Protein AF-A0A7C8LY76-F1 (afdb_monomer_lite)

Foldseek 3Di:
DPDDFDDDQAQFLVRLLLVLCLVLLLLLLLQLQLLVVLLVQCVVCVVVVNVVSLVLSLVVLVVNCCRCVPVNVVSVVVSLVSCCRLPVLVSVLLCVLCVVLVVLLVVLVVQLNVLSVCLNPCSVVDDSVVSSVSSVSNNVSSLSSLLSVLLSQVCLLFVDCCVPVVHNVSSSPGLQSVLSSQLSNLLSLLSNLLVQLVSLLPDPDPVSSLVSLVVSLCSLVVSLVSNVVSLVVNLVSHDPQLNCQQCPQDLCNVVLSVVLNVLSVVLSVLSVCLNPPDDSVCNVVSSVVSSVSSSVNSSSVVVSSVRSQPQASRRQAAGLLRDGPVCQVVQQVLHPLCVDPHADDNDDDPVCLLVLLVVLCSRFPSNQEHCNYPGNHLLVVCVFWALVLQLLCQLLPCQQRVRHDRRRGYSSSSSSNSLNSCVSNVHDSDDDFADAAAADDDDFDADDLVPAQKAKFKFWLALAAAWAFAVLAATQDAFKIKMKMWMWGAAQDIDTDDPQKWKKKAWDPFFQFCVVPGCCQVCVCLQPVDNQDGQAFPVRDHRTTIFDQDPLLSITMDIGRRTAQATNVQDGHQWTKMKMFMAGPVGHTNDIGIATRGYFQAFLLCVTGPDAAPGPSAGHDDPSSSLSVQVVCCSVVVDDQSVCSVVRNHYHPLCAAPDPPVRRRHNLQDHHPQLVVLLVSCSSQPPDALVSVCSGDVCDNSHNRVSQFAPCVVLVNGPCLWQNGSLLNNLQSLVQVVVSVRVCSCSSNVPGDGDVDPHSVLRHHDDPLFWGQQPVQFDPLPDHGDSSGGSHSPTQPTNCSDLSNDDFPVSHHRNCSFQNYVSQGWPGDRNNDRCSNQSSCCNQVVDTHGQCPPQRNSSYPDGGDLVNDPTRRDPDD

Structure (mmCIF, N/CA/C/O backbone):
data_AF-A0A7C8LY76-F1
#
_entry.id   AF-A0A7C8LY76-F1
#
loop_
_atom_site.group_PDB
_atom_site.id
_atom_site.type_symbol
_atom_site.label_atom_id
_atom_site.label_alt_id
_atom_site.label_comp_id
_atom_site.label_asym_id
_atom_site.label_entity_id
_atom_site.label_seq_id
_atom_site.pdbx_PDB_ins_code
_atom_site.Cartn_x
_atom_site.Cartn_y
_atom_site.Cartn_z
_atom_site.occupancy
_atom_site.B_iso_or_equiv
_atom_site.auth_seq_id
_atom_site.auth_comp_id
_atom_site.auth_asym_id
_atom_site.auth_atom_id
_atom_site.pdbx_PDB_model_num
ATOM 1 N N . MET A 1 1 ? 23.678 0.429 16.022 1.00 70.88 1 MET A N 1
ATOM 2 C CA . MET A 1 1 ? 22.560 0.001 16.903 1.00 70.88 1 MET A CA 1
ATOM 3 C C . MET A 1 1 ? 23.193 -0.606 18.142 1.00 70.88 1 MET A C 1
ATOM 5 O O . MET A 1 1 ? 23.891 -1.608 18.022 1.00 70.88 1 MET A O 1
ATOM 9 N N . GLU A 1 2 ? 23.066 0.065 19.288 1.00 78.12 2 GLU A N 1
ATOM 10 C CA . GLU A 1 2 ? 24.006 -0.084 20.417 1.00 78.12 2 GLU A CA 1
ATOM 11 C C . GLU A 1 2 ? 23.661 -1.198 21.412 1.00 78.12 2 GLU A C 1
ATOM 13 O O . GLU A 1 2 ? 24.508 -1.613 22.202 1.00 78.12 2 GLU A O 1
ATOM 18 N N . TYR A 1 3 ? 22.430 -1.702 21.371 1.00 86.69 3 TYR A N 1
ATOM 19 C CA . TYR A 1 3 ? 21.892 -2.608 22.381 1.00 86.69 3 TYR A CA 1
ATOM 20 C C . TYR A 1 3 ? 21.430 -3.932 21.760 1.00 86.69 3 TYR A C 1
ATOM 22 O O . TYR A 1 3 ? 21.008 -3.941 20.599 1.00 86.69 3 TYR A O 1
ATOM 30 N N . PRO A 1 4 ? 21.483 -5.045 22.514 1.00 87.06 4 PRO A N 1
ATOM 31 C CA . PRO A 1 4 ? 20.931 -6.312 22.061 1.00 87.06 4 PRO A CA 1
ATOM 32 C C . PRO A 1 4 ? 19.404 -6.234 21.967 1.00 87.06 4 PRO A C 1
ATOM 34 O O . PRO A 1 4 ? 18.752 -5.559 22.765 1.00 87.06 4 PRO A O 1
ATOM 37 N N . VAL A 1 5 ? 18.830 -6.966 21.011 1.00 86.50 5 VAL A N 1
ATOM 38 C CA . VAL A 1 5 ? 17.376 -7.091 20.857 1.00 86.50 5 VAL A CA 1
ATOM 39 C C . VAL A 1 5 ? 16.906 -8.391 21.495 1.00 86.50 5 VAL A C 1
ATOM 41 O O . VAL A 1 5 ? 17.397 -9.470 21.161 1.00 86.50 5 VAL A O 1
ATOM 44 N N . TRP A 1 6 ? 15.925 -8.305 22.394 1.00 87.94 6 TRP A N 1
ATOM 45 C CA . TRP A 1 6 ? 15.313 -9.486 22.993 1.00 87.94 6 TRP A CA 1
ATOM 46 C C . TRP A 1 6 ? 14.361 -10.171 21.999 1.00 87.94 6 TRP A C 1
ATOM 48 O O . TRP A 1 6 ? 13.316 -9.624 21.648 1.00 87.94 6 TRP A O 1
ATOM 58 N N . TRP A 1 7 ? 14.729 -11.370 21.536 1.00 88.81 7 TRP A N 1
ATOM 59 C CA . TRP A 1 7 ? 13.958 -12.132 20.549 1.00 88.81 7 TRP A CA 1
ATOM 60 C C . TRP A 1 7 ? 12.636 -12.667 21.130 1.00 88.81 7 TRP A C 1
ATOM 62 O O . TRP A 1 7 ? 12.628 -13.627 21.901 1.00 88.81 7 TRP A O 1
ATOM 72 N N . LEU A 1 8 ? 11.513 -12.047 20.747 1.00 88.88 8 LEU A N 1
ATOM 73 C CA . LEU A 1 8 ? 10.146 -12.376 21.178 1.00 88.88 8 LEU A CA 1
ATOM 74 C C . LEU A 1 8 ? 9.196 -12.544 19.974 1.00 88.88 8 LEU A C 1
ATOM 76 O O . LEU A 1 8 ? 8.290 -11.726 19.773 1.00 88.88 8 LEU A O 1
ATOM 80 N N . PRO A 1 9 ? 9.363 -13.603 19.165 1.00 86.88 9 PRO A N 1
ATOM 81 C CA . PRO A 1 9 ? 8.669 -13.755 17.886 1.00 86.88 9 PRO A CA 1
ATOM 82 C C . PRO A 1 9 ? 7.142 -13.793 18.009 1.00 86.88 9 PRO A C 1
ATOM 84 O O . PRO A 1 9 ? 6.459 -13.248 17.150 1.00 86.88 9 PRO A O 1
ATOM 87 N N . SER A 1 10 ? 6.583 -14.360 19.080 1.00 89.31 10 SER A N 1
ATOM 88 C CA . SER A 1 10 ? 5.124 -14.505 19.228 1.00 89.31 10 SER A CA 1
ATOM 89 C C . SER A 1 10 ? 4.415 -13.308 19.855 1.00 89.31 10 SER A C 1
ATOM 91 O O . SER A 1 10 ? 3.192 -13.262 19.834 1.00 89.31 10 SER A O 1
ATOM 93 N N . PHE A 1 11 ? 5.132 -12.344 20.434 1.00 83.00 11 PHE A N 1
ATOM 94 C CA . PHE A 1 11 ? 4.491 -11.223 21.131 1.00 83.00 11 PHE A CA 1
ATOM 95 C C . PHE A 1 11 ? 4.944 -9.857 20.619 1.00 83.00 11 PHE A C 1
ATOM 97 O O . PHE A 1 11 ? 4.132 -8.947 20.638 1.00 83.00 11 PHE A O 1
ATOM 104 N N . SER A 1 12 ? 6.145 -9.723 20.047 1.00 86.06 12 SER A N 1
ATOM 105 C CA . SER A 1 12 ? 6.779 -8.434 19.718 1.00 86.06 12 SER A CA 1
ATOM 106 C C . SER A 1 12 ? 7.046 -7.547 20.941 1.00 86.06 12 SER A C 1
ATOM 108 O O . SER A 1 12 ? 6.442 -7.697 22.009 1.00 86.06 12 SER A O 1
ATOM 110 N N . GLY A 1 13 ? 7.991 -6.611 20.806 1.00 83.94 13 GLY A N 1
ATOM 111 C CA . GLY A 1 13 ? 8.335 -5.696 21.901 1.00 83.94 13 GLY A CA 1
ATOM 112 C C . GLY A 1 13 ? 7.185 -4.748 22.258 1.00 83.94 13 GLY A C 1
ATOM 113 O O . GLY A 1 13 ? 6.861 -4.554 23.432 1.00 83.94 13 GLY A O 1
ATOM 114 N N . GLY A 1 14 ? 6.508 -4.203 21.245 1.00 84.75 14 GLY A N 1
ATOM 115 C CA . GLY A 1 14 ? 5.414 -3.253 21.437 1.00 84.75 14 GLY A CA 1
ATOM 116 C C . GLY A 1 14 ? 4.224 -3.810 22.229 1.00 84.75 14 GLY A C 1
ATOM 117 O O . GLY A 1 14 ? 3.636 -3.076 23.022 1.00 84.75 14 GLY A O 1
ATOM 118 N N . PHE A 1 15 ? 3.880 -5.094 22.069 1.00 88.00 15 PHE A N 1
ATOM 119 C CA . PHE A 1 15 ? 2.739 -5.698 22.772 1.00 88.00 15 PHE A CA 1
ATOM 120 C C . PHE A 1 15 ? 2.993 -5.780 24.276 1.00 88.00 15 PHE A C 1
ATOM 122 O O . PHE A 1 15 ? 2.151 -5.380 25.078 1.00 88.00 15 PHE A O 1
ATOM 129 N N . MET A 1 16 ? 4.183 -6.247 24.658 1.00 88.00 16 MET A N 1
ATOM 130 C CA . MET A 1 16 ? 4.571 -6.390 26.061 1.00 88.00 16 MET A CA 1
ATOM 131 C C . MET A 1 16 ? 4.622 -5.029 26.765 1.00 88.00 16 MET A C 1
ATOM 133 O O . MET A 1 16 ? 4.118 -4.896 27.884 1.00 88.00 16 MET A O 1
ATOM 137 N N . ILE A 1 17 ? 5.152 -4.002 26.084 1.00 90.00 17 ILE A N 1
ATOM 138 C CA . ILE A 1 17 ? 5.121 -2.618 26.577 1.00 90.00 17 ILE A CA 1
ATOM 139 C C . ILE A 1 17 ? 3.673 -2.151 26.754 1.00 90.00 17 ILE A C 1
ATOM 141 O O . ILE A 1 17 ? 3.341 -1.620 27.812 1.00 90.00 17 ILE A O 1
ATOM 145 N N . ALA A 1 18 ? 2.799 -2.373 25.766 1.00 89.44 18 ALA A N 1
ATOM 146 C CA . ALA A 1 18 ? 1.401 -1.953 25.837 1.00 89.44 18 ALA A CA 1
ATOM 147 C C . ALA A 1 18 ? 0.651 -2.614 27.008 1.00 89.44 18 ALA A C 1
ATOM 149 O O . ALA A 1 18 ? -0.017 -1.919 27.774 1.00 89.44 18 ALA A O 1
ATOM 150 N N . CYS A 1 19 ? 0.802 -3.929 27.202 1.00 90.25 19 CYS A N 1
ATOM 151 C CA . CYS A 1 19 ? 0.179 -4.650 28.315 1.00 90.25 19 CYS A CA 1
ATOM 152 C C . CYS A 1 19 ? 0.630 -4.110 29.679 1.00 90.25 19 CYS A C 1
ATOM 154 O O . CYS A 1 19 ? -0.210 -3.824 30.536 1.00 90.25 19 CYS A O 1
ATOM 156 N N . MET A 1 20 ? 1.943 -3.939 29.874 1.00 93.31 20 MET A N 1
ATOM 157 C CA . MET A 1 20 ? 2.492 -3.418 31.129 1.00 93.31 20 MET A CA 1
ATOM 158 C C . MET A 1 20 ? 2.066 -1.964 31.368 1.00 93.31 20 MET A C 1
ATOM 160 O O . MET A 1 20 ? 1.626 -1.625 32.468 1.00 93.31 20 MET A O 1
ATOM 164 N N . ALA A 1 21 ? 2.143 -1.118 30.337 1.00 92.50 21 ALA A N 1
ATOM 165 C CA . ALA A 1 21 ? 1.788 0.293 30.426 1.00 92.50 21 ALA A CA 1
ATOM 166 C C . ALA A 1 21 ? 0.311 0.483 30.781 1.00 92.50 21 ALA A C 1
ATOM 168 O O . ALA A 1 21 ? 0.019 1.172 31.752 1.00 92.50 21 ALA A O 1
ATOM 169 N N . VAL A 1 22 ? -0.621 -0.164 30.073 1.00 93.69 22 VAL A N 1
ATOM 170 C CA . VAL A 1 22 ? -2.064 -0.023 30.346 1.00 93.69 22 VAL A CA 1
ATOM 171 C C . VAL A 1 22 ? -2.406 -0.468 31.769 1.00 93.69 22 VAL A C 1
ATOM 173 O O . VAL A 1 22 ? -3.144 0.227 32.472 1.00 93.69 22 VAL A O 1
ATOM 176 N N . PHE A 1 23 ? -1.835 -1.587 32.224 1.00 94.06 23 PHE A N 1
ATOM 177 C CA . PHE A 1 23 ? -2.078 -2.097 33.571 1.00 94.06 23 PHE A CA 1
ATOM 178 C C . PHE A 1 23 ? -1.515 -1.171 34.658 1.00 94.06 23 PHE A C 1
ATOM 180 O O . PHE A 1 23 ? -2.232 -0.810 35.595 1.00 94.06 23 PHE A O 1
ATOM 187 N N . HIS A 1 24 ? -0.258 -0.741 34.517 1.00 95.75 24 HIS A N 1
ATOM 188 C CA . HIS A 1 24 ? 0.376 0.169 35.468 1.00 95.75 24 HIS A CA 1
ATOM 189 C C . HIS A 1 24 ? -0.339 1.527 35.515 1.00 95.75 24 HIS A C 1
ATOM 191 O O . HIS A 1 24 ? -0.696 2.003 36.592 1.00 95.75 24 HIS A O 1
ATOM 197 N N . VAL A 1 25 ? -0.617 2.122 34.350 1.00 95.44 25 VAL A N 1
ATOM 198 C CA . VAL A 1 25 ? -1.267 3.433 34.210 1.00 95.44 25 VAL A CA 1
ATOM 199 C C . VAL A 1 25 ? -2.654 3.430 34.849 1.00 95.44 25 VAL A C 1
ATOM 201 O O . VAL A 1 25 ? -2.991 4.393 35.537 1.00 95.44 25 VAL A O 1
ATOM 204 N N . PHE A 1 26 ? -3.432 2.352 34.708 1.00 96.31 26 PHE A N 1
ATOM 205 C CA . PHE A 1 26 ? -4.749 2.228 35.344 1.00 96.31 26 PHE A CA 1
ATOM 206 C C . PHE A 1 26 ? -4.674 2.307 36.879 1.00 96.31 26 PHE A C 1
ATOM 208 O O . PHE A 1 26 ? -5.474 3.003 37.507 1.00 96.31 26 PHE A O 1
ATOM 215 N N . ILE A 1 27 ? -3.676 1.654 37.487 1.00 96.25 27 ILE A N 1
ATOM 216 C CA . ILE A 1 27 ? -3.449 1.692 38.941 1.00 96.25 27 ILE A CA 1
ATOM 217 C C . ILE A 1 27 ? -2.853 3.040 39.370 1.00 96.25 27 ILE A C 1
ATOM 219 O O . ILE A 1 27 ? -3.300 3.621 40.359 1.00 96.25 27 ILE A O 1
ATOM 223 N N . ALA A 1 28 ? -1.881 3.564 38.624 1.00 95.50 28 ALA A N 1
ATOM 224 C CA . ALA A 1 28 ? -1.222 4.831 38.929 1.00 95.50 28 ALA A CA 1
ATOM 225 C C . ALA A 1 28 ? -2.202 6.015 38.862 1.00 95.50 28 ALA A C 1
ATOM 227 O O . ALA A 1 28 ? -2.228 6.852 39.759 1.00 95.50 28 ALA A O 1
ATOM 228 N N . HIS A 1 29 ? -3.086 6.060 37.860 1.00 96.69 29 HIS A N 1
ATOM 229 C CA . HIS A 1 29 ? -4.100 7.118 37.763 1.00 96.69 29 HIS A CA 1
ATOM 230 C C . HIS A 1 29 ? -5.123 7.022 38.906 1.00 96.69 29 HIS A C 1
ATOM 232 O O . HIS A 1 29 ? -5.566 8.051 39.427 1.00 96.69 29 HIS A O 1
ATOM 238 N N . PHE A 1 30 ? -5.450 5.803 39.358 1.00 97.31 30 PHE A N 1
ATOM 239 C CA . PHE A 1 30 ? -6.221 5.618 40.586 1.00 97.31 30 PHE A CA 1
ATOM 240 C C . PHE A 1 30 ? -5.475 6.130 41.827 1.00 97.31 30 PHE A C 1
ATOM 242 O O . PHE A 1 30 ? -6.109 6.763 42.666 1.00 97.31 30 PHE A O 1
ATOM 249 N N . ALA A 1 31 ? -4.160 5.925 41.941 1.00 97.19 31 ALA A N 1
ATOM 250 C CA . ALA A 1 31 ? -3.360 6.468 43.043 1.00 97.19 31 ALA A CA 1
ATOM 251 C C . ALA A 1 31 ? -3.469 8.000 43.117 1.00 97.19 31 ALA A C 1
ATOM 253 O O . ALA A 1 31 ? -3.857 8.553 44.149 1.00 97.19 31 ALA A O 1
ATOM 254 N N . VAL A 1 32 ? -3.271 8.678 41.983 1.00 97.75 32 VAL A N 1
ATOM 255 C CA . VAL A 1 32 ? -3.364 10.143 41.898 1.00 97.75 32 VAL A CA 1
ATOM 256 C C . VAL A 1 32 ? -4.751 10.642 42.295 1.00 97.75 32 VAL A C 1
ATOM 258 O O . VAL A 1 32 ? -4.882 11.454 43.211 1.00 97.75 32 VAL A O 1
ATOM 261 N N . GLY A 1 33 ? -5.810 10.154 41.644 1.00 97.50 33 GLY A N 1
ATOM 262 C CA . GLY A 1 33 ? -7.166 10.627 41.933 1.00 97.50 33 GLY A CA 1
ATOM 263 C C . GLY A 1 33 ? -7.673 10.196 43.311 1.00 97.50 33 GLY A C 1
ATOM 264 O O . GLY A 1 33 ? -8.377 10.949 43.990 1.00 97.50 33 GLY A O 1
ATOM 265 N N . GLY A 1 34 ? -7.305 8.992 43.747 1.00 96.88 34 GLY A N 1
ATOM 266 C CA . GLY A 1 34 ? -7.700 8.430 45.031 1.00 96.88 34 GLY A CA 1
ATOM 267 C C . GLY A 1 34 ? -7.104 9.186 46.215 1.00 96.88 34 GLY A C 1
ATOM 268 O O . GLY A 1 34 ? -7.766 9.291 47.245 1.00 96.88 34 GLY A O 1
ATOM 269 N N . GLY A 1 35 ? -5.946 9.831 46.048 1.00 96.44 35 GLY A N 1
ATOM 270 C CA . GLY A 1 35 ? -5.413 10.770 47.036 1.00 96.44 35 GLY A CA 1
ATOM 271 C C . GLY A 1 35 ? -6.377 11.908 47.370 1.00 96.44 35 GLY A C 1
ATOM 272 O O . GLY A 1 35 ? -6.677 12.156 48.540 1.00 96.44 35 GLY A O 1
ATOM 273 N N . PHE A 1 36 ? -6.941 12.547 46.339 1.00 98.12 36 PHE A N 1
ATOM 274 C CA . PHE A 1 36 ? -7.971 13.576 46.511 1.00 98.12 36 PHE A CA 1
ATOM 275 C C . PHE A 1 36 ? -9.253 12.987 47.101 1.00 98.12 36 PHE A C 1
ATOM 277 O O . PHE A 1 36 ? -9.857 13.589 47.991 1.00 98.12 36 PHE A O 1
ATOM 284 N N . PHE A 1 37 ? -9.659 11.797 46.650 1.00 98.25 37 PHE A N 1
ATOM 285 C CA . PHE A 1 37 ? -10.835 11.117 47.188 1.00 98.25 37 PHE A CA 1
ATOM 286 C C . PHE A 1 37 ? -10.708 10.855 48.695 1.00 98.25 37 PHE A C 1
ATOM 288 O O . PHE A 1 37 ? -11.643 11.159 49.436 1.00 98.25 37 PHE A O 1
ATOM 295 N N . LEU A 1 38 ? -9.566 10.353 49.173 1.00 97.62 38 LEU A N 1
ATOM 296 C CA . LEU A 1 38 ? -9.331 10.047 50.588 1.00 97.62 38 LEU A CA 1
ATOM 297 C C . LEU A 1 38 ? -9.539 11.271 51.484 1.00 97.62 38 LEU A C 1
ATOM 299 O O . LEU A 1 38 ? -10.413 11.262 52.356 1.00 97.62 38 LEU A O 1
ATOM 303 N N . VAL A 1 39 ? -8.785 12.344 51.227 1.00 97.19 39 VAL A N 1
ATOM 304 C CA . VAL A 1 39 ? -8.803 13.540 52.081 1.00 97.19 39 VAL A CA 1
ATOM 305 C C . VAL A 1 39 ? -10.143 14.279 52.015 1.00 97.19 39 VAL A C 1
ATOM 307 O O . VAL A 1 39 ? -10.645 14.758 53.036 1.00 97.19 39 VAL A O 1
ATOM 310 N N . LEU A 1 40 ? -10.786 14.321 50.841 1.00 97.88 40 LEU A N 1
ATOM 311 C CA . LEU A 1 40 ? -12.105 14.939 50.686 1.00 97.88 40 LEU A CA 1
ATOM 312 C C . LEU A 1 40 ? -13.208 14.115 51.358 1.00 97.88 40 LEU A C 1
ATOM 314 O O . LEU A 1 40 ? -14.117 14.695 51.960 1.00 97.88 40 LEU A O 1
ATOM 318 N N . THR A 1 41 ? -13.118 12.783 51.318 1.00 97.75 41 THR A N 1
ATOM 319 C CA . THR A 1 41 ? -14.090 11.912 51.992 1.00 97.75 41 THR A CA 1
ATOM 320 C C . THR A 1 41 ? -13.944 11.985 53.510 1.00 97.75 41 THR A C 1
ATOM 322 O O . THR A 1 41 ? -14.948 12.033 54.222 1.00 97.75 41 THR A O 1
ATOM 325 N N . GLU A 1 42 ? -12.715 12.048 54.026 1.00 97.25 42 GLU A N 1
ATOM 326 C CA . GLU A 1 42 ? -12.475 12.246 55.459 1.00 97.25 42 GLU A CA 1
ATOM 327 C C . GLU A 1 42 ? -13.062 13.581 55.925 1.00 97.25 42 GLU A C 1
ATOM 329 O O . GLU A 1 42 ? -13.819 13.635 56.901 1.00 97.25 42 GLU A O 1
ATOM 334 N N . ARG A 1 43 ? -12.768 14.657 55.184 1.00 96.75 43 ARG A N 1
ATOM 335 C CA . ARG A 1 43 ? -13.310 15.988 55.463 1.00 96.75 43 ARG A CA 1
ATOM 336 C C . ARG A 1 43 ? -14.837 15.987 55.438 1.00 96.75 43 ARG A C 1
ATOM 338 O O . ARG A 1 43 ? -15.443 16.581 56.326 1.00 96.75 43 ARG A O 1
ATOM 345 N N . LYS A 1 44 ? -15.456 15.292 54.477 1.00 97.00 44 LYS A N 1
ATOM 346 C CA . LYS A 1 44 ? -16.912 15.088 54.413 1.00 97.00 44 LYS A CA 1
ATOM 347 C C . LYS A 1 44 ? -17.440 14.382 55.663 1.00 97.00 44 LYS A C 1
ATOM 349 O O . LYS A 1 44 ? -18.410 14.856 56.246 1.00 97.00 44 LYS A O 1
ATOM 354 N N . GLY A 1 45 ? -16.797 13.298 56.099 1.00 95.75 45 GLY A N 1
ATOM 355 C CA . GLY A 1 45 ? -17.209 12.559 57.295 1.00 95.75 45 GLY A CA 1
ATOM 356 C C . GLY A 1 45 ? -17.232 13.429 58.552 1.00 95.75 45 GLY A C 1
ATOM 357 O O . GLY A 1 45 ? -18.175 13.352 59.339 1.00 95.75 45 GLY A O 1
ATOM 358 N N . TYR A 1 46 ? -16.249 14.318 58.709 1.00 95.19 46 TYR A N 1
ATOM 359 C CA . TYR A 1 46 ? -16.243 15.275 59.815 1.00 95.19 46 TYR A CA 1
ATOM 360 C C . TYR A 1 46 ? -17.224 16.434 59.632 1.00 95.19 46 TYR A C 1
ATOM 362 O O . TYR A 1 46 ? -17.876 16.809 60.601 1.00 95.19 46 TYR A O 1
ATOM 370 N N . ALA A 1 47 ? -17.353 16.988 58.424 1.00 95.62 47 ALA A N 1
ATOM 371 C CA . ALA A 1 47 ? -18.277 18.089 58.147 1.00 95.62 47 ALA A CA 1
ATOM 372 C C . ALA A 1 47 ? -19.746 17.687 58.362 1.00 95.62 47 ALA A C 1
ATOM 374 O O . ALA A 1 47 ? -20.543 18.487 58.839 1.00 95.62 47 ALA A O 1
ATOM 375 N N . GLU A 1 48 ? -20.088 16.435 58.056 1.00 95.88 48 GLU A N 1
ATOM 376 C CA . GLU A 1 48 ? -21.429 15.874 58.256 1.00 95.88 48 GLU A CA 1
ATOM 377 C C . GLU A 1 48 ? -21.616 15.234 59.638 1.00 95.88 48 GLU A C 1
ATOM 379 O O . GLU A 1 48 ? -22.671 14.668 59.908 1.00 95.88 48 GLU A O 1
ATOM 384 N N . ASN A 1 49 ? -20.603 15.295 60.515 1.00 94.19 49 ASN A N 1
ATOM 385 C CA . ASN A 1 49 ? -20.591 14.622 61.818 1.00 94.19 49 ASN A CA 1
ATOM 386 C C . ASN A 1 49 ? -20.983 13.130 61.740 1.00 94.19 49 ASN A C 1
ATOM 388 O O . ASN A 1 49 ? -21.637 12.598 62.637 1.00 94.19 49 ASN A O 1
ATOM 392 N N . ASN A 1 50 ? -20.569 12.437 60.673 1.00 95.19 50 ASN A N 1
ATOM 393 C CA . ASN A 1 50 ? -20.949 11.055 60.404 1.00 95.19 50 ASN A CA 1
ATOM 394 C C . ASN A 1 50 ? -19.753 10.099 60.607 1.00 95.19 50 ASN A C 1
ATOM 396 O O . ASN A 1 50 ? -18.907 9.957 59.714 1.00 95.19 50 ASN A O 1
ATOM 400 N N . PRO A 1 51 ? -19.672 9.390 61.752 1.00 92.88 51 PRO A N 1
ATOM 401 C CA . PRO A 1 51 ? -18.544 8.509 62.055 1.00 92.88 51 PRO A CA 1
ATOM 402 C C . PRO A 1 51 ? -18.460 7.295 61.120 1.00 92.88 51 PRO A C 1
ATOM 404 O O . PRO A 1 51 ? -17.371 6.758 60.921 1.00 92.88 51 PRO A O 1
ATOM 407 N N . LYS A 1 52 ? -19.573 6.879 60.496 1.00 95.88 52 LYS A N 1
ATOM 408 C CA . LYS A 1 52 ? -19.581 5.746 59.557 1.00 95.88 52 LYS A CA 1
ATOM 409 C C . LYS A 1 52 ? -18.847 6.084 58.254 1.00 95.88 52 LYS A C 1
ATOM 411 O O . LYS A 1 52 ? -18.203 5.208 57.683 1.00 95.88 52 LYS A O 1
ATOM 416 N N . ILE A 1 53 ? -18.876 7.350 57.819 1.00 95.88 53 ILE A N 1
ATOM 417 C CA . ILE A 1 53 ? -18.080 7.822 56.672 1.00 95.88 53 ILE A CA 1
ATOM 418 C C . ILE A 1 53 ? -16.589 7.788 57.018 1.00 95.88 53 ILE A C 1
ATOM 420 O O . ILE A 1 53 ? -15.786 7.310 56.223 1.00 95.88 53 ILE A O 1
ATOM 424 N N . VAL A 1 54 ? -16.212 8.236 58.217 1.00 94.69 54 VAL A N 1
ATOM 425 C CA . VAL A 1 54 ? -14.812 8.213 58.674 1.00 94.69 54 VAL A CA 1
ATOM 426 C C . VAL A 1 54 ? -14.276 6.775 58.744 1.00 94.69 54 VAL A C 1
ATOM 428 O O . VAL A 1 54 ? -13.165 6.505 58.287 1.00 94.69 54 VAL A O 1
ATOM 431 N N . GLU A 1 55 ? -15.085 5.830 59.233 1.00 94.44 55 GLU A N 1
ATOM 432 C CA . GLU A 1 55 ? -14.730 4.404 59.242 1.00 94.44 55 GLU A CA 1
ATOM 433 C C . GLU A 1 55 ? -14.643 3.813 57.824 1.00 94.44 55 GLU A C 1
ATOM 435 O O . GLU A 1 55 ? -13.737 3.027 57.527 1.00 94.44 55 GLU A O 1
ATOM 440 N N . TYR A 1 56 ? -15.533 4.228 56.912 1.00 96.50 56 TYR A N 1
ATOM 441 C CA . TYR A 1 56 ? -15.424 3.875 55.496 1.00 96.50 56 TYR A CA 1
ATOM 442 C C . TYR A 1 56 ? -14.088 4.334 54.908 1.00 96.50 56 TYR A C 1
ATOM 444 O O . TYR A 1 56 ? -13.411 3.521 54.278 1.00 96.50 56 TYR A O 1
ATOM 452 N N . VAL A 1 57 ? -13.683 5.589 55.144 1.00 96.00 57 VAL A N 1
ATOM 453 C CA . VAL A 1 57 ? -12.402 6.112 54.644 1.00 96.00 57 VAL A CA 1
ATOM 454 C C . VAL A 1 57 ? -11.253 5.282 55.176 1.00 96.00 57 VAL A C 1
ATOM 456 O O . VAL A 1 57 ? -10.456 4.804 54.384 1.00 96.00 57 VAL A O 1
ATOM 459 N N . LYS A 1 58 ? -11.212 4.999 56.481 1.00 95.06 58 LYS A N 1
ATOM 460 C CA . LYS A 1 58 ? -10.170 4.156 57.082 1.00 95.06 58 LYS A CA 1
ATOM 461 C C . LYS A 1 58 ? -10.054 2.784 56.403 1.00 95.06 58 LYS A C 1
ATOM 463 O O . LYS A 1 58 ? -8.946 2.311 56.131 1.00 95.06 58 LYS A O 1
ATOM 468 N N . ARG A 1 59 ? -11.189 2.142 56.096 1.00 94.56 59 ARG A N 1
ATOM 469 C CA . ARG A 1 59 ? -11.219 0.857 55.376 1.00 94.56 59 ARG A CA 1
ATOM 470 C C . ARG A 1 59 ? -10.804 1.009 53.910 1.00 94.56 59 ARG A C 1
ATOM 472 O O . ARG A 1 59 ? -10.062 0.161 53.412 1.00 94.56 59 ARG A O 1
ATOM 479 N N . HIS A 1 60 ? -11.259 2.064 53.236 1.00 96.50 60 HIS A N 1
ATOM 480 C CA . HIS A 1 60 ? -10.878 2.375 51.860 1.00 96.50 60 HIS A CA 1
ATOM 481 C C . HIS A 1 60 ? -9.376 2.660 51.756 1.00 96.50 60 HIS A C 1
ATOM 483 O O . HIS A 1 60 ? -8.739 2.101 50.875 1.00 96.50 60 HIS A O 1
ATOM 489 N N . THR A 1 61 ? -8.776 3.384 52.708 1.00 96.38 61 THR A N 1
ATOM 490 C CA . THR A 1 61 ? -7.327 3.627 52.789 1.00 96.38 61 THR A CA 1
ATOM 491 C C . THR A 1 61 ? -6.530 2.326 52.810 1.00 96.38 61 THR A C 1
ATOM 493 O O . THR A 1 61 ? -5.484 2.247 52.178 1.00 96.38 61 THR A O 1
ATOM 496 N N . LYS A 1 62 ? -7.010 1.277 53.496 1.00 95.25 62 LYS A N 1
ATOM 497 C CA . LYS A 1 62 ? -6.333 -0.033 53.483 1.00 95.25 62 LYS A CA 1
ATOM 498 C C . LYS A 1 62 ? -6.348 -0.669 52.089 1.00 95.25 62 LYS A C 1
ATOM 500 O O . LYS A 1 62 ? -5.332 -1.194 51.650 1.00 95.25 62 LYS A O 1
ATOM 505 N N . PHE A 1 63 ? -7.502 -0.650 51.417 1.00 96.19 63 PHE A N 1
ATOM 506 C CA . PHE A 1 63 ? -7.630 -1.141 50.040 1.00 96.19 63 PHE A CA 1
ATOM 507 C C . PHE A 1 63 ? -6.745 -0.337 49.085 1.00 96.19 63 PHE A C 1
ATOM 509 O O . PHE A 1 63 ? -5.996 -0.922 48.308 1.00 96.19 63 PHE A O 1
ATOM 516 N N . PHE A 1 64 ? -6.811 0.986 49.206 1.00 96.94 64 PHE A N 1
ATOM 517 C CA . PHE A 1 64 ? -6.023 1.939 48.450 1.00 96.94 64 PHE A CA 1
ATOM 518 C C . PHE A 1 64 ? -4.530 1.643 48.598 1.00 96.94 64 PHE A C 1
ATOM 520 O O . PHE A 1 64 ? -3.892 1.345 47.602 1.00 96.94 64 PHE A O 1
ATOM 527 N N . LEU A 1 65 ? -4.013 1.564 49.830 1.00 95.88 65 LEU A N 1
ATOM 528 C CA . LEU A 1 65 ? -2.615 1.232 50.116 1.00 95.88 65 LEU A CA 1
ATOM 529 C C . LEU A 1 65 ? -2.178 -0.082 49.461 1.00 95.88 65 LEU A C 1
ATOM 531 O O . LEU A 1 65 ? -1.144 -0.118 48.805 1.00 95.88 65 LEU A O 1
ATOM 535 N N . LEU A 1 66 ? -2.951 -1.163 49.593 1.00 95.12 66 LEU A N 1
ATOM 536 C CA . LEU A 1 66 ? -2.569 -2.444 48.989 1.00 95.12 66 LEU A CA 1
ATOM 537 C C . LEU A 1 66 ? -2.524 -2.378 47.457 1.00 95.12 66 LEU A C 1
ATOM 539 O O . LEU A 1 66 ? -1.632 -2.959 46.845 1.00 95.12 66 LEU A O 1
ATOM 543 N N . LEU A 1 67 ? -3.469 -1.683 46.827 1.00 94.69 67 LEU A N 1
ATOM 544 C CA . LEU A 1 67 ? -3.520 -1.612 45.372 1.00 94.69 67 LEU A CA 1
ATOM 545 C C . LEU A 1 67 ? -2.479 -0.635 44.806 1.00 94.69 67 LEU A C 1
ATOM 547 O O . LEU A 1 67 ? -1.764 -0.982 43.873 1.00 94.69 67 LEU A O 1
ATOM 551 N N . THR A 1 68 ? -2.367 0.569 45.362 1.00 94.94 68 THR A N 1
ATOM 552 C CA . THR A 1 68 ? -1.537 1.637 44.789 1.00 94.94 68 THR A CA 1
ATOM 553 C C . THR A 1 68 ? -0.081 1.526 45.220 1.00 94.94 68 THR A C 1
ATOM 555 O O . THR A 1 68 ? 0.803 1.534 44.371 1.00 94.94 68 THR A O 1
ATOM 558 N N . MET A 1 69 ? 0.196 1.322 46.509 1.00 91.75 69 MET A N 1
ATOM 559 C CA . MET A 1 69 ? 1.575 1.214 46.994 1.00 91.75 69 MET A CA 1
ATOM 560 C C . MET A 1 69 ? 2.205 -0.130 46.613 1.00 91.75 69 MET A C 1
ATOM 562 O O . MET A 1 69 ? 3.326 -0.150 46.116 1.00 91.75 69 MET A O 1
ATOM 566 N N . VAL A 1 70 ? 1.510 -1.256 46.833 1.00 91.94 70 VAL A N 1
ATOM 567 C CA . VAL A 1 70 ? 2.098 -2.585 46.575 1.00 91.94 70 VAL A CA 1
ATOM 568 C C . VAL A 1 70 ? 2.018 -2.935 45.092 1.00 91.94 70 VAL A C 1
ATOM 570 O O . VAL A 1 70 ? 3.053 -3.040 44.441 1.00 91.94 70 VAL A O 1
ATOM 573 N N . ALA A 1 71 ? 0.813 -3.083 44.529 1.00 94.06 71 ALA A N 1
ATOM 574 C CA . ALA A 1 71 ? 0.692 -3.468 43.120 1.00 94.06 71 ALA A CA 1
ATOM 575 C C . ALA A 1 71 ? 1.140 -2.342 42.168 1.00 94.06 71 ALA A C 1
ATOM 577 O O . ALA A 1 71 ? 1.837 -2.613 41.188 1.00 94.06 71 ALA A O 1
ATOM 578 N N . GLY A 1 72 ? 0.814 -1.081 42.467 1.00 92.69 72 GLY A N 1
ATOM 579 C CA . GLY A 1 72 ? 1.301 0.071 41.699 1.00 92.69 72 GLY A CA 1
ATOM 580 C C . GLY A 1 72 ? 2.823 0.229 41.772 1.00 92.69 72 GLY A C 1
ATOM 581 O O . GLY A 1 72 ? 3.457 0.366 40.731 1.00 92.69 72 GLY A O 1
ATOM 582 N N . GLY A 1 73 ? 3.430 0.091 42.957 1.00 91.31 73 GLY A N 1
ATOM 583 C CA . GLY A 1 73 ? 4.891 0.105 43.107 1.00 91.31 73 GLY A CA 1
ATOM 584 C C . GLY A 1 73 ? 5.585 -1.032 42.346 1.00 91.31 73 GLY A C 1
ATOM 585 O O . GLY A 1 73 ? 6.540 -0.791 41.609 1.00 91.31 73 GLY A O 1
ATOM 586 N N . MET A 1 74 ? 5.070 -2.265 42.443 1.00 94.00 74 MET A N 1
ATOM 587 C CA . MET A 1 74 ? 5.612 -3.418 41.704 1.00 94.00 74 MET A CA 1
ATOM 588 C C . MET A 1 74 ? 5.522 -3.235 40.185 1.00 94.00 74 MET A C 1
ATOM 590 O O . MET A 1 74 ? 6.482 -3.510 39.470 1.00 94.00 74 MET A O 1
ATOM 594 N N . THR A 1 75 ? 4.380 -2.763 39.684 1.00 94.81 75 THR A N 1
ATOM 595 C CA . THR A 1 75 ? 4.182 -2.527 38.243 1.00 94.81 75 THR A CA 1
ATOM 596 C C . THR A 1 75 ? 4.967 -1.316 37.738 1.00 94.81 75 THR A C 1
ATOM 598 O O . THR A 1 75 ? 5.420 -1.333 36.597 1.00 94.81 75 THR A O 1
ATOM 601 N N . GLY A 1 76 ? 5.210 -0.316 38.592 1.00 91.69 76 GLY A N 1
ATOM 602 C CA . GLY A 1 76 ? 6.079 0.826 38.294 1.00 91.69 76 GLY A CA 1
ATOM 603 C C . GLY A 1 76 ? 7.542 0.418 38.138 1.00 91.69 76 GLY A C 1
ATOM 604 O O . GLY A 1 76 ? 8.215 0.843 37.207 1.00 91.69 76 GLY A O 1
ATOM 605 N N . VAL A 1 77 ? 8.036 -0.496 38.974 1.00 93.00 77 VAL A N 1
ATOM 606 C CA . VAL A 1 77 ? 9.349 -1.119 38.738 1.00 93.00 77 VAL A CA 1
ATOM 607 C C . VAL A 1 77 ? 9.309 -1.987 37.473 1.00 93.00 77 VAL A C 1
ATOM 609 O O . VAL A 1 77 ? 10.217 -1.928 36.645 1.00 93.00 77 VAL A O 1
ATOM 612 N N . GLY A 1 78 ? 8.231 -2.752 37.278 1.00 94.31 78 GLY A N 1
ATOM 613 C CA . GLY A 1 78 ? 8.043 -3.625 36.117 1.00 94.31 78 GLY A CA 1
ATOM 614 C C . GLY A 1 78 ? 8.100 -2.899 34.770 1.00 94.31 78 GLY A C 1
ATOM 615 O O . GLY A 1 78 ? 8.700 -3.422 33.827 1.00 94.31 78 GLY A O 1
ATOM 616 N N . ILE A 1 79 ? 7.541 -1.687 34.665 1.00 91.75 79 ILE A N 1
ATOM 617 C CA . ILE A 1 79 ? 7.590 -0.920 33.414 1.00 91.75 79 ILE A CA 1
ATOM 618 C C . ILE A 1 79 ? 9.019 -0.493 33.062 1.00 91.75 79 ILE A C 1
ATOM 620 O O . ILE A 1 79 ? 9.387 -0.612 31.898 1.00 91.75 79 ILE A O 1
ATOM 624 N N . TRP A 1 80 ? 9.853 -0.120 34.041 1.00 92.06 80 TRP A N 1
ATOM 625 C CA . TRP A 1 80 ? 11.265 0.222 33.813 1.00 92.06 80 TRP A CA 1
ATOM 626 C C . TRP A 1 80 ? 12.073 -0.950 33.253 1.00 92.06 80 TRP A C 1
ATOM 628 O O . TRP A 1 80 ? 12.806 -0.779 32.280 1.00 92.06 80 TRP A O 1
ATOM 638 N N . PHE A 1 81 ? 11.894 -2.153 33.807 1.00 92.69 81 PHE A N 1
ATOM 639 C CA . PHE A 1 81 ? 12.512 -3.361 33.247 1.00 92.69 81 PHE A CA 1
ATOM 640 C C . PHE A 1 81 ? 11.999 -3.656 31.834 1.00 92.69 81 PHE A C 1
ATOM 642 O O . PHE A 1 81 ? 12.782 -3.984 30.946 1.00 92.69 81 PHE A O 1
ATOM 649 N N . THR A 1 82 ? 10.692 -3.497 31.610 1.00 93.19 82 THR A N 1
ATOM 650 C CA . THR A 1 82 ? 10.061 -3.777 30.313 1.00 93.19 82 THR A CA 1
ATOM 651 C C . THR A 1 82 ? 10.599 -2.850 29.220 1.00 93.19 82 THR A C 1
ATOM 653 O O . THR A 1 82 ? 11.062 -3.330 28.187 1.00 93.19 82 THR A O 1
ATOM 656 N N . ILE A 1 83 ? 10.596 -1.530 29.442 1.00 91.75 83 ILE A N 1
ATOM 657 C CA . ILE A 1 83 ? 11.098 -0.564 28.450 1.00 91.75 83 ILE A CA 1
ATOM 658 C C . ILE A 1 83 ? 12.623 -0.619 28.312 1.00 91.75 83 ILE A C 1
ATOM 660 O O . ILE A 1 83 ? 13.134 -0.446 27.208 1.00 91.75 83 ILE A O 1
ATOM 664 N N . GLY A 1 84 ? 13.347 -0.923 29.395 1.00 92.25 84 GLY A N 1
ATOM 665 C CA . GLY A 1 84 ? 14.799 -1.080 29.371 1.00 92.25 84 GLY A CA 1
ATOM 666 C C . GLY A 1 84 ? 15.257 -2.267 28.522 1.00 92.25 84 GLY A C 1
ATOM 667 O O . GLY A 1 84 ? 16.280 -2.167 27.856 1.00 92.25 84 GLY A O 1
ATOM 668 N N . LEU A 1 85 ? 14.489 -3.362 28.495 1.00 90.69 85 LEU A N 1
ATOM 669 C CA . LEU A 1 85 ? 14.796 -4.540 27.674 1.00 90.69 85 LEU A CA 1
ATOM 670 C C . LEU A 1 85 ? 14.284 -4.420 26.233 1.00 90.69 85 LEU A C 1
ATOM 672 O O . LEU A 1 85 ? 14.942 -4.887 25.309 1.00 90.69 85 LEU A O 1
ATOM 676 N N . LEU A 1 86 ? 13.105 -3.823 26.035 1.00 91.12 86 LEU A N 1
ATOM 677 C CA . LEU A 1 86 ? 12.417 -3.830 24.736 1.00 91.12 86 LEU A CA 1
ATOM 678 C C . LEU A 1 86 ? 12.624 -2.556 23.912 1.00 91.12 86 LEU A C 1
ATOM 680 O O . LEU A 1 86 ? 12.419 -2.573 22.702 1.00 91.12 86 LEU A O 1
ATOM 684 N N . SER A 1 87 ? 13.017 -1.452 24.550 1.00 91.88 87 SER A N 1
ATOM 685 C CA . SER A 1 87 ? 13.301 -0.169 23.899 1.00 91.88 87 SER A CA 1
ATOM 686 C C . SER A 1 87 ? 14.483 0.556 24.578 1.00 91.88 87 SER A C 1
ATOM 688 O O . SER A 1 87 ? 14.340 1.707 25.021 1.00 91.88 87 SER A O 1
ATOM 690 N N . PRO A 1 88 ? 15.663 -0.089 24.684 1.00 92.69 88 PRO A N 1
ATOM 691 C CA . PRO A 1 88 ? 16.803 0.422 25.448 1.00 92.69 88 PRO A CA 1
ATOM 692 C C . PRO A 1 88 ? 17.317 1.776 24.949 1.00 92.69 88 PRO A C 1
ATOM 694 O O . PRO A 1 88 ? 17.634 2.635 25.767 1.00 92.69 88 PRO A O 1
ATOM 697 N N . ALA A 1 89 ? 17.353 2.012 23.633 1.00 92.56 89 ALA A N 1
ATOM 698 C CA . ALA A 1 89 ? 17.859 3.269 23.075 1.00 92.56 89 ALA A CA 1
ATOM 699 C C . ALA A 1 89 ? 16.993 4.467 23.489 1.00 92.56 89 ALA A C 1
ATOM 701 O O . ALA A 1 89 ? 17.501 5.447 24.031 1.00 92.56 89 ALA A O 1
ATOM 702 N N . ALA A 1 90 ? 15.671 4.367 23.326 1.00 92.62 90 ALA A N 1
ATOM 703 C CA . ALA A 1 90 ? 14.766 5.422 23.769 1.00 92.62 90 ALA A CA 1
ATOM 704 C C . ALA A 1 90 ? 14.799 5.596 25.293 1.00 92.62 90 ALA A C 1
ATOM 706 O O . ALA A 1 90 ? 14.829 6.723 25.780 1.00 92.62 90 ALA A O 1
ATOM 707 N N . THR A 1 91 ? 14.860 4.496 26.052 1.00 93.94 91 THR A N 1
ATOM 708 C CA . THR A 1 91 ? 15.000 4.547 27.516 1.00 93.94 91 THR A CA 1
ATOM 709 C C . THR A 1 91 ? 16.282 5.279 27.919 1.00 93.94 91 THR A C 1
ATOM 711 O O . THR A 1 91 ? 16.249 6.139 28.796 1.00 93.94 91 THR A O 1
ATOM 714 N N . SER A 1 92 ? 17.392 5.016 27.226 1.00 94.06 92 SER A N 1
ATOM 715 C CA . SER A 1 92 ? 18.667 5.707 27.426 1.00 94.06 92 SER A CA 1
ATOM 716 C C . SER A 1 92 ? 18.539 7.213 27.188 1.00 94.06 92 SER A C 1
ATOM 718 O O . SER A 1 92 ? 18.988 7.998 28.025 1.00 94.06 92 SER A O 1
ATOM 720 N N . VAL A 1 93 ? 17.856 7.640 26.120 1.00 94.06 93 VAL A N 1
ATOM 721 C CA . VAL A 1 93 ? 17.590 9.067 25.857 1.00 94.06 93 VAL A CA 1
ATOM 722 C C . VAL A 1 93 ? 16.811 9.698 27.011 1.00 94.06 93 VAL A C 1
ATOM 724 O O . VAL A 1 93 ? 17.211 10.747 27.520 1.00 94.06 93 VAL A O 1
ATOM 727 N N . LEU A 1 94 ? 15.734 9.052 27.467 1.00 93.62 94 LEU A N 1
ATOM 728 C CA . LEU A 1 94 ? 14.920 9.565 28.573 1.00 93.62 94 LEU A CA 1
ATOM 729 C C . LEU A 1 94 ? 15.727 9.687 29.873 1.00 93.62 94 LEU A C 1
ATOM 731 O O . LEU A 1 94 ? 15.576 10.673 30.591 1.00 93.62 94 LEU A O 1
ATOM 735 N N . VAL A 1 95 ? 16.605 8.725 30.166 1.00 91.94 95 VAL A N 1
ATOM 736 C CA . VAL A 1 95 ? 17.452 8.745 31.369 1.00 91.94 95 VAL A CA 1
ATOM 737 C C . VAL A 1 95 ? 18.508 9.849 31.292 1.00 91.94 95 VAL A C 1
ATOM 739 O O . VAL A 1 95 ? 18.646 10.622 32.237 1.00 91.94 95 VAL A O 1
ATOM 742 N N . HIS A 1 96 ? 19.223 9.979 30.174 1.00 92.56 96 HIS A N 1
ATOM 743 C CA . HIS A 1 96 ? 20.298 10.971 30.054 1.00 92.56 96 HIS A CA 1
ATOM 744 C C . HIS A 1 96 ? 19.775 12.407 29.963 1.00 92.56 96 HIS A C 1
ATOM 746 O O . HIS A 1 96 ? 20.423 13.333 30.447 1.00 92.56 96 HIS A O 1
ATOM 752 N N . ARG A 1 97 ? 18.601 12.609 29.354 1.00 94.00 97 ARG A N 1
ATOM 753 C CA . ARG A 1 97 ? 18.046 13.950 29.107 1.00 94.00 97 ARG A CA 1
ATOM 754 C C . ARG A 1 97 ? 17.107 14.419 30.213 1.00 94.00 97 ARG A C 1
ATOM 756 O O . ARG A 1 97 ? 17.037 15.617 30.468 1.00 94.00 97 ARG A O 1
ATOM 763 N N . PHE A 1 98 ? 16.445 13.493 30.909 1.00 95.25 98 PHE A N 1
ATOM 764 C CA . PHE A 1 98 ? 15.481 13.795 31.974 1.00 95.25 98 PHE A CA 1
ATOM 765 C C . PHE A 1 98 ? 15.816 13.125 33.308 1.00 95.25 98 PHE A C 1
ATOM 767 O O . PHE A 1 98 ? 14.938 13.002 34.159 1.00 95.25 98 PHE A O 1
ATOM 774 N N . GLY A 1 99 ? 17.071 12.728 33.541 1.00 92.94 99 GLY A N 1
ATOM 775 C CA . GLY A 1 99 ? 17.487 12.039 34.769 1.00 92.94 99 GLY A CA 1
ATOM 776 C C . GLY A 1 99 ? 17.060 12.753 36.056 1.00 92.94 99 GLY A C 1
ATOM 777 O O . GLY A 1 99 ? 16.512 12.122 36.955 1.00 92.94 99 GLY A O 1
ATOM 778 N N . PHE A 1 100 ? 17.200 14.083 36.121 1.00 91.69 100 PHE A N 1
ATOM 779 C CA . PHE A 1 100 ? 16.713 14.869 37.264 1.00 91.69 100 PHE A CA 1
ATOM 780 C C . PHE A 1 100 ? 15.184 14.950 37.348 1.00 91.69 100 PHE A C 1
ATOM 782 O O . PHE A 1 100 ? 14.649 15.041 38.451 1.00 91.69 100 PHE A O 1
ATOM 789 N N . GLY A 1 101 ? 14.473 14.870 36.221 1.00 94.06 101 GLY A N 1
ATOM 790 C CA . GLY A 1 101 ? 13.017 14.729 36.210 1.00 94.06 101 GLY A CA 1
ATOM 791 C C . GLY A 1 101 ? 12.597 13.405 36.846 1.00 94.06 101 GLY A C 1
ATOM 792 O O . GLY A 1 101 ? 11.835 13.404 37.806 1.00 94.06 101 GLY A O 1
ATOM 793 N N . TRP A 1 102 ? 13.177 12.287 36.405 1.00 93.19 102 TRP A N 1
ATOM 794 C CA . TRP A 1 102 ? 12.911 10.971 36.998 1.00 93.19 102 TRP A CA 1
ATOM 795 C C . TRP A 1 102 ? 13.274 10.902 38.483 1.00 93.19 102 TRP A C 1
ATOM 797 O O . TRP A 1 102 ? 12.473 10.441 39.290 1.00 93.19 102 TRP A O 1
ATOM 807 N N . ALA A 1 103 ? 14.435 11.433 38.875 1.00 94.12 103 ALA A N 1
ATOM 808 C CA . ALA A 1 103 ? 14.817 11.505 40.283 1.00 94.12 103 ALA A CA 1
ATOM 809 C C . ALA A 1 103 ? 13.819 12.334 41.112 1.00 94.12 103 ALA A C 1
ATOM 811 O O . ALA A 1 103 ? 13.457 11.942 42.219 1.00 94.12 103 ALA A O 1
ATOM 812 N N . THR A 1 104 ? 13.342 13.458 40.567 1.00 95.62 104 THR A N 1
ATOM 813 C CA . THR A 1 104 ? 12.319 14.296 41.214 1.00 95.62 104 THR A CA 1
ATOM 814 C C . THR A 1 104 ? 11.010 13.532 41.399 1.00 95.62 104 THR A C 1
ATOM 816 O O . THR A 1 104 ? 10.407 13.586 42.469 1.00 95.62 104 THR A O 1
ATOM 819 N N . GLU A 1 105 ? 10.593 12.773 40.388 1.00 94.19 105 GLU A N 1
ATOM 820 C CA . GLU A 1 105 ? 9.408 11.923 40.468 1.00 94.19 105 GLU A CA 1
ATOM 821 C C . GLU A 1 105 ? 9.550 10.832 41.535 1.00 94.19 105 GLU A C 1
ATOM 823 O O . GLU A 1 105 ? 8.640 10.659 42.341 1.00 94.19 105 GLU A O 1
ATOM 828 N N . TRP A 1 106 ? 10.714 10.185 41.648 1.00 92.44 106 TRP A N 1
ATOM 829 C CA . TRP A 1 106 ? 10.970 9.184 42.695 1.00 92.44 106 TRP A CA 1
ATOM 830 C C . TRP A 1 106 ? 10.937 9.783 44.103 1.00 92.44 106 TRP A C 1
ATOM 832 O O . TRP A 1 106 ? 10.476 9.132 45.042 1.00 92.44 106 TRP A O 1
ATOM 842 N N . VAL A 1 107 ? 11.389 11.032 44.265 1.00 96.81 107 VAL A N 1
ATOM 843 C CA . VAL A 1 107 ? 11.255 11.763 45.534 1.00 96.81 107 VAL A CA 1
ATOM 844 C C . VAL A 1 107 ? 9.783 12.019 45.851 1.00 96.81 107 VAL A C 1
ATOM 846 O O . VAL A 1 107 ? 9.360 11.777 46.983 1.00 96.81 107 VAL A O 1
ATOM 849 N N . PHE A 1 108 ? 8.982 12.456 44.875 1.00 97.12 108 PHE A N 1
ATOM 850 C CA . PHE A 1 108 ? 7.540 12.614 45.074 1.00 97.12 108 PHE A CA 1
ATOM 851 C C . PHE A 1 108 ? 6.856 11.285 45.388 1.00 97.12 108 PHE A C 1
ATOM 853 O O . PHE A 1 108 ? 6.078 11.238 46.337 1.00 97.12 108 PHE A O 1
ATOM 860 N N . PHE A 1 109 ? 7.214 10.195 44.710 1.00 94.19 109 PHE A N 1
ATOM 861 C CA . PHE A 1 109 ? 6.718 8.854 45.018 1.00 94.19 109 PHE A CA 1
ATOM 862 C C . PHE A 1 109 ? 7.092 8.399 46.439 1.00 94.19 109 PHE A C 1
ATOM 864 O O . PHE A 1 109 ? 6.254 7.870 47.169 1.00 94.19 109 PHE A O 1
ATOM 871 N N . LEU A 1 110 ? 8.321 8.651 46.899 1.00 95.81 110 LEU A N 1
ATOM 872 C CA . LEU A 1 110 ? 8.708 8.347 48.280 1.00 95.81 110 LEU A CA 1
ATOM 873 C C . LEU A 1 110 ? 7.876 9.158 49.284 1.00 95.81 110 LEU A C 1
ATOM 875 O O . LEU A 1 110 ? 7.357 8.602 50.256 1.00 95.81 110 LEU A O 1
ATOM 879 N N . CYS A 1 111 ? 7.723 10.461 49.046 1.00 97.50 111 CYS A N 1
ATOM 880 C CA . CYS A 1 111 ? 6.900 11.337 49.877 1.00 97.50 111 CYS A CA 1
ATOM 881 C C . CYS A 1 111 ? 5.422 10.917 49.871 1.00 97.50 111 CYS A C 1
ATOM 883 O O . CYS A 1 111 ? 4.760 10.975 50.912 1.00 97.50 111 CYS A O 1
ATOM 885 N N . GLU A 1 112 ? 4.919 10.450 48.729 1.00 94.75 112 GLU A N 1
ATOM 886 C CA . GLU A 1 112 ? 3.600 9.847 48.570 1.00 94.75 112 GLU A CA 1
ATOM 887 C C . GLU A 1 112 ? 3.465 8.613 49.481 1.00 94.75 112 GLU A C 1
ATOM 889 O O . GLU A 1 112 ? 2.577 8.574 50.336 1.00 94.75 112 GLU A O 1
ATOM 894 N N . VAL A 1 113 ? 4.380 7.642 49.382 1.00 94.69 113 VAL A N 1
ATOM 895 C CA . VAL A 1 113 ? 4.364 6.413 50.198 1.00 94.69 113 VAL A CA 1
ATOM 896 C C . VAL A 1 113 ? 4.431 6.728 51.693 1.00 94.69 113 VAL A C 1
ATOM 898 O O . VAL A 1 113 ? 3.635 6.201 52.475 1.00 94.69 113 VAL A O 1
ATOM 901 N N . VAL A 1 114 ? 5.340 7.614 52.108 1.00 97.50 114 VAL A N 1
ATOM 902 C CA . VAL A 1 114 ? 5.481 8.021 53.515 1.00 97.50 114 VAL A CA 1
ATOM 903 C C . VAL A 1 114 ? 4.195 8.678 54.018 1.00 97.50 114 VAL A C 1
ATOM 905 O O . VAL A 1 114 ? 3.691 8.304 55.082 1.00 97.50 114 VAL A O 1
ATOM 908 N N . SER A 1 115 ? 3.623 9.603 53.243 1.00 97.81 115 SER A N 1
ATOM 909 C CA . SER A 1 115 ? 2.362 10.267 53.593 1.00 97.81 115 SER A CA 1
ATOM 910 C C . SER A 1 115 ? 1.223 9.257 53.716 1.00 97.81 115 SER A C 1
ATOM 912 O O . SER A 1 115 ? 0.473 9.302 54.690 1.00 97.81 115 SER A O 1
ATOM 914 N N . LEU A 1 116 ? 1.131 8.286 52.799 1.00 97.06 116 LEU A N 1
ATOM 915 C CA . LEU A 1 116 ? 0.098 7.251 52.835 1.00 97.06 116 LEU A CA 1
ATOM 916 C C . LEU A 1 116 ? 0.226 6.325 54.046 1.00 97.06 116 LEU A C 1
ATOM 918 O O . LEU A 1 116 ? -0.779 5.980 54.670 1.00 97.06 116 LEU A O 1
ATOM 922 N N . LEU A 1 117 ? 1.450 5.929 54.403 1.00 96.88 117 LEU A N 1
ATOM 923 C CA . LEU A 1 117 ? 1.706 5.091 55.574 1.00 96.88 117 LEU A CA 1
ATOM 924 C C . LEU A 1 117 ? 1.332 5.824 56.863 1.00 96.88 117 LEU A C 1
ATOM 926 O O . LEU A 1 117 ? 0.656 5.250 57.721 1.00 96.88 117 LEU A O 1
ATOM 930 N N . ILE A 1 118 ? 1.713 7.099 56.990 1.00 97.50 118 ILE A N 1
ATOM 931 C CA . ILE A 1 118 ? 1.323 7.931 58.136 1.00 97.50 118 ILE A CA 1
ATOM 932 C C . ILE A 1 118 ? -0.202 8.062 58.181 1.00 97.50 118 ILE A C 1
ATOM 934 O O . ILE A 1 118 ? -0.794 7.791 59.227 1.00 97.50 118 ILE A O 1
ATOM 938 N N . TYR A 1 119 ? -0.837 8.391 57.053 1.00 97.38 119 TYR A N 1
ATOM 939 C CA . TYR A 1 119 ? -2.292 8.503 56.929 1.00 97.38 119 TYR A CA 1
ATOM 940 C C . TYR A 1 119 ? -3.000 7.201 57.344 1.00 97.38 119 TYR A C 1
ATOM 942 O O . TYR A 1 119 ? -3.941 7.201 58.130 1.00 97.38 119 TYR A O 1
ATOM 950 N N . HIS A 1 120 ? -2.511 6.043 56.903 1.00 96.62 120 HIS A N 1
ATOM 951 C CA . HIS A 1 120 ? -3.113 4.761 57.262 1.00 96.62 120 HIS A CA 1
ATOM 952 C C . HIS A 1 120 ? -2.915 4.393 58.744 1.00 96.62 120 HIS A C 1
ATOM 954 O O . HIS A 1 120 ? -3.879 4.066 59.443 1.00 96.62 120 HIS A O 1
ATOM 960 N N . TYR A 1 121 ? -1.678 4.434 59.249 1.00 96.50 121 TYR A N 1
ATOM 961 C CA . TYR A 1 121 ? -1.349 3.924 60.588 1.00 96.50 121 TYR A CA 1
ATOM 962 C C . TYR A 1 121 ? -1.672 4.897 61.727 1.00 96.50 121 TYR A C 1
ATOM 964 O O . TYR A 1 121 ? -1.835 4.467 62.879 1.00 96.50 121 TYR A O 1
ATOM 972 N N . ARG A 1 122 ? -1.765 6.201 61.435 1.00 95.94 122 ARG A N 1
ATOM 973 C CA . ARG A 1 122 ? -2.125 7.244 62.410 1.00 95.94 122 ARG A CA 1
ATOM 974 C C . ARG A 1 122 ? -3.598 7.638 62.355 1.00 95.94 122 ARG A C 1
ATOM 976 O O . ARG A 1 122 ? -3.997 8.524 63.112 1.00 95.94 122 ARG A O 1
ATOM 983 N N . PHE A 1 123 ? -4.410 6.942 61.563 1.00 92.88 123 PHE A N 1
ATOM 984 C CA . PHE A 1 123 ? -5.853 7.151 61.502 1.00 92.88 123 PHE A CA 1
ATOM 985 C C . PHE A 1 123 ? -6.491 7.004 62.896 1.00 92.88 123 PHE A C 1
ATOM 987 O O . PHE A 1 123 ? -6.422 5.944 63.524 1.00 92.88 123 PHE A O 1
ATOM 994 N N . GLY A 1 124 ? -7.083 8.086 63.411 1.00 89.00 124 GLY A N 1
ATOM 995 C CA . GLY A 1 124 ? -7.646 8.152 64.769 1.00 89.00 124 GLY A CA 1
ATOM 996 C C . GLY A 1 124 ? -6.625 8.277 65.916 1.00 89.00 124 GLY A C 1
ATOM 997 O O . GLY A 1 124 ? -7.030 8.332 67.072 1.00 89.00 124 GLY A O 1
ATOM 998 N N . LYS A 1 125 ? -5.318 8.345 65.621 1.00 93.44 125 LYS A N 1
ATOM 999 C CA . LYS A 1 125 ? -4.207 8.530 66.588 1.00 93.44 125 LYS A CA 1
ATOM 1000 C C . LYS A 1 125 ? -3.477 9.873 66.417 1.00 93.44 125 LYS A C 1
ATOM 1002 O O . LYS A 1 125 ? -2.366 10.055 66.924 1.00 93.44 125 LYS A O 1
ATOM 1007 N N . MET A 1 126 ? -4.041 10.768 65.616 1.00 94.75 126 MET A N 1
ATOM 1008 C CA . MET A 1 126 ? -3.509 12.082 65.258 1.00 94.75 126 MET A CA 1
ATOM 1009 C C . MET A 1 126 ? -4.661 13.091 65.281 1.00 94.75 126 MET A C 1
ATOM 1011 O O . MET A 1 126 ? -5.826 12.701 65.155 1.00 94.75 126 MET A O 1
ATOM 1015 N N . SER A 1 127 ? -4.355 14.379 65.474 1.00 96.44 127 SER A N 1
ATOM 1016 C CA . SER A 1 127 ? -5.375 15.425 65.394 1.00 96.44 127 SER A CA 1
ATOM 1017 C C . SER A 1 127 ? -6.020 15.424 63.999 1.00 96.44 127 SER A C 1
ATOM 1019 O O . SER A 1 127 ? -5.359 15.140 63.000 1.00 96.44 127 SER A O 1
ATOM 1021 N N . ARG A 1 128 ? -7.317 15.752 63.912 1.00 93.56 128 ARG A N 1
ATOM 1022 C CA . ARG A 1 128 ? -8.050 15.763 62.628 1.00 93.56 128 ARG A CA 1
ATOM 1023 C C . ARG A 1 128 ? -7.407 16.701 61.605 1.00 93.56 128 ARG A C 1
ATOM 1025 O O . ARG A 1 128 ? -7.402 16.405 60.417 1.00 93.56 128 ARG A O 1
ATOM 1032 N N . ARG A 1 129 ? -6.879 17.836 62.079 1.00 95.75 129 ARG A N 1
ATOM 1033 C CA . ARG A 1 129 ? -6.198 18.827 61.244 1.00 95.75 129 ARG A CA 1
ATOM 1034 C C . ARG A 1 129 ? -4.935 18.229 60.635 1.00 95.75 129 ARG A C 1
ATOM 1036 O O . ARG A 1 129 ? -4.790 18.262 59.419 1.00 95.75 129 ARG A O 1
ATOM 1043 N N . ASP A 1 130 ? -4.061 17.670 61.465 1.00 97.19 130 ASP A N 1
ATOM 1044 C CA . ASP A 1 130 ? -2.775 17.146 60.999 1.00 97.19 130 ASP A CA 1
ATOM 1045 C C . ASP A 1 130 ? -2.980 15.928 60.095 1.00 97.19 130 ASP A C 1
ATOM 1047 O O . ASP A 1 130 ? -2.333 15.812 59.061 1.00 97.19 130 ASP A O 1
ATOM 1051 N N . HIS A 1 131 ? -3.949 15.068 60.417 1.00 97.38 131 HIS A N 1
ATOM 1052 C CA . HIS A 1 131 ? -4.271 13.903 59.599 1.00 97.38 131 HIS A CA 1
ATOM 1053 C C . HIS A 1 131 ? -4.755 14.289 58.188 1.00 97.38 131 HIS A C 1
ATOM 1055 O O . HIS A 1 131 ? -4.278 13.736 57.197 1.00 97.38 131 HIS A O 1
ATOM 1061 N N . GLN A 1 132 ? -5.616 15.309 58.072 1.00 96.62 132 GLN A N 1
ATOM 1062 C CA . GLN A 1 132 ? -6.017 15.848 56.767 1.00 96.62 132 GLN A CA 1
ATOM 1063 C C . GLN A 1 132 ? -4.868 16.552 56.035 1.00 96.62 132 GLN A C 1
ATOM 1065 O O . GLN A 1 132 ? -4.805 16.467 54.812 1.00 96.62 132 GLN A O 1
ATOM 1070 N N . ILE A 1 133 ? -3.954 17.227 56.746 1.00 97.56 133 ILE A N 1
ATOM 1071 C CA . ILE A 1 133 ? -2.745 17.809 56.135 1.00 97.56 133 ILE A CA 1
ATOM 1072 C C . ILE A 1 133 ? -1.893 16.705 55.496 1.00 97.56 133 ILE A C 1
ATOM 1074 O O . ILE A 1 133 ? -1.490 16.850 54.345 1.00 97.56 133 ILE A O 1
ATOM 1078 N N . ILE A 1 134 ? -1.688 15.579 56.188 1.00 98.00 134 ILE A N 1
ATOM 1079 C CA . ILE A 1 134 ? -0.985 14.414 55.625 1.00 98.00 134 ILE A CA 1
ATOM 1080 C C . ILE A 1 134 ? -1.722 13.862 54.392 1.00 98.00 134 ILE A C 1
ATOM 1082 O O . ILE A 1 134 ? -1.085 13.551 53.387 1.00 98.00 134 ILE A O 1
ATOM 1086 N N . GLY A 1 135 ? -3.057 13.789 54.429 1.00 97.31 135 GLY A N 1
ATOM 1087 C CA . GLY A 1 135 ? -3.861 13.397 53.265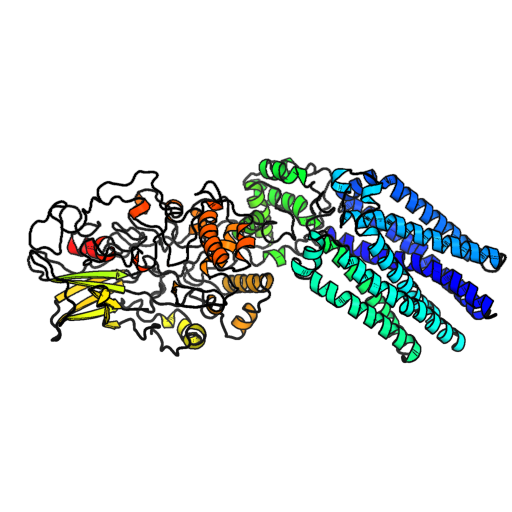 1.00 97.31 135 GLY A CA 1
ATOM 1088 C C . GLY A 1 135 ? -3.682 14.336 52.063 1.00 97.31 135 GLY A C 1
ATOM 1089 O O . GLY A 1 135 ? -3.560 13.877 50.928 1.00 97.31 135 GLY A O 1
ATOM 1090 N N . TRP A 1 136 ? -3.598 15.649 52.297 1.00 98.31 136 TRP A N 1
ATOM 1091 C CA . TRP A 1 136 ? -3.306 16.630 51.247 1.00 98.31 136 TRP A CA 1
ATOM 1092 C C . TRP A 1 136 ? -1.873 16.545 50.729 1.00 98.31 136 TRP A C 1
ATOM 1094 O O . TRP A 1 136 ? -1.670 16.730 49.532 1.00 98.31 136 TRP A O 1
ATOM 1104 N N . PHE A 1 137 ? -0.896 16.229 51.583 1.00 98.38 137 PHE A N 1
ATOM 1105 C CA . PHE A 1 137 ? 0.464 15.953 51.124 1.00 98.38 137 PHE A CA 1
ATOM 1106 C C . PHE A 1 137 ? 0.504 14.749 50.192 1.00 98.38 137 PHE A C 1
ATOM 1108 O O . PHE A 1 137 ? 1.089 14.858 49.120 1.00 98.38 137 PHE A O 1
ATOM 1115 N N . TYR A 1 138 ? -0.185 13.653 50.527 1.00 98.12 138 TYR A N 1
ATOM 1116 C CA . TYR A 1 138 ? -0.322 12.524 49.606 1.00 98.12 138 TYR A CA 1
ATOM 1117 C C . TYR A 1 138 ? -0.890 12.972 48.248 1.00 98.12 138 TYR A C 1
ATOM 1119 O O . TYR A 1 138 ? -0.278 12.721 47.214 1.00 98.12 138 TYR A O 1
ATOM 1127 N N . ALA A 1 139 ? -2.033 13.672 48.248 1.00 98.12 139 ALA A N 1
ATOM 1128 C CA . ALA A 1 139 ? -2.689 14.113 47.014 1.00 98.12 139 ALA A CA 1
ATOM 1129 C C . ALA A 1 139 ? -1.796 15.040 46.170 1.00 98.12 139 ALA A C 1
ATOM 1131 O O . ALA A 1 139 ? -1.752 14.916 44.946 1.00 98.12 139 ALA A O 1
ATOM 1132 N N . LEU A 1 140 ? -1.062 15.944 46.826 1.00 98.38 140 LEU A N 1
ATOM 1133 C CA . LEU A 1 140 ? -0.110 16.840 46.178 1.00 98.38 140 LEU A CA 1
ATOM 1134 C C . LEU A 1 140 ? 1.051 16.064 45.553 1.00 98.38 140 LEU A C 1
ATOM 1136 O O . LEU A 1 140 ? 1.344 16.275 44.381 1.00 98.38 140 LEU A O 1
ATOM 1140 N N . PHE A 1 141 ? 1.702 15.173 46.304 1.00 98.31 141 PHE A N 1
ATOM 1141 C CA . PHE A 1 141 ? 2.847 14.420 45.796 1.00 98.31 141 PHE A CA 1
ATOM 1142 C C . PHE A 1 141 ? 2.453 13.480 44.659 1.00 98.31 141 PHE A C 1
ATOM 1144 O O . PHE A 1 141 ? 3.132 13.482 43.641 1.00 98.31 141 PHE A O 1
ATOM 1151 N N . ALA A 1 142 ? 1.309 12.798 44.756 1.00 97.56 142 ALA A N 1
ATOM 1152 C CA . ALA A 1 142 ? 0.811 11.964 43.665 1.00 97.56 142 ALA A CA 1
ATOM 1153 C C . ALA A 1 142 ? 0.517 12.792 42.395 1.00 97.56 142 ALA A C 1
ATOM 1155 O O . ALA A 1 142 ? 0.865 12.396 41.281 1.00 97.56 142 ALA A O 1
ATOM 1156 N N . PHE A 1 143 ? -0.074 13.986 42.543 1.00 98.38 143 PHE A N 1
ATOM 1157 C CA . PHE A 1 143 ? -0.265 14.906 41.416 1.00 98.38 143 PHE A CA 1
ATOM 1158 C C . PHE A 1 143 ? 1.067 15.389 40.825 1.00 98.38 143 PHE A C 1
ATOM 1160 O O . PHE A 1 143 ? 1.200 15.456 39.605 1.00 98.38 143 PHE A O 1
ATOM 1167 N N . LEU A 1 144 ? 2.054 15.709 41.665 1.00 98.25 144 LEU A N 1
ATOM 1168 C CA . LEU A 1 144 ? 3.379 16.136 41.216 1.00 98.25 144 LEU A CA 1
ATOM 1169 C C . LEU A 1 144 ? 4.150 15.003 40.521 1.00 98.25 144 LEU A C 1
ATOM 1171 O O . LEU A 1 144 ? 4.849 15.272 39.546 1.00 98.25 144 LEU A O 1
ATOM 1175 N N . SER A 1 145 ? 3.969 13.744 40.930 1.00 96.81 145 SER A N 1
ATOM 1176 C CA . SER A 1 145 ? 4.493 12.593 40.186 1.00 96.81 145 SER A CA 1
ATOM 1177 C C . SER A 1 145 ? 3.891 12.537 38.778 1.00 96.81 145 SER A C 1
ATOM 1179 O O . SER A 1 145 ? 4.630 12.521 37.793 1.00 96.81 145 SER A O 1
ATOM 1181 N N . LEU A 1 146 ? 2.557 12.632 38.652 1.00 97.62 146 LEU A N 1
ATOM 1182 C CA . LEU A 1 146 ? 1.889 12.714 37.343 1.00 97.62 146 LEU A CA 1
ATOM 1183 C C . LEU A 1 146 ? 2.401 13.897 36.513 1.00 97.62 146 LEU A C 1
ATOM 1185 O O . LEU A 1 146 ? 2.647 13.741 35.320 1.00 97.62 146 LEU A O 1
ATOM 1189 N N . PHE A 1 147 ? 2.564 15.066 37.132 1.00 98.25 147 PHE A N 1
ATOM 1190 C CA . PHE A 1 147 ? 3.056 16.281 36.488 1.00 98.25 147 PHE A CA 1
ATOM 1191 C C . PHE A 1 147 ? 4.425 16.074 35.834 1.00 98.25 147 PHE A C 1
ATOM 1193 O O . PHE A 1 147 ? 4.619 16.432 34.670 1.00 98.25 147 PHE A O 1
ATOM 1200 N N . VAL A 1 148 ? 5.357 15.461 36.569 1.00 97.50 148 VAL A N 1
ATOM 1201 C CA . VAL A 1 148 ? 6.722 15.225 36.095 1.00 97.50 148 VAL A CA 1
ATOM 1202 C C . VAL A 1 148 ? 6.762 14.141 35.020 1.00 97.50 148 VAL A C 1
ATOM 1204 O O . VAL A 1 148 ? 7.300 14.396 33.941 1.00 97.50 148 VAL A O 1
ATOM 1207 N N . VAL A 1 149 ? 6.138 12.975 35.246 1.00 95.38 149 VAL A N 1
ATOM 1208 C CA . VAL A 1 149 ? 6.095 11.908 34.224 1.00 95.38 149 VAL A CA 1
ATOM 1209 C C . VAL A 1 149 ? 5.439 12.415 32.944 1.00 95.38 149 VAL A C 1
ATOM 1211 O O . VAL A 1 149 ? 5.953 12.163 31.854 1.00 95.38 149 VAL A O 1
ATOM 1214 N N . ASN A 1 150 ? 4.336 13.166 33.060 1.00 96.62 150 ASN A N 1
ATOM 1215 C CA . ASN A 1 150 ? 3.614 13.715 31.916 1.00 96.62 150 ASN A CA 1
ATOM 1216 C C . ASN A 1 150 ? 4.532 14.530 31.001 1.00 96.62 150 ASN A C 1
ATOM 1218 O O . ASN A 1 150 ? 4.489 14.324 29.789 1.00 96.62 150 ASN A O 1
ATOM 1222 N N . GLY A 1 151 ? 5.373 15.411 31.549 1.00 94.75 151 GLY A N 1
ATOM 1223 C CA . GLY A 1 151 ? 6.269 16.225 30.723 1.00 94.75 151 GLY A CA 1
ATOM 1224 C C . GLY A 1 151 ? 7.325 15.425 29.979 1.00 94.75 151 GLY A C 1
ATOM 1225 O O . GLY A 1 151 ? 7.625 15.731 28.829 1.00 94.75 151 GLY A O 1
ATOM 1226 N N . ILE A 1 152 ? 7.805 14.337 30.577 1.00 94.88 152 ILE A N 1
ATOM 1227 C CA . ILE A 1 152 ? 8.792 13.461 29.942 1.00 94.88 152 ILE A CA 1
ATOM 1228 C C . ILE A 1 152 ? 8.148 12.645 28.809 1.00 94.88 152 ILE A C 1
ATOM 1230 O O . ILE A 1 152 ? 8.686 12.575 27.705 1.00 94.88 152 ILE A O 1
ATOM 1234 N N . ILE A 1 153 ? 6.977 12.041 29.041 1.00 93.12 153 ILE A N 1
ATOM 1235 C CA . ILE A 1 153 ? 6.357 11.132 28.057 1.00 93.12 153 ILE A CA 1
ATOM 1236 C C . ILE A 1 153 ? 5.674 11.861 26.893 1.00 93.12 153 ILE A C 1
ATOM 1238 O O . ILE A 1 153 ? 5.581 11.308 25.796 1.00 93.12 153 ILE A O 1
ATOM 1242 N N . THR A 1 154 ? 5.175 13.083 27.111 1.00 95.44 154 THR A N 1
ATOM 1243 C CA . THR A 1 154 ? 4.517 13.883 26.057 1.00 95.44 154 THR A CA 1
ATOM 1244 C C . THR A 1 154 ? 5.520 14.412 25.036 1.00 95.44 154 THR A C 1
ATOM 1246 O O . THR A 1 154 ? 5.199 14.474 23.849 1.00 95.44 154 THR A O 1
ATOM 1249 N N . MET A 1 155 ? 6.767 14.645 25.458 1.00 95.62 155 MET A N 1
ATOM 1250 C CA . MET A 1 155 ? 7.881 14.992 24.573 1.00 95.62 155 MET A CA 1
ATOM 1251 C C . MET A 1 155 ? 8.082 13.943 23.473 1.00 95.62 155 MET A C 1
ATOM 1253 O O . MET A 1 155 ? 8.305 14.295 22.323 1.00 95.62 155 MET A O 1
ATOM 1257 N N . MET A 1 156 ? 7.911 12.652 23.783 1.00 95.62 156 MET A N 1
ATOM 1258 C CA . MET A 1 156 ? 8.079 11.585 22.788 1.00 95.62 156 MET A CA 1
ATOM 1259 C C . MET A 1 156 ? 7.092 11.691 21.611 1.00 95.62 156 MET A C 1
ATOM 1261 O O . MET A 1 156 ? 7.403 11.235 20.511 1.00 95.62 156 MET A O 1
ATOM 1265 N N . LEU A 1 157 ? 5.900 12.258 21.842 1.00 95.00 157 LEU A N 1
ATOM 1266 C CA . LEU A 1 157 ? 4.884 12.487 20.811 1.00 95.00 157 LEU A CA 1
ATOM 1267 C C . LEU A 1 157 ? 5.087 13.836 20.119 1.00 95.00 157 LEU A C 1
ATOM 1269 O O . LEU A 1 157 ? 5.046 13.909 18.892 1.00 95.00 157 LEU A O 1
ATOM 1273 N N . THR A 1 158 ? 5.296 14.893 20.903 1.00 95.88 158 THR A N 1
ATOM 1274 C CA . THR A 1 158 ? 5.449 16.262 20.405 1.00 95.88 158 THR A CA 1
ATOM 1275 C C . THR A 1 158 ? 6.721 16.878 20.971 1.00 95.88 158 THR A C 1
ATOM 1277 O O . THR A 1 158 ? 6.623 17.623 21.930 1.00 95.88 158 THR A O 1
ATOM 1280 N N . PRO A 1 159 ? 7.919 16.603 20.441 1.00 95.38 159 PRO A N 1
ATOM 1281 C CA . PRO A 1 159 ? 9.152 17.101 21.055 1.00 95.38 159 PRO A CA 1
ATOM 1282 C C . PRO A 1 159 ? 9.341 18.617 20.906 1.00 95.38 159 PRO A C 1
ATOM 1284 O O . PRO A 1 159 ? 10.004 19.240 21.731 1.00 95.38 159 PRO A O 1
ATOM 1287 N N . GLY A 1 160 ? 8.727 19.244 19.897 1.00 93.81 160 GLY A N 1
ATOM 1288 C CA . GLY A 1 160 ? 8.835 20.689 19.678 1.00 93.81 160 GLY A CA 1
ATOM 1289 C C . GLY A 1 160 ? 10.295 21.136 19.544 1.00 93.81 160 GLY A C 1
ATOM 1290 O O . GLY A 1 160 ? 11.090 20.469 18.886 1.00 93.81 160 GLY A O 1
ATOM 1291 N N . LYS A 1 161 ? 10.662 22.234 20.220 1.00 95.25 161 LYS A N 1
ATOM 1292 C CA . LYS A 1 161 ? 12.026 22.802 20.198 1.00 95.25 161 LYS A CA 1
ATOM 1293 C C . LYS A 1 161 ? 13.109 21.866 20.736 1.00 95.25 161 LYS A C 1
ATOM 1295 O O . LYS A 1 161 ? 14.288 22.087 20.476 1.00 95.25 161 LYS A O 1
ATOM 1300 N N . TRP A 1 162 ? 12.731 20.813 21.461 1.00 96.38 162 TRP A N 1
ATOM 1301 C CA . TRP A 1 162 ? 13.683 19.833 21.974 1.00 96.38 162 TRP A CA 1
ATOM 1302 C C . TRP A 1 162 ? 14.490 19.144 20.866 1.00 96.38 162 TRP A C 1
ATOM 1304 O O . TRP A 1 162 ? 15.633 18.772 21.113 1.00 96.38 162 TRP A O 1
ATOM 1314 N N . LEU A 1 163 ? 13.938 19.011 19.652 1.00 95.12 163 LEU A N 1
ATOM 1315 C CA . LEU A 1 163 ? 14.671 18.447 18.512 1.00 95.12 163 LEU A CA 1
ATOM 1316 C C . LEU A 1 163 ? 15.939 19.244 18.176 1.00 95.12 163 LEU A C 1
ATOM 1318 O O . LEU A 1 163 ? 16.940 18.655 17.780 1.00 95.12 163 LEU A O 1
ATOM 1322 N N . GLU A 1 164 ? 15.909 20.560 18.385 1.00 94.81 164 GLU A N 1
ATOM 1323 C CA . GLU A 1 164 ? 17.030 21.463 18.118 1.00 94.81 164 GLU A CA 1
ATOM 1324 C C . GLU A 1 164 ? 17.940 21.605 19.342 1.00 94.81 164 GLU A C 1
ATOM 1326 O O . GLU A 1 164 ? 19.161 21.514 19.241 1.00 94.81 164 GLU A O 1
ATOM 1331 N N . THR A 1 165 ? 17.353 21.837 20.521 1.00 95.56 165 THR A N 1
ATOM 1332 C CA . THR A 1 165 ? 18.125 22.225 21.712 1.00 95.56 165 THR A CA 1
ATOM 1333 C C . THR A 1 165 ? 18.583 21.039 22.548 1.00 95.56 165 THR A C 1
ATOM 1335 O O . THR A 1 165 ? 19.549 21.151 23.305 1.00 95.56 165 THR A O 1
ATOM 1338 N N . GLN A 1 166 ? 17.844 19.926 22.484 1.00 92.62 166 GLN A N 1
ATOM 1339 C CA . GLN A 1 166 ? 17.930 18.785 23.400 1.00 92.62 166 GLN A CA 1
ATOM 1340 C C . GLN A 1 166 ? 17.942 19.193 24.888 1.00 92.62 166 GLN A C 1
ATOM 1342 O O . GLN A 1 166 ? 18.430 18.449 25.748 1.00 92.62 166 GLN A O 1
ATOM 1347 N N . SER A 1 167 ? 17.408 20.381 25.203 1.00 94.94 167 SER A N 1
ATOM 1348 C CA . SER A 1 167 ? 17.421 20.959 26.544 1.00 94.94 167 SER A CA 1
ATOM 1349 C C . SER A 1 167 ? 16.304 20.361 27.398 1.00 94.94 167 SER A C 1
ATOM 1351 O O . SER A 1 167 ? 15.215 20.065 26.909 1.00 94.94 167 SER A O 1
ATOM 1353 N N . PHE A 1 168 ? 16.539 20.203 28.703 1.00 95.56 168 PHE A N 1
ATOM 1354 C CA . PHE A 1 168 ? 15.530 19.644 29.609 1.00 95.56 168 PHE A CA 1
ATOM 1355 C C . PHE A 1 168 ? 14.200 20.413 29.542 1.00 95.56 168 PHE A C 1
ATOM 1357 O O . PHE A 1 168 ? 13.137 19.806 29.429 1.00 95.56 168 PHE A O 1
ATOM 1364 N N . TRP A 1 169 ? 14.252 21.747 29.587 1.00 96.00 169 TRP A N 1
ATOM 1365 C CA . TRP A 1 169 ? 13.056 22.581 29.698 1.00 96.00 169 TRP A CA 1
ATOM 1366 C C . TRP A 1 169 ? 12.245 22.653 28.410 1.00 96.00 169 TRP A C 1
ATOM 1368 O O . TRP A 1 169 ? 11.019 22.629 28.490 1.00 96.00 169 TRP A O 1
ATOM 1378 N N . ASP A 1 170 ? 12.894 22.681 27.244 1.00 96.19 170 ASP A N 1
ATOM 1379 C CA . ASP A 1 170 ? 12.171 22.681 25.967 1.00 96.19 170 ASP A CA 1
ATOM 1380 C C . ASP A 1 170 ? 11.436 21.357 25.740 1.00 96.19 170 ASP A C 1
ATOM 1382 O O . ASP A 1 170 ? 10.323 21.344 25.217 1.00 96.19 170 ASP A O 1
ATOM 1386 N N . GLY A 1 171 ? 12.029 20.241 26.177 1.00 95.25 171 GLY A N 1
ATOM 1387 C CA . GLY A 1 171 ? 11.370 18.937 26.124 1.00 95.25 171 GLY A CA 1
ATOM 1388 C C . GLY A 1 171 ? 10.273 18.782 27.175 1.00 95.25 171 GLY A C 1
ATOM 1389 O O . GLY A 1 171 ? 9.207 18.240 26.886 1.00 95.25 171 GLY A O 1
ATOM 1390 N N . PHE A 1 172 ? 10.497 19.283 28.391 1.00 96.56 172 PHE A N 1
ATOM 1391 C CA . PHE A 1 172 ? 9.511 19.189 29.466 1.00 96.56 172 PHE A CA 1
ATOM 1392 C C . PHE A 1 172 ? 8.265 20.041 29.172 1.00 96.56 172 PHE A C 1
ATOM 1394 O O . PHE A 1 172 ? 7.146 19.556 29.325 1.00 96.56 172 PHE A O 1
ATOM 1401 N N . TRP A 1 173 ? 8.438 21.273 28.680 1.00 96.56 173 TRP A N 1
ATOM 1402 C CA . TRP A 1 173 ? 7.350 22.192 28.307 1.00 96.56 173 TRP A CA 1
ATOM 1403 C C . TRP A 1 173 ? 6.952 22.077 26.838 1.00 96.56 173 TRP A C 1
ATOM 1405 O O . TRP A 1 173 ? 6.819 23.066 26.116 1.00 96.56 173 TRP A O 1
ATOM 1415 N N . ASN A 1 174 ? 6.760 20.845 26.395 1.00 96.12 174 ASN A N 1
ATOM 1416 C CA . ASN A 1 174 ? 6.408 20.568 25.018 1.00 96.12 174 ASN A CA 1
ATOM 1417 C C . ASN A 1 174 ? 4.946 20.954 24.677 1.00 96.12 174 ASN A C 1
ATOM 1419 O O . ASN A 1 174 ? 4.131 21.147 25.587 1.00 96.12 174 ASN A O 1
ATOM 1423 N N . PRO A 1 175 ? 4.574 21.038 23.380 1.00 95.69 175 PRO A N 1
ATOM 1424 C CA . PRO A 1 175 ? 3.274 21.560 22.945 1.00 95.69 175 PRO A CA 1
ATOM 1425 C C . PRO A 1 175 ? 2.054 20.892 23.588 1.00 95.69 175 PRO A C 1
ATOM 1427 O O . PRO A 1 175 ? 1.046 21.554 23.835 1.00 95.69 175 PRO A O 1
ATOM 1430 N N . THR A 1 176 ? 2.138 19.595 23.898 1.00 95.88 176 THR A N 1
ATOM 1431 C CA . THR A 1 176 ? 1.004 18.840 24.447 1.00 95.88 176 THR A CA 1
ATOM 1432 C C . THR A 1 176 ? 1.064 18.629 25.960 1.00 95.88 176 THR A C 1
ATOM 1434 O O . THR A 1 176 ? 0.165 17.987 26.510 1.00 95.88 176 THR A O 1
ATOM 1437 N N . PHE A 1 177 ? 2.044 19.221 26.658 1.00 97.44 177 PHE A N 1
ATOM 1438 C CA . PHE A 1 177 ? 2.221 19.093 28.109 1.00 97.44 177 PHE A CA 1
ATOM 1439 C C . PHE A 1 177 ? 0.926 19.382 28.885 1.00 97.44 177 PHE A C 1
ATOM 1441 O O . PHE A 1 177 ? 0.398 18.508 29.579 1.00 97.44 177 PHE A O 1
ATOM 1448 N N . TRP A 1 178 ? 0.409 20.608 28.756 1.00 97.75 178 TRP A N 1
ATOM 1449 C CA . TRP A 1 178 ? -0.739 21.105 29.517 1.00 97.75 178 TRP A CA 1
ATOM 1450 C C . TRP A 1 178 ? -2.051 20.388 29.192 1.00 97.75 178 TRP A C 1
ATOM 1452 O O . TRP A 1 178 ? -2.716 19.938 30.133 1.00 97.75 178 TRP A O 1
ATOM 1462 N N . PRO A 1 179 ? -2.441 20.226 27.911 1.00 96.69 179 PRO A N 1
ATOM 1463 C CA . PRO A 1 179 ? -3.666 19.504 27.600 1.00 96.69 179 PRO A CA 1
ATOM 1464 C C . PRO A 1 179 ? -3.586 18.024 28.002 1.00 96.69 179 PRO A C 1
ATOM 1466 O O . PRO A 1 179 ? -4.566 17.501 28.531 1.00 96.69 179 PRO A O 1
ATOM 1469 N N . SER A 1 180 ? -2.425 17.365 27.853 1.00 96.19 180 SER A N 1
ATOM 1470 C CA . SER A 1 180 ? -2.228 15.985 28.329 1.00 96.19 180 SER A CA 1
ATOM 1471 C C . SER A 1 180 ? -2.375 15.884 29.845 1.00 96.19 180 SER A C 1
ATOM 1473 O O . SER A 1 180 ? -3.100 15.019 30.334 1.00 96.19 180 SER A O 1
ATOM 1475 N N . LEU A 1 181 ? -1.738 16.786 30.601 1.00 98.00 181 LEU A N 1
ATOM 1476 C CA . LEU A 1 181 ? -1.823 16.801 32.061 1.00 98.00 181 LEU A CA 1
ATOM 1477 C C . LEU A 1 181 ? -3.271 16.973 32.526 1.00 98.00 181 LEU A C 1
ATOM 1479 O O . LEU A 1 181 ? -3.741 16.233 33.388 1.00 98.00 181 LEU A O 1
ATOM 1483 N N . SER A 1 182 ? -3.979 17.937 31.933 1.00 98.06 182 SER A N 1
ATOM 1484 C CA . SER A 1 182 ? -5.377 18.223 32.250 1.00 98.06 182 SER A CA 1
ATOM 1485 C C . SER A 1 182 ? -6.280 17.019 31.958 1.00 98.06 182 SER A C 1
ATOM 1487 O O . SER A 1 182 ? -7.086 16.627 32.804 1.00 98.06 182 SER A O 1
ATOM 1489 N N . LEU A 1 183 ? -6.089 16.382 30.798 1.00 96.50 183 LEU A N 1
ATOM 1490 C CA . LEU A 1 183 ? -6.837 15.196 30.392 1.00 96.50 183 LEU A CA 1
ATOM 1491 C C . LEU A 1 183 ? -6.558 14.001 31.315 1.00 96.50 183 LEU A C 1
ATOM 1493 O O . LEU A 1 183 ? -7.496 13.392 31.833 1.00 96.50 183 LEU A O 1
ATOM 1497 N N . ARG A 1 184 ? -5.280 13.690 31.575 1.00 96.88 184 ARG A N 1
ATOM 1498 C CA . ARG A 1 184 ? -4.870 12.602 32.478 1.00 96.88 184 ARG A CA 1
ATOM 1499 C C . ARG A 1 184 ? -5.400 12.827 33.889 1.00 96.88 184 ARG A C 1
ATOM 1501 O O . ARG A 1 184 ? -5.931 11.899 34.489 1.00 96.88 184 ARG A O 1
ATOM 1508 N N . PHE A 1 185 ? -5.341 14.057 34.395 1.00 98.12 185 PHE A N 1
ATOM 1509 C CA . PHE A 1 185 ? -5.859 14.379 35.721 1.00 98.12 185 PHE A CA 1
ATOM 1510 C C . PHE A 1 185 ? -7.382 14.206 35.822 1.00 98.12 185 PHE A C 1
ATOM 1512 O O . PHE A 1 185 ? -7.866 13.649 36.810 1.00 98.12 185 PHE A O 1
ATOM 1519 N N . ALA A 1 186 ? -8.143 14.597 34.792 1.00 97.81 186 ALA A N 1
ATOM 1520 C CA . ALA A 1 186 ? -9.581 14.325 34.736 1.00 97.81 186 ALA A CA 1
ATOM 1521 C C . ALA A 1 186 ? -9.871 12.816 34.821 1.00 97.81 186 ALA A C 1
ATOM 1523 O O . ALA A 1 186 ? -10.713 12.392 35.616 1.00 97.81 186 ALA A O 1
ATOM 1524 N N . ILE A 1 187 ? -9.114 12.003 34.074 1.00 97.12 187 ILE A N 1
ATOM 1525 C CA . ILE A 1 187 ? -9.203 10.537 34.117 1.00 97.12 187 ILE A CA 1
ATOM 1526 C C . ILE A 1 187 ? -8.852 10.001 35.513 1.00 97.12 187 ILE A C 1
ATOM 1528 O O . ILE A 1 187 ? -9.582 9.156 36.030 1.00 97.12 187 ILE A O 1
ATOM 1532 N N . CYS A 1 188 ? -7.795 10.508 36.160 1.00 98.19 188 CYS A N 1
ATOM 1533 C CA . CYS A 1 188 ? -7.424 10.120 37.526 1.00 98.19 188 CYS A CA 1
ATOM 1534 C C . CYS A 1 188 ? -8.595 10.297 38.501 1.00 98.19 188 CYS A C 1
ATOM 1536 O O . CYS A 1 188 ? -8.931 9.376 39.249 1.00 98.19 188 CYS A O 1
ATOM 1538 N N . LEU A 1 189 ? -9.252 11.462 38.476 1.00 98.06 189 LEU A N 1
ATOM 1539 C CA . LEU A 1 189 ? -10.396 11.743 39.346 1.00 98.06 189 LEU A CA 1
ATOM 1540 C C . LEU A 1 189 ? -11.581 10.808 39.054 1.00 98.06 189 LEU A C 1
ATOM 1542 O O . LEU A 1 189 ? -12.183 10.281 39.992 1.00 98.06 189 LEU A O 1
ATOM 1546 N N . MET A 1 190 ? -11.867 10.535 37.776 1.00 97.88 190 MET A N 1
ATOM 1547 C CA . MET A 1 190 ? -12.902 9.569 37.385 1.00 97.88 190 MET A CA 1
ATOM 1548 C C . MET A 1 190 ? -12.595 8.160 37.903 1.00 97.88 190 MET A C 1
ATOM 1550 O O . MET A 1 190 ? -13.478 7.501 38.459 1.00 97.88 190 MET A O 1
ATOM 1554 N N . LEU A 1 191 ? -11.345 7.702 37.788 1.00 97.38 191 LEU A N 1
ATOM 1555 C CA . LEU A 1 191 ? -10.931 6.396 38.306 1.00 97.38 191 LEU A CA 1
ATOM 1556 C C . LEU A 1 191 ? -11.022 6.324 39.831 1.00 97.38 191 LEU A C 1
ATOM 1558 O O . LEU A 1 191 ? -11.420 5.288 40.360 1.00 97.38 191 LEU A O 1
ATOM 1562 N N . ALA A 1 192 ? -10.755 7.421 40.544 1.00 97.94 192 ALA A N 1
ATOM 1563 C CA . ALA A 1 192 ? -10.980 7.492 41.988 1.00 97.94 192 ALA A CA 1
ATOM 1564 C C . ALA A 1 192 ? -12.435 7.168 42.354 1.00 97.94 192 ALA A C 1
ATOM 1566 O O . ALA A 1 192 ? -12.686 6.344 43.235 1.00 97.94 192 ALA A O 1
ATOM 1567 N N . GLY A 1 193 ? -13.392 7.757 41.629 1.00 97.44 193 GLY A N 1
ATOM 1568 C CA . GLY A 1 193 ? -14.814 7.450 41.777 1.00 97.44 193 GLY A CA 1
ATOM 1569 C C . GLY A 1 193 ? -15.139 5.994 41.441 1.00 97.44 193 GLY A C 1
ATOM 1570 O O . GLY A 1 193 ? -15.814 5.317 42.215 1.00 97.44 193 GLY A O 1
ATOM 1571 N N . LEU A 1 194 ? -14.608 5.480 40.330 1.00 96.94 194 LEU A N 1
ATOM 1572 C CA . LEU A 1 194 ? -14.851 4.108 39.878 1.00 96.94 194 LEU A CA 1
ATOM 1573 C C . LEU A 1 194 ? -14.360 3.059 40.890 1.00 96.94 194 LEU A C 1
ATOM 1575 O O . LEU A 1 194 ? -15.102 2.147 41.258 1.00 96.94 194 LEU A O 1
ATOM 1579 N N . PHE A 1 195 ? -13.140 3.208 41.403 1.00 96.88 195 PHE A N 1
ATOM 1580 C CA . PHE A 1 195 ? -12.597 2.315 42.428 1.00 96.88 195 PHE A CA 1
ATOM 1581 C C . PHE A 1 195 ? -13.263 2.511 43.796 1.00 96.88 195 PHE A C 1
ATOM 1583 O O . PHE A 1 195 ? -13.416 1.544 44.547 1.00 96.88 195 PHE A O 1
ATOM 1590 N N . ALA A 1 196 ? -13.729 3.721 44.122 1.00 97.25 196 ALA A N 1
ATOM 1591 C CA . ALA A 1 196 ? -14.520 3.950 45.328 1.00 97.25 196 ALA A CA 1
ATOM 1592 C C . ALA A 1 196 ? -15.844 3.166 45.319 1.00 97.25 196 ALA A C 1
ATOM 1594 O O . ALA A 1 196 ? -16.270 2.706 46.381 1.00 97.25 196 ALA A O 1
ATOM 1595 N N . LEU A 1 197 ? -16.461 2.919 44.153 1.00 96.69 197 LEU A N 1
ATOM 1596 C CA . LEU A 1 197 ? -17.645 2.050 44.052 1.00 96.69 197 LEU A CA 1
ATOM 1597 C C . LEU A 1 197 ? -17.355 0.622 44.541 1.00 96.69 197 LEU A C 1
ATOM 1599 O O . LEU A 1 197 ? -18.201 0.026 45.211 1.00 96.69 197 LEU A O 1
ATOM 1603 N N . VAL A 1 198 ? -16.148 0.098 44.289 1.00 95.62 198 VAL A N 1
ATOM 1604 C CA . VAL A 1 198 ? -15.731 -1.254 44.709 1.00 95.62 198 VAL A CA 1
ATOM 1605 C C . VAL A 1 198 ? -15.774 -1.414 46.222 1.00 95.62 198 VAL A C 1
ATOM 1607 O O . VAL A 1 198 ? -16.242 -2.430 46.743 1.00 95.62 198 VAL A O 1
ATOM 1610 N N . THR A 1 199 ? -15.295 -0.412 46.953 1.00 95.81 199 THR A N 1
ATOM 1611 C CA . THR A 1 199 ? -15.303 -0.437 48.417 1.00 95.81 199 THR A CA 1
ATOM 1612 C C . THR A 1 199 ? -16.633 0.012 49.004 1.00 95.81 199 THR A C 1
ATOM 1614 O O . THR A 1 199 ? -17.048 -0.555 50.014 1.00 95.81 199 THR A O 1
ATOM 1617 N N . ALA A 1 200 ? -17.307 0.993 48.392 1.00 95.38 200 ALA A N 1
ATOM 1618 C CA . ALA A 1 200 ? -18.584 1.517 48.873 1.00 95.38 200 ALA A CA 1
ATOM 1619 C C . ALA A 1 200 ? -19.683 0.452 48.797 1.00 95.38 200 ALA A C 1
ATOM 1621 O O . ALA A 1 200 ? -20.395 0.246 49.775 1.00 95.38 200 ALA A O 1
ATOM 1622 N N . TYR A 1 201 ? -19.754 -0.309 47.699 1.00 93.62 201 TYR A N 1
ATOM 1623 C CA . TYR A 1 201 ? -20.719 -1.403 47.538 1.00 93.62 201 TYR A CA 1
ATOM 1624 C C . TYR A 1 201 ? -20.595 -2.489 48.624 1.00 93.62 201 TYR A C 1
ATOM 1626 O O . TYR A 1 201 ? -21.586 -3.098 49.015 1.00 93.62 201 TYR A O 1
ATOM 1634 N N . ARG A 1 202 ? -19.390 -2.699 49.176 1.00 93.06 202 ARG A N 1
ATOM 1635 C CA . ARG A 1 202 ? -19.111 -3.699 50.228 1.00 93.06 202 ARG A CA 1
ATOM 1636 C C . ARG A 1 202 ? -19.473 -3.230 51.646 1.00 93.06 202 ARG A C 1
ATOM 1638 O O . ARG A 1 202 ? -19.146 -3.916 52.624 1.00 93.06 202 ARG A O 1
ATOM 1645 N N . LEU A 1 203 ? -20.093 -2.058 51.789 1.00 94.06 203 LEU A N 1
ATOM 1646 C CA . LEU A 1 203 ? -20.626 -1.580 53.061 1.00 94.06 203 LEU A CA 1
ATOM 1647 C C . LEU A 1 203 ? -21.908 -2.341 53.428 1.00 94.06 203 LEU A C 1
ATOM 1649 O O . LEU A 1 203 ? -22.822 -2.498 52.618 1.00 94.06 203 LEU A O 1
ATOM 1653 N N . LYS A 1 204 ? -21.958 -2.825 54.674 1.00 90.81 204 LYS A N 1
ATOM 1654 C CA . LYS A 1 204 ? -23.104 -3.583 55.198 1.00 90.81 204 LYS A CA 1
ATOM 1655 C C . LYS A 1 204 ? -24.312 -2.683 55.458 1.00 90.81 204 LYS A C 1
ATOM 1657 O O . LYS A 1 204 ? -25.434 -3.086 55.183 1.00 90.81 204 LYS A O 1
ATOM 1662 N N . ASP A 1 205 ? -24.057 -1.486 55.978 1.00 93.44 205 ASP A N 1
ATOM 1663 C CA . ASP A 1 205 ? -2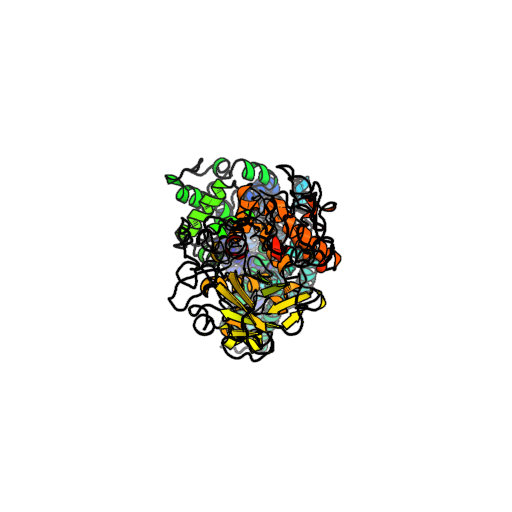5.071 -0.468 56.236 1.00 93.44 205 ASP A CA 1
ATOM 1664 C C . ASP A 1 205 ? -25.587 0.103 54.913 1.00 93.44 205 ASP A C 1
ATOM 1666 O O . ASP A 1 205 ? -24.807 0.649 54.133 1.00 93.44 205 ASP A O 1
ATOM 1670 N N . GLU A 1 206 ? -26.880 -0.069 54.651 1.00 92.31 206 GLU A N 1
ATOM 1671 C CA . GLU A 1 206 ? -27.501 0.312 53.386 1.00 92.31 206 GLU A CA 1
ATOM 1672 C C . GLU A 1 206 ? -27.515 1.822 53.161 1.00 92.31 206 GLU A C 1
ATOM 1674 O O . GLU A 1 206 ? -27.162 2.277 52.075 1.00 92.31 206 GLU A O 1
ATOM 1679 N N . GLU A 1 207 ? -27.846 2.604 54.184 1.00 93.81 207 GLU A N 1
ATOM 1680 C CA . GLU A 1 207 ? -27.926 4.057 54.065 1.00 93.81 207 GLU A CA 1
ATOM 1681 C C . GLU A 1 207 ? -26.552 4.645 53.727 1.00 93.81 207 GLU A C 1
ATOM 1683 O O . GLU A 1 207 ? -26.403 5.397 52.759 1.00 93.81 207 GLU A O 1
ATOM 1688 N N . ILE A 1 208 ? -25.516 4.226 54.463 1.00 95.31 208 ILE A N 1
ATOM 1689 C CA . ILE A 1 208 ? -24.144 4.684 54.208 1.00 95.31 208 ILE A CA 1
ATOM 1690 C C . ILE A 1 208 ? -23.611 4.134 52.886 1.00 95.31 208 ILE A C 1
ATOM 1692 O O . ILE A 1 208 ? -22.901 4.849 52.177 1.00 95.31 208 ILE A O 1
ATOM 1696 N N . ARG A 1 209 ? -23.956 2.893 52.516 1.00 95.44 209 ARG A N 1
ATOM 1697 C CA . ARG A 1 209 ? -23.590 2.312 51.216 1.00 95.44 209 ARG A CA 1
ATOM 1698 C C . ARG A 1 209 ? -24.095 3.185 50.074 1.00 95.44 209 ARG A C 1
ATOM 1700 O O . ARG A 1 209 ? -23.290 3.608 49.246 1.00 95.44 209 ARG A O 1
ATOM 1707 N N . GLU A 1 210 ? -25.391 3.487 50.037 1.00 95.25 210 GLU A N 1
ATOM 1708 C CA . GLU A 1 210 ? -25.967 4.302 48.962 1.00 95.25 210 GLU A CA 1
ATOM 1709 C C . GLU A 1 210 ? -25.439 5.744 49.002 1.00 95.25 210 GLU A C 1
ATOM 1711 O O . GLU A 1 210 ? -25.146 6.327 47.953 1.00 95.25 210 GLU A O 1
ATOM 1716 N N . GLN A 1 211 ? -25.235 6.310 50.198 1.00 95.75 211 GLN A N 1
ATOM 1717 C CA . GLN A 1 211 ? -24.638 7.639 50.352 1.00 95.75 211 GLN A CA 1
ATOM 1718 C C . GLN A 1 211 ? -23.227 7.698 49.742 1.00 95.75 211 GLN A C 1
ATOM 1720 O O . GLN A 1 211 ? -22.913 8.625 48.986 1.00 95.75 211 GLN A O 1
ATOM 1725 N N . MET A 1 212 ? -22.384 6.704 50.035 1.00 97.19 212 MET A N 1
ATOM 1726 C CA . MET A 1 212 ? -21.011 6.647 49.532 1.00 97.19 212 MET A CA 1
ATOM 1727 C C . MET A 1 212 ? -20.936 6.283 48.049 1.00 97.19 212 MET A C 1
ATOM 1729 O O . MET A 1 212 ? -20.084 6.828 47.351 1.00 97.19 212 MET A O 1
ATOM 1733 N N . ILE A 1 213 ? -21.852 5.453 47.538 1.00 97.00 213 ILE A N 1
ATOM 1734 C CA . ILE A 1 213 ? -21.985 5.189 46.097 1.00 97.00 213 ILE A CA 1
ATOM 1735 C C . ILE A 1 213 ? -22.295 6.490 45.344 1.00 97.00 213 ILE A C 1
ATOM 1737 O O . ILE A 1 213 ? -21.598 6.831 44.389 1.00 97.00 213 ILE A O 1
ATOM 1741 N N . ARG A 1 214 ? -23.280 7.276 45.797 1.00 96.81 214 ARG A N 1
ATOM 1742 C CA . ARG A 1 214 ? -23.618 8.564 45.158 1.00 96.81 214 ARG A CA 1
ATOM 1743 C C . ARG A 1 214 ? -22.476 9.571 45.250 1.00 96.81 214 ARG A C 1
ATOM 1745 O O . ARG A 1 214 ? -22.275 10.355 44.325 1.00 96.81 214 ARG A O 1
ATOM 1752 N N . TYR A 1 215 ? -21.727 9.560 46.351 1.00 97.38 215 TYR A N 1
ATOM 1753 C CA . TYR A 1 215 ? -20.536 10.393 46.492 1.00 97.38 215 TYR A CA 1
ATOM 1754 C C . TYR A 1 215 ? -19.427 9.978 45.513 1.00 97.38 215 TYR A C 1
ATOM 1756 O O . TYR A 1 215 ? -18.862 10.840 44.847 1.00 97.38 215 TYR A O 1
ATOM 1764 N N . ALA A 1 216 ? -19.176 8.676 45.352 1.00 97.50 216 ALA A N 1
ATOM 1765 C CA . ALA A 1 216 ? -18.227 8.142 44.376 1.00 97.50 216 ALA A CA 1
ATOM 1766 C C . ALA A 1 216 ? -18.608 8.506 42.928 1.00 97.50 216 ALA A C 1
ATOM 1768 O O . ALA A 1 216 ? -17.747 8.913 42.152 1.00 97.50 216 ALA A O 1
ATOM 1769 N N . VAL A 1 217 ? -19.901 8.481 42.577 1.00 97.50 217 VAL A N 1
ATOM 1770 C CA . VAL A 1 217 ? -20.379 8.922 41.251 1.00 97.50 217 VAL A CA 1
ATOM 1771 C C . VAL A 1 217 ? -20.032 10.382 40.956 1.00 97.50 217 VAL A C 1
ATOM 1773 O O . VAL A 1 217 ? -19.735 10.708 39.810 1.00 97.50 217 VAL A O 1
ATOM 1776 N N . ARG A 1 218 ? -20.001 11.273 41.957 1.00 97.12 218 ARG A N 1
ATOM 1777 C CA . ARG A 1 218 ? -19.618 12.686 41.746 1.00 97.12 218 ARG A CA 1
ATOM 1778 C C . ARG A 1 218 ? -18.173 12.836 41.268 1.00 97.12 218 ARG A C 1
ATOM 1780 O O . ARG A 1 218 ? -17.897 13.735 40.480 1.00 97.12 218 ARG A O 1
ATOM 1787 N N . PHE A 1 219 ? -17.285 11.937 41.693 1.00 97.06 219 PHE A N 1
ATOM 1788 C CA . PHE A 1 219 ? -15.900 11.882 41.216 1.00 97.06 219 PHE A CA 1
ATOM 1789 C C . PHE A 1 219 ? -15.786 11.396 39.769 1.00 97.06 219 PHE A C 1
ATOM 1791 O O . PHE A 1 219 ? -14.764 11.626 39.144 1.00 97.06 219 PHE A O 1
ATOM 1798 N N . VAL A 1 220 ? -16.835 10.797 39.204 1.00 96.94 220 VAL A N 1
ATOM 1799 C CA . VAL A 1 220 ? -16.906 10.482 37.770 1.00 96.94 220 VAL A CA 1
ATOM 1800 C C . VAL A 1 220 ? -17.608 11.605 37.005 1.00 96.94 220 VAL A C 1
ATOM 1802 O O . VAL A 1 220 ? -17.110 12.077 35.990 1.00 96.94 220 VAL A O 1
ATOM 1805 N N . ALA A 1 221 ? -18.749 12.072 37.515 1.00 96.50 221 ALA A N 1
ATOM 1806 C CA . ALA A 1 221 ? -19.616 13.021 36.826 1.00 96.50 221 ALA A CA 1
ATOM 1807 C C . ALA A 1 221 ? -19.017 14.426 36.694 1.00 96.50 221 ALA A C 1
ATOM 1809 O O . ALA A 1 221 ? -19.104 15.017 35.622 1.00 96.50 221 ALA A O 1
ATOM 1810 N N . PHE A 1 222 ? -18.403 14.976 37.748 1.00 95.75 222 PHE A N 1
ATOM 1811 C CA . PHE A 1 222 ? -17.856 16.336 37.670 1.00 95.75 222 PHE A CA 1
ATOM 1812 C C . PHE A 1 222 ? -16.600 16.422 36.793 1.00 95.75 222 PHE A C 1
ATOM 1814 O O . PHE A 1 222 ? -16.550 17.302 35.931 1.00 95.75 222 PHE A O 1
ATOM 1821 N N . PRO A 1 223 ? -15.615 15.510 36.913 1.00 97.00 223 PRO A N 1
ATOM 1822 C CA . PRO A 1 223 ? -14.442 15.546 36.046 1.00 97.00 223 PRO A CA 1
ATOM 1823 C C . PRO A 1 223 ? -14.739 15.165 34.593 1.00 97.00 223 PRO A C 1
ATOM 1825 O O . PRO A 1 223 ? -13.917 15.453 33.734 1.00 97.00 223 PRO A O 1
ATOM 1828 N N . PHE A 1 224 ? -15.902 14.583 34.276 1.00 96.88 224 PHE A N 1
ATOM 1829 C CA . PHE A 1 224 ? -16.290 14.297 32.890 1.00 96.88 224 PHE A CA 1
ATOM 1830 C C . PHE A 1 224 ? -16.372 15.562 32.016 1.00 96.88 224 PHE A C 1
ATOM 1832 O O . PHE A 1 224 ? -15.969 15.539 30.854 1.00 96.88 224 PHE A O 1
ATOM 1839 N N . ALA A 1 225 ? -16.836 16.689 32.569 1.00 95.62 225 ALA A N 1
ATOM 1840 C CA . ALA A 1 225 ? -16.832 17.961 31.844 1.00 95.62 225 ALA A CA 1
ATOM 1841 C C . ALA A 1 225 ? -15.397 18.432 31.545 1.00 95.62 225 ALA A C 1
ATOM 1843 O O . ALA A 1 225 ? -15.108 18.869 30.430 1.00 95.62 225 ALA A O 1
ATOM 1844 N N . LEU A 1 226 ? -14.491 18.271 32.519 1.00 96.12 226 LEU A N 1
ATOM 1845 C CA . LEU A 1 226 ? -13.067 18.547 32.337 1.00 96.12 226 LEU A CA 1
ATOM 1846 C C . LEU A 1 226 ? -12.464 17.612 31.283 1.00 96.12 226 LEU A C 1
ATOM 1848 O O . LEU A 1 226 ? -11.802 18.092 30.377 1.00 96.12 226 LEU A O 1
ATOM 1852 N N . LEU A 1 227 ? -12.764 16.311 31.333 1.00 96.12 227 LEU A N 1
ATOM 1853 C CA . LEU A 1 227 ? -12.326 15.329 30.340 1.00 96.12 227 LEU A CA 1
ATOM 1854 C C . LEU A 1 227 ? -12.699 15.766 28.916 1.00 96.12 227 LEU A C 1
ATOM 1856 O O . LEU A 1 227 ? -11.846 15.750 28.034 1.00 96.12 227 LEU A O 1
ATOM 1860 N N . CYS A 1 228 ? -13.952 16.179 28.696 1.00 95.94 228 CYS A N 1
ATOM 1861 C CA . CYS A 1 228 ? -14.417 16.625 27.382 1.00 95.94 228 CYS A CA 1
ATOM 1862 C C . CYS A 1 228 ? -13.662 17.874 26.909 1.00 95.94 228 CYS A C 1
ATOM 1864 O O . CYS A 1 228 ? -13.163 17.898 25.784 1.00 95.94 228 CYS A O 1
ATOM 1866 N N . ALA A 1 229 ? -13.535 18.888 27.772 1.00 96.44 229 ALA A N 1
ATOM 1867 C CA . ALA A 1 229 ? -12.810 20.115 27.445 1.00 96.44 229 ALA A CA 1
ATOM 1868 C C . ALA A 1 229 ? -11.326 19.840 27.140 1.00 96.44 229 ALA A C 1
ATOM 1870 O O . ALA A 1 229 ? -10.798 20.317 26.135 1.00 96.44 229 ALA A O 1
ATOM 1871 N N . SER A 1 230 ? -10.667 19.018 27.960 1.00 96.25 230 SER A N 1
ATOM 1872 C CA . SER A 1 230 ? -9.254 18.672 27.800 1.00 96.25 230 SER A CA 1
ATOM 1873 C C . SER A 1 230 ? -9.005 17.772 26.593 1.00 96.25 230 SER A C 1
ATOM 1875 O O . SER A 1 230 ? -7.964 17.905 25.963 1.00 96.25 230 SER A O 1
ATOM 1877 N N . ALA A 1 231 ? -9.945 16.895 26.222 1.00 93.06 231 ALA A N 1
ATOM 1878 C CA . ALA A 1 231 ? -9.829 16.072 25.017 1.00 93.06 231 ALA A CA 1
ATOM 1879 C C . ALA A 1 231 ? -9.858 16.934 23.746 1.00 93.06 231 ALA A C 1
ATOM 1881 O O . ALA A 1 231 ? -9.028 16.749 22.858 1.00 93.06 231 ALA A O 1
ATOM 1882 N N . VAL A 1 232 ? -10.763 17.919 23.685 1.00 92.81 232 VAL A N 1
ATOM 1883 C CA . VAL A 1 232 ? -10.809 18.883 22.575 1.00 92.81 232 VAL A CA 1
ATOM 1884 C C . VAL A 1 232 ? -9.536 19.732 22.557 1.00 92.81 232 VAL A C 1
ATOM 1886 O O . VAL A 1 232 ? -8.912 19.873 21.507 1.00 92.81 232 VAL A O 1
ATOM 1889 N N . TRP A 1 233 ? -9.092 20.230 23.717 1.00 96.00 233 TRP A N 1
ATOM 1890 C CA . TRP A 1 233 ? -7.838 20.983 23.827 1.00 96.00 233 TRP A CA 1
ATOM 1891 C C . TRP A 1 233 ? -6.620 20.168 23.379 1.00 96.00 233 TRP A C 1
ATOM 1893 O O . TRP A 1 233 ? -5.765 20.692 22.671 1.00 96.00 233 TRP A O 1
ATOM 1903 N N . TYR A 1 234 ? -6.566 18.881 23.722 1.00 93.19 234 TYR A N 1
ATOM 1904 C CA . TYR A 1 234 ? -5.485 17.988 23.319 1.00 93.19 234 TYR A CA 1
ATOM 1905 C C . TYR A 1 234 ? -5.394 17.844 21.804 1.00 93.19 234 TYR A C 1
ATOM 1907 O O . TYR A 1 234 ? -4.313 18.025 21.255 1.00 93.19 234 TYR A O 1
ATOM 1915 N N . ILE A 1 235 ? -6.520 17.615 21.121 1.00 90.56 235 ILE A N 1
ATOM 1916 C CA . ILE A 1 235 ? -6.541 17.516 19.656 1.00 90.56 235 ILE A CA 1
ATOM 1917 C C . ILE A 1 235 ? -6.127 18.836 18.993 1.00 90.56 235 ILE A C 1
ATOM 1919 O O . ILE A 1 235 ? -5.358 18.811 18.038 1.00 90.56 235 ILE A O 1
ATOM 1923 N N . MET A 1 236 ? -6.582 19.980 19.514 1.00 91.69 236 MET A N 1
ATOM 1924 C CA . MET A 1 236 ? -6.213 21.301 18.979 1.00 91.69 236 MET A CA 1
ATOM 1925 C C . MET A 1 236 ? -4.736 21.659 19.196 1.00 91.69 236 MET A C 1
ATOM 1927 O O . MET A 1 236 ? -4.204 22.497 18.477 1.00 91.69 236 MET A O 1
ATOM 1931 N N . ALA A 1 237 ? -4.081 21.060 20.192 1.00 93.94 237 ALA A N 1
ATOM 1932 C CA . ALA A 1 237 ? -2.674 21.303 20.499 1.00 93.94 237 ALA A CA 1
ATOM 1933 C C . ALA A 1 237 ? -1.707 20.389 19.725 1.00 93.94 237 ALA A C 1
ATOM 1935 O O . ALA A 1 237 ? -0.491 20.570 19.824 1.00 93.94 237 ALA A O 1
ATOM 1936 N N . LEU A 1 238 ? -2.215 19.392 18.991 1.00 92.56 238 LEU A N 1
ATOM 1937 C CA . LEU A 1 238 ? -1.375 18.503 18.194 1.00 92.56 238 LEU A CA 1
ATOM 1938 C C . LEU A 1 238 ? -0.788 19.255 16.990 1.00 92.56 238 LEU A C 1
ATOM 1940 O O . LEU A 1 238 ? -1.544 19.885 16.248 1.00 92.56 238 LEU A O 1
ATOM 1944 N N . PRO A 1 239 ? 0.528 19.146 16.737 1.00 92.31 239 PRO A N 1
ATOM 1945 C CA . PRO A 1 239 ? 1.104 19.598 15.480 1.00 92.31 239 PRO A CA 1
ATOM 1946 C C . PRO A 1 239 ? 0.529 18.810 14.295 1.00 92.31 239 PRO A C 1
ATOM 1948 O O . PRO A 1 239 ? 0.037 17.688 14.450 1.00 92.31 239 PRO A O 1
ATOM 1951 N N . GLU A 1 240 ? 0.616 19.393 13.099 1.00 88.31 240 GLU A N 1
ATOM 1952 C CA . GLU A 1 240 ? -0.035 18.881 11.886 1.00 88.31 240 GLU A CA 1
ATOM 1953 C C . GLU A 1 240 ? 0.328 17.423 11.569 1.00 88.31 240 GLU A C 1
ATOM 1955 O O . GLU A 1 240 ? -0.555 16.630 11.233 1.00 88.31 240 GLU A O 1
ATOM 1960 N N . ALA A 1 241 ? 1.598 17.040 11.732 1.00 84.94 241 ALA A N 1
ATOM 1961 C CA . ALA A 1 241 ? 2.061 15.679 11.472 1.00 84.94 241 ALA A CA 1
ATOM 1962 C C . ALA A 1 241 ? 1.338 14.644 12.358 1.00 84.94 241 ALA A C 1
ATOM 1964 O O . ALA A 1 241 ? 0.761 13.677 11.853 1.00 84.94 241 ALA A O 1
ATOM 1965 N N . GLN A 1 242 ? 1.290 14.878 13.672 1.00 88.62 242 GLN A N 1
ATOM 1966 C CA . GLN A 1 242 ? 0.629 14.003 14.645 1.00 88.62 242 GLN A CA 1
ATOM 1967 C C . GLN A 1 242 ? -0.893 14.039 14.488 1.00 88.62 242 GLN A C 1
ATOM 1969 O O . GLN A 1 242 ? -1.545 12.996 14.565 1.00 88.62 242 GLN A O 1
ATOM 1974 N N . PHE A 1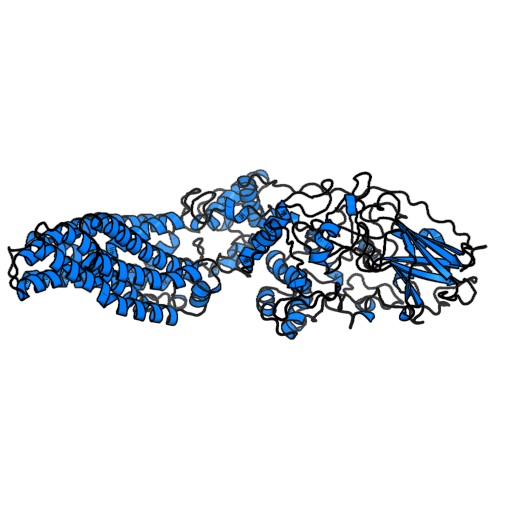 243 ? -1.467 15.220 14.239 1.00 87.19 243 PHE A N 1
ATOM 1975 C CA . PHE A 1 243 ? -2.897 15.384 13.976 1.00 87.19 243 PHE A CA 1
ATOM 1976 C C . PHE A 1 243 ? -3.330 14.534 12.775 1.00 87.19 243 PHE A C 1
ATOM 1978 O O . PHE A 1 243 ? -4.252 13.718 12.870 1.00 87.19 243 PHE A O 1
ATOM 1985 N N . THR A 1 244 ? -2.604 14.662 11.665 1.00 83.31 244 THR A N 1
ATOM 1986 C CA . THR A 1 244 ? -2.862 13.932 10.422 1.00 83.31 244 THR A CA 1
ATOM 1987 C C . THR A 1 244 ? -2.655 12.429 10.619 1.00 83.31 244 THR A C 1
ATOM 1989 O O . THR A 1 244 ? -3.485 11.636 10.164 1.00 83.31 244 THR A O 1
ATOM 1992 N N . MET A 1 245 ? -1.626 12.013 11.366 1.00 83.94 245 MET A N 1
ATOM 1993 C CA . MET A 1 245 ? -1.398 10.605 11.712 1.00 83.94 245 MET A CA 1
ATOM 1994 C C . MET A 1 245 ? -2.570 9.991 12.493 1.00 83.94 245 MET A C 1
ATOM 1996 O O . MET A 1 245 ? -3.077 8.924 12.129 1.00 83.94 245 MET A O 1
ATOM 2000 N N . ILE A 1 246 ? -3.033 10.683 13.538 1.00 83.62 246 ILE A N 1
ATOM 2001 C CA . ILE A 1 246 ? -4.102 10.219 14.435 1.00 83.62 246 ILE A CA 1
ATOM 2002 C C . ILE A 1 246 ? -5.458 10.173 13.724 1.00 83.62 246 ILE A C 1
ATOM 2004 O O . ILE A 1 246 ? -6.226 9.232 13.940 1.00 83.62 246 ILE A O 1
ATOM 2008 N N . LEU A 1 247 ? -5.763 11.175 12.896 1.00 80.69 247 LEU A N 1
ATOM 2009 C CA . LEU A 1 247 ? -7.112 11.374 12.358 1.00 80.69 247 LEU A CA 1
ATOM 2010 C C . LEU A 1 247 ? -7.302 10.913 10.913 1.00 80.69 247 LEU A C 1
ATOM 2012 O O . LEU A 1 247 ? -8.449 10.716 10.512 1.00 80.69 247 LEU A O 1
ATOM 2016 N N . THR A 1 248 ? -6.228 10.719 10.139 1.00 71.12 248 THR A N 1
ATOM 2017 C CA . THR A 1 248 ? -6.353 10.428 8.697 1.00 71.12 248 THR A CA 1
ATOM 2018 C C . THR A 1 248 ? -5.451 9.304 8.181 1.00 71.12 248 THR A C 1
ATOM 2020 O O . THR A 1 248 ? -5.942 8.448 7.450 1.00 71.12 248 THR A O 1
ATOM 2023 N N . LYS A 1 249 ? -4.158 9.258 8.545 1.00 71.69 249 LYS A N 1
ATOM 2024 C CA . LYS A 1 249 ? -3.194 8.307 7.944 1.00 71.69 249 LYS A CA 1
ATOM 2025 C C . LYS A 1 249 ? -3.257 6.901 8.556 1.00 71.69 249 LYS A C 1
ATOM 2027 O O . LYS A 1 249 ? -2.968 5.920 7.869 1.00 71.69 249 LYS A O 1
ATOM 2032 N N . SER A 1 250 ? -3.641 6.771 9.828 1.00 70.94 250 SER A N 1
ATOM 2033 C CA . SER A 1 250 ? -3.833 5.464 10.470 1.00 70.94 250 SER A CA 1
ATOM 2034 C C . SER A 1 250 ? -5.202 4.866 10.137 1.00 70.94 250 SER A C 1
ATOM 2036 O O . SER A 1 250 ? -6.224 5.531 10.259 1.00 70.94 250 SER A O 1
ATOM 2038 N N . ALA A 1 251 ? -5.248 3.577 9.790 1.00 66.44 251 ALA A N 1
ATOM 2039 C CA . ALA A 1 251 ? -6.504 2.892 9.467 1.00 66.44 251 ALA A CA 1
ATOM 2040 C C . ALA A 1 251 ? -7.435 2.714 10.687 1.00 66.44 251 ALA A C 1
ATOM 2042 O O . ALA A 1 251 ? -8.655 2.714 10.547 1.00 66.44 251 ALA A O 1
ATOM 2043 N N . GLN A 1 252 ? -6.870 2.552 11.889 1.00 71.06 252 GLN A N 1
ATOM 2044 C CA . GLN A 1 252 ? -7.625 2.202 13.103 1.00 71.06 252 GLN A CA 1
ATOM 2045 C C . GLN A 1 252 ? -7.803 3.387 14.061 1.00 71.06 252 GLN A C 1
ATOM 2047 O O . GLN A 1 252 ? -8.847 3.521 14.701 1.00 71.06 252 GLN A O 1
ATOM 2052 N N . THR A 1 253 ? -6.806 4.271 14.157 1.00 79.50 253 THR A N 1
ATOM 2053 C CA . THR A 1 253 ? -6.785 5.361 15.148 1.00 79.50 253 THR A CA 1
ATOM 2054 C C . THR A 1 253 ? -7.962 6.339 15.032 1.00 79.50 253 THR A C 1
ATOM 2056 O O . THR A 1 253 ? -8.532 6.670 16.074 1.00 79.50 253 THR A O 1
ATOM 2059 N N . PRO A 1 254 ? -8.428 6.740 13.831 1.00 81.38 254 PRO A N 1
ATOM 2060 C CA . PRO A 1 254 ? -9.571 7.643 13.709 1.00 81.38 254 PRO A CA 1
ATOM 2061 C C . PRO A 1 254 ? -10.851 7.063 14.323 1.00 81.38 254 PRO A C 1
ATOM 2063 O O . PRO A 1 254 ? -11.655 7.799 14.893 1.00 81.38 254 PRO A O 1
ATOM 2066 N N . GLN A 1 255 ? -11.035 5.740 14.253 1.00 83.38 255 GLN A N 1
ATOM 2067 C CA . GLN A 1 255 ? -12.179 5.070 14.878 1.00 83.38 255 GLN A CA 1
ATOM 2068 C C . GLN A 1 255 ? -12.056 5.072 16.403 1.00 83.38 255 GLN A C 1
ATOM 2070 O O . GLN A 1 255 ? -13.030 5.352 17.097 1.00 83.38 255 GLN A O 1
ATOM 2075 N N . LEU A 1 256 ? -10.852 4.848 16.935 1.00 86.12 256 LEU A N 1
ATOM 2076 C CA . LEU A 1 256 ? -10.599 4.912 18.376 1.00 86.12 256 LEU A CA 1
ATOM 2077 C C . LEU A 1 256 ? -10.851 6.313 18.948 1.00 86.12 256 LEU A C 1
ATOM 2079 O O . LEU A 1 256 ? -11.470 6.436 20.003 1.00 86.12 256 LEU A O 1
ATOM 2083 N N . VAL A 1 257 ? -10.455 7.369 18.228 1.00 86.19 257 VAL A N 1
ATOM 2084 C CA . VAL A 1 257 ? -10.759 8.759 18.612 1.00 86.19 257 VAL A CA 1
ATOM 2085 C C . VAL A 1 257 ? -12.270 9.001 18.645 1.00 86.19 257 VAL A C 1
ATOM 2087 O O . VAL A 1 257 ? -12.778 9.565 19.615 1.00 86.19 257 VAL A O 1
ATOM 2090 N N . LYS A 1 258 ? -13.007 8.524 17.631 1.00 86.94 258 LYS A N 1
ATOM 2091 C CA . LYS A 1 258 ? -14.477 8.632 17.583 1.00 86.94 258 LYS A CA 1
ATOM 2092 C C . LYS A 1 258 ? -15.164 7.885 18.725 1.00 86.94 258 LYS A C 1
ATOM 2094 O O . LYS A 1 258 ? -16.222 8.320 19.163 1.00 86.94 258 LYS A O 1
ATOM 2099 N N . VAL A 1 259 ? -14.579 6.787 19.205 1.00 89.75 259 VAL A N 1
ATOM 2100 C CA . VAL A 1 259 ? -15.136 5.964 20.291 1.00 89.75 259 VAL A CA 1
ATOM 2101 C C . VAL A 1 259 ? -14.749 6.479 21.680 1.00 89.75 259 VAL A C 1
ATOM 2103 O O . VAL A 1 259 ? -15.506 6.252 22.620 1.00 89.75 259 VAL A O 1
ATOM 2106 N N . PHE A 1 260 ? -13.639 7.210 21.832 1.00 91.88 260 PHE A N 1
ATOM 2107 C CA . PHE A 1 260 ? -13.131 7.644 23.140 1.00 91.88 260 PHE A CA 1
ATOM 2108 C C . PHE A 1 260 ? -14.176 8.404 23.975 1.00 91.88 260 PHE A C 1
ATOM 2110 O O . PHE A 1 260 ? -14.521 7.961 25.070 1.00 91.88 260 PHE A O 1
ATOM 2117 N N . LEU A 1 261 ? -14.735 9.503 23.452 1.00 91.56 261 LEU A N 1
ATOM 2118 C CA . LEU A 1 261 ? -15.736 10.298 24.179 1.00 91.56 261 LEU A CA 1
ATOM 2119 C C . LEU A 1 261 ? -17.068 9.551 24.390 1.00 91.56 261 LEU A C 1
ATOM 2121 O O . LEU A 1 261 ? -17.568 9.575 25.517 1.00 91.56 261 LEU A O 1
ATOM 2125 N N . PRO A 1 262 ? -17.645 8.852 23.387 1.00 93.81 262 PRO A N 1
ATOM 2126 C CA . PRO A 1 262 ? -18.814 8.000 23.608 1.00 93.81 262 PRO A CA 1
ATOM 2127 C C . PRO A 1 262 ? -18.603 6.923 24.674 1.00 93.81 262 PRO A C 1
ATOM 2129 O O . PRO A 1 262 ? -19.496 6.701 25.489 1.00 93.81 262 PRO A O 1
ATOM 2132 N N . LEU A 1 263 ? -17.428 6.286 24.724 1.00 93.50 263 LEU A N 1
ATOM 2133 C CA . LEU A 1 263 ? -17.111 5.296 25.753 1.00 93.50 263 LEU A CA 1
ATOM 2134 C C . LEU A 1 263 ? -17.049 5.939 27.144 1.00 93.50 263 LEU A C 1
ATOM 2136 O O . LEU A 1 263 ? -17.603 5.393 28.097 1.00 93.50 263 LEU A O 1
ATOM 2140 N N . SER A 1 264 ? -16.450 7.127 27.266 1.00 93.56 264 SER A N 1
ATOM 2141 C CA . SER A 1 264 ? -16.456 7.896 28.517 1.00 93.56 264 SER A CA 1
ATOM 2142 C C . SER A 1 264 ? -17.872 8.312 28.939 1.00 93.56 264 SER A C 1
ATOM 2144 O O . SER A 1 264 ? -18.198 8.278 30.127 1.00 93.56 264 SER A O 1
ATOM 2146 N N . ALA A 1 265 ? -18.735 8.676 27.985 1.00 95.25 265 ALA A N 1
ATOM 2147 C CA . ALA A 1 265 ? -20.138 8.994 28.251 1.00 95.25 265 ALA A CA 1
ATOM 2148 C C . ALA A 1 265 ? -20.928 7.747 28.684 1.00 95.25 265 ALA A C 1
ATOM 2150 O O . ALA A 1 265 ? -21.737 7.818 29.611 1.00 95.25 265 ALA A O 1
ATOM 2151 N N . ALA A 1 266 ? -20.652 6.589 28.077 1.00 95.19 266 ALA A N 1
ATOM 2152 C CA . ALA A 1 266 ? -21.217 5.306 28.481 1.00 95.19 266 ALA A CA 1
ATOM 2153 C C . ALA A 1 266 ? -20.759 4.903 29.890 1.00 95.19 266 ALA A C 1
ATOM 2155 O O . ALA A 1 266 ? -21.573 4.429 30.680 1.00 95.19 266 ALA A O 1
ATOM 2156 N N . LEU A 1 267 ? -19.494 5.158 30.248 1.00 95.81 267 LEU A N 1
ATOM 2157 C CA . LEU A 1 267 ? -18.997 4.980 31.613 1.00 95.81 267 LEU A CA 1
ATOM 2158 C C . LEU A 1 267 ? -19.766 5.871 32.600 1.00 95.81 267 LEU A C 1
ATOM 2160 O O . LEU A 1 267 ? -20.211 5.379 33.637 1.00 95.81 267 LEU A O 1
ATOM 2164 N N . LEU A 1 268 ? -19.987 7.150 32.264 1.00 96.81 268 LEU A N 1
ATOM 2165 C CA . LEU A 1 268 ? -20.785 8.073 33.079 1.00 96.81 268 LEU A CA 1
ATOM 2166 C C . LEU A 1 268 ? -22.232 7.580 33.258 1.00 96.81 268 LEU A C 1
ATOM 2168 O O . LEU A 1 268 ? -22.731 7.492 34.382 1.00 96.81 268 LEU A O 1
ATOM 2172 N N . ALA A 1 269 ? -22.903 7.218 32.164 1.00 97.19 269 ALA A N 1
ATOM 2173 C CA . ALA A 1 269 ? -24.254 6.663 32.205 1.00 97.19 269 ALA A CA 1
ATOM 2174 C C . ALA A 1 269 ? -24.305 5.363 33.024 1.00 97.19 269 ALA A C 1
ATOM 2176 O O . ALA A 1 269 ? -25.228 5.148 33.813 1.00 97.19 269 ALA A O 1
ATOM 2177 N N . GLY A 1 270 ? -23.282 4.520 32.891 1.00 96.56 270 GLY A N 1
ATOM 2178 C CA . GLY A 1 270 ? -23.141 3.267 33.614 1.00 96.56 270 GLY A CA 1
ATOM 2179 C C . GLY A 1 270 ? -22.985 3.458 35.123 1.00 96.56 270 GLY A C 1
ATOM 2180 O O . GLY A 1 270 ? -23.676 2.785 35.887 1.00 96.56 270 GLY A O 1
ATOM 2181 N N . VAL A 1 271 ? -22.168 4.415 35.582 1.00 96.88 271 VAL A N 1
ATOM 2182 C CA . VAL A 1 271 ? -22.039 4.704 37.025 1.00 96.88 271 VAL A CA 1
ATOM 2183 C C . VAL A 1 271 ? -23.297 5.366 37.603 1.00 96.88 271 VAL A C 1
ATOM 2185 O O . VAL A 1 271 ? -23.662 5.089 38.747 1.00 96.88 271 VAL A O 1
ATOM 2188 N N . LEU A 1 272 ? -24.010 6.184 36.818 1.00 97.12 272 LEU A N 1
ATOM 2189 C CA . LEU A 1 272 ? -25.314 6.736 37.209 1.00 97.12 272 LEU A CA 1
ATOM 2190 C C . LEU A 1 272 ? -26.357 5.617 37.344 1.00 97.12 272 LEU A C 1
ATOM 2192 O O . LEU A 1 272 ? -27.055 5.530 38.354 1.00 97.12 272 LEU A O 1
ATOM 2196 N N . THR A 1 273 ? -26.404 4.706 36.373 1.00 96.31 273 THR A N 1
ATOM 2197 C CA . THR A 1 273 ? -27.288 3.530 36.388 1.00 96.31 273 THR A CA 1
ATOM 2198 C C . THR A 1 273 ? -26.965 2.614 37.568 1.00 96.31 273 THR A C 1
ATOM 2200 O O . THR A 1 273 ? -27.872 2.154 38.268 1.00 96.31 273 THR A O 1
ATOM 2203 N N . PHE A 1 274 ? -25.677 2.394 37.847 1.00 95.38 274 PHE A N 1
ATOM 2204 C CA . PHE A 1 274 ? -25.209 1.633 39.005 1.00 95.38 274 PHE A CA 1
ATOM 2205 C C . PHE A 1 274 ? -25.738 2.219 40.320 1.00 95.38 274 PHE A C 1
ATOM 2207 O O . PHE A 1 274 ? -26.232 1.477 41.170 1.00 95.38 274 PHE A O 1
ATOM 2214 N N . ALA A 1 275 ? -25.678 3.544 40.470 1.00 94.81 275 ALA A N 1
ATOM 2215 C CA . ALA A 1 275 ? -26.066 4.222 41.701 1.00 94.81 275 ALA A CA 1
ATOM 2216 C C . ALA A 1 275 ? -27.580 4.383 41.897 1.00 94.81 275 ALA A C 1
ATOM 2218 O O . ALA A 1 275 ? -28.040 4.324 43.037 1.00 94.81 275 ALA A O 1
ATOM 2219 N N . TYR A 1 276 ? -28.349 4.609 40.828 1.00 95.06 276 TYR A N 1
ATOM 2220 C CA . TYR A 1 276 ? -29.754 5.029 40.948 1.00 95.06 276 TYR A CA 1
ATOM 2221 C C . TYR A 1 276 ? -30.783 4.002 40.468 1.00 95.06 276 TYR A C 1
ATOM 2223 O O . TYR A 1 276 ? -31.941 4.103 40.858 1.00 95.06 276 TYR A O 1
ATOM 2231 N N . ILE A 1 277 ? -30.389 3.025 39.646 1.00 94.56 277 ILE A N 1
ATOM 2232 C CA . ILE A 1 277 ? -31.335 2.121 38.965 1.00 94.56 277 ILE A CA 1
ATOM 2233 C C . ILE A 1 277 ? -31.067 0.653 39.317 1.00 94.56 277 ILE A C 1
ATOM 2235 O O . ILE A 1 277 ? -31.992 -0.139 39.472 1.00 94.56 277 ILE A O 1
ATOM 2239 N N . THR A 1 278 ? -29.798 0.269 39.440 1.00 92.06 278 THR A N 1
ATOM 2240 C CA . THR A 1 278 ? -29.397 -1.144 39.426 1.00 92.06 278 THR A CA 1
ATOM 2241 C C . THR A 1 278 ? -29.744 -1.869 40.738 1.00 92.06 278 THR A C 1
ATOM 2243 O O . THR A 1 278 ? -29.250 -1.454 41.795 1.00 92.06 278 THR A O 1
ATOM 2246 N N . PRO A 1 279 ? -30.497 -2.991 40.696 1.00 91.06 279 PRO A N 1
ATOM 2247 C CA . PRO A 1 279 ? -30.765 -3.832 41.865 1.00 91.06 279 PRO A CA 1
ATOM 2248 C C . PRO A 1 279 ? -29.492 -4.440 42.470 1.00 91.06 279 PRO A C 1
ATOM 2250 O O . PRO A 1 279 ? -28.534 -4.739 41.754 1.00 91.06 279 PRO A O 1
ATOM 2253 N N . GLN A 1 280 ? -29.491 -4.704 43.783 1.00 87.12 280 GLN A N 1
ATOM 2254 C CA . GLN A 1 280 ? -28.297 -5.176 44.512 1.00 87.12 280 GLN A CA 1
ATOM 2255 C C . GLN A 1 280 ? -27.687 -6.473 43.950 1.00 87.12 280 GLN A C 1
ATOM 2257 O O . GLN A 1 280 ? -26.470 -6.639 44.022 1.00 87.12 280 GLN A O 1
ATOM 2262 N N . SER A 1 281 ? -28.503 -7.362 43.372 1.00 89.88 281 SER A N 1
ATOM 2263 C CA . SER A 1 281 ? -28.065 -8.629 42.765 1.00 89.88 281 SER A CA 1
ATOM 2264 C C . SER A 1 281 ? -27.250 -8.448 41.479 1.00 89.88 281 SER A C 1
ATOM 2266 O O . SER A 1 281 ? -26.393 -9.274 41.183 1.00 89.88 281 SER A O 1
ATOM 2268 N N . VAL A 1 282 ? -27.484 -7.365 40.731 1.00 93.38 282 VAL A N 1
ATOM 2269 C CA . VAL A 1 282 ? -26.846 -7.100 39.426 1.00 93.38 282 VAL A CA 1
ATOM 2270 C C . VAL A 1 282 ? -25.612 -6.205 39.569 1.00 93.38 282 VAL A C 1
ATOM 2272 O O . VAL A 1 282 ? -24.702 -6.246 38.739 1.00 93.38 282 VAL A O 1
ATOM 2275 N N . ARG A 1 283 ? -25.535 -5.422 40.652 1.00 92.62 283 ARG A N 1
ATOM 2276 C CA . ARG A 1 283 ? -24.434 -4.482 40.909 1.00 92.62 283 ARG A CA 1
ATOM 2277 C C . ARG A 1 283 ? -23.029 -5.100 40.797 1.00 92.62 283 ARG A C 1
ATOM 2279 O O . ARG A 1 283 ? -22.199 -4.459 40.162 1.00 92.62 283 ARG A O 1
ATOM 2286 N N . PRO A 1 284 ? -22.716 -6.309 41.307 1.00 93.75 284 PRO A N 1
ATOM 2287 C CA . PRO A 1 284 ? -21.377 -6.885 41.145 1.00 93.75 284 PRO A CA 1
ATOM 2288 C C . PRO A 1 284 ? -20.969 -7.060 39.679 1.00 93.75 284 PRO A C 1
ATOM 2290 O O . PRO A 1 284 ? -19.848 -6.714 39.311 1.00 93.75 284 PRO A O 1
ATOM 2293 N N . ALA A 1 285 ? -21.891 -7.550 38.846 1.00 94.75 285 ALA A N 1
ATOM 2294 C CA . ALA A 1 285 ? -21.654 -7.748 37.421 1.00 94.75 285 ALA A CA 1
ATOM 2295 C C . ALA A 1 285 ? -21.472 -6.404 36.703 1.00 94.75 285 ALA A C 1
ATOM 2297 O O . ALA A 1 285 ? -20.492 -6.222 35.984 1.00 94.75 285 ALA A O 1
ATOM 2298 N N . LEU A 1 286 ? -22.355 -5.431 36.960 1.00 95.31 286 LEU A N 1
ATOM 2299 C CA . LEU A 1 286 ? -22.231 -4.097 36.368 1.00 95.31 286 LEU A CA 1
ATOM 2300 C C . LEU A 1 286 ? -20.931 -3.402 36.797 1.00 95.31 286 LEU A C 1
ATOM 2302 O O . LEU A 1 286 ? -20.258 -2.809 35.966 1.00 95.31 286 LEU A O 1
ATOM 2306 N N . LEU A 1 287 ? -20.527 -3.508 38.065 1.00 95.62 287 LEU A N 1
ATOM 2307 C CA . LEU A 1 287 ? -19.264 -2.944 38.544 1.00 95.62 287 LEU A CA 1
ATOM 2308 C C . LEU A 1 287 ? -18.049 -3.561 37.838 1.00 95.62 287 LEU A C 1
ATOM 2310 O O . LEU A 1 287 ? -17.127 -2.830 37.479 1.00 95.62 287 LEU A O 1
ATOM 2314 N N . ALA A 1 288 ? -18.050 -4.879 37.612 1.00 96.06 288 ALA A N 1
ATOM 2315 C CA . ALA A 1 288 ? -16.998 -5.538 36.841 1.00 96.06 288 ALA A CA 1
ATOM 2316 C C . ALA A 1 288 ? -16.940 -4.995 35.403 1.00 96.06 288 ALA A C 1
ATOM 2318 O O . ALA A 1 288 ? -15.860 -4.656 34.924 1.00 96.06 288 ALA A O 1
ATOM 2319 N N . VAL A 1 289 ? -18.097 -4.819 34.754 1.00 96.69 289 VAL A N 1
ATOM 2320 C CA . VAL A 1 289 ? -18.186 -4.198 33.422 1.00 96.69 289 VAL A CA 1
ATOM 2321 C C . VAL A 1 289 ? -17.644 -2.767 33.438 1.00 96.69 289 VAL A C 1
ATOM 2323 O O . VAL A 1 289 ? -16.842 -2.418 32.579 1.00 96.69 289 VAL A O 1
ATOM 2326 N N . LEU A 1 290 ? -18.007 -1.944 34.426 1.00 96.75 290 LEU A N 1
ATOM 2327 C CA . LEU A 1 290 ? -17.526 -0.560 34.529 1.00 96.75 290 LEU A CA 1
ATOM 2328 C C . LEU A 1 290 ? -16.004 -0.484 34.723 1.00 96.75 290 LEU A C 1
ATOM 2330 O O . LEU A 1 290 ? -15.365 0.395 34.150 1.00 96.75 290 LEU A O 1
ATOM 2334 N N . LEU A 1 291 ? -15.412 -1.413 35.481 1.00 96.00 291 LEU A N 1
ATOM 2335 C CA . LEU A 1 291 ? -13.955 -1.523 35.621 1.00 96.00 291 LEU A CA 1
ATOM 2336 C C . LEU A 1 291 ? -13.279 -1.901 34.299 1.00 96.00 291 LEU A C 1
ATOM 2338 O O . LEU A 1 291 ? -12.261 -1.305 33.954 1.00 96.00 291 LEU A O 1
ATOM 2342 N N . VAL A 1 292 ? -13.859 -2.836 33.540 1.00 96.00 292 VAL A N 1
ATOM 2343 C CA . VAL A 1 292 ? -13.365 -3.206 32.202 1.00 96.00 292 VAL A CA 1
ATOM 2344 C C . VAL A 1 292 ? -13.479 -2.032 31.229 1.00 96.00 292 VAL A C 1
ATOM 2346 O O . VAL A 1 292 ? -12.537 -1.768 30.489 1.00 96.00 292 VAL A O 1
ATOM 2349 N N . VAL A 1 293 ? -14.582 -1.279 31.264 1.00 95.00 293 VAL A N 1
ATOM 2350 C CA . VAL A 1 293 ? -14.754 -0.058 30.458 1.00 95.00 293 VAL A CA 1
ATOM 2351 C C . VAL A 1 293 ? -13.721 1.004 30.842 1.00 95.00 293 VAL A C 1
ATOM 2353 O O . VAL A 1 293 ? -13.109 1.599 29.958 1.00 95.00 293 VAL A O 1
ATOM 2356 N N . GLY A 1 294 ? -13.469 1.210 32.140 1.00 94.81 294 GLY A N 1
ATOM 2357 C CA . GLY A 1 294 ? -12.432 2.127 32.621 1.00 94.81 294 GLY A CA 1
ATOM 2358 C C . GLY A 1 294 ? -11.022 1.723 32.174 1.00 94.81 294 GLY A C 1
ATOM 2359 O O . GLY A 1 294 ? -10.250 2.573 31.734 1.00 94.81 294 GLY A O 1
ATOM 2360 N N . LEU A 1 295 ? -10.699 0.425 32.219 1.00 94.69 295 LEU A N 1
ATOM 2361 C CA . LEU A 1 295 ? -9.438 -0.109 31.696 1.00 94.69 295 LEU A CA 1
ATOM 2362 C C . LEU A 1 295 ? -9.341 0.083 30.175 1.00 94.69 295 LEU A C 1
ATOM 2364 O O . LEU A 1 295 ? -8.309 0.522 29.671 1.00 94.69 295 LEU A O 1
ATOM 2368 N N . GLY A 1 296 ? -10.431 -0.185 29.451 1.00 92.81 296 GLY A N 1
ATOM 2369 C CA . GLY A 1 296 ? -10.537 0.043 28.011 1.00 92.81 296 GLY A CA 1
ATOM 2370 C C . GLY A 1 296 ? -10.328 1.509 27.631 1.00 92.81 296 GLY A C 1
ATOM 2371 O O . GLY A 1 296 ? -9.639 1.787 26.655 1.00 92.81 296 GLY A O 1
ATOM 2372 N N . GLN A 1 297 ? -10.830 2.455 28.431 1.00 91.50 297 GLN A N 1
ATOM 2373 C CA . GLN A 1 297 ? -10.607 3.887 28.216 1.00 91.50 297 GLN A CA 1
ATOM 2374 C C . GLN A 1 297 ? -9.118 4.264 28.318 1.00 91.50 297 GLN A C 1
ATOM 2376 O O . GLN A 1 297 ? -8.629 5.022 27.478 1.00 91.50 297 GLN A O 1
ATOM 2381 N N . ILE A 1 298 ? -8.385 3.709 29.294 1.00 93.12 298 ILE A N 1
ATOM 2382 C CA . ILE A 1 298 ? -6.921 3.870 29.383 1.00 93.12 298 ILE A CA 1
ATOM 2383 C C . ILE A 1 298 ? -6.230 3.233 28.176 1.00 93.12 298 ILE A C 1
ATOM 2385 O O . ILE A 1 298 ? -5.372 3.865 27.563 1.00 93.12 298 ILE A O 1
ATOM 2389 N N . GLY A 1 299 ? -6.631 2.013 27.805 1.00 91.88 299 GLY A N 1
ATOM 2390 C CA . GLY A 1 299 ? -6.083 1.306 26.647 1.00 91.88 299 GLY A CA 1
ATOM 2391 C C . GLY A 1 299 ? -6.237 2.091 25.343 1.00 91.88 299 GLY A C 1
ATOM 2392 O O . GLY A 1 299 ? -5.270 2.244 24.603 1.00 91.88 299 GLY A O 1
ATOM 2393 N N . ILE A 1 300 ? -7.424 2.653 25.093 1.00 91.69 300 ILE A N 1
ATOM 2394 C CA . ILE A 1 300 ? -7.695 3.496 23.920 1.00 91.69 300 ILE A CA 1
ATOM 2395 C C . ILE A 1 300 ? -6.799 4.735 23.923 1.00 91.69 300 ILE A C 1
ATOM 2397 O O . ILE A 1 300 ? -6.202 5.055 22.897 1.00 91.69 300 ILE A O 1
ATOM 2401 N N . PHE A 1 301 ? -6.687 5.428 25.059 1.00 90.31 301 PHE A N 1
ATOM 2402 C CA . PHE A 1 301 ? -5.874 6.639 25.146 1.00 90.31 301 PHE A CA 1
ATOM 2403 C C . PHE A 1 301 ? -4.384 6.362 24.904 1.00 90.31 301 PHE A C 1
ATOM 2405 O O . PHE A 1 301 ? -3.758 7.046 24.092 1.00 90.31 301 PHE A O 1
ATOM 2412 N N . GLU A 1 302 ? -3.822 5.335 25.548 1.00 89.88 302 GLU A N 1
ATOM 2413 C CA . GLU A 1 302 ? -2.416 4.965 25.346 1.00 89.88 302 GLU A CA 1
ATOM 2414 C C . GLU A 1 302 ? -2.157 4.470 23.914 1.00 89.88 302 GLU A C 1
ATOM 2416 O O . GLU A 1 302 ? -1.118 4.797 23.341 1.00 89.88 302 GLU A O 1
ATOM 2421 N N . TRP A 1 303 ? -3.118 3.785 23.283 1.00 88.38 303 TRP A N 1
ATOM 2422 C CA . TRP A 1 303 ? -3.008 3.392 21.875 1.00 88.38 303 TRP A CA 1
ATOM 2423 C C . TRP A 1 303 ? -3.040 4.588 20.920 1.00 88.38 303 TRP A C 1
ATOM 2425 O O . TRP A 1 303 ? -2.235 4.647 19.993 1.00 88.38 303 TRP A O 1
ATOM 2435 N N . ILE A 1 304 ? -3.941 5.556 21.132 1.00 89.06 304 ILE A N 1
ATOM 2436 C CA . ILE A 1 304 ? -3.997 6.786 20.323 1.00 89.06 304 ILE A CA 1
ATOM 2437 C C . ILE A 1 304 ? -2.666 7.538 20.424 1.00 89.06 304 ILE A C 1
ATOM 2439 O O . ILE A 1 304 ? -2.120 7.946 19.398 1.00 89.06 304 ILE A O 1
ATOM 2443 N N . ARG A 1 305 ? -2.117 7.670 21.639 1.00 89.69 305 ARG A N 1
ATOM 2444 C CA . ARG A 1 305 ? -0.812 8.302 21.874 1.00 89.69 305 ARG A CA 1
ATOM 2445 C C . ARG A 1 305 ? 0.314 7.560 21.153 1.00 89.69 305 ARG A C 1
ATOM 2447 O O . ARG A 1 305 ? 1.124 8.195 20.483 1.00 89.69 305 ARG A O 1
ATOM 2454 N N . GLU A 1 306 ? 0.362 6.233 21.275 1.00 87.25 306 GLU A N 1
ATOM 2455 C CA . GLU A 1 306 ? 1.382 5.405 20.623 1.00 87.25 306 GLU A CA 1
ATOM 2456 C C . GLU A 1 306 ? 1.296 5.494 19.100 1.00 87.25 306 GLU A C 1
ATOM 2458 O O . GLU A 1 306 ? 2.302 5.689 18.423 1.00 87.25 306 GLU A O 1
ATOM 2463 N N . ALA A 1 307 ? 0.089 5.386 18.549 1.00 85.12 307 ALA A N 1
ATOM 2464 C CA . ALA A 1 307 ? -0.133 5.479 17.115 1.00 85.12 307 ALA A CA 1
ATOM 2465 C C . ALA A 1 307 ? 0.178 6.880 16.574 1.00 85.12 307 ALA A C 1
ATOM 2467 O O . ALA A 1 307 ? 0.670 6.994 15.457 1.00 85.12 307 ALA A O 1
ATOM 2468 N N . GLY A 1 308 ? -0.074 7.933 17.356 1.00 88.31 308 GLY A N 1
ATOM 2469 C CA . GLY A 1 308 ? 0.148 9.314 16.933 1.00 88.31 308 GLY A CA 1
ATOM 2470 C C . GLY A 1 308 ? 1.608 9.713 16.764 1.00 88.31 308 GLY A C 1
ATOM 2471 O O . GLY A 1 308 ? 1.886 10.667 16.045 1.00 88.31 308 GLY A O 1
ATOM 2472 N N . ARG A 1 309 ? 2.538 8.986 17.395 1.00 90.12 309 ARG A N 1
ATOM 2473 C CA . ARG A 1 309 ? 3.980 9.207 17.216 1.00 90.12 309 ARG A CA 1
ATOM 2474 C C . ARG A 1 309 ? 4.618 8.288 16.180 1.00 90.12 309 ARG A C 1
ATOM 2476 O O . ARG A 1 309 ? 5.778 8.502 15.847 1.00 90.12 309 ARG A O 1
ATOM 2483 N N . ARG A 1 310 ? 3.911 7.269 15.678 1.00 89.19 310 ARG A N 1
ATOM 2484 C CA . ARG A 1 310 ? 4.445 6.407 14.612 1.00 89.19 310 ARG A CA 1
ATOM 2485 C C . ARG A 1 310 ? 4.743 7.254 13.371 1.00 89.19 310 ARG A C 1
ATOM 2487 O O . ARG A 1 310 ? 3.990 8.189 13.104 1.00 89.19 310 ARG A O 1
ATOM 2494 N N . PRO A 1 311 ? 5.832 6.964 12.645 1.00 91.81 311 PRO A N 1
ATOM 2495 C CA . PRO A 1 311 ? 6.701 5.777 12.706 1.00 91.81 311 PRO A CA 1
ATOM 2496 C C . PRO A 1 311 ? 7.892 5.887 13.685 1.00 91.81 311 PRO A C 1
ATOM 2498 O O . PRO A 1 311 ? 8.914 5.216 13.521 1.00 91.81 311 PRO A O 1
ATOM 2501 N N . TYR A 1 312 ? 7.786 6.745 14.699 1.00 93.81 312 TYR A N 1
ATOM 2502 C CA . TYR A 1 312 ? 8.845 7.027 15.660 1.00 93.81 312 TYR A CA 1
ATOM 2503 C C . TYR A 1 312 ? 8.560 6.438 17.047 1.00 93.81 312 TYR A C 1
ATOM 2505 O O . TYR A 1 312 ? 7.408 6.239 17.441 1.00 93.81 312 TYR A O 1
ATOM 2513 N N . ILE A 1 313 ? 9.618 6.219 17.833 1.00 92.94 313 ILE A N 1
ATOM 2514 C CA . ILE A 1 313 ? 9.502 6.142 19.301 1.00 92.94 313 ILE A CA 1
ATOM 2515 C C . ILE A 1 313 ? 9.589 7.549 19.910 1.00 92.94 313 ILE A C 1
ATOM 2517 O O . ILE A 1 313 ? 8.846 7.853 20.847 1.00 92.94 313 ILE A O 1
ATOM 2521 N N . ILE A 1 314 ? 10.457 8.407 19.361 1.00 95.25 314 ILE A N 1
ATOM 2522 C CA . ILE A 1 314 ? 10.551 9.842 19.673 1.00 95.25 314 ILE A CA 1
ATOM 2523 C C . ILE A 1 314 ? 10.432 10.594 18.350 1.00 95.25 314 ILE A C 1
ATOM 2525 O O . ILE A 1 314 ? 11.313 10.482 17.495 1.00 95.25 314 ILE A O 1
ATOM 2529 N N . HIS A 1 315 ? 9.325 11.314 18.168 1.00 94.81 315 HIS A N 1
ATOM 2530 C CA . HIS A 1 315 ? 8.946 11.891 16.878 1.00 94.81 315 HIS A CA 1
ATOM 2531 C C . HIS A 1 315 ? 10.046 12.769 16.262 1.00 94.81 315 HIS A C 1
ATOM 2533 O O . HIS A 1 315 ? 10.428 13.771 16.850 1.00 94.81 315 HIS A O 1
ATOM 2539 N N . GLY A 1 316 ? 10.532 12.424 15.066 1.00 93.38 316 GLY A N 1
ATOM 2540 C CA . GLY A 1 316 ? 11.579 13.182 14.365 1.00 93.38 316 GLY A CA 1
ATOM 2541 C C . GLY A 1 316 ? 13.000 13.018 14.921 1.00 93.38 316 GLY A C 1
ATOM 2542 O O . GLY A 1 316 ? 13.912 13.658 14.420 1.00 93.38 316 GLY A O 1
ATOM 2543 N N . TYR A 1 317 ? 13.206 12.168 15.933 1.00 95.81 317 TYR A N 1
ATOM 2544 C CA . TYR A 1 317 ? 14.527 11.912 16.525 1.00 95.81 317 TYR A CA 1
ATOM 2545 C C . TYR A 1 317 ? 14.949 10.442 16.429 1.00 95.81 317 TYR A C 1
ATOM 2547 O O . TYR A 1 317 ? 16.118 10.141 16.197 1.00 95.81 317 TYR A O 1
ATOM 2555 N N . MET A 1 318 ? 14.002 9.514 16.609 1.00 95.31 318 MET A N 1
ATOM 2556 C CA . MET A 1 318 ? 14.285 8.077 16.643 1.00 95.31 318 MET A CA 1
ATOM 2557 C C . MET A 1 318 ? 13.126 7.259 16.073 1.00 95.31 318 MET A C 1
ATOM 2559 O O . MET A 1 318 ? 11.996 7.333 16.571 1.00 95.31 318 MET A O 1
ATOM 2563 N N . TRP A 1 319 ? 13.423 6.440 15.066 1.00 94.75 319 TRP A N 1
ATOM 2564 C CA . TRP A 1 319 ? 12.493 5.505 14.436 1.00 94.75 319 TRP A CA 1
ATOM 2565 C C . TRP A 1 319 ? 12.006 4.421 15.405 1.00 94.75 319 TRP A C 1
ATOM 2567 O O . TRP A 1 319 ? 12.628 4.144 16.432 1.00 94.75 319 TRP A O 1
ATOM 2577 N N . SER A 1 320 ? 10.900 3.750 15.070 1.00 92.06 320 SER A N 1
ATOM 2578 C CA . SER A 1 320 ? 10.362 2.660 15.896 1.00 92.06 320 SER A CA 1
ATOM 2579 C C . SER A 1 320 ? 11.272 1.432 16.033 1.00 92.06 320 SER A C 1
ATOM 2581 O O . SER A 1 320 ? 11.049 0.609 16.919 1.00 92.06 320 SER A O 1
ATOM 2583 N N . ASN A 1 321 ? 12.308 1.301 15.206 1.00 90.69 321 ASN A N 1
ATOM 2584 C CA . ASN A 1 321 ? 13.353 0.280 15.333 1.00 90.69 321 ASN A CA 1
ATOM 2585 C C . ASN A 1 321 ? 14.563 0.752 16.167 1.00 90.69 321 ASN A C 1
ATOM 2587 O O . ASN A 1 321 ? 15.600 0.099 16.163 1.00 90.69 321 ASN A O 1
ATOM 2591 N N . SER A 1 322 ? 14.431 1.859 16.911 1.00 91.19 322 SER A N 1
ATOM 2592 C CA . SER A 1 322 ? 15.480 2.425 17.777 1.00 91.19 322 SER A CA 1
ATOM 2593 C C . SER A 1 322 ? 16.700 3.008 17.050 1.00 91.19 322 SER A C 1
ATOM 2595 O O . SER A 1 322 ? 17.719 3.272 17.690 1.00 91.19 322 SER A O 1
ATOM 2597 N N . VAL A 1 323 ? 16.608 3.243 15.740 1.00 93.31 323 VAL A N 1
ATOM 2598 C CA . VAL A 1 323 ? 17.646 3.937 14.967 1.00 93.31 323 VAL A CA 1
ATOM 2599 C C . VAL A 1 323 ? 17.386 5.445 14.971 1.00 93.31 323 VAL A C 1
ATOM 2601 O O . VAL A 1 323 ? 16.234 5.881 14.900 1.00 93.31 323 VAL A O 1
ATOM 2604 N N . HIS A 1 324 ? 18.447 6.246 15.092 1.00 94.44 324 HIS A N 1
ATOM 2605 C CA . HIS A 1 324 ? 18.342 7.700 14.987 1.00 94.44 324 HIS A CA 1
ATOM 2606 C C . HIS A 1 324 ? 18.032 8.127 13.550 1.00 94.44 324 HIS A C 1
ATOM 2608 O O . HIS A 1 324 ? 18.492 7.508 12.594 1.00 94.44 324 HIS A O 1
ATOM 2614 N N . VAL A 1 325 ? 17.220 9.174 13.404 1.00 95.19 325 VAL A N 1
ATOM 2615 C CA . VAL A 1 325 ? 16.723 9.619 12.092 1.00 95.19 325 VAL A CA 1
ATOM 2616 C C . VAL A 1 325 ? 17.846 10.154 11.196 1.00 95.19 325 VAL A C 1
ATOM 2618 O O . VAL A 1 325 ? 17.805 9.935 9.989 1.00 95.19 325 VAL A O 1
ATOM 2621 N N . ASP A 1 326 ? 18.865 10.785 11.776 1.00 94.75 326 ASP A N 1
ATOM 2622 C CA . ASP A 1 326 ? 20.032 11.341 11.075 1.00 94.75 326 ASP A CA 1
ATOM 2623 C C . ASP A 1 326 ? 20.956 10.282 10.450 1.00 94.75 326 ASP A C 1
ATOM 2625 O O . ASP A 1 326 ? 21.686 10.593 9.518 1.00 94.75 326 ASP A O 1
ATOM 2629 N N . LEU A 1 327 ? 20.884 9.027 10.902 1.00 94.75 327 LEU A N 1
ATOM 2630 C CA . LEU A 1 327 ? 21.673 7.909 10.364 1.00 94.75 327 LEU A CA 1
ATOM 2631 C C . LEU A 1 327 ? 20.969 7.153 9.227 1.00 94.75 327 LEU A C 1
ATOM 2633 O O . LEU A 1 327 ? 21.468 6.128 8.766 1.00 94.75 327 LEU A O 1
ATOM 2637 N N . THR A 1 328 ? 19.786 7.607 8.802 1.00 93.81 328 THR A N 1
ATOM 2638 C CA . THR A 1 328 ? 18.950 6.889 7.825 1.00 93.81 328 THR A CA 1
ATOM 2639 C C . THR A 1 328 ? 19.690 6.640 6.512 1.00 93.81 328 THR A C 1
ATOM 2641 O O . THR A 1 328 ? 19.717 5.502 6.045 1.00 93.81 328 THR A O 1
ATOM 2644 N N . ASP A 1 329 ? 20.305 7.676 5.942 1.00 93.19 329 ASP A N 1
ATOM 2645 C CA . ASP A 1 329 ? 20.942 7.587 4.625 1.00 93.19 329 ASP A CA 1
ATOM 2646 C C . ASP A 1 329 ? 22.240 6.771 4.688 1.00 93.19 329 ASP A C 1
ATOM 2648 O O . ASP A 1 329 ? 22.418 5.844 3.901 1.00 93.19 329 ASP A O 1
ATOM 2652 N N . GLU A 1 330 ? 23.074 7.009 5.708 1.00 94.88 330 GLU A N 1
ATOM 2653 C CA . GLU A 1 330 ? 24.312 6.252 5.944 1.00 94.88 330 GLU A CA 1
ATOM 2654 C C . GLU A 1 330 ? 24.049 4.741 6.083 1.00 94.88 330 GLU A C 1
ATOM 2656 O O . GLU A 1 330 ? 24.792 3.922 5.539 1.00 94.88 330 GLU A O 1
ATOM 2661 N N . ILE A 1 331 ? 22.984 4.349 6.795 1.00 95.19 331 ILE A N 1
ATOM 2662 C CA . ILE A 1 331 ? 22.632 2.933 6.990 1.00 95.19 331 ILE A CA 1
ATOM 2663 C C . ILE A 1 331 ? 22.036 2.320 5.720 1.00 95.19 331 ILE A C 1
ATOM 2665 O O . ILE A 1 331 ? 22.265 1.142 5.453 1.00 95.19 331 ILE A O 1
ATOM 2669 N N . ARG A 1 332 ? 21.268 3.079 4.931 1.00 93.12 332 ARG A N 1
ATOM 2670 C CA . ARG A 1 332 ? 20.743 2.576 3.650 1.00 93.12 332 ARG A CA 1
ATOM 2671 C C . ARG A 1 332 ? 21.862 2.323 2.644 1.00 93.12 332 ARG A C 1
ATOM 2673 O O . ARG A 1 332 ? 21.779 1.345 1.908 1.00 93.12 332 ARG A O 1
ATOM 2680 N N . GLU A 1 333 ? 22.898 3.156 2.657 1.00 91.94 333 GLU A N 1
ATOM 2681 C CA . GLU A 1 333 ? 24.080 2.992 1.811 1.00 91.94 333 GLU A CA 1
ATOM 2682 C C . GLU A 1 333 ? 24.950 1.810 2.274 1.00 91.94 333 GLU A C 1
ATOM 2684 O O . GLU A 1 333 ? 25.231 0.899 1.497 1.00 91.94 333 GLU A O 1
ATOM 2689 N N . ASN A 1 334 ? 25.322 1.770 3.558 1.00 93.56 334 ASN A N 1
ATOM 2690 C CA . ASN A 1 334 ? 26.301 0.799 4.070 1.00 93.56 334 ASN A CA 1
ATOM 2691 C C . ASN A 1 334 ? 25.695 -0.525 4.571 1.00 93.56 334 ASN A C 1
ATOM 2693 O O . ASN A 1 334 ? 26.418 -1.499 4.776 1.00 93.56 334 ASN A O 1
ATOM 2697 N N . GLY A 1 335 ? 24.378 -0.580 4.774 1.00 95.19 335 GLY A N 1
ATOM 2698 C CA . GLY A 1 335 ? 23.667 -1.734 5.325 1.00 95.19 335 GLY A CA 1
ATOM 2699 C C . GLY A 1 335 ? 23.502 -1.709 6.852 1.00 95.19 335 GLY A C 1
ATOM 2700 O O . GLY A 1 335 ? 24.380 -1.312 7.627 1.00 95.19 335 GLY A O 1
ATOM 2701 N N . MET A 1 336 ? 22.352 -2.190 7.319 1.00 95.75 336 MET A N 1
ATOM 2702 C CA . MET A 1 336 ? 22.026 -2.353 8.734 1.00 95.75 336 MET A CA 1
ATOM 2703 C C . MET A 1 336 ? 22.842 -3.449 9.416 1.00 95.75 336 MET A C 1
ATOM 2705 O O . MET A 1 336 ? 23.107 -3.342 10.619 1.00 95.75 336 MET A O 1
ATOM 2709 N N . LEU A 1 337 ? 23.259 -4.489 8.691 1.00 95.62 337 LEU A N 1
ATOM 2710 C CA . LEU A 1 337 ? 24.097 -5.555 9.238 1.00 95.62 337 LEU A CA 1
ATOM 2711 C C . LEU A 1 337 ? 25.480 -5.016 9.640 1.00 95.62 337 LEU A C 1
ATOM 2713 O O . LEU A 1 337 ? 26.001 -5.337 10.717 1.00 95.62 337 LEU A O 1
ATOM 2717 N N . ALA A 1 338 ? 26.040 -4.103 8.845 1.00 92.94 338 ALA A N 1
ATOM 2718 C CA . ALA A 1 338 ? 27.263 -3.395 9.207 1.00 92.94 338 ALA A CA 1
ATOM 2719 C C . ALA A 1 338 ? 27.059 -2.551 10.482 1.00 92.94 338 ALA A C 1
ATOM 2721 O O . ALA A 1 338 ? 27.881 -2.587 11.402 1.00 92.94 338 ALA A O 1
ATOM 2722 N N . TYR A 1 339 ? 25.912 -1.871 10.590 1.00 92.56 339 TYR A N 1
ATOM 2723 C CA . TYR A 1 339 ? 25.605 -0.937 11.678 1.00 92.56 339 TYR A CA 1
ATOM 2724 C C . TYR A 1 339 ? 25.186 -1.579 13.021 1.00 92.56 339 TYR A C 1
ATOM 2726 O O . TYR A 1 339 ? 25.438 -1.022 14.103 1.00 92.56 339 TYR A O 1
ATOM 2734 N N . ALA A 1 340 ? 24.484 -2.715 13.024 1.00 92.88 340 ALA A N 1
ATOM 2735 C CA . ALA A 1 340 ? 23.985 -3.310 14.267 1.00 92.88 340 ALA A CA 1
ATOM 2736 C C . ALA A 1 340 ? 25.106 -4.053 15.013 1.00 92.88 340 ALA A C 1
ATOM 2738 O O . ALA A 1 340 ? 25.732 -4.945 14.464 1.00 92.88 340 ALA A O 1
ATOM 2739 N N . LYS A 1 341 ? 25.383 -3.726 16.282 1.00 91.44 341 LYS A N 1
ATOM 2740 C CA . LYS A 1 341 ? 26.530 -4.317 17.008 1.00 91.44 341 LYS A CA 1
ATOM 2741 C C . LYS A 1 341 ? 26.285 -5.742 17.510 1.00 91.44 341 LYS A C 1
ATOM 2743 O O . LYS A 1 341 ? 27.232 -6.495 17.684 1.00 91.44 341 LYS A O 1
ATOM 2748 N N . TRP A 1 342 ? 25.022 -6.099 17.735 1.00 90.62 342 TRP A N 1
ATOM 2749 C CA . TRP A 1 342 ? 24.597 -7.344 18.386 1.00 90.62 342 TRP A CA 1
ATOM 2750 C C . TRP A 1 342 ? 23.962 -8.321 17.389 1.00 90.62 342 TRP A C 1
ATOM 2752 O O . TRP A 1 342 ? 22.807 -8.737 17.536 1.00 90.62 342 TRP A O 1
ATOM 2762 N N . ILE A 1 343 ? 24.708 -8.620 16.332 1.00 93.00 343 ILE A N 1
ATOM 2763 C CA . ILE A 1 343 ? 24.354 -9.586 15.291 1.00 93.00 343 ILE A CA 1
ATOM 2764 C C . ILE A 1 343 ? 25.602 -10.381 14.910 1.00 93.00 343 ILE A C 1
ATOM 2766 O O . ILE A 1 343 ? 26.716 -9.860 15.025 1.00 93.00 343 ILE A O 1
ATOM 2770 N N . ASP A 1 344 ? 25.398 -11.605 14.440 1.00 92.62 344 ASP A N 1
ATOM 2771 C CA . ASP A 1 344 ? 26.489 -12.498 14.049 1.00 92.62 344 ASP A CA 1
ATOM 2772 C C . ASP A 1 344 ? 26.868 -12.306 12.570 1.00 92.62 344 ASP A C 1
ATOM 2774 O O . ASP A 1 344 ? 28.037 -12.408 12.200 1.00 92.62 344 ASP A O 1
ATOM 2778 N N . THR A 1 345 ? 25.889 -11.983 11.722 1.00 94.69 345 THR A N 1
ATOM 2779 C CA . THR A 1 345 ? 26.048 -11.883 10.267 1.00 94.69 345 THR A CA 1
ATOM 2780 C C . THR A 1 345 ? 26.357 -10.450 9.864 1.00 94.69 345 THR A C 1
ATOM 2782 O O . THR A 1 345 ? 25.548 -9.554 10.087 1.00 94.69 345 THR A O 1
ATOM 2785 N N . LYS A 1 346 ? 27.527 -10.219 9.262 1.00 92.25 346 LYS A N 1
ATOM 2786 C CA . LYS A 1 346 ? 27.961 -8.890 8.788 1.00 92.25 346 LYS A CA 1
ATOM 2787 C C . LYS A 1 346 ? 27.907 -8.724 7.282 1.00 92.25 346 LYS A C 1
ATOM 2789 O O . LYS A 1 346 ? 27.685 -7.620 6.804 1.00 92.25 346 LYS A O 1
ATOM 2794 N N . GLU A 1 347 ? 28.061 -9.827 6.572 1.00 93.19 347 GLU A N 1
ATOM 2795 C CA . GLU A 1 347 ? 28.041 -9.890 5.120 1.00 93.19 347 GLU A CA 1
ATOM 2796 C C . GLU A 1 347 ? 27.078 -10.995 4.698 1.00 93.19 347 GLU A C 1
ATOM 2798 O O . GLU A 1 347 ? 26.945 -12.014 5.385 1.00 93.19 347 GLU A O 1
ATOM 2803 N N . ILE A 1 348 ? 26.383 -10.773 3.586 1.00 96.38 348 ILE A N 1
ATOM 2804 C CA . ILE A 1 348 ? 25.391 -11.707 3.059 1.00 96.38 348 ILE A CA 1
ATOM 2805 C C . ILE A 1 348 ? 26.074 -12.618 2.043 1.00 96.38 348 ILE A C 1
ATOM 2807 O O . ILE A 1 348 ? 26.729 -12.139 1.120 1.00 96.38 348 ILE A O 1
ATOM 2811 N N . THR A 1 349 ? 25.883 -13.921 2.208 1.00 95.31 349 THR A N 1
ATOM 2812 C CA . THR A 1 349 ? 26.261 -14.967 1.254 1.00 95.31 349 THR A CA 1
ATOM 2813 C C . THR A 1 349 ? 25.037 -15.821 0.937 1.00 95.31 349 THR A C 1
ATOM 2815 O O . THR A 1 349 ? 24.032 -15.777 1.657 1.00 95.31 349 THR A O 1
ATOM 2818 N N . ASP A 1 350 ? 25.112 -16.629 -0.115 1.00 91.75 350 ASP A N 1
ATOM 2819 C CA . ASP A 1 350 ? 24.002 -17.505 -0.499 1.00 91.75 350 ASP A CA 1
ATOM 2820 C C . ASP A 1 350 ? 23.667 -18.521 0.609 1.00 91.75 350 ASP A C 1
ATOM 2822 O O . ASP A 1 350 ? 22.495 -18.798 0.873 1.00 91.75 350 ASP A O 1
ATOM 2826 N N . GLU A 1 351 ? 24.672 -19.011 1.345 1.00 94.56 351 GLU A N 1
ATOM 2827 C CA . GLU A 1 351 ? 24.477 -19.964 2.445 1.00 94.56 351 GLU A CA 1
ATOM 2828 C C . GLU A 1 351 ? 23.825 -19.330 3.679 1.00 94.56 351 GLU A C 1
ATOM 2830 O O . GLU A 1 351 ? 23.149 -20.020 4.448 1.00 94.56 351 GLU A O 1
ATOM 2835 N N . ASN A 1 352 ? 24.039 -18.028 3.900 1.00 96.75 352 ASN A N 1
ATOM 2836 C CA . ASN A 1 352 ? 23.566 -17.334 5.097 1.00 96.75 352 ASN A CA 1
ATOM 2837 C C . ASN A 1 352 ? 22.333 -16.448 4.859 1.00 96.75 352 ASN A C 1
ATOM 2839 O O . ASN A 1 352 ? 21.843 -15.848 5.816 1.00 96.75 352 ASN A O 1
ATOM 2843 N N . LEU A 1 353 ? 21.784 -16.412 3.639 1.00 96.44 353 LEU A N 1
ATOM 2844 C CA . LEU A 1 353 ? 20.689 -15.523 3.231 1.00 96.44 353 LEU A CA 1
ATOM 2845 C C . LEU A 1 353 ? 19.516 -15.491 4.227 1.00 96.44 353 LEU A C 1
ATOM 2847 O O . LEU A 1 353 ? 19.068 -14.421 4.644 1.00 96.44 353 LEU A O 1
ATOM 2851 N N . LEU A 1 354 ? 19.029 -16.664 4.647 1.00 97.81 354 LEU A N 1
ATOM 2852 C CA . LEU A 1 354 ? 17.925 -16.763 5.611 1.00 97.81 354 LEU A CA 1
ATOM 2853 C C . LEU A 1 354 ? 18.331 -16.301 7.012 1.00 97.81 354 LEU A C 1
ATOM 2855 O O . LEU A 1 354 ? 17.517 -15.704 7.717 1.00 97.81 354 LEU A O 1
ATOM 2859 N N . LYS A 1 355 ? 19.583 -16.548 7.415 1.00 97.75 355 LYS A N 1
ATOM 2860 C CA . LYS A 1 355 ? 20.098 -16.120 8.717 1.00 97.75 355 LYS A CA 1
ATOM 2861 C C . LYS A 1 355 ? 20.266 -14.603 8.772 1.00 97.75 355 LYS A C 1
ATOM 2863 O O . LYS A 1 355 ? 19.812 -13.982 9.731 1.00 97.75 355 LYS A O 1
ATOM 2868 N N . ALA A 1 356 ? 20.836 -14.011 7.725 1.00 97.81 356 ALA A N 1
ATOM 2869 C CA . ALA A 1 356 ? 20.912 -12.565 7.552 1.00 97.81 356 ALA A CA 1
ATOM 2870 C C . ALA A 1 356 ? 19.511 -11.933 7.595 1.00 97.81 356 ALA A C 1
ATOM 2872 O O . ALA A 1 356 ? 19.284 -10.958 8.313 1.00 97.81 356 ALA A O 1
ATOM 2873 N N . GLY A 1 357 ? 18.545 -12.532 6.890 1.00 97.50 357 GLY A N 1
ATOM 2874 C CA . GLY A 1 357 ? 17.150 -12.093 6.902 1.00 97.50 357 GLY A CA 1
ATOM 2875 C C . GLY A 1 357 ? 16.478 -12.173 8.279 1.00 97.50 357 GLY A C 1
ATOM 2876 O O . GLY A 1 357 ? 15.765 -11.243 8.661 1.00 97.50 357 GLY A O 1
ATOM 2877 N N . GLU A 1 358 ? 16.737 -13.232 9.055 1.00 97.12 358 GLU A N 1
ATOM 2878 C CA . GLU A 1 358 ? 16.274 -13.360 10.445 1.00 97.12 358 GLU A CA 1
ATOM 2879 C C . GLU A 1 358 ? 16.838 -12.239 11.328 1.00 97.12 358 GLU A C 1
ATOM 2881 O O . GLU A 1 358 ? 16.106 -11.623 12.110 1.00 97.12 358 GLU A O 1
ATOM 2886 N N . GLU A 1 359 ? 18.135 -11.947 11.203 1.00 96.25 359 GLU A N 1
ATOM 2887 C CA . GLU A 1 359 ? 18.777 -10.894 11.989 1.00 96.25 359 GLU A CA 1
ATOM 2888 C C . GLU A 1 359 ? 18.276 -9.501 11.606 1.00 96.25 359 GLU A C 1
ATOM 2890 O O . GLU A 1 359 ? 18.007 -8.694 12.498 1.00 96.25 359 GLU A O 1
ATOM 2895 N N . LEU A 1 360 ? 18.047 -9.243 10.316 1.00 96.69 360 LEU A N 1
ATOM 2896 C CA . LEU A 1 360 ? 17.400 -8.019 9.837 1.00 96.69 360 LEU A CA 1
ATOM 2897 C C . LEU A 1 360 ? 15.983 -7.873 10.400 1.00 96.69 360 LEU A C 1
ATOM 2899 O O . LEU A 1 360 ? 15.633 -6.813 10.927 1.00 96.69 360 LEU A O 1
ATOM 2903 N N . TYR A 1 361 ? 15.186 -8.945 10.375 1.00 95.62 361 TYR A N 1
ATOM 2904 C CA . TYR A 1 361 ? 13.851 -8.949 10.976 1.00 95.62 361 TYR A CA 1
ATOM 2905 C C . TYR A 1 361 ? 13.910 -8.661 12.483 1.00 95.62 361 TYR A C 1
ATOM 2907 O O . TYR A 1 361 ? 13.133 -7.848 13.001 1.00 95.62 361 TYR A O 1
ATOM 2915 N N . ARG A 1 362 ? 14.861 -9.284 13.194 1.00 93.44 362 ARG A N 1
ATOM 2916 C CA . ARG A 1 362 ? 15.102 -9.055 14.626 1.00 93.44 362 ARG A CA 1
ATOM 2917 C C . ARG A 1 362 ? 15.358 -7.581 14.911 1.00 93.44 362 ARG A C 1
ATOM 2919 O O . ARG A 1 362 ? 14.739 -7.028 15.814 1.00 93.44 362 ARG A O 1
ATOM 2926 N N . VAL A 1 363 ? 16.261 -6.950 14.165 1.00 93.12 363 VAL A N 1
ATOM 2927 C CA . VAL A 1 363 ? 16.726 -5.592 14.480 1.00 93.12 363 VAL A CA 1
ATOM 2928 C C . VAL A 1 363 ? 15.836 -4.480 13.934 1.00 93.12 363 VAL A C 1
ATOM 2930 O O . VAL A 1 363 ? 15.823 -3.398 14.513 1.00 93.12 363 VAL A O 1
ATOM 2933 N N . GLN A 1 364 ? 15.072 -4.727 12.866 1.00 92.62 364 GLN A N 1
ATOM 2934 C CA . GLN A 1 364 ? 14.245 -3.693 12.234 1.00 92.62 364 GLN A CA 1
ATOM 2935 C C . GLN A 1 364 ? 12.742 -3.866 12.453 1.00 92.62 364 GLN A C 1
ATOM 2937 O O . GLN A 1 364 ? 12.026 -2.873 12.574 1.00 92.62 364 GLN A O 1
ATOM 2942 N N . CYS A 1 365 ? 12.245 -5.102 12.503 1.00 92.19 365 CYS A N 1
ATOM 2943 C CA . CYS A 1 365 ? 10.807 -5.371 12.448 1.00 92.19 365 CYS A CA 1
ATOM 2944 C C . CYS A 1 365 ? 10.227 -5.731 13.821 1.00 92.19 365 CYS A C 1
ATOM 2946 O O . CYS A 1 365 ? 9.136 -5.272 14.170 1.00 92.19 365 CYS A O 1
ATOM 2948 N N . MET A 1 366 ? 10.955 -6.514 14.626 1.00 90.75 366 MET A N 1
ATOM 2949 C CA . MET A 1 366 ? 10.443 -7.132 15.860 1.00 90.75 366 MET A CA 1
ATOM 2950 C C . MET A 1 366 ? 10.026 -6.148 16.966 1.00 90.75 366 MET A C 1
ATOM 2952 O O . MET A 1 366 ? 9.209 -6.483 17.832 1.00 90.75 366 MET A O 1
ATOM 2956 N N . SER A 1 367 ? 10.541 -4.916 16.948 1.00 86.81 367 SER A N 1
ATOM 2957 C CA . SER A 1 367 ? 10.103 -3.885 17.897 1.00 86.81 367 SER A CA 1
ATOM 2958 C C . SER A 1 367 ? 8.601 -3.596 17.771 1.00 86.81 367 SER A C 1
ATOM 2960 O O . SER A 1 367 ? 7.937 -3.290 18.763 1.00 86.81 367 SER A O 1
ATOM 2962 N N . CYS A 1 368 ? 8.049 -3.756 16.563 1.00 87.94 368 CYS A N 1
ATOM 2963 C CA . CYS A 1 368 ? 6.640 -3.529 16.256 1.00 87.94 368 CYS A CA 1
ATOM 2964 C C . CYS A 1 368 ? 5.890 -4.822 15.917 1.00 87.94 368 CYS A C 1
ATOM 2966 O O . CYS A 1 368 ? 4.761 -5.007 16.375 1.00 87.94 368 CYS A O 1
ATOM 2968 N N . HIS A 1 369 ? 6.508 -5.700 15.131 1.00 91.62 369 HIS A N 1
ATOM 2969 C CA . HIS A 1 369 ? 5.871 -6.859 14.517 1.00 91.62 369 HIS A CA 1
ATOM 2970 C C . HIS A 1 369 ? 6.193 -8.157 15.251 1.00 91.62 369 HIS A C 1
ATOM 2972 O O . HIS A 1 369 ? 7.341 -8.449 15.585 1.00 91.62 369 HIS A O 1
ATOM 2978 N N . SER A 1 370 ? 5.164 -8.965 15.479 1.00 92.81 370 SER A N 1
ATOM 2979 C CA . SER A 1 370 ? 5.341 -10.377 15.824 1.00 92.81 370 SER A CA 1
ATOM 2980 C C . SER A 1 370 ? 5.396 -11.195 14.532 1.00 92.81 370 SER A C 1
ATOM 2982 O O . SER A 1 370 ? 4.966 -10.719 13.486 1.00 92.81 370 SER A O 1
ATOM 2984 N N . LEU A 1 371 ? 5.921 -12.416 14.573 1.00 92.25 371 LEU A N 1
ATOM 2985 C CA . LEU A 1 371 ? 5.808 -13.344 13.447 1.00 92.25 371 LEU A CA 1
ATOM 2986 C C . LEU A 1 371 ? 4.350 -13.799 13.298 1.00 92.25 371 LEU A C 1
ATOM 2988 O O . LEU A 1 371 ? 3.718 -13.509 12.285 1.00 92.25 371 LEU A O 1
ATOM 2992 N N . ASN A 1 372 ? 3.797 -14.387 14.361 1.00 90.88 372 ASN A N 1
ATOM 2993 C CA . ASN A 1 372 ? 2.473 -15.022 14.396 1.00 90.88 372 ASN A CA 1
ATOM 2994 C C . ASN A 1 372 ? 1.634 -14.628 15.626 1.00 90.88 372 ASN A C 1
ATOM 2996 O O . ASN A 1 372 ? 0.732 -15.348 16.055 1.00 90.88 372 ASN A O 1
ATOM 3000 N N . GLY A 1 373 ? 1.981 -13.505 16.248 1.00 88.69 373 GLY A N 1
ATOM 3001 C CA . GLY A 1 373 ? 1.405 -13.067 17.509 1.00 88.69 373 GLY A CA 1
ATOM 3002 C C . GLY A 1 373 ? 0.060 -12.355 17.394 1.00 88.69 373 GLY A C 1
ATOM 3003 O O . GLY A 1 373 ? -0.431 -12.064 16.305 1.00 88.69 373 GLY A O 1
ATOM 3004 N N . PRO A 1 374 ? -0.534 -11.977 18.537 1.00 84.00 374 PRO A N 1
ATOM 3005 C CA . PRO A 1 374 ? -1.822 -11.287 18.563 1.00 84.00 374 PRO A CA 1
ATOM 3006 C C . PRO A 1 374 ? -1.748 -9.842 18.043 1.00 84.00 374 PRO A C 1
ATOM 3008 O O . PRO A 1 374 ? -2.779 -9.246 17.738 1.00 84.00 374 PRO A O 1
ATOM 3011 N N . MET A 1 375 ? -0.548 -9.255 17.963 1.00 84.44 375 MET A N 1
ATOM 3012 C CA . MET A 1 375 ? -0.347 -7.866 17.560 1.00 84.44 375 MET A CA 1
ATOM 3013 C C . MET A 1 375 ? 0.590 -7.770 16.355 1.00 84.44 375 MET A C 1
ATOM 3015 O O . MET A 1 375 ? 1.742 -8.201 16.420 1.00 84.44 375 MET A O 1
ATOM 3019 N N . LEU A 1 376 ? 0.089 -7.156 15.276 1.00 86.38 376 LEU A N 1
ATOM 3020 C CA . LEU A 1 376 ? 0.843 -6.836 14.056 1.00 86.38 376 LEU A CA 1
ATOM 3021 C C . LEU A 1 376 ? 1.644 -8.032 13.502 1.00 86.38 376 LEU A C 1
ATOM 3023 O O . LEU A 1 376 ? 2.812 -7.877 13.152 1.00 86.38 376 LEU A O 1
ATOM 3027 N N . ALA A 1 377 ? 1.022 -9.214 13.442 1.00 92.75 377 ALA A N 1
ATOM 3028 C CA . ALA A 1 377 ? 1.648 -10.419 12.906 1.00 92.75 377 ALA A CA 1
ATOM 3029 C C . ALA A 1 377 ? 2.094 -10.225 11.451 1.00 92.75 377 ALA A C 1
ATOM 3031 O O . ALA A 1 377 ? 1.290 -9.865 10.582 1.00 92.75 377 ALA A O 1
ATOM 3032 N N . THR A 1 378 ? 3.372 -10.488 11.195 1.00 94.06 378 THR A N 1
ATOM 3033 C CA . THR A 1 378 ? 3.970 -10.463 9.861 1.00 94.06 378 THR A CA 1
ATOM 3034 C C . THR A 1 378 ? 3.342 -11.526 8.974 1.00 94.06 378 THR A C 1
ATOM 3036 O O . THR A 1 378 ? 3.039 -11.221 7.825 1.00 94.06 378 THR A O 1
ATOM 3039 N N . GLU A 1 379 ? 3.036 -12.715 9.508 1.00 92.75 379 GLU A N 1
ATOM 3040 C CA . GLU A 1 379 ? 2.377 -13.780 8.745 1.00 92.75 379 GLU A CA 1
ATOM 3041 C C . GLU A 1 379 ? 1.058 -13.302 8.125 1.00 92.75 379 GLU A C 1
ATOM 3043 O O . GLU A 1 379 ? 0.843 -13.437 6.924 1.00 92.75 379 GLU A O 1
ATOM 3048 N N . THR A 1 380 ? 0.206 -12.642 8.912 1.00 91.31 380 THR A N 1
ATOM 3049 C CA . THR A 1 380 ? -1.057 -12.076 8.419 1.00 91.31 380 THR A CA 1
ATOM 3050 C C . THR A 1 380 ? -0.831 -10.860 7.519 1.00 91.31 380 THR A C 1
ATOM 3052 O O . THR A 1 380 ? -1.524 -10.684 6.518 1.00 91.31 380 THR A O 1
ATOM 3055 N N . GLY A 1 381 ? 0.112 -9.985 7.881 1.00 90.25 381 GLY A N 1
ATOM 3056 C CA . GLY A 1 381 ? 0.364 -8.729 7.171 1.00 90.25 381 GLY A CA 1
ATOM 3057 C C . GLY A 1 381 ? 0.968 -8.911 5.777 1.00 90.25 381 GLY A C 1
ATOM 3058 O O . GLY A 1 381 ? 0.659 -8.120 4.886 1.00 90.25 381 GLY A O 1
ATOM 3059 N N . ALA A 1 382 ? 1.788 -9.949 5.602 1.00 95.12 382 ALA A N 1
ATOM 3060 C CA . ALA A 1 382 ? 2.503 -10.282 4.373 1.00 95.12 382 ALA A CA 1
ATOM 3061 C C . ALA A 1 382 ? 1.900 -11.477 3.611 1.00 95.12 382 ALA A C 1
ATOM 3063 O O . ALA A 1 382 ? 2.384 -11.816 2.533 1.00 95.12 382 ALA A O 1
ATOM 3064 N N . ALA A 1 383 ? 0.828 -12.098 4.122 1.00 94.12 383 ALA A N 1
ATOM 3065 C CA . ALA A 1 383 ? 0.201 -13.276 3.517 1.00 94.12 383 ALA A CA 1
ATOM 3066 C C . ALA A 1 383 ? -0.121 -13.109 2.023 1.00 94.12 383 ALA A C 1
ATOM 3068 O O . ALA A 1 383 ? 0.013 -14.065 1.267 1.00 94.12 383 ALA A O 1
ATOM 3069 N N . GLY A 1 384 ? -0.507 -11.908 1.582 1.00 95.19 384 GLY A N 1
ATOM 3070 C CA . GLY A 1 384 ? -0.849 -11.629 0.183 1.00 95.19 384 GLY A CA 1
ATOM 3071 C C . GLY A 1 384 ? 0.333 -11.314 -0.743 1.00 95.19 384 GLY A C 1
ATOM 3072 O O . GLY A 1 384 ? 0.109 -11.091 -1.929 1.00 95.19 384 GLY A O 1
ATOM 3073 N N . LEU A 1 385 ? 1.570 -11.270 -0.233 1.00 96.50 385 LEU A N 1
ATOM 3074 C CA . LEU A 1 385 ? 2.756 -10.846 -0.987 1.00 96.50 385 LEU A CA 1
ATOM 3075 C C . LEU A 1 385 ? 3.700 -12.011 -1.278 1.00 96.50 385 LEU A C 1
ATOM 3077 O O . LEU A 1 385 ? 3.968 -12.830 -0.402 1.00 96.50 385 LEU A O 1
ATOM 3081 N N . THR A 1 386 ? 4.225 -12.092 -2.491 1.00 96.06 386 THR A N 1
ATOM 3082 C CA . THR A 1 386 ? 5.354 -12.981 -2.827 1.00 96.06 386 THR A CA 1
ATOM 3083 C C . THR A 1 386 ? 6.672 -12.435 -2.254 1.00 96.06 386 THR A C 1
ATOM 3085 O O . THR A 1 386 ? 6.697 -11.367 -1.637 1.00 96.06 386 THR A O 1
ATOM 3088 N N . ARG A 1 387 ? 7.794 -13.131 -2.491 1.00 96.00 387 ARG A N 1
ATOM 3089 C CA . ARG A 1 387 ? 9.131 -12.596 -2.193 1.00 96.00 387 ARG A CA 1
ATOM 3090 C C . ARG A 1 387 ? 9.393 -11.275 -2.929 1.00 96.00 387 ARG A C 1
ATOM 3092 O O . ARG A 1 387 ? 9.797 -10.315 -2.282 1.00 96.00 387 ARG A O 1
ATOM 3099 N N . GLU A 1 388 ? 9.094 -11.188 -4.223 1.00 93.75 388 GLU A N 1
ATOM 3100 C CA . GLU A 1 388 ? 9.242 -9.932 -4.975 1.00 93.75 388 GLU A CA 1
ATOM 3101 C C . GLU A 1 388 ? 8.290 -8.836 -4.489 1.00 93.75 388 GLU A C 1
ATOM 3103 O O . GLU A 1 388 ? 8.685 -7.679 -4.331 1.00 93.75 388 GLU A O 1
ATOM 3108 N N . GLY A 1 389 ? 7.059 -9.204 -4.121 1.00 95.62 389 GLY A N 1
ATOM 3109 C CA . GLY A 1 389 ? 6.115 -8.285 -3.490 1.00 95.62 389 GLY A CA 1
ATOM 3110 C C . GLY A 1 389 ? 6.639 -7.716 -2.168 1.00 95.62 389 GLY A C 1
ATOM 3111 O O . GLY A 1 389 ? 6.431 -6.538 -1.879 1.00 95.62 389 GLY A O 1
ATOM 3112 N N . LEU A 1 390 ? 7.362 -8.518 -1.378 1.00 96.81 390 LEU A N 1
ATOM 3113 C CA . LEU A 1 390 ? 8.041 -8.065 -0.160 1.00 96.81 390 LEU A CA 1
ATOM 3114 C C . LEU A 1 390 ? 9.205 -7.118 -0.472 1.00 96.81 390 LEU A C 1
ATOM 3116 O O . LEU A 1 390 ? 9.316 -6.071 0.165 1.00 96.81 390 LEU A O 1
ATOM 3120 N N . ILE A 1 391 ? 10.022 -7.428 -1.482 1.00 95.81 391 ILE A N 1
ATOM 3121 C CA . ILE A 1 391 ? 11.124 -6.557 -1.922 1.00 95.81 391 ILE A CA 1
ATOM 3122 C C . ILE A 1 391 ? 10.573 -5.194 -2.362 1.00 95.81 391 ILE A C 1
ATOM 3124 O O . ILE A 1 391 ? 11.076 -4.156 -1.925 1.00 95.81 391 ILE A O 1
ATOM 3128 N N . ALA A 1 392 ? 9.514 -5.176 -3.175 1.00 95.19 392 ALA A N 1
ATOM 3129 C CA . ALA A 1 392 ? 8.829 -3.947 -3.577 1.00 95.19 392 ALA A CA 1
ATOM 3130 C C . ALA A 1 392 ? 8.245 -3.198 -2.364 1.00 95.19 392 ALA A C 1
ATOM 3132 O O . ALA A 1 392 ? 8.438 -1.988 -2.221 1.00 95.19 392 ALA A O 1
ATOM 3133 N N . GLN A 1 393 ? 7.589 -3.914 -1.443 1.00 94.94 393 GLN A N 1
ATOM 3134 C CA . GLN A 1 393 ? 7.012 -3.337 -0.226 1.00 94.94 393 GLN A CA 1
ATOM 3135 C C . GLN A 1 393 ? 8.067 -2.650 0.651 1.00 94.94 393 GLN A C 1
ATOM 3137 O O . GLN A 1 393 ? 7.789 -1.569 1.170 1.00 94.94 393 GLN A O 1
ATOM 3142 N N . PHE A 1 394 ? 9.256 -3.238 0.809 1.00 95.06 394 PHE A N 1
ATOM 3143 C CA . PHE A 1 394 ? 10.348 -2.629 1.572 1.00 95.06 394 PHE A CA 1
ATOM 3144 C C . PHE A 1 394 ? 10.979 -1.434 0.854 1.00 95.06 394 PHE A C 1
ATOM 3146 O O . PHE A 1 394 ? 11.322 -0.458 1.516 1.00 95.06 394 PHE A O 1
ATOM 3153 N N . ASN A 1 395 ? 11.060 -1.459 -0.480 1.00 93.38 395 ASN A N 1
ATOM 3154 C CA . ASN A 1 395 ? 11.563 -0.330 -1.270 1.00 93.38 395 ASN A CA 1
ATOM 3155 C C . ASN A 1 395 ? 10.677 0.923 -1.132 1.00 93.38 395 ASN A C 1
ATOM 3157 O O . ASN A 1 395 ? 11.170 2.036 -0.962 1.00 93.38 395 ASN A O 1
ATOM 3161 N N . GLY A 1 396 ? 9.353 0.740 -1.175 1.00 92.94 396 GLY A N 1
ATOM 3162 C CA . GLY A 1 396 ? 8.388 1.835 -1.015 1.00 92.94 396 GLY A CA 1
ATOM 3163 C C . GLY A 1 396 ? 7.967 2.116 0.429 1.00 92.94 396 GLY A C 1
ATOM 3164 O O . GLY A 1 396 ? 7.109 2.975 0.673 1.00 92.94 396 GLY A O 1
ATOM 3165 N N . GLN A 1 397 ? 8.519 1.391 1.407 1.00 92.19 397 GLN A N 1
ATOM 3166 C CA . GLN A 1 397 ? 8.156 1.555 2.812 1.00 92.19 397 GLN A CA 1
ATOM 3167 C C . GLN A 1 397 ? 8.467 2.984 3.273 1.00 92.19 397 GLN A C 1
ATOM 3169 O O . GLN A 1 397 ? 9.568 3.485 3.083 1.00 92.19 397 GLN A O 1
ATOM 3174 N N . GLY A 1 398 ? 7.482 3.652 3.876 1.00 88.56 398 GLY A N 1
ATOM 3175 C CA . GLY A 1 398 ? 7.623 5.031 4.347 1.00 88.56 398 GLY A CA 1
ATOM 3176 C C . GLY A 1 398 ? 7.398 6.123 3.290 1.00 88.56 398 GLY A C 1
ATOM 3177 O O . GLY A 1 398 ? 7.195 7.259 3.699 1.00 88.56 398 GLY A O 1
ATOM 3178 N N . LYS A 1 399 ? 7.336 5.811 1.980 1.00 90.00 399 LYS A N 1
ATOM 3179 C CA . LYS A 1 399 ? 7.104 6.819 0.917 1.00 90.00 399 LYS A CA 1
ATOM 3180 C C . LYS A 1 399 ? 5.649 7.318 0.902 1.00 90.00 399 LYS A C 1
ATOM 3182 O O . LYS A 1 399 ? 5.375 8.478 1.188 1.00 90.00 399 LYS A O 1
ATOM 3187 N N . LEU A 1 400 ? 4.683 6.432 0.624 1.00 88.12 400 LEU A N 1
ATOM 3188 C CA . LEU A 1 400 ? 3.248 6.791 0.604 1.00 88.12 400 LEU A CA 1
ATOM 3189 C C . LEU A 1 400 ? 2.540 6.553 1.941 1.00 88.12 400 LEU A C 1
ATOM 3191 O O . LEU A 1 400 ? 1.595 7.255 2.307 1.00 88.12 400 LEU A O 1
ATOM 3195 N N . ARG A 1 401 ? 2.954 5.508 2.663 1.00 85.06 401 ARG A N 1
ATOM 3196 C CA . ARG A 1 401 ? 2.357 5.102 3.939 1.00 85.06 401 ARG A CA 1
ATOM 3197 C C . ARG A 1 401 ? 3.376 5.265 5.053 1.00 85.06 401 ARG A C 1
ATOM 3199 O O . ARG A 1 401 ? 4.083 4.330 5.408 1.00 85.06 401 ARG A O 1
ATOM 3206 N N . GLU A 1 402 ? 3.370 6.447 5.647 1.00 85.62 402 GLU A N 1
ATOM 3207 C CA . GLU A 1 402 ? 4.324 6.884 6.674 1.00 85.62 402 GLU A CA 1
ATOM 3208 C C . GLU A 1 402 ? 4.109 6.243 8.060 1.00 85.62 402 GLU A C 1
ATOM 3210 O O . GLU A 1 402 ? 4.744 6.629 9.028 1.00 85.62 402 GLU A O 1
ATOM 3215 N N . PHE A 1 403 ? 3.204 5.271 8.217 1.00 83.81 403 PHE A N 1
ATOM 3216 C CA . PHE A 1 403 ? 2.964 4.629 9.521 1.00 83.81 403 PHE A CA 1
ATOM 3217 C C . PHE A 1 403 ? 4.114 3.702 9.964 1.00 83.81 403 PHE A C 1
ATOM 3219 O O . PHE A 1 403 ? 4.230 3.376 11.148 1.00 83.81 403 PHE A O 1
ATOM 3226 N N . MET A 1 404 ? 4.951 3.263 9.021 1.00 89.19 404 MET A N 1
ATOM 3227 C CA . MET A 1 404 ? 6.161 2.476 9.271 1.00 89.19 404 MET A CA 1
ATOM 3228 C C . MET A 1 404 ? 7.398 3.299 8.899 1.00 89.19 404 MET A C 1
ATOM 3230 O O . MET A 1 404 ? 7.312 4.101 7.967 1.00 89.19 404 MET A O 1
ATOM 3234 N N . PRO A 1 405 ? 8.532 3.118 9.603 1.00 92.06 405 PRO A N 1
ATOM 3235 C CA . PRO A 1 405 ? 9.780 3.780 9.227 1.00 92.06 405 PRO A CA 1
ATOM 3236 C C . PRO A 1 405 ? 10.223 3.294 7.841 1.00 92.06 405 PRO A C 1
ATOM 3238 O O . PRO A 1 405 ? 9.836 2.186 7.462 1.00 92.06 405 PRO A O 1
ATOM 3241 N N . PRO A 1 406 ? 11.028 4.058 7.086 1.00 93.56 406 PRO A N 1
ATOM 3242 C CA . PRO A 1 406 ? 11.649 3.526 5.876 1.00 93.56 406 PRO A CA 1
ATOM 3243 C C . PRO A 1 406 ? 12.455 2.261 6.201 1.00 93.56 406 PRO A C 1
ATOM 3245 O O . PRO A 1 406 ? 12.933 2.093 7.327 1.00 93.56 406 PRO A O 1
ATOM 3248 N N . PHE A 1 407 ? 12.581 1.349 5.235 1.00 95.19 407 PHE A N 1
ATOM 3249 C CA . PHE A 1 407 ? 13.478 0.208 5.405 1.00 95.19 407 PHE A CA 1
ATOM 3250 C C . PHE A 1 407 ? 14.922 0.721 5.466 1.00 95.19 407 PHE A C 1
ATOM 3252 O O . PHE A 1 407 ? 15.361 1.452 4.577 1.00 95.19 407 PHE A O 1
ATOM 3259 N N . LEU A 1 408 ? 15.642 0.377 6.534 1.00 94.69 408 LEU A N 1
ATOM 3260 C CA . LEU A 1 408 ? 17.012 0.828 6.749 1.00 94.69 408 LEU A CA 1
ATOM 3261 C C . LEU A 1 408 ? 17.942 -0.298 6.323 1.00 94.69 408 LEU A C 1
ATOM 3263 O O . LEU A 1 408 ? 18.216 -1.189 7.109 1.00 94.69 408 LEU A O 1
ATOM 3267 N N . GLY A 1 409 ? 18.377 -0.309 5.074 1.00 93.88 409 GLY A N 1
ATOM 3268 C CA . GLY A 1 409 ? 19.284 -1.331 4.565 1.00 93.88 409 GLY A CA 1
ATOM 3269 C C . GLY A 1 409 ? 19.434 -1.230 3.058 1.00 93.88 409 GLY A C 1
ATOM 3270 O O . GLY A 1 409 ? 18.613 -0.594 2.391 1.00 93.88 409 GLY A O 1
ATOM 3271 N N . ASN A 1 410 ? 20.480 -1.861 2.538 1.00 93.94 410 ASN A N 1
ATOM 3272 C CA . ASN A 1 410 ? 20.754 -1.899 1.106 1.00 93.94 410 ASN A CA 1
ATOM 3273 C C . ASN A 1 410 ? 19.910 -2.977 0.395 1.00 93.94 410 ASN A C 1
ATOM 3275 O O . ASN A 1 410 ? 19.131 -3.716 1.009 1.00 93.94 410 ASN A O 1
ATOM 3279 N N . ASP A 1 411 ? 20.063 -3.084 -0.923 1.00 93.19 411 ASP A N 1
ATOM 3280 C CA . ASP A 1 411 ? 19.279 -4.013 -1.742 1.00 93.19 411 ASP A CA 1
ATOM 3281 C C . ASP A 1 411 ? 19.522 -5.488 -1.406 1.00 93.19 411 ASP A C 1
ATOM 3283 O O . ASP A 1 411 ? 18.579 -6.286 -1.435 1.00 93.19 411 ASP A O 1
ATOM 3287 N N . ALA A 1 412 ? 20.750 -5.862 -1.034 1.00 95.50 412 ALA A N 1
ATOM 3288 C CA . ALA A 1 412 ? 21.062 -7.227 -0.615 1.00 95.50 412 ALA A CA 1
ATOM 3289 C C . ALA A 1 412 ? 20.330 -7.581 0.690 1.00 95.50 412 ALA A C 1
ATOM 3291 O O . ALA A 1 412 ? 19.691 -8.632 0.791 1.00 95.50 412 ALA A O 1
ATOM 3292 N N . GLU A 1 413 ? 20.330 -6.669 1.663 1.00 97.50 413 GLU A N 1
ATOM 3293 C CA . GLU A 1 413 ? 19.596 -6.834 2.920 1.00 97.50 413 GLU A CA 1
ATOM 3294 C C . GLU A 1 413 ? 18.082 -6.893 2.700 1.00 97.50 413 GLU A C 1
ATOM 3296 O O . GLU A 1 413 ? 17.392 -7.728 3.293 1.00 97.50 413 GLU A O 1
ATOM 3301 N N . ARG A 1 414 ? 17.555 -6.068 1.788 1.00 96.00 414 ARG A N 1
ATOM 3302 C CA . ARG A 1 414 ? 16.140 -6.099 1.398 1.00 96.00 414 ARG A CA 1
ATOM 3303 C C . ARG A 1 414 ? 15.740 -7.466 0.838 1.00 96.00 414 ARG A C 1
ATOM 3305 O O . ARG A 1 414 ? 14.695 -8.009 1.208 1.00 96.00 414 ARG A O 1
ATOM 3312 N N . LYS A 1 415 ? 16.584 -8.049 -0.021 1.00 95.81 415 LYS A N 1
ATOM 3313 C CA . LYS A 1 415 ? 16.392 -9.399 -0.576 1.00 95.81 415 LYS A CA 1
ATOM 3314 C C . LYS A 1 415 ? 16.487 -10.482 0.505 1.00 95.81 415 LYS A C 1
ATOM 3316 O O . LYS A 1 415 ? 15.693 -11.425 0.464 1.00 95.81 415 LYS A O 1
ATOM 3321 N N . ALA A 1 416 ? 17.390 -10.338 1.476 1.00 97.94 416 ALA A N 1
ATOM 3322 C CA . ALA A 1 416 ? 17.572 -11.288 2.576 1.00 97.94 416 ALA A CA 1
ATOM 3323 C C . ALA A 1 416 ? 16.382 -11.310 3.549 1.00 97.94 416 ALA A C 1
ATOM 3325 O O . ALA A 1 416 ? 15.828 -12.377 3.823 1.00 97.94 416 ALA A O 1
ATOM 3326 N N . VAL A 1 417 ? 15.917 -10.148 4.027 1.00 97.81 417 VAL A N 1
ATOM 3327 C CA . VAL A 1 417 ? 14.741 -10.091 4.920 1.00 97.81 417 VAL A CA 1
ATOM 3328 C C . VAL A 1 417 ? 13.470 -10.568 4.210 1.00 97.81 417 VAL A C 1
ATOM 3330 O O . VAL A 1 417 ? 12.652 -11.268 4.808 1.00 97.81 417 VAL A O 1
ATOM 3333 N N . SER A 1 418 ? 13.334 -10.271 2.913 1.00 97.69 418 SER A N 1
ATOM 3334 C CA . SER A 1 418 ? 12.222 -10.768 2.094 1.00 97.69 418 SER A CA 1
ATOM 3335 C C . SER A 1 418 ? 12.270 -12.287 1.938 1.00 97.69 418 SER A C 1
ATOM 3337 O O . SER A 1 418 ? 11.230 -12.934 2.038 1.00 97.69 418 SER A O 1
ATOM 3339 N N . ALA A 1 419 ? 13.463 -12.870 1.760 1.00 97.88 419 ALA A N 1
ATOM 3340 C CA . ALA A 1 419 ? 13.647 -14.320 1.719 1.00 97.88 419 ALA A CA 1
ATOM 3341 C C . ALA A 1 419 ? 13.272 -14.981 3.055 1.00 97.88 419 ALA A C 1
ATOM 3343 O O . ALA A 1 419 ? 12.551 -15.974 3.063 1.00 97.88 419 ALA A O 1
ATOM 3344 N N . TYR A 1 420 ? 13.681 -14.405 4.189 1.00 97.88 420 TYR A N 1
ATOM 3345 C CA . TYR A 1 420 ? 13.315 -14.927 5.509 1.00 97.88 420 TYR A CA 1
ATOM 3346 C C . TYR A 1 420 ? 11.799 -14.892 5.760 1.00 97.88 420 TYR A C 1
ATOM 3348 O O . TYR A 1 420 ? 11.220 -15.884 6.203 1.00 97.88 420 TYR A O 1
ATOM 3356 N N . ILE A 1 421 ? 11.129 -13.784 5.429 1.00 97.62 421 ILE A N 1
ATOM 3357 C CA . ILE A 1 421 ? 9.669 -13.681 5.581 1.00 97.62 421 ILE A CA 1
ATOM 3358 C C . ILE A 1 421 ? 8.951 -14.642 4.625 1.00 97.62 421 ILE A C 1
ATOM 3360 O O . ILE A 1 421 ? 8.008 -15.316 5.041 1.00 97.62 421 ILE A O 1
ATOM 3364 N N . ALA A 1 422 ? 9.403 -14.754 3.372 1.00 97.19 422 ALA A N 1
ATOM 3365 C CA . ALA A 1 422 ? 8.865 -15.723 2.418 1.00 97.19 422 ALA A CA 1
ATOM 3366 C C . ALA A 1 422 ? 9.020 -17.167 2.930 1.00 97.19 422 ALA A C 1
ATOM 3368 O O . ALA A 1 422 ? 8.059 -17.933 2.881 1.00 97.19 422 ALA A O 1
ATOM 3369 N N . PHE A 1 423 ? 10.178 -17.505 3.505 1.00 96.94 423 PHE A N 1
ATOM 3370 C CA . PHE A 1 423 ? 10.441 -18.809 4.113 1.00 96.94 423 PHE A CA 1
ATOM 3371 C C . PHE A 1 423 ? 9.470 -19.125 5.261 1.00 96.94 423 PHE A C 1
ATOM 3373 O O . PHE A 1 423 ? 8.863 -20.194 5.264 1.00 96.94 423 PHE A O 1
ATOM 3380 N N . ILE A 1 424 ? 9.253 -18.187 6.194 1.00 95.31 424 ILE A N 1
ATOM 3381 C CA . ILE A 1 424 ? 8.288 -18.361 7.301 1.00 95.31 424 ILE A CA 1
ATOM 3382 C C . ILE A 1 424 ? 6.863 -18.568 6.776 1.00 95.31 424 ILE A C 1
ATOM 3384 O O . ILE A 1 424 ? 6.105 -19.365 7.323 1.00 95.31 424 ILE A O 1
ATOM 3388 N N . LEU A 1 425 ? 6.505 -17.872 5.697 1.00 95.56 425 LEU A N 1
ATOM 3389 C CA . LEU A 1 425 ? 5.203 -17.991 5.043 1.00 95.56 425 LEU A CA 1
ATOM 3390 C C . LEU A 1 425 ? 5.052 -19.269 4.196 1.00 95.56 425 LEU A C 1
ATOM 3392 O O . LEU A 1 425 ? 3.988 -19.472 3.609 1.00 95.56 425 LEU A O 1
ATOM 3396 N N . GLY A 1 426 ? 6.092 -20.105 4.087 1.00 95.31 426 GLY A N 1
ATOM 3397 C CA . GLY A 1 426 ? 6.092 -21.295 3.232 1.00 95.31 426 GLY A CA 1
ATOM 3398 C C . GLY A 1 426 ? 6.032 -20.970 1.737 1.00 95.31 426 GLY A C 1
ATOM 3399 O O . GLY A 1 426 ? 5.456 -21.732 0.962 1.00 95.31 426 GLY A O 1
ATOM 3400 N N . LYS A 1 427 ? 6.571 -19.815 1.333 1.00 94.25 427 LYS A N 1
ATOM 3401 C CA . LYS A 1 427 ? 6.582 -19.342 -0.057 1.00 94.25 427 LYS A CA 1
ATOM 3402 C C . LYS A 1 427 ? 7.879 -19.738 -0.761 1.00 94.25 427 LYS A C 1
ATOM 3404 O O . LYS A 1 427 ? 8.915 -19.846 -0.102 1.00 94.25 427 LYS A O 1
ATOM 3409 N N . PRO A 1 428 ? 7.841 -19.930 -2.091 1.00 91.62 428 PRO A N 1
ATOM 3410 C CA . PRO A 1 428 ? 9.050 -20.197 -2.855 1.00 91.62 428 PRO A CA 1
ATOM 3411 C C . PRO A 1 428 ? 10.026 -19.019 -2.735 1.00 91.62 428 PRO A C 1
ATOM 3413 O O . PRO A 1 428 ? 9.617 -17.855 -2.714 1.00 91.62 428 PRO A O 1
ATOM 3416 N N . LEU A 1 429 ? 11.315 -19.341 -2.617 1.00 90.81 429 LEU A N 1
ATOM 3417 C CA . LEU A 1 429 ? 12.394 -18.351 -2.568 1.00 90.81 429 LEU A CA 1
ATOM 3418 C C . LEU A 1 429 ? 12.921 -18.011 -3.962 1.00 90.81 429 LEU A C 1
ATOM 3420 O O . LEU A 1 429 ? 13.399 -16.900 -4.170 1.00 90.81 429 LEU A O 1
ATOM 3424 N N . GLU A 1 430 ? 12.805 -18.949 -4.894 1.00 83.94 430 GLU A N 1
ATOM 3425 C CA . GLU A 1 430 ? 13.166 -18.781 -6.296 1.00 83.94 430 GLU A CA 1
ATOM 3426 C C . GLU A 1 430 ? 11.916 -18.543 -7.138 1.00 83.94 430 GLU A C 1
ATOM 3428 O O . GLU A 1 430 ? 10.822 -19.024 -6.817 1.00 83.94 430 GLU A O 1
ATOM 3433 N N . GLU A 1 431 ? 12.081 -17.785 -8.215 1.00 73.69 431 GLU A N 1
ATOM 3434 C CA . GLU A 1 431 ? 11.030 -17.615 -9.206 1.00 73.69 431 GLU A CA 1
ATOM 3435 C C . GLU A 1 431 ? 10.873 -18.894 -10.027 1.00 73.69 431 GLU A C 1
ATOM 3437 O O . GLU A 1 431 ? 11.840 -19.593 -10.331 1.00 73.69 431 GLU A O 1
ATOM 3442 N N . ALA A 1 432 ? 9.630 -19.213 -10.384 1.00 73.50 432 ALA A N 1
ATOM 3443 C CA . ALA A 1 432 ? 9.386 -20.288 -11.329 1.00 73.50 432 ALA A CA 1
ATOM 3444 C C . ALA A 1 432 ? 9.957 -19.881 -12.690 1.00 73.50 432 ALA A C 1
ATOM 3446 O O . ALA A 1 432 ? 9.718 -18.760 -13.138 1.00 73.50 432 ALA A O 1
ATOM 3447 N N . ALA A 1 433 ? 10.669 -20.798 -13.345 1.00 74.94 433 ALA A N 1
ATOM 3448 C CA . ALA A 1 433 ? 11.108 -20.586 -14.714 1.00 74.94 433 ALA A CA 1
ATOM 3449 C C . ALA A 1 433 ? 9.896 -20.259 -15.592 1.00 74.94 433 ALA A C 1
ATOM 3451 O O . ALA A 1 433 ? 8.856 -20.923 -15.508 1.00 74.94 433 ALA A O 1
ATOM 3452 N N . ALA A 1 434 ? 10.032 -19.227 -16.412 1.00 75.12 434 ALA A N 1
ATOM 3453 C CA . ALA A 1 434 ? 8.998 -18.880 -17.357 1.00 75.12 434 ALA A CA 1
ATOM 3454 C C . ALA A 1 434 ? 8.852 -19.966 -18.425 1.00 75.12 434 ALA A C 1
ATOM 3456 O O . ALA A 1 434 ? 9.815 -20.651 -18.787 1.00 75.12 434 ALA A O 1
ATOM 3457 N N . LYS A 1 435 ? 7.627 -20.123 -18.923 1.00 82.69 435 LYS A N 1
ATOM 3458 C CA . LYS A 1 435 ? 7.366 -20.964 -20.084 1.00 82.69 435 LYS A CA 1
ATOM 3459 C C . LYS A 1 435 ? 7.713 -20.160 -21.322 1.00 82.69 435 LYS A C 1
ATOM 3461 O O . LYS A 1 435 ? 7.198 -19.066 -21.502 1.00 82.69 435 LYS A O 1
ATOM 3466 N N . LEU A 1 436 ? 8.644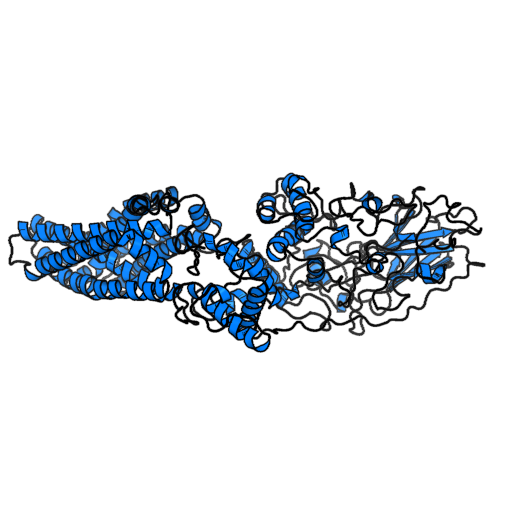 -20.691 -22.100 1.00 84.31 436 LEU A N 1
ATOM 3467 C CA . LEU A 1 436 ? 9.073 -20.083 -23.347 1.00 84.31 436 LEU A CA 1
ATOM 3468 C C . LEU A 1 436 ? 8.105 -20.465 -24.472 1.00 84.31 436 LEU A C 1
ATOM 3470 O O . LEU A 1 436 ? 7.508 -21.548 -24.396 1.00 84.31 436 LEU A O 1
ATOM 3474 N N . PRO A 1 437 ? 7.982 -19.606 -25.498 1.00 87.12 437 PRO A N 1
ATOM 3475 C CA . PRO A 1 437 ? 7.165 -19.890 -26.666 1.00 87.12 437 PRO A CA 1
ATOM 3476 C C . PRO A 1 437 ? 7.651 -21.147 -27.394 1.00 87.12 437 PRO A C 1
ATOM 3478 O O . PRO A 1 437 ? 8.769 -21.634 -27.188 1.00 87.12 437 PRO A O 1
ATOM 3481 N N . HIS A 1 438 ? 6.791 -21.672 -28.261 1.00 87.06 438 HIS A N 1
ATOM 3482 C CA . HIS A 1 438 ? 7.109 -22.792 -29.133 1.00 87.06 438 HIS A CA 1
ATOM 3483 C C . HIS A 1 438 ? 6.822 -22.420 -30.585 1.00 87.06 438 HIS A C 1
ATOM 3485 O O . HIS A 1 438 ? 5.882 -21.680 -30.866 1.00 87.06 438 HIS A O 1
ATOM 3491 N N . GLU A 1 439 ? 7.626 -22.947 -31.507 1.00 88.38 439 GLU A N 1
ATOM 3492 C CA . GLU A 1 439 ? 7.443 -22.689 -32.932 1.00 88.38 439 GLU A CA 1
ATOM 3493 C C . GLU A 1 439 ? 6.129 -23.289 -33.441 1.00 88.38 439 GLU A C 1
ATOM 3495 O O . GLU A 1 439 ? 5.820 -24.460 -33.198 1.00 88.38 439 GLU A O 1
ATOM 3500 N N . GLU A 1 440 ? 5.381 -22.485 -34.196 1.00 87.69 440 GLU A N 1
ATOM 3501 C CA . GLU A 1 440 ? 4.170 -22.908 -34.886 1.00 87.69 440 GLU A CA 1
ATOM 3502 C C . GLU A 1 440 ? 4.235 -22.473 -36.353 1.00 87.69 440 GLU A C 1
ATOM 3504 O O . GLU A 1 440 ? 4.176 -21.285 -36.684 1.00 87.69 440 GLU A O 1
ATOM 3509 N N . ASP A 1 441 ? 4.326 -23.450 -37.256 1.00 84.25 441 ASP A N 1
ATOM 3510 C CA . ASP A 1 441 ? 4.376 -23.182 -38.689 1.00 84.25 441 ASP A CA 1
ATOM 3511 C C . ASP A 1 441 ? 3.099 -22.496 -39.185 1.00 84.25 441 ASP A C 1
ATOM 3513 O O . ASP A 1 441 ? 1.970 -22.935 -38.938 1.00 84.25 441 ASP A O 1
ATOM 3517 N N . VAL A 1 442 ? 3.277 -21.457 -40.001 1.00 89.81 442 VAL A N 1
ATOM 3518 C CA . VAL A 1 442 ? 2.171 -20.773 -40.669 1.00 89.81 442 VAL A CA 1
ATOM 3519 C C . VAL A 1 442 ? 2.176 -21.095 -42.152 1.00 89.81 442 VAL A C 1
ATOM 3521 O O . VAL A 1 442 ? 3.075 -20.713 -42.896 1.00 89.81 442 VAL A O 1
ATOM 3524 N N . ALA A 1 443 ? 1.102 -21.730 -42.621 1.00 93.06 443 ALA A N 1
ATOM 3525 C CA . ALA A 1 443 ? 0.843 -21.846 -44.050 1.00 93.06 443 ALA A CA 1
ATOM 3526 C C . ALA A 1 443 ? 0.523 -20.458 -44.633 1.00 93.06 443 ALA A C 1
ATOM 3528 O O . ALA A 1 443 ? -0.607 -19.962 -44.473 1.00 93.06 443 ALA A O 1
ATOM 3529 N N . LEU A 1 444 ? 1.522 -19.850 -45.281 1.00 94.50 444 LEU A N 1
ATOM 3530 C CA . LEU A 1 444 ? 1.413 -18.566 -45.969 1.00 94.50 444 LEU A CA 1
ATOM 3531 C C . LEU A 1 444 ? 0.426 -18.670 -47.144 1.00 94.50 444 LEU A C 1
ATOM 3533 O O . LEU A 1 444 ? 0.500 -19.627 -47.924 1.00 94.50 444 LEU A O 1
ATOM 3537 N N . PRO A 1 445 ? -0.504 -17.714 -47.298 1.00 95.44 445 PRO A N 1
ATOM 3538 C CA . PRO A 1 445 ? -1.372 -17.668 -48.467 1.00 95.44 445 PRO A CA 1
ATOM 3539 C C . PRO A 1 445 ? -0.563 -17.497 -49.762 1.00 95.44 445 PRO A C 1
ATOM 3541 O O . PRO A 1 445 ? 0.478 -16.841 -49.781 1.00 95.44 445 PRO A O 1
ATOM 3544 N N . ALA A 1 446 ? -1.025 -18.112 -50.852 1.00 92.94 446 ALA A N 1
ATOM 3545 C CA . ALA A 1 446 ? -0.325 -18.051 -52.130 1.00 92.94 446 ALA A CA 1
ATOM 3546 C C . ALA A 1 446 ? -0.384 -16.637 -52.731 1.00 92.94 446 ALA A C 1
ATOM 3548 O O . ALA A 1 446 ? -1.432 -15.993 -52.723 1.00 92.94 446 ALA A O 1
ATOM 3549 N N . PHE A 1 447 ? 0.734 -16.184 -53.295 1.00 93.88 447 PHE A N 1
ATOM 3550 C CA . PHE A 1 447 ? 0.839 -14.925 -54.027 1.00 93.88 447 PHE A CA 1
ATOM 3551 C C . PHE A 1 447 ? 1.836 -15.091 -55.176 1.00 93.88 447 PHE A C 1
ATOM 3553 O O . PHE A 1 447 ? 2.985 -15.476 -54.930 1.00 93.88 447 PHE A O 1
ATOM 3560 N N . ASN A 1 448 ? 1.380 -14.818 -56.404 1.00 90.75 448 ASN A N 1
ATOM 3561 C CA . ASN A 1 448 ? 2.213 -14.725 -57.601 1.00 90.75 448 ASN A CA 1
ATOM 3562 C C . ASN A 1 448 ? 2.190 -13.271 -58.109 1.00 90.75 448 ASN A C 1
ATOM 3564 O O . ASN A 1 448 ? 1.133 -12.838 -58.572 1.00 90.75 448 ASN A O 1
ATOM 3568 N N . PRO A 1 449 ? 3.305 -12.524 -58.050 1.00 86.75 449 PRO A N 1
ATOM 3569 C CA . PRO A 1 449 ? 3.339 -11.135 -58.497 1.00 86.75 449 PRO A CA 1
ATOM 3570 C C . PRO A 1 449 ? 3.081 -10.959 -60.002 1.00 86.75 449 PRO A C 1
ATOM 3572 O O . PRO A 1 449 ? 2.719 -9.854 -60.398 1.00 86.75 449 PRO A O 1
ATOM 3575 N N . GLU A 1 450 ? 3.225 -12.001 -60.828 1.00 86.50 450 GLU A N 1
ATOM 3576 C CA . GLU A 1 450 ? 2.955 -11.918 -62.275 1.00 86.50 450 GLU A CA 1
ATOM 3577 C C . GLU A 1 450 ? 1.453 -11.918 -62.604 1.00 86.50 450 GLU A C 1
ATOM 3579 O O . GLU A 1 450 ? 1.027 -11.223 -63.521 1.00 86.50 450 GLU A O 1
ATOM 3584 N N . ASP A 1 451 ? 0.647 -12.665 -61.839 1.00 89.12 451 ASP A N 1
ATOM 3585 C CA . ASP A 1 451 ? -0.778 -12.891 -62.139 1.00 89.12 451 ASP A CA 1
ATOM 3586 C C . ASP A 1 451 ? -1.734 -12.176 -61.171 1.00 89.12 451 ASP A C 1
ATOM 3588 O O . ASP A 1 451 ? -2.928 -12.049 -61.447 1.00 89.12 451 ASP A O 1
ATOM 3592 N N . ALA A 1 452 ? -1.261 -11.783 -59.984 1.00 92.56 452 ALA A N 1
ATOM 3593 C CA . ALA A 1 452 ? -2.129 -11.219 -58.957 1.00 92.56 452 ALA A CA 1
ATOM 3594 C C . ALA A 1 452 ? -2.563 -9.793 -59.322 1.00 92.56 452 ALA A C 1
ATOM 3596 O O . ALA A 1 452 ? -1.726 -8.912 -59.457 1.00 92.56 452 ALA A O 1
ATOM 3597 N N . GLU A 1 453 ? -3.866 -9.535 -59.393 1.00 95.44 453 GLU A N 1
ATOM 3598 C CA . GLU A 1 453 ? -4.409 -8.181 -59.610 1.00 95.44 453 GLU A CA 1
ATOM 3599 C C . GLU A 1 453 ? -4.479 -7.362 -58.306 1.00 95.44 453 GLU A C 1
ATOM 3601 O O . GLU A 1 453 ? -4.539 -6.138 -58.342 1.00 95.44 453 GLU A O 1
ATOM 3606 N N . TYR A 1 454 ? -4.456 -8.020 -57.141 1.00 96.75 454 TYR A N 1
ATOM 3607 C CA . TYR A 1 454 ? -4.720 -7.384 -55.849 1.00 96.75 454 TYR A CA 1
ATOM 3608 C C . TYR A 1 454 ? -3.681 -7.733 -54.778 1.00 96.75 454 TYR A C 1
ATOM 3610 O O . TYR A 1 454 ? -3.199 -8.867 -54.709 1.00 96.75 454 TYR A O 1
ATOM 3618 N N . VAL A 1 455 ? -3.416 -6.779 -53.882 1.00 96.75 455 VAL A N 1
ATOM 3619 C CA . VAL A 1 455 ? -2.694 -6.985 -52.613 1.00 96.75 455 VAL A CA 1
ATOM 3620 C C . VAL A 1 455 ? -3.645 -6.695 -51.458 1.00 96.75 455 VAL A C 1
ATOM 3622 O O . VAL A 1 455 ? -4.270 -5.640 -51.409 1.00 96.75 455 VAL A O 1
ATOM 3625 N N . LEU A 1 456 ? -3.758 -7.628 -50.514 1.00 97.69 456 LEU A N 1
ATOM 3626 C CA . LEU A 1 456 ? -4.590 -7.476 -49.321 1.00 97.69 456 LEU A CA 1
ATOM 3627 C C . LEU A 1 456 ? -3.719 -7.521 -48.071 1.00 97.69 456 LEU A C 1
ATOM 3629 O O . LEU A 1 456 ? -3.156 -8.565 -47.741 1.00 97.69 456 LEU A O 1
ATOM 3633 N N . VAL A 1 457 ? -3.641 -6.411 -47.350 1.00 97.06 457 VAL A N 1
ATOM 3634 C CA . VAL A 1 457 ? -2.877 -6.333 -46.103 1.00 97.06 457 VAL A CA 1
ATOM 3635 C C . VAL A 1 457 ? -3.845 -6.201 -44.940 1.00 97.06 457 VAL A C 1
ATOM 3637 O O . VAL A 1 457 ? -4.781 -5.408 -45.010 1.00 97.06 457 VAL A O 1
ATOM 3640 N N . ALA A 1 458 ? -3.632 -6.976 -43.876 1.00 97.62 458 ALA A N 1
ATOM 3641 C CA . ALA A 1 458 ? -4.423 -6.922 -42.651 1.00 97.62 458 ALA A CA 1
ATOM 3642 C C . ALA A 1 458 ? -3.513 -6.902 -41.417 1.00 97.62 458 ALA A C 1
ATOM 3644 O O . ALA A 1 458 ? -2.486 -7.575 -41.391 1.00 97.62 458 ALA A O 1
ATOM 3645 N N . TRP A 1 459 ? -3.903 -6.148 -40.390 1.00 97.19 459 TRP A N 1
ATOM 3646 C CA . TRP A 1 459 ? -3.141 -5.980 -39.149 1.00 97.19 459 TRP A CA 1
ATOM 3647 C C . TRP A 1 459 ? -4.072 -5.740 -37.954 1.00 97.19 459 TRP A C 1
ATOM 3649 O O . TRP A 1 459 ? -5.189 -5.234 -38.096 1.00 97.19 459 TRP A O 1
ATOM 3659 N N . ALA A 1 460 ? -3.616 -6.085 -36.751 1.00 96.19 460 ALA A N 1
ATOM 3660 C CA . ALA A 1 460 ? -4.278 -5.665 -35.519 1.00 96.19 460 ALA A CA 1
ATOM 3661 C C . ALA A 1 460 ? -3.940 -4.201 -35.198 1.00 96.19 460 ALA A C 1
ATOM 3663 O O . ALA A 1 460 ? -2.811 -3.764 -35.383 1.00 96.19 460 ALA A O 1
ATOM 3664 N N . THR A 1 461 ? -4.882 -3.410 -34.691 1.00 93.56 461 THR A N 1
ATOM 3665 C CA . THR A 1 461 ? -4.594 -1.993 -34.387 1.00 93.56 461 THR A CA 1
ATOM 3666 C C . THR A 1 461 ? -3.629 -1.813 -33.213 1.00 93.56 461 THR A C 1
ATOM 3668 O O . THR A 1 461 ? -2.893 -0.827 -33.145 1.00 93.56 461 THR A O 1
ATOM 3671 N N . GLU A 1 462 ? -3.606 -2.771 -32.291 1.00 91.31 462 GLU A N 1
ATOM 3672 C CA . GLU A 1 462 ? -2.669 -2.867 -31.176 1.00 91.31 462 GLU A CA 1
ATOM 3673 C C . GLU A 1 462 ? -1.655 -3.983 -31.444 1.00 91.31 462 GLU A C 1
ATOM 3675 O O . GLU A 1 462 ? -2.053 -5.079 -31.831 1.00 91.31 462 GLU A O 1
ATOM 3680 N N . GLY A 1 463 ? -0.366 -3.758 -31.165 1.00 91.25 463 GLY A N 1
ATOM 3681 C CA . GLY A 1 463 ? 0.621 -4.835 -31.316 1.00 91.25 463 GLY A CA 1
ATOM 3682 C C . GLY A 1 463 ? 0.633 -5.856 -30.190 1.00 91.25 463 GLY A C 1
ATOM 3683 O O . GLY A 1 463 ? 1.158 -6.950 -30.374 1.00 91.25 463 GLY A O 1
ATOM 3684 N N . MET A 1 464 ? 0.010 -5.545 -29.054 1.00 93.25 464 MET A N 1
ATOM 3685 C CA . MET A 1 464 ? -0.371 -6.529 -28.047 1.00 93.25 464 MET A CA 1
ATOM 3686 C C . MET A 1 464 ? -1.600 -6.034 -27.291 1.00 93.25 464 MET A C 1
ATOM 3688 O O . MET A 1 464 ? -1.577 -4.972 -26.661 1.00 93.25 464 MET A O 1
ATOM 3692 N N . ASN A 1 465 ? -2.691 -6.794 -27.351 1.00 92.50 465 ASN A N 1
ATOM 3693 C CA . ASN A 1 465 ? -3.893 -6.502 -26.587 1.00 92.50 465 ASN A CA 1
ATOM 3694 C C . ASN A 1 465 ? -3.868 -7.287 -25.265 1.00 92.50 465 ASN A C 1
ATOM 3696 O O . ASN A 1 465 ? -4.164 -8.476 -25.220 1.00 92.50 465 ASN A O 1
ATOM 3700 N N . THR A 1 466 ? -3.495 -6.633 -24.168 1.00 90.75 466 THR A N 1
ATOM 3701 C CA . THR A 1 466 ? -3.481 -7.271 -22.848 1.00 90.75 466 THR A CA 1
ATOM 3702 C C . THR A 1 466 ? -4.835 -7.131 -22.156 1.00 90.75 466 THR A C 1
ATOM 3704 O O . THR A 1 466 ? -5.349 -6.028 -21.965 1.00 90.75 466 THR A O 1
ATOM 3707 N N . ILE A 1 467 ? -5.434 -8.252 -21.753 1.00 91.19 467 ILE A N 1
ATOM 3708 C CA . ILE A 1 467 ? -6.761 -8.287 -21.122 1.00 91.19 467 ILE A CA 1
ATOM 3709 C C . ILE A 1 467 ? -6.741 -9.064 -19.808 1.00 91.19 467 ILE A C 1
ATOM 3711 O O . ILE A 1 467 ? -5.897 -9.925 -19.579 1.00 91.19 467 ILE A O 1
ATOM 3715 N N . SER A 1 468 ? -7.667 -8.734 -18.909 1.00 88.44 468 SER A N 1
ATOM 3716 C CA . SER A 1 468 ? -7.949 -9.570 -17.738 1.00 88.44 468 SER A CA 1
ATOM 3717 C C . SER A 1 468 ? -8.873 -10.710 -18.143 1.00 88.44 468 SER A C 1
ATOM 3719 O O . SER A 1 468 ? -9.790 -10.480 -18.916 1.00 88.44 468 SER A O 1
ATOM 3721 N N . ASP A 1 469 ? -8.684 -11.897 -17.584 1.00 92.81 469 ASP A N 1
ATOM 3722 C CA . ASP A 1 469 ? -9.404 -13.124 -17.949 1.00 92.81 469 ASP A CA 1
ATOM 3723 C C . ASP A 1 469 ? -10.279 -13.691 -16.815 1.00 92.81 469 ASP A C 1
ATOM 3725 O O . ASP A 1 469 ? -11.199 -14.480 -17.045 1.00 92.81 469 ASP A O 1
ATOM 3729 N N . ASN A 1 470 ? -10.034 -13.263 -15.574 1.00 94.56 470 ASN A N 1
ATOM 3730 C CA . ASN A 1 470 ? -10.812 -13.665 -14.407 1.00 94.56 470 ASN A CA 1
ATOM 3731 C C . ASN A 1 470 ? -11.982 -12.716 -14.117 1.00 94.56 470 ASN A C 1
ATOM 3733 O O . ASN A 1 470 ? -12.062 -12.063 -13.072 1.00 94.56 470 ASN A O 1
ATOM 3737 N N . TYR A 1 471 ? -12.936 -12.694 -15.046 1.00 94.88 471 TYR A N 1
ATOM 3738 C CA . TYR A 1 471 ? -14.117 -11.832 -14.978 1.00 94.88 471 TYR A CA 1
ATOM 3739 C C . TYR A 1 471 ? -15.028 -12.104 -13.780 1.00 94.88 471 TYR A C 1
ATOM 3741 O O . TYR A 1 471 ? -15.819 -11.241 -13.427 1.00 94.88 471 TYR A O 1
ATOM 3749 N N . SER A 1 472 ? -14.898 -13.259 -13.119 1.00 93.88 472 SER A N 1
ATOM 3750 C CA . SER A 1 472 ? -15.636 -13.555 -11.886 1.00 93.88 472 SER A CA 1
ATOM 3751 C C . SER A 1 472 ? -15.177 -12.728 -10.684 1.00 93.88 472 SER A C 1
ATOM 3753 O O . SER A 1 472 ? -15.937 -12.587 -9.727 1.00 93.88 472 SER A O 1
ATOM 3755 N N . LYS A 1 473 ? -13.952 -12.183 -10.737 1.00 95.44 473 LYS A N 1
ATOM 3756 C CA . LYS A 1 473 ? -13.345 -11.421 -9.644 1.00 95.44 473 LYS A CA 1
ATOM 3757 C C . LYS A 1 473 ? -13.279 -9.931 -9.931 1.00 95.44 473 LYS A C 1
ATOM 3759 O O . LYS A 1 473 ? -13.767 -9.150 -9.129 1.00 95.44 473 LYS A O 1
ATOM 3764 N N . PHE A 1 474 ? -12.680 -9.520 -11.045 1.00 94.94 474 PHE A N 1
ATOM 3765 C CA . PHE A 1 474 ? -12.639 -8.122 -11.488 1.00 94.94 474 PHE A CA 1
ATOM 3766 C C . PHE A 1 474 ? -12.228 -8.052 -12.959 1.00 94.94 474 PHE A C 1
ATOM 3768 O O . PHE A 1 474 ? -11.754 -9.034 -13.527 1.00 94.94 474 PHE A O 1
ATOM 3775 N N . THR A 1 475 ? -12.371 -6.880 -13.576 1.00 92.12 475 THR A N 1
ATOM 3776 C CA . THR A 1 475 ? -11.829 -6.633 -14.915 1.00 92.12 475 THR A CA 1
ATOM 3777 C C . THR A 1 475 ? -11.051 -5.324 -14.965 1.00 92.12 475 THR A C 1
ATOM 3779 O O . THR A 1 475 ? -11.551 -4.273 -14.554 1.00 92.12 475 THR A O 1
ATOM 3782 N N . MET A 1 476 ? -9.830 -5.405 -15.496 1.00 90.31 476 MET A N 1
ATOM 3783 C CA . MET A 1 476 ? -9.012 -4.249 -15.884 1.00 90.31 476 MET A CA 1
ATOM 3784 C C . MET A 1 476 ? -9.228 -3.895 -17.344 1.00 90.31 476 MET A C 1
ATOM 3786 O O . MET A 1 476 ? -9.022 -2.755 -17.730 1.00 90.31 476 MET A O 1
ATOM 3790 N N . GLN A 1 477 ? -9.628 -4.860 -18.165 1.00 87.12 477 GLN A N 1
ATOM 3791 C CA . GLN A 1 477 ? -9.936 -4.611 -19.558 1.00 87.12 477 GLN A CA 1
ATOM 3792 C C . GLN A 1 477 ? -10.861 -5.707 -20.075 1.00 87.12 477 GLN A C 1
ATOM 3794 O O . GLN A 1 477 ? -10.636 -6.892 -19.833 1.00 87.12 477 GLN A O 1
ATOM 3799 N N . ILE A 1 478 ? -11.918 -5.289 -20.764 1.00 86.94 478 ILE A N 1
ATOM 3800 C CA . ILE A 1 478 ? -12.852 -6.194 -21.436 1.00 86.94 478 ILE A CA 1
ATOM 3801 C C . ILE A 1 478 ? -12.234 -6.703 -22.752 1.00 86.94 478 ILE A C 1
ATOM 3803 O O . ILE A 1 478 ? -11.375 -6.015 -23.314 1.00 86.94 478 ILE A O 1
ATOM 3807 N N . PRO A 1 479 ? -12.635 -7.887 -23.247 1.00 89.19 479 PRO A N 1
ATOM 3808 C CA . PRO A 1 479 ? -12.089 -8.438 -24.478 1.00 89.19 479 PRO A CA 1
ATOM 3809 C C . PRO A 1 479 ? -12.568 -7.645 -25.697 1.00 89.19 479 PRO A C 1
ATOM 3811 O O . PRO A 1 479 ? -13.650 -7.050 -25.696 1.00 89.19 479 PRO A O 1
ATOM 3814 N N . GLY A 1 480 ? -11.748 -7.642 -26.745 1.00 90.50 480 GLY A N 1
ATOM 3815 C CA . GLY A 1 480 ? -12.035 -6.925 -27.979 1.00 90.50 480 GLY A CA 1
ATOM 3816 C C . GLY A 1 480 ? -10.762 -6.492 -28.690 1.00 90.50 480 GLY A C 1
ATOM 3817 O O . GLY A 1 480 ? -10.189 -5.462 -28.339 1.00 90.50 480 GLY A O 1
ATOM 3818 N N . SER A 1 481 ? -10.345 -7.262 -29.688 1.00 94.69 481 SER A N 1
ATOM 3819 C CA . SER A 1 481 ? -9.273 -6.890 -30.614 1.00 94.69 481 SER A CA 1
ATOM 3820 C C . SER A 1 481 ? -9.871 -6.252 -31.862 1.00 94.69 481 SER A C 1
ATOM 3822 O O . SER A 1 481 ? -10.912 -6.696 -32.347 1.00 94.69 481 SER A O 1
ATOM 3824 N N . THR A 1 482 ? -9.236 -5.206 -32.381 1.00 95.19 482 THR A N 1
ATOM 3825 C CA . THR A 1 482 ? -9.680 -4.548 -33.613 1.00 95.19 482 THR A CA 1
ATOM 3826 C C . THR A 1 482 ? -8.687 -4.836 -34.724 1.00 95.19 482 THR A C 1
ATOM 3828 O O . THR A 1 482 ? -7.481 -4.683 -34.540 1.00 95.19 482 THR A O 1
ATOM 3831 N N . ILE A 1 483 ? -9.203 -5.273 -35.870 1.00 97.25 483 ILE A N 1
ATOM 3832 C CA . ILE A 1 483 ? -8.412 -5.598 -37.058 1.00 97.25 483 ILE A CA 1
ATOM 3833 C C . ILE A 1 483 ? -8.758 -4.600 -38.150 1.00 97.25 483 ILE A C 1
ATOM 3835 O O . ILE A 1 483 ? -9.940 -4.324 -38.382 1.00 97.25 483 ILE A O 1
ATOM 3839 N N . ARG A 1 484 ? -7.730 -4.082 -38.815 1.00 97.62 484 ARG A N 1
ATOM 3840 C CA . ARG A 1 484 ? -7.850 -3.263 -40.018 1.00 97.62 484 ARG A CA 1
ATOM 3841 C C . ARG A 1 484 ? -7.294 -4.019 -41.218 1.00 97.62 484 ARG A C 1
ATOM 3843 O O . ARG A 1 484 ? -6.424 -4.874 -41.065 1.00 97.62 484 ARG A O 1
ATOM 3850 N N . ALA A 1 485 ? -7.811 -3.704 -42.396 1.00 98.19 485 ALA A N 1
ATOM 3851 C CA . ALA A 1 485 ? -7.280 -4.190 -43.657 1.00 98.19 485 ALA A CA 1
ATOM 3852 C C . ALA A 1 485 ? -7.417 -3.138 -44.762 1.00 98.19 485 ALA A C 1
ATOM 3854 O O . ALA A 1 485 ? -8.385 -2.376 -44.774 1.00 98.19 485 ALA A O 1
ATOM 3855 N N . GLN A 1 486 ? -6.475 -3.128 -45.701 1.00 97.50 486 GLN A N 1
ATOM 3856 C CA . GLN A 1 486 ? -6.546 -2.351 -46.940 1.00 97.50 486 GLN A CA 1
ATOM 3857 C C . GLN A 1 486 ? -6.359 -3.293 -48.132 1.00 97.50 486 GLN A C 1
ATOM 3859 O O . GLN A 1 486 ? -5.496 -4.176 -48.114 1.00 97.50 486 GLN A O 1
ATOM 3864 N N . LEU A 1 487 ? -7.212 -3.122 -49.143 1.00 97.62 487 LEU A N 1
ATOM 3865 C CA . LEU A 1 487 ? -7.146 -3.841 -50.409 1.00 97.62 487 LEU A CA 1
ATOM 3866 C C . LEU A 1 487 ? -6.649 -2.876 -51.482 1.00 97.62 487 LEU A C 1
ATOM 3868 O O . LEU A 1 487 ? -7.261 -1.832 -51.696 1.00 97.62 487 LEU A O 1
ATOM 3872 N N . PHE A 1 488 ? -5.575 -3.251 -52.159 1.00 96.62 488 PHE A N 1
ATOM 3873 C CA . PHE A 1 488 ? -4.968 -2.484 -53.236 1.00 96.62 488 PHE A CA 1
ATOM 3874 C C . PHE A 1 488 ? -5.211 -3.199 -54.561 1.00 96.62 488 PHE A C 1
ATOM 3876 O O . PHE A 1 488 ? -4.900 -4.387 -54.678 1.00 96.62 488 PHE A O 1
ATOM 3883 N N . LEU A 1 489 ? -5.755 -2.487 -55.545 1.00 96.75 489 LEU A N 1
ATOM 3884 C CA . LEU A 1 489 ? -5.694 -2.868 -56.952 1.00 96.75 489 LEU A CA 1
ATOM 3885 C C . LEU A 1 489 ? -4.312 -2.473 -57.475 1.00 96.75 489 LEU A C 1
ATOM 3887 O O . LEU A 1 489 ? -3.919 -1.309 -57.365 1.00 96.75 489 LEU A O 1
ATOM 3891 N N . ARG A 1 490 ? -3.566 -3.452 -57.988 1.00 95.06 490 ARG A N 1
ATOM 3892 C CA . ARG A 1 490 ? -2.201 -3.250 -58.476 1.00 95.06 490 ARG A CA 1
ATOM 3893 C C . ARG A 1 490 ? -2.226 -2.597 -59.853 1.00 95.06 490 ARG A C 1
ATOM 3895 O O . ARG A 1 490 ? -2.952 -3.056 -60.731 1.00 95.06 490 ARG A O 1
ATOM 3902 N N . ASP A 1 491 ? -1.409 -1.568 -60.026 1.00 93.00 491 ASP A N 1
ATOM 3903 C CA . ASP A 1 491 ? -1.175 -0.867 -61.293 1.00 93.00 491 ASP A CA 1
ATOM 3904 C C . ASP A 1 491 ? 0.139 -0.066 -61.173 1.00 93.00 491 ASP A C 1
ATOM 3906 O O . ASP A 1 491 ? 0.795 -0.095 -60.125 1.00 93.00 491 ASP A O 1
ATOM 3910 N N . ASP A 1 492 ? 0.526 0.680 -62.205 1.00 89.25 492 ASP A N 1
ATOM 3911 C CA . ASP A 1 492 ? 1.641 1.630 -62.134 1.00 89.25 492 ASP A CA 1
ATOM 3912 C C . ASP A 1 492 ? 1.357 2.697 -61.057 1.00 89.25 492 ASP A C 1
ATOM 3914 O O . ASP A 1 492 ? 2.258 3.113 -60.324 1.00 89.25 492 ASP A O 1
ATOM 3918 N N . ILE A 1 493 ? 0.077 3.068 -60.902 1.00 89.19 493 ILE A N 1
ATOM 3919 C CA . ILE A 1 493 ? -0.458 3.893 -59.810 1.00 89.19 493 ILE A CA 1
ATOM 3920 C C . ILE A 1 493 ? -1.558 3.091 -59.087 1.00 89.19 493 ILE A C 1
ATOM 3922 O O . ILE A 1 493 ? -2.703 3.095 -59.540 1.00 89.19 493 ILE A O 1
ATOM 3926 N N . PRO A 1 494 ? -1.240 2.403 -57.977 1.00 92.25 494 PRO A N 1
ATOM 3927 C CA . PRO A 1 494 ? -2.188 1.551 -57.265 1.00 92.25 494 PRO A CA 1
ATOM 3928 C C . PRO A 1 494 ? -3.386 2.319 -56.697 1.00 92.25 494 PRO A C 1
ATOM 3930 O O . PRO A 1 494 ? -3.262 3.465 -56.257 1.00 92.25 494 PRO A O 1
ATOM 3933 N N . GLU A 1 495 ? -4.537 1.650 -56.622 1.00 93.75 495 GLU A N 1
ATOM 3934 C CA . GLU A 1 495 ? -5.774 2.202 -56.056 1.00 93.75 495 GLU A CA 1
ATOM 3935 C C . GLU A 1 495 ? -6.224 1.412 -54.820 1.00 93.75 495 GLU A C 1
ATOM 3937 O O . GLU A 1 495 ? -6.201 0.182 -54.807 1.00 93.75 495 GLU A O 1
ATOM 3942 N N . ILE A 1 496 ? -6.675 2.110 -53.772 1.00 94.94 496 ILE A N 1
ATOM 3943 C CA . ILE A 1 496 ? -7.303 1.472 -52.607 1.00 94.94 496 ILE A CA 1
ATOM 3944 C C . ILE A 1 496 ? -8.777 1.208 -52.919 1.00 94.94 496 ILE A C 1
ATOM 3946 O O . ILE A 1 496 ? -9.547 2.145 -53.117 1.00 94.94 496 ILE A O 1
ATOM 3950 N N . VAL A 1 497 ? -9.182 -0.061 -52.903 1.00 95.69 497 VAL A N 1
ATOM 3951 C CA . VAL A 1 497 ? -10.536 -0.489 -53.274 1.00 95.69 497 VAL A CA 1
ATOM 3952 C C . VAL A 1 497 ? -11.406 -0.672 -52.033 1.00 95.69 497 VAL A C 1
ATOM 3954 O O . VAL A 1 497 ? -11.169 -1.576 -51.230 1.00 95.69 497 VAL A O 1
ATOM 3957 N N . THR A 1 498 ? -12.452 0.146 -51.902 1.00 94.75 498 THR A N 1
ATOM 3958 C CA . THR A 1 498 ? -13.479 0.029 -50.844 1.00 94.75 498 THR A CA 1
ATOM 3959 C C . THR A 1 498 ? -14.894 -0.210 -51.378 1.00 94.75 498 THR A C 1
ATOM 3961 O O . THR A 1 498 ? -15.780 -0.576 -50.606 1.00 94.75 498 THR A O 1
ATOM 3964 N N . GLU A 1 499 ? -15.115 -0.029 -52.682 1.00 92.62 499 GLU A N 1
ATOM 3965 C CA . GLU A 1 499 ? -16.411 -0.187 -53.353 1.00 92.62 499 GLU A CA 1
ATOM 3966 C C . GLU A 1 499 ? -16.533 -1.557 -54.043 1.00 92.62 499 GLU A C 1
ATOM 3968 O O . GLU A 1 499 ? -15.531 -2.181 -54.387 1.00 92.62 499 GLU A O 1
ATOM 3973 N N . ASP A 1 500 ? -17.767 -2.054 -54.201 1.00 92.62 500 ASP A N 1
ATOM 3974 C CA . ASP A 1 500 ? -18.119 -3.333 -54.856 1.00 92.62 500 ASP A CA 1
ATOM 3975 C C . ASP A 1 500 ? -17.375 -4.595 -54.360 1.00 92.62 500 ASP A C 1
ATOM 3977 O O . ASP A 1 500 ? -17.442 -5.675 -54.962 1.00 92.62 500 ASP A O 1
ATOM 3981 N N . VAL A 1 501 ? -16.734 -4.485 -53.197 1.00 96.06 501 VAL A N 1
ATOM 3982 C CA . VAL A 1 501 ? -15.959 -5.530 -52.535 1.00 96.06 501 VAL A CA 1
ATOM 3983 C C . VAL A 1 501 ? -16.492 -5.777 -51.128 1.00 96.06 501 VAL A C 1
ATOM 3985 O O . VAL A 1 501 ? -16.887 -4.873 -50.398 1.00 96.06 501 VAL A O 1
ATOM 3988 N N . THR A 1 502 ? -16.477 -7.042 -50.723 1.00 96.94 502 THR A N 1
ATOM 3989 C CA . THR A 1 502 ? -16.769 -7.491 -49.364 1.00 96.94 502 THR A CA 1
ATOM 3990 C C . THR A 1 502 ? -15.547 -8.200 -48.792 1.00 96.94 502 THR A C 1
ATOM 3992 O O . THR A 1 502 ? -15.105 -9.216 -49.333 1.00 96.94 502 THR A O 1
ATOM 3995 N N . LEU A 1 503 ? -15.026 -7.701 -47.667 1.00 97.94 503 LEU A N 1
ATOM 3996 C CA . LEU A 1 503 ? -14.001 -8.402 -46.894 1.00 97.94 503 LEU A CA 1
ATOM 3997 C C . LEU A 1 503 ? -14.644 -9.244 -45.797 1.00 97.94 503 LEU A C 1
ATOM 3999 O O . LEU A 1 503 ? -15.443 -8.752 -44.999 1.00 97.94 503 LEU A O 1
ATOM 4003 N N . THR A 1 504 ? -14.251 -10.510 -45.721 1.00 97.94 504 THR A N 1
ATOM 4004 C CA . THR A 1 504 ? -14.679 -11.437 -44.669 1.00 97.94 504 THR A CA 1
ATOM 4005 C C . THR A 1 504 ? -13.495 -11.892 -43.835 1.00 97.94 504 THR A C 1
ATOM 4007 O O . THR A 1 504 ? -12.363 -11.910 -44.315 1.00 97.94 504 THR A O 1
ATOM 4010 N N . TYR A 1 505 ? -13.755 -12.253 -42.582 1.00 97.88 505 TYR A N 1
ATOM 4011 C CA . TYR A 1 505 ? -12.764 -12.830 -41.685 1.00 97.88 505 TYR A CA 1
ATOM 4012 C C . TYR A 1 505 ? -13.246 -14.131 -41.052 1.00 97.88 505 TYR A C 1
ATOM 4014 O O . TYR A 1 505 ? -14.447 -14.356 -40.860 1.00 97.88 505 TYR A O 1
ATOM 4022 N N . ARG A 1 506 ? -12.280 -14.969 -40.674 1.00 97.88 506 ARG A N 1
ATOM 4023 C CA . ARG A 1 506 ? -12.490 -16.214 -39.932 1.00 97.88 506 ARG A CA 1
ATOM 4024 C C . ARG A 1 506 ? -11.293 -16.497 -39.031 1.00 97.88 506 ARG A C 1
ATOM 4026 O O . ARG A 1 506 ? -10.176 -16.616 -39.534 1.00 97.88 506 ARG A O 1
ATOM 4033 N N . ILE A 1 507 ? -11.533 -16.633 -37.726 1.00 97.12 507 ILE A N 1
ATOM 4034 C CA . ILE A 1 507 ? -10.511 -17.118 -36.788 1.00 97.12 507 ILE A CA 1
ATOM 4035 C C . ILE A 1 507 ? -10.235 -18.600 -37.041 1.00 97.12 507 ILE A C 1
ATOM 4037 O O . ILE A 1 507 ? -11.123 -19.344 -37.478 1.00 97.12 507 ILE A O 1
ATOM 4041 N N . GLU A 1 508 ? -9.016 -19.040 -36.766 1.00 95.00 508 GLU A N 1
ATOM 4042 C CA . GLU A 1 508 ? -8.693 -20.460 -36.786 1.00 95.00 508 GLU A CA 1
ATOM 4043 C C . GLU A 1 508 ? -9.553 -21.267 -35.798 1.00 95.00 508 GLU A C 1
ATOM 4045 O O . GLU A 1 508 ? -10.023 -20.778 -34.767 1.00 95.00 508 GLU A O 1
ATOM 4050 N N . LYS A 1 509 ? -9.799 -22.531 -36.148 1.00 94.19 509 LYS A N 1
ATOM 4051 C CA . LYS A 1 509 ? -10.797 -23.372 -35.477 1.00 94.19 509 LYS A CA 1
ATOM 4052 C C . LYS A 1 509 ? -10.540 -23.507 -33.974 1.00 94.19 509 LYS A C 1
ATOM 4054 O O . LYS A 1 509 ? -11.502 -23.535 -33.204 1.00 94.19 509 LYS A O 1
ATOM 4059 N N . ASP A 1 510 ? -9.278 -23.554 -33.567 1.00 94.00 510 ASP A N 1
ATOM 4060 C CA . ASP A 1 510 ? -8.907 -23.802 -32.177 1.00 94.00 510 ASP A CA 1
ATOM 4061 C C . ASP A 1 510 ? -9.205 -22.616 -31.251 1.00 94.00 510 ASP A C 1
ATOM 4063 O O . ASP A 1 510 ? -9.300 -22.821 -30.050 1.00 94.00 510 ASP A O 1
ATOM 4067 N N . PHE A 1 511 ? -9.482 -21.419 -31.780 1.00 95.75 511 PHE A N 1
ATOM 4068 C CA . PHE A 1 511 ? -9.870 -20.238 -30.988 1.00 95.75 511 PHE A CA 1
ATOM 4069 C C . PHE A 1 511 ? -11.316 -19.800 -31.248 1.00 95.75 511 PHE A C 1
ATOM 4071 O O . PHE A 1 511 ? -11.697 -18.674 -30.934 1.00 95.75 511 PHE A O 1
ATOM 4078 N N . SER A 1 512 ? -12.136 -20.667 -31.850 1.00 94.69 512 SER A N 1
ATOM 4079 C CA . SER A 1 512 ? -13.494 -20.316 -32.291 1.00 94.69 512 SER A CA 1
ATOM 4080 C C . SER A 1 512 ? -14.562 -20.309 -31.186 1.00 94.69 512 SER A C 1
ATOM 4082 O O . SER A 1 512 ? -15.673 -19.847 -31.444 1.00 94.69 512 SER A O 1
ATOM 4084 N N . THR A 1 513 ? -14.239 -20.775 -29.974 1.00 95.38 513 THR A N 1
ATOM 4085 C CA . THR A 1 513 ? -15.173 -20.904 -28.833 1.00 95.38 513 THR A CA 1
ATOM 4086 C C . THR A 1 513 ? -14.601 -20.345 -27.515 1.00 95.38 513 THR A C 1
ATOM 4088 O O . THR A 1 513 ? -14.538 -21.045 -26.503 1.00 95.38 513 THR A O 1
ATOM 4091 N N . PRO A 1 514 ? -14.174 -19.069 -27.460 1.00 95.56 514 PRO A N 1
ATOM 4092 C CA . PRO A 1 514 ? -13.583 -18.477 -26.254 1.00 95.56 514 PRO A CA 1
ATOM 4093 C C . PRO A 1 514 ? -14.488 -18.533 -25.007 1.00 95.56 514 PRO A C 1
ATOM 4095 O O . PRO A 1 514 ? -13.985 -18.529 -23.880 1.00 95.56 514 PRO A O 1
ATOM 4098 N N . SER A 1 515 ? -15.811 -18.620 -25.169 1.00 95.81 515 SER A N 1
ATOM 4099 C CA . SER A 1 515 ? -16.781 -18.778 -24.075 1.00 95.81 515 SER A CA 1
ATOM 4100 C C . SER A 1 515 ? -16.658 -20.086 -23.296 1.00 95.81 515 SER A C 1
ATOM 4102 O O . SER A 1 515 ? -17.132 -20.157 -22.160 1.00 95.81 515 SER A O 1
ATOM 4104 N N . GLU A 1 516 ? -15.965 -21.085 -23.843 1.00 95.38 516 GLU A N 1
ATOM 4105 C CA . GLU A 1 516 ? -15.640 -22.331 -23.141 1.00 95.38 516 GLU A CA 1
ATOM 4106 C C . GLU A 1 516 ? -14.465 -22.158 -22.156 1.00 95.38 516 GLU A C 1
ATOM 4108 O O . GLU A 1 516 ? -14.331 -22.938 -21.212 1.00 95.38 516 GLU A O 1
ATOM 4113 N N . HIS A 1 517 ? -13.657 -21.099 -22.310 1.00 94.62 517 HIS A N 1
ATOM 4114 C CA . HIS A 1 517 ? -12.399 -20.897 -21.568 1.00 94.62 517 HIS A CA 1
ATOM 4115 C C . HIS A 1 517 ? -12.457 -19.797 -20.503 1.00 94.62 517 HIS A C 1
ATOM 4117 O O . HIS A 1 517 ? -11.683 -19.805 -19.534 1.00 94.62 517 HIS A O 1
ATOM 4123 N N . VAL A 1 518 ? -13.360 -18.826 -20.671 1.00 95.06 518 VAL A N 1
ATOM 4124 C CA . VAL A 1 518 ? -13.505 -17.671 -19.772 1.00 95.06 518 VAL A CA 1
ATOM 4125 C C . VAL A 1 518 ? -14.963 -17.339 -19.476 1.00 95.06 518 VAL A C 1
ATOM 4127 O O . VAL A 1 518 ? -15.882 -17.657 -20.219 1.00 95.06 518 VAL A O 1
ATOM 4130 N N . THR A 1 519 ? -15.187 -16.620 -18.376 1.00 94.88 519 THR A N 1
ATOM 4131 C CA . THR A 1 519 ? -16.539 -16.317 -17.876 1.00 94.88 519 THR A CA 1
ATOM 4132 C C . THR A 1 519 ? -17.079 -14.947 -18.295 1.00 94.88 519 THR A C 1
ATOM 4134 O O . THR A 1 519 ? -18.091 -14.518 -17.749 1.00 94.88 519 THR A O 1
ATOM 4137 N N . PHE A 1 520 ? -16.452 -14.254 -19.256 1.00 95.19 520 PHE A N 1
ATOM 4138 C CA . PHE A 1 520 ? -16.818 -12.881 -19.646 1.00 95.19 520 PHE A CA 1
ATOM 4139 C C . PHE A 1 520 ? -18.320 -12.711 -19.906 1.00 95.19 520 PHE A C 1
ATOM 4141 O O . PHE A 1 520 ? -18.957 -11.866 -19.283 1.00 95.19 520 PHE A O 1
ATOM 4148 N N . TRP A 1 521 ? -18.901 -13.555 -20.764 1.00 95.62 521 TRP A N 1
ATOM 4149 C CA . TRP A 1 521 ? -20.305 -13.451 -21.177 1.00 95.62 521 TRP A CA 1
ATOM 4150 C C . TRP A 1 521 ? -21.305 -13.634 -20.038 1.00 95.62 521 TRP A C 1
ATOM 4152 O O . TRP A 1 521 ? -22.368 -13.020 -20.055 1.00 95.62 521 TRP A O 1
ATOM 4162 N N . LYS A 1 522 ? -20.943 -14.390 -18.994 1.00 95.31 522 LYS A N 1
ATOM 4163 C CA . LYS A 1 522 ? -21.761 -14.517 -17.778 1.00 95.31 522 LYS A CA 1
ATOM 4164 C C . LYS A 1 522 ? -21.920 -13.181 -17.044 1.00 95.31 522 LYS A C 1
ATOM 4166 O O . LYS A 1 522 ? -22.928 -12.990 -16.375 1.00 95.31 522 LYS A O 1
ATOM 4171 N N . TYR A 1 523 ? -20.933 -12.295 -17.169 1.00 94.25 523 TYR A N 1
ATOM 4172 C CA . TYR A 1 523 ? -20.875 -10.990 -16.506 1.00 94.25 523 TYR A CA 1
ATOM 4173 C C . TYR A 1 523 ? -20.960 -9.819 -17.501 1.00 94.25 523 TYR A C 1
ATOM 4175 O O . TYR A 1 523 ? -20.730 -8.666 -17.135 1.00 94.25 523 TYR A O 1
ATOM 4183 N N . ALA A 1 524 ? -21.252 -10.079 -18.782 1.00 93.12 524 ALA A N 1
ATOM 4184 C CA . ALA A 1 524 ? -21.206 -9.054 -19.826 1.00 93.12 524 ALA A CA 1
ATOM 4185 C C . ALA A 1 524 ? -22.172 -7.900 -19.537 1.00 93.12 524 ALA A C 1
ATOM 4187 O O . ALA A 1 524 ? -21.814 -6.739 -19.751 1.00 93.12 524 ALA A O 1
ATOM 4188 N N . LYS A 1 525 ? -23.349 -8.198 -18.979 1.00 91.31 525 LYS A N 1
ATOM 4189 C CA . LYS A 1 525 ? -24.343 -7.191 -18.601 1.00 91.31 525 LYS A CA 1
ATOM 4190 C C . LYS A 1 525 ? -23.800 -6.238 -17.541 1.00 91.31 525 LYS A C 1
ATOM 4192 O O . LYS A 1 525 ? -23.909 -5.024 -17.693 1.00 91.31 525 LYS A O 1
ATOM 4197 N N . GLU A 1 526 ? -23.181 -6.771 -16.494 1.00 88.44 526 GLU A N 1
ATOM 4198 C CA . GLU A 1 526 ? -22.589 -5.997 -15.403 1.00 88.44 526 GLU A CA 1
ATOM 4199 C C . GLU A 1 526 ? -21.370 -5.189 -15.868 1.00 88.44 526 GLU A C 1
ATOM 4201 O O . GLU A 1 526 ? -21.166 -4.061 -15.415 1.00 88.44 526 GLU A O 1
ATOM 4206 N N . LEU A 1 527 ? -20.562 -5.750 -16.773 1.00 88.50 527 LEU A N 1
ATOM 4207 C CA . LEU A 1 527 ? -19.296 -5.156 -17.212 1.00 88.50 527 LEU A CA 1
ATOM 4208 C C . LEU A 1 527 ? -19.443 -4.175 -18.387 1.00 88.50 527 LEU A C 1
ATOM 4210 O O . LEU A 1 527 ? -18.635 -3.254 -18.523 1.00 88.50 527 LEU A O 1
ATOM 4214 N N . THR A 1 528 ? -20.445 -4.359 -19.246 1.00 87.88 528 THR A N 1
ATOM 4215 C CA . THR A 1 528 ? -20.614 -3.576 -20.487 1.00 87.88 528 THR A CA 1
ATOM 4216 C C . THR A 1 528 ? -21.964 -2.870 -20.589 1.00 87.88 528 THR A C 1
ATOM 4218 O O . THR A 1 528 ? -22.134 -2.008 -21.446 1.00 87.88 528 THR A O 1
ATOM 4221 N N . GLY A 1 529 ? -22.935 -3.221 -19.740 1.00 88.38 529 GLY A N 1
ATOM 4222 C CA . GLY A 1 529 ? -24.321 -2.763 -19.860 1.00 88.38 529 GLY A CA 1
ATOM 4223 C C . GLY A 1 529 ? -25.119 -3.465 -20.965 1.00 88.38 529 GLY A C 1
ATOM 4224 O O . GLY A 1 529 ? -26.305 -3.176 -21.116 1.00 88.38 529 GLY A O 1
ATOM 4225 N N . LYS A 1 530 ? -24.501 -4.382 -21.722 1.00 90.19 530 LYS A N 1
ATOM 4226 C CA . LYS A 1 530 ? -25.131 -5.148 -22.803 1.00 90.19 530 LYS A CA 1
ATOM 4227 C C . LYS A 1 530 ? -25.232 -6.628 -22.439 1.00 90.19 530 LYS A C 1
ATOM 4229 O O . LYS A 1 530 ? -24.289 -7.206 -21.904 1.00 90.19 530 LYS A O 1
ATOM 4234 N N . ASP A 1 531 ? -26.356 -7.247 -22.785 1.00 91.38 531 ASP A N 1
ATOM 4235 C CA . ASP A 1 531 ? -26.478 -8.705 -22.796 1.00 91.38 531 ASP A CA 1
ATOM 4236 C C . ASP A 1 531 ? -25.840 -9.217 -24.099 1.00 91.38 531 ASP A C 1
ATOM 4238 O O . ASP A 1 531 ? -26.396 -9.033 -25.181 1.00 91.38 531 ASP A O 1
ATOM 4242 N N . LEU A 1 532 ? -24.641 -9.798 -24.006 1.00 93.38 532 LEU A N 1
ATOM 4243 C CA . LEU A 1 532 ? -23.898 -10.314 -25.159 1.00 93.38 532 LEU A CA 1
ATOM 4244 C C . LEU A 1 532 ? -24.054 -11.840 -25.240 1.00 93.38 532 LEU A C 1
ATOM 4246 O O . LEU A 1 532 ? -23.779 -12.514 -24.242 1.00 93.38 532 LEU A O 1
ATOM 4250 N N . PRO A 1 533 ? -24.459 -12.407 -26.394 1.00 94.69 533 PRO A N 1
ATOM 4251 C CA . PRO A 1 533 ? -24.412 -13.850 -26.602 1.00 94.69 533 PRO A CA 1
ATOM 4252 C C . PRO A 1 533 ? -22.978 -14.388 -26.464 1.00 94.69 533 PRO A C 1
ATOM 4254 O O . PRO A 1 533 ? -22.031 -13.628 -26.687 1.00 94.69 533 PRO A O 1
ATOM 4257 N N . PRO A 1 534 ? -22.799 -15.681 -26.129 1.00 95.88 534 PRO A N 1
ATOM 4258 C CA . PRO A 1 534 ? -21.486 -16.323 -26.140 1.00 95.88 534 PRO A CA 1
ATOM 4259 C C . PRO A 1 534 ? -20.712 -16.046 -27.436 1.00 95.88 534 PRO A C 1
ATOM 4261 O O . PRO A 1 534 ? -21.306 -15.924 -28.507 1.00 95.88 534 PRO A O 1
ATOM 4264 N N . ASP A 1 535 ? -19.391 -15.903 -27.316 1.00 95.38 535 ASP A N 1
ATOM 4265 C CA . ASP A 1 535 ? -18.455 -15.684 -28.431 1.00 95.38 535 ASP A CA 1
ATOM 4266 C C . ASP A 1 535 ? -18.711 -14.409 -29.261 1.00 95.38 535 ASP A C 1
ATOM 4268 O O . ASP A 1 535 ? -18.189 -14.257 -30.365 1.00 95.38 535 ASP A O 1
ATOM 4272 N N . THR A 1 536 ? -19.485 -13.465 -28.709 1.00 95.00 536 THR A N 1
ATOM 4273 C CA . THR A 1 536 ? -19.806 -12.174 -29.339 1.00 95.00 536 THR A CA 1
ATOM 4274 C C . THR A 1 536 ? -19.060 -11.016 -28.668 1.00 95.00 536 THR A C 1
ATOM 4276 O O . THR A 1 536 ? -19.004 -10.920 -27.437 1.00 95.00 536 THR A O 1
ATOM 4279 N N . GLY A 1 537 ? -18.495 -10.124 -29.481 1.00 92.06 537 GLY A N 1
ATOM 4280 C CA . GLY A 1 537 ? -17.797 -8.906 -29.076 1.00 92.06 537 GLY A CA 1
ATOM 4281 C C . GLY A 1 537 ? -18.722 -7.732 -28.744 1.00 92.06 537 GLY A C 1
ATOM 4282 O O . GLY A 1 537 ? -19.920 -7.747 -29.022 1.00 92.06 537 GLY A O 1
ATOM 4283 N N . THR A 1 538 ? -18.173 -6.647 -28.187 1.00 90.12 538 THR A N 1
ATOM 4284 C CA . THR A 1 538 ? -18.989 -5.477 -27.774 1.00 90.12 538 THR A CA 1
ATOM 4285 C C . THR A 1 538 ? -19.564 -4.664 -28.941 1.00 90.12 538 THR A C 1
ATOM 4287 O O . THR A 1 538 ? -20.540 -3.921 -28.766 1.00 90.12 538 THR A O 1
ATOM 4290 N N . CYS A 1 539 ? -18.982 -4.855 -30.129 1.00 91.19 539 CYS A N 1
ATOM 4291 C CA . CYS A 1 539 ? -19.455 -4.367 -31.422 1.00 91.19 539 CYS A CA 1
ATOM 4292 C C . CYS A 1 539 ? -20.526 -5.266 -32.072 1.00 91.19 539 CYS A C 1
ATOM 4294 O O . CYS A 1 539 ? -20.871 -5.023 -33.228 1.00 91.19 539 CYS A O 1
ATOM 4296 N N . GLU A 1 540 ? -21.017 -6.299 -31.373 1.00 88.12 540 GLU A N 1
ATOM 4297 C CA . GLU A 1 540 ? -21.928 -7.322 -31.923 1.00 88.12 540 GLU A CA 1
ATOM 4298 C C . GLU A 1 540 ? -21.304 -8.096 -33.102 1.00 88.12 540 GLU A C 1
ATOM 4300 O O . GLU A 1 540 ? -21.982 -8.555 -34.018 1.00 88.12 540 GLU A O 1
ATOM 4305 N N . THR A 1 541 ? -19.977 -8.223 -33.076 1.00 90.25 541 THR A N 1
ATOM 4306 C CA . THR A 1 541 ? -19.161 -8.988 -34.022 1.00 90.25 541 THR A CA 1
ATOM 4307 C C . THR A 1 541 ? -18.846 -10.370 -33.455 1.00 90.25 541 THR A C 1
ATOM 4309 O O . THR A 1 541 ? -18.625 -10.521 -32.254 1.00 90.25 541 THR A O 1
ATOM 4312 N N . ASN A 1 542 ? -18.811 -11.379 -34.324 1.00 91.50 542 ASN A N 1
ATOM 4313 C CA . ASN A 1 542 ? -18.431 -12.751 -33.972 1.00 91.50 542 ASN A CA 1
ATOM 4314 C C . ASN A 1 542 ? -17.006 -13.039 -34.457 1.00 91.50 542 ASN A C 1
ATOM 4316 O O . ASN A 1 542 ? -16.324 -12.149 -34.946 1.00 91.50 542 ASN A O 1
ATOM 4320 N N . LEU A 1 543 ? -16.554 -14.288 -34.355 1.00 95.06 543 LEU A N 1
ATOM 4321 C CA . LEU A 1 543 ? -15.236 -14.723 -34.840 1.00 95.06 543 LEU A CA 1
ATOM 4322 C C . LEU A 1 543 ? -15.219 -15.160 -36.318 1.00 95.06 543 LEU A C 1
ATOM 4324 O O . LEU A 1 543 ? -14.178 -15.520 -36.872 1.00 95.06 543 LEU A O 1
ATOM 4328 N N . ILE A 1 544 ? -16.387 -15.121 -36.957 1.00 96.50 544 ILE A N 1
ATOM 4329 C CA . ILE A 1 544 ? -16.595 -15.293 -38.394 1.00 96.50 544 ILE A CA 1
ATOM 4330 C C . ILE A 1 544 ? -17.548 -14.181 -38.816 1.00 96.50 544 ILE A C 1
ATOM 4332 O O . ILE A 1 544 ? -18.643 -14.073 -38.258 1.00 96.50 544 ILE A O 1
ATOM 4336 N N . GLY A 1 545 ? -17.155 -13.362 -39.784 1.00 95.69 545 GLY A N 1
ATOM 4337 C CA . GLY A 1 545 ? -17.980 -12.226 -40.169 1.00 95.69 545 GLY A CA 1
ATOM 4338 C C . GLY A 1 545 ? -17.421 -11.412 -41.321 1.00 95.69 545 GLY A C 1
ATOM 4339 O O . GLY A 1 545 ? -16.544 -11.854 -42.061 1.00 95.69 545 GLY A O 1
ATOM 4340 N N . THR A 1 546 ? -17.965 -10.209 -41.457 1.00 96.12 546 THR A N 1
ATOM 4341 C CA . THR A 1 546 ? -17.660 -9.257 -42.524 1.00 96.12 546 THR A CA 1
ATOM 4342 C C . THR A 1 546 ? -17.101 -7.983 -41.905 1.00 96.12 546 THR A C 1
ATOM 4344 O O . THR A 1 546 ? -17.587 -7.536 -40.860 1.00 96.12 546 THR A O 1
ATOM 4347 N N . PHE A 1 547 ? -16.068 -7.412 -42.519 1.00 97.12 547 PHE A N 1
ATOM 4348 C CA . PHE A 1 547 ? -15.548 -6.109 -42.116 1.00 97.12 547 PHE A CA 1
ATOM 4349 C C . PHE A 1 547 ? -16.543 -4.997 -42.469 1.00 97.12 547 PHE A C 1
ATOM 4351 O O . PHE A 1 547 ? -17.309 -5.105 -43.425 1.00 97.12 547 PHE A O 1
ATOM 4358 N N . LYS A 1 548 ? -16.506 -3.901 -41.715 1.00 96.75 548 LYS A N 1
ATOM 4359 C CA . LYS A 1 548 ? -17.188 -2.652 -42.075 1.00 96.75 548 LYS A CA 1
ATOM 4360 C C . LYS A 1 548 ? -16.212 -1.743 -42.813 1.00 96.75 548 LYS A C 1
ATOM 4362 O O . LYS A 1 548 ? -15.024 -1.781 -42.514 1.00 96.75 548 LYS A O 1
ATOM 4367 N N . VAL A 1 549 ? -16.699 -0.926 -43.739 1.00 96.38 549 VAL A N 1
ATOM 4368 C CA . VAL A 1 549 ? -15.871 0.108 -44.374 1.00 96.38 549 VAL A CA 1
ATOM 4369 C C . VAL A 1 549 ? -15.647 1.248 -43.376 1.00 96.38 549 VAL A C 1
ATOM 4371 O O . VAL A 1 549 ? -16.586 1.710 -42.729 1.00 96.38 549 VAL A O 1
ATOM 4374 N N . ASP A 1 550 ? -14.392 1.653 -43.232 1.00 94.44 550 ASP A N 1
ATOM 4375 C CA . ASP A 1 550 ? -13.914 2.836 -42.521 1.00 94.44 550 ASP A CA 1
ATOM 4376 C C . ASP A 1 550 ? -13.499 3.862 -43.586 1.00 94.44 550 ASP A C 1
ATOM 4378 O O . ASP A 1 550 ? -12.378 3.828 -44.099 1.00 94.44 550 ASP A O 1
ATOM 4382 N N . GLU A 1 551 ? -14.449 4.713 -43.983 1.00 92.38 551 GLU A N 1
ATOM 4383 C CA . GLU A 1 551 ? -14.278 5.677 -45.080 1.00 92.38 551 GLU A CA 1
ATOM 4384 C C . GLU A 1 551 ? -13.160 6.690 -44.795 1.00 92.38 551 GLU A C 1
ATOM 4386 O O . GLU A 1 551 ? -12.408 7.044 -45.700 1.00 92.38 551 GLU A O 1
ATOM 4391 N N . GLU A 1 552 ? -13.000 7.107 -43.535 1.00 89.69 552 GLU A N 1
ATOM 4392 C CA . GLU A 1 552 ? -11.989 8.085 -43.105 1.00 89.69 552 GLU A CA 1
ATOM 4393 C C . GLU A 1 552 ? -10.564 7.572 -43.356 1.00 89.69 552 GLU A C 1
ATOM 4395 O O . GLU A 1 552 ? -9.690 8.306 -43.831 1.00 89.69 552 GLU A O 1
ATOM 4400 N N . ASN A 1 553 ? -10.343 6.285 -43.081 1.00 90.56 553 ASN A N 1
ATOM 4401 C CA . ASN A 1 553 ? -9.043 5.639 -43.248 1.00 90.56 553 ASN A CA 1
ATOM 4402 C C . ASN A 1 553 ? -8.907 4.883 -44.576 1.00 90.56 553 ASN A C 1
ATOM 4404 O O . ASN A 1 553 ? -7.879 4.243 -44.792 1.00 90.56 553 ASN A O 1
ATOM 4408 N N . ARG A 1 554 ? -9.927 4.926 -45.452 1.00 93.81 554 ARG A N 1
ATOM 4409 C CA . ARG A 1 554 ? -10.010 4.104 -46.675 1.00 93.81 554 ARG A CA 1
ATOM 4410 C C . ARG A 1 554 ? -9.630 2.647 -46.389 1.00 93.81 554 ARG A C 1
ATOM 4412 O O . ARG A 1 554 ? -8.767 2.063 -47.040 1.00 93.81 554 ARG A O 1
ATOM 4419 N N . ALA A 1 555 ? -10.222 2.090 -45.338 1.00 95.75 555 ALA A N 1
ATOM 4420 C CA . ALA A 1 555 ? -9.868 0.779 -44.815 1.00 95.75 555 ALA A CA 1
ATOM 4421 C C . ALA A 1 555 ? -11.119 -0.037 -44.486 1.00 95.75 555 ALA A C 1
ATOM 4423 O O . ALA A 1 555 ? -12.245 0.452 -44.481 1.00 95.75 555 ALA A O 1
ATOM 4424 N N . PHE A 1 556 ? -10.910 -1.305 -44.174 1.00 97.69 556 PHE A N 1
ATOM 4425 C CA . PHE A 1 556 ? -11.920 -2.203 -43.643 1.00 97.69 556 PHE A CA 1
ATOM 4426 C C . PHE A 1 556 ? -11.616 -2.472 -42.175 1.00 97.69 556 PHE A C 1
ATOM 4428 O O . PHE A 1 556 ? -10.479 -2.783 -41.831 1.00 97.69 556 PHE A O 1
ATOM 4435 N N . VAL A 1 557 ? -12.621 -2.392 -41.301 1.00 97.25 557 VAL A N 1
ATOM 4436 C CA . VAL A 1 557 ? -12.474 -2.587 -39.855 1.00 97.25 557 VAL A CA 1
ATOM 4437 C C . VAL A 1 557 ? -13.393 -3.684 -39.315 1.00 97.25 557 VAL A C 1
ATOM 4439 O O . VAL A 1 557 ? -14.605 -3.707 -39.546 1.00 97.25 557 VAL A O 1
ATOM 4442 N N . ALA A 1 558 ? -12.807 -4.603 -38.552 1.00 96.62 558 ALA A N 1
ATOM 4443 C CA . ALA A 1 558 ? -13.512 -5.566 -37.718 1.00 96.62 558 ALA A CA 1
ATOM 4444 C C . ALA A 1 558 ? -13.241 -5.196 -36.257 1.00 96.62 558 ALA A C 1
ATOM 4446 O O . ALA A 1 558 ? -12.160 -5.455 -35.730 1.00 96.62 558 ALA A O 1
ATOM 4447 N N . CYS A 1 559 ? -14.200 -4.524 -35.615 1.00 93.44 559 CYS A N 1
ATOM 4448 C CA . CYS A 1 559 ? -14.014 -4.008 -34.261 1.00 93.44 559 CYS A CA 1
ATOM 4449 C C . CYS A 1 559 ? -14.382 -5.028 -33.182 1.00 93.44 559 CYS A C 1
ATOM 4451 O O . CYS A 1 559 ? -15.344 -5.787 -33.324 1.00 93.44 559 CYS A O 1
ATOM 4453 N N . SER A 1 560 ? -13.646 -4.979 -32.068 1.00 91.75 560 SER A N 1
ATOM 4454 C CA . SER A 1 560 ? -13.948 -5.687 -30.816 1.00 91.75 560 SER A CA 1
ATOM 4455 C C . SER A 1 560 ? -14.167 -7.204 -30.966 1.00 91.75 560 SER A C 1
ATOM 4457 O O . SER A 1 560 ? -15.040 -7.767 -30.311 1.00 91.75 560 SER A O 1
ATOM 4459 N N . LEU A 1 561 ? -13.364 -7.887 -31.784 1.00 95.94 561 LEU A N 1
ATOM 4460 C CA . LEU A 1 561 ? -13.385 -9.349 -31.876 1.00 95.94 561 LEU A CA 1
ATOM 4461 C C . LEU A 1 561 ? -13.038 -9.974 -30.508 1.00 95.94 561 LEU A C 1
ATOM 4463 O O . LEU A 1 561 ? -12.013 -9.601 -29.924 1.00 95.94 561 LEU A O 1
ATOM 4467 N N . PRO A 1 562 ? -13.847 -10.905 -29.970 1.00 94.38 562 PRO A N 1
ATOM 4468 C CA . PRO A 1 562 ? -13.674 -11.424 -28.613 1.00 94.38 562 PRO A CA 1
ATOM 4469 C C . PRO A 1 562 ? -12.648 -12.570 -28.550 1.00 94.38 562 PRO A C 1
ATOM 4471 O O . PRO A 1 562 ? -12.960 -13.673 -28.113 1.00 94.38 562 PRO A O 1
ATOM 4474 N N . ILE A 1 563 ? -11.427 -12.319 -29.018 1.00 95.06 563 ILE A N 1
ATOM 4475 C CA . ILE A 1 563 ? -10.354 -13.320 -29.115 1.00 95.06 563 ILE A CA 1
ATOM 4476 C C . ILE A 1 563 ? -9.586 -13.405 -27.785 1.00 95.06 563 ILE A C 1
ATOM 4478 O O . ILE A 1 563 ? -9.392 -12.394 -27.108 1.00 95.06 563 ILE A O 1
ATOM 4482 N N . PHE A 1 564 ? -9.153 -14.614 -27.423 1.00 95.81 564 PHE A N 1
ATOM 4483 C CA . PHE A 1 564 ? -8.367 -14.934 -26.225 1.00 95.81 564 PHE A CA 1
ATOM 4484 C C . PHE A 1 564 ? -7.161 -15.805 -26.603 1.00 95.81 564 PHE A C 1
ATOM 4486 O O . PHE A 1 564 ? -7.236 -16.493 -27.616 1.00 95.81 564 PHE A O 1
ATOM 4493 N N . PRO A 1 565 ? -6.091 -15.842 -25.787 1.00 95.56 565 PRO A N 1
ATOM 4494 C CA . PRO A 1 565 ? -4.904 -16.652 -26.071 1.00 95.56 565 PRO A CA 1
ATOM 4495 C C . PRO A 1 565 ? -5.077 -18.133 -25.697 1.00 95.56 565 PRO A C 1
ATOM 4497 O O . PRO A 1 565 ? -4.096 -18.812 -25.423 1.00 95.56 565 PRO A O 1
ATOM 4500 N N . TYR A 1 566 ? -6.312 -18.627 -25.583 1.00 95.75 566 TYR A N 1
ATOM 4501 C CA . TYR A 1 566 ? -6.602 -19.991 -25.136 1.00 95.75 566 TYR A CA 1
ATOM 4502 C C . TYR A 1 566 ? -7.194 -20.780 -26.287 1.00 95.75 566 TYR A C 1
ATOM 4504 O O . TYR A 1 566 ? -8.265 -20.430 -26.790 1.00 95.75 566 TYR A O 1
ATOM 4512 N N . SER A 1 567 ? -6.499 -21.834 -26.683 1.00 92.81 567 SER A N 1
ATOM 4513 C CA . SER A 1 567 ? -6.948 -22.750 -27.720 1.00 92.81 567 SER A CA 1
ATOM 4514 C C . SER A 1 567 ? -7.771 -23.898 -27.129 1.00 92.81 567 SER A C 1
ATOM 4516 O O . SER A 1 567 ? -7.656 -24.286 -25.962 1.00 92.81 567 SER A O 1
ATOM 4518 N N . ASN A 1 568 ? -8.592 -24.505 -27.978 1.00 93.00 568 ASN A N 1
ATOM 4519 C CA . ASN A 1 568 ? -9.449 -25.640 -27.646 1.00 93.00 568 ASN A CA 1
ATOM 4520 C C . ASN A 1 568 ? -8.675 -26.929 -27.334 1.00 93.00 568 ASN A C 1
ATOM 4522 O O . ASN A 1 568 ? -9.238 -27.842 -26.732 1.00 93.00 568 ASN A O 1
ATOM 4526 N N . ASP A 1 569 ? -7.397 -27.010 -27.708 1.00 88.81 569 ASP A N 1
ATOM 4527 C CA . ASP A 1 569 ? -6.505 -28.114 -27.337 1.00 88.81 569 ASP A CA 1
ATOM 4528 C C . ASP A 1 569 ? -5.867 -27.944 -25.941 1.00 88.81 569 ASP A C 1
ATOM 4530 O O . ASP A 1 569 ? -5.199 -28.856 -25.451 1.00 88.81 569 ASP A O 1
ATOM 4534 N N . GLY A 1 570 ? -6.129 -26.816 -25.268 1.00 85.25 570 GLY A N 1
ATOM 4535 C CA . GLY A 1 570 ? -5.660 -26.522 -23.915 1.00 85.25 570 GLY A CA 1
ATOM 4536 C C . GLY A 1 570 ? -4.287 -25.852 -23.843 1.00 85.25 570 GLY A C 1
ATOM 4537 O O . GLY A 1 570 ? -3.766 -25.691 -22.734 1.00 85.25 570 GLY A O 1
ATOM 4538 N N . THR A 1 571 ? -3.701 -25.465 -24.980 1.00 89.00 571 THR A N 1
ATOM 4539 C CA . THR A 1 571 ? -2.474 -24.660 -25.019 1.00 89.00 571 THR A CA 1
ATOM 4540 C C . THR A 1 571 ? -2.767 -23.163 -24.834 1.00 89.00 571 THR A C 1
ATOM 4542 O O . THR A 1 571 ? -3.905 -22.690 -24.918 1.00 89.00 571 THR A O 1
ATOM 4545 N N . VAL A 1 572 ? -1.726 -22.414 -24.465 1.00 93.19 572 VAL A N 1
ATOM 4546 C CA . VAL A 1 572 ? -1.757 -20.949 -24.434 1.00 93.19 572 VAL A CA 1
ATOM 4547 C C . VAL A 1 572 ? -0.933 -20.476 -25.614 1.00 93.19 572 VAL A C 1
ATOM 4549 O O . VAL A 1 572 ? 0.170 -20.964 -25.824 1.00 93.19 572 VAL A O 1
ATOM 4552 N N . ASN A 1 573 ? -1.508 -19.576 -26.396 1.00 93.75 573 ASN A N 1
ATOM 4553 C CA . ASN A 1 573 ? -0.907 -19.078 -27.616 1.00 93.75 573 ASN A CA 1
ATOM 4554 C C . ASN A 1 573 ? -1.382 -17.634 -27.839 1.00 93.75 573 ASN A C 1
ATOM 4556 O O . ASN A 1 573 ? -2.546 -17.402 -28.188 1.00 93.75 573 ASN A O 1
ATOM 4560 N N . PRO A 1 574 ? -0.504 -16.648 -27.601 1.00 95.06 574 PRO A N 1
ATOM 4561 C CA . PRO A 1 574 ? -0.836 -15.228 -27.679 1.00 95.06 574 PRO A CA 1
ATOM 4562 C C . PRO A 1 574 ? -1.038 -14.683 -29.095 1.00 95.06 574 PRO A C 1
ATOM 4564 O O . PRO A 1 574 ? -1.419 -13.521 -29.243 1.00 95.06 574 PRO A O 1
ATOM 4567 N N . TYR A 1 575 ? -0.819 -15.497 -30.135 1.00 95.38 575 TYR A N 1
ATOM 4568 C CA . TYR A 1 575 ? -0.832 -15.067 -31.536 1.00 95.38 575 TYR A CA 1
ATOM 4569 C C . TYR A 1 575 ? -1.845 -15.796 -32.440 1.00 95.38 575 TYR A C 1
ATOM 4571 O O . TYR A 1 575 ? -1.464 -16.210 -33.540 1.00 95.38 575 TYR A O 1
ATOM 4579 N N . PRO A 1 576 ? -3.136 -15.919 -32.059 1.00 95.69 576 PRO A N 1
ATOM 4580 C CA . PRO A 1 576 ? -4.129 -16.576 -32.903 1.00 95.69 576 PRO A CA 1
ATOM 4581 C C . PRO A 1 576 ? -4.210 -15.978 -34.310 1.00 95.69 576 PRO A C 1
ATOM 4583 O O . PRO A 1 576 ? -4.103 -14.759 -34.484 1.00 95.69 576 PRO A O 1
ATOM 4586 N N . LEU A 1 577 ? -4.451 -16.815 -35.317 1.00 96.50 577 LEU A N 1
ATOM 4587 C CA . LEU A 1 577 ? -4.500 -16.389 -36.716 1.00 96.50 577 LEU A CA 1
ATOM 4588 C C . LEU A 1 577 ? -5.924 -16.131 -37.209 1.00 96.50 577 LEU A C 1
ATOM 4590 O O . LEU A 1 577 ? -6.826 -16.967 -37.097 1.00 96.50 577 LEU A O 1
ATOM 4594 N N . LEU A 1 578 ? -6.099 -14.982 -37.860 1.00 97.19 578 LEU A N 1
ATOM 4595 C CA . LEU A 1 578 ? -7.312 -14.604 -38.572 1.00 97.19 578 LEU A CA 1
ATOM 4596 C C . LEU A 1 578 ? -7.062 -14.669 -40.080 1.00 97.19 578 LEU A C 1
ATOM 4598 O O . LEU A 1 578 ? -6.154 -14.020 -40.595 1.00 97.19 578 LEU A O 1
ATOM 4602 N N . THR A 1 579 ? -7.878 -15.433 -40.801 1.00 98.19 579 THR A N 1
ATOM 4603 C CA . THR A 1 579 ? -7.877 -15.430 -42.273 1.00 98.19 579 THR A CA 1
ATOM 4604 C C . THR A 1 579 ? -8.784 -14.315 -42.771 1.00 98.19 579 THR A C 1
ATOM 4606 O O . THR A 1 579 ? -9.911 -14.202 -42.286 1.00 98.19 579 THR A O 1
ATOM 4609 N N . VAL A 1 580 ? -8.311 -13.522 -43.734 1.00 98.44 580 VAL A N 1
ATOM 4610 C CA . VAL A 1 580 ? -9.050 -12.412 -44.347 1.00 98.44 580 VAL A CA 1
ATOM 4611 C C . VAL A 1 580 ? -9.161 -12.650 -45.848 1.00 98.44 580 VAL A C 1
ATOM 4613 O O . VAL A 1 580 ? -8.156 -12.869 -46.521 1.00 98.44 580 VAL A O 1
ATOM 4616 N N . GLU A 1 581 ? -10.381 -12.600 -46.375 1.00 98.38 581 GLU A N 1
ATOM 4617 C CA . GLU A 1 581 ? -10.665 -12.788 -47.800 1.00 98.38 581 GLU A CA 1
ATOM 4618 C C . GLU A 1 581 ? -11.394 -11.571 -48.362 1.00 98.38 581 GLU A C 1
ATOM 4620 O O . GLU A 1 581 ? -12.425 -11.169 -47.817 1.00 98.38 581 GLU A O 1
ATOM 4625 N N . ALA A 1 582 ? -10.902 -11.038 -49.479 1.00 98.00 582 ALA A N 1
ATOM 4626 C CA . ALA A 1 582 ? -11.594 -10.036 -50.278 1.00 98.00 582 ALA A CA 1
ATOM 4627 C C . ALA A 1 582 ? -12.336 -10.714 -51.433 1.00 98.00 582 ALA A C 1
ATOM 4629 O O . ALA A 1 582 ? -11.743 -11.475 -52.206 1.00 98.00 582 ALA A O 1
ATOM 4630 N N . ARG A 1 583 ? -13.636 -10.442 -51.556 1.00 97.75 583 ARG A N 1
ATOM 4631 C CA . ARG A 1 583 ? -14.489 -10.982 -52.618 1.00 97.75 583 ARG A CA 1
ATOM 4632 C C . ARG A 1 583 ? -15.295 -9.876 -53.279 1.00 97.75 583 ARG A C 1
ATOM 4634 O O . ARG A 1 583 ? -15.685 -8.920 -52.617 1.00 97.75 583 ARG A O 1
ATOM 4641 N N . THR A 1 584 ? -15.583 -10.025 -54.562 1.00 94.31 584 THR A N 1
ATOM 4642 C CA . THR A 1 584 ? -16.581 -9.202 -55.260 1.00 94.31 584 THR A CA 1
ATOM 4643 C C . THR A 1 584 ? -17.990 -9.476 -54.727 1.00 94.31 584 THR A C 1
ATOM 4645 O O . THR A 1 584 ? -18.242 -10.485 -54.058 1.00 94.31 584 THR A O 1
ATOM 4648 N N . SER A 1 585 ? -18.941 -8.608 -55.076 1.00 86.50 585 SER A N 1
ATOM 4649 C CA . SER A 1 585 ? -20.363 -8.763 -54.734 1.00 86.50 585 SER A CA 1
ATOM 4650 C C . SER A 1 585 ? -21.007 -10.072 -55.233 1.00 86.50 585 SER A C 1
ATOM 4652 O O . SER A 1 585 ? -21.938 -10.568 -54.598 1.00 86.50 585 SER A O 1
ATOM 4654 N N . ASP A 1 586 ? -20.499 -10.674 -56.316 1.00 88.81 586 ASP A N 1
ATOM 4655 C CA . ASP A 1 586 ? -20.930 -11.981 -56.845 1.00 88.81 586 ASP A CA 1
ATOM 4656 C C . ASP A 1 586 ? -20.140 -13.183 -56.276 1.00 88.81 586 ASP A C 1
ATOM 4658 O O . ASP A 1 586 ? -20.440 -14.336 -56.596 1.00 88.81 586 ASP A O 1
ATOM 4662 N N . GLY A 1 587 ? -19.170 -12.937 -55.386 1.00 90.56 587 GLY A N 1
ATOM 4663 C CA . GLY A 1 587 ? -18.452 -13.959 -54.617 1.00 90.56 587 GLY A CA 1
ATOM 4664 C C . GLY A 1 587 ? -17.105 -14.420 -55.190 1.00 90.56 587 GLY A C 1
ATOM 4665 O O . GLY A 1 587 ? -16.468 -15.291 -54.577 1.00 90.56 587 GLY A O 1
ATOM 4666 N N . LYS A 1 588 ? -16.633 -13.848 -56.311 1.00 94.50 588 LYS A N 1
ATOM 4667 C CA . LYS A 1 588 ? -15.288 -14.110 -56.862 1.00 94.50 588 LYS A CA 1
ATOM 4668 C C . LYS A 1 588 ? -14.228 -13.697 -55.838 1.00 94.50 588 LYS A C 1
ATOM 4670 O O . LYS A 1 588 ? -14.254 -12.584 -55.326 1.00 94.50 588 LYS A O 1
ATOM 4675 N N . LEU A 1 589 ? -13.294 -14.599 -55.534 1.00 96.31 589 LEU A N 1
ATOM 4676 C CA . LEU A 1 589 ? -12.151 -14.308 -54.664 1.00 96.31 589 LEU A CA 1
ATOM 4677 C C . LEU A 1 589 ? -11.158 -13.403 -55.400 1.00 96.31 589 LEU A C 1
ATOM 4679 O O . LEU A 1 589 ? -10.729 -13.749 -56.499 1.00 96.31 589 LEU A O 1
ATOM 4683 N N . LEU A 1 590 ? -10.807 -12.273 -54.785 1.00 96.44 590 LEU A N 1
ATOM 4684 C CA . LEU A 1 590 ? -9.835 -11.310 -55.308 1.00 96.44 590 LEU A CA 1
ATOM 4685 C C . LEU A 1 590 ? -8.459 -11.507 -54.672 1.00 96.44 590 LEU A C 1
ATOM 4687 O O . LEU A 1 590 ? -7.460 -11.631 -55.371 1.00 96.44 590 LEU A O 1
ATOM 4691 N N . ALA A 1 591 ? -8.419 -11.580 -53.340 1.00 97.25 591 ALA A N 1
ATOM 4692 C CA . ALA A 1 591 ? -7.199 -11.780 -52.570 1.00 97.25 591 ALA A CA 1
ATOM 4693 C C . ALA A 1 591 ? -7.505 -12.449 -51.225 1.00 97.25 591 ALA A C 1
ATOM 4695 O O . ALA A 1 591 ? -8.614 -12.346 -50.693 1.00 97.25 591 ALA A O 1
ATOM 4696 N N . VAL A 1 592 ? -6.501 -13.122 -50.667 1.00 97.56 592 VAL A N 1
ATOM 4697 C CA . VAL A 1 592 ? -6.548 -13.734 -49.338 1.00 97.56 592 VAL A CA 1
ATOM 4698 C C . VAL A 1 592 ? -5.249 -13.440 -48.599 1.00 97.56 592 VAL A C 1
ATOM 4700 O O . VAL A 1 592 ? -4.164 -13.505 -49.177 1.00 97.56 592 VAL A O 1
ATOM 4703 N N . THR A 1 593 ? -5.354 -13.134 -47.312 1.00 97.69 593 THR A N 1
ATOM 4704 C CA . THR A 1 593 ? -4.202 -13.024 -46.415 1.00 97.69 593 THR A CA 1
ATOM 4705 C C . THR A 1 593 ? -4.528 -13.622 -45.042 1.00 97.69 593 THR A C 1
ATOM 4707 O O . THR A 1 593 ? -5.665 -14.032 -44.774 1.00 97.69 593 THR A O 1
ATOM 4710 N N . LYS A 1 594 ? -3.529 -13.694 -44.164 1.00 97.50 594 LYS A N 1
ATOM 4711 C CA . LYS A 1 594 ? -3.693 -14.031 -42.748 1.00 97.50 594 LYS A CA 1
ATOM 4712 C C . LYS A 1 594 ? -3.005 -12.978 -41.891 1.00 97.50 594 LYS A C 1
ATOM 4714 O O . LYS A 1 594 ? -2.043 -12.353 -42.320 1.00 97.50 594 LYS A O 1
ATOM 4719 N N . VAL A 1 595 ? -3.483 -12.819 -40.667 1.00 96.31 595 VAL A N 1
ATOM 4720 C CA . VAL A 1 595 ? -2.924 -11.875 -39.701 1.00 96.31 595 VAL A CA 1
ATOM 4721 C C . VAL A 1 595 ? -2.938 -12.487 -38.305 1.00 96.31 595 VAL A C 1
ATOM 4723 O O . VAL A 1 595 ? -3.927 -13.109 -37.913 1.00 96.31 595 VAL A O 1
ATOM 4726 N N . ALA A 1 596 ? -1.849 -12.315 -37.557 1.00 95.44 596 ALA A N 1
ATOM 4727 C CA . ALA A 1 596 ? -1.822 -12.632 -36.135 1.00 95.44 596 ALA A CA 1
ATOM 4728 C C . ALA A 1 596 ? -2.618 -11.584 -35.346 1.00 95.44 596 ALA A C 1
ATOM 4730 O O . ALA A 1 596 ? -2.474 -10.380 -35.567 1.00 95.44 596 ALA A O 1
ATOM 4731 N N . VAL A 1 597 ? -3.448 -12.037 -34.409 1.00 95.69 597 VAL A N 1
ATOM 4732 C CA . VAL A 1 597 ? -4.240 -11.175 -33.529 1.00 95.69 597 VAL A CA 1
ATOM 4733 C C . VAL A 1 597 ? -3.647 -11.222 -32.120 1.00 95.69 597 VAL A C 1
ATOM 4735 O O . VAL A 1 597 ? -4.123 -11.994 -31.290 1.00 95.69 597 VAL A O 1
ATOM 4738 N N . PRO A 1 598 ? -2.605 -10.422 -31.835 1.00 95.12 598 PRO A N 1
ATOM 4739 C CA . PRO A 1 598 ? -1.860 -10.514 -30.590 1.00 95.12 598 PRO A CA 1
ATOM 4740 C C . PRO A 1 598 ? -2.740 -10.167 -29.385 1.00 95.12 598 PRO A C 1
ATOM 4742 O O . PRO A 1 598 ? -3.223 -9.037 -29.240 1.00 95.12 598 PRO A O 1
ATOM 4745 N N . ILE A 1 599 ? -2.937 -11.143 -28.506 1.00 95.31 599 ILE A N 1
ATOM 4746 C CA . ILE A 1 599 ? -3.749 -11.035 -27.297 1.00 95.31 599 ILE A CA 1
ATOM 4747 C C . ILE A 1 599 ? -3.030 -11.749 -26.157 1.00 95.31 599 ILE A C 1
ATOM 4749 O O . ILE A 1 599 ? -2.567 -12.870 -26.316 1.00 95.31 599 ILE A O 1
ATOM 4753 N N . SER A 1 600 ? -2.961 -11.139 -24.976 1.00 94.88 600 SER A N 1
ATOM 4754 C CA . SER A 1 600 ? -2.345 -11.792 -23.820 1.00 94.88 600 SER A CA 1
ATOM 4755 C C . SER A 1 600 ? -3.121 -11.559 -22.532 1.00 94.88 600 SER A C 1
ATOM 4757 O O . SER A 1 600 ? -3.801 -10.550 -22.333 1.00 94.88 600 SER A O 1
ATOM 4759 N N . THR A 1 601 ? -3.015 -12.543 -21.646 1.00 94.94 601 THR A N 1
ATOM 4760 C CA . THR A 1 601 ? -3.550 -12.525 -20.276 1.00 94.94 601 THR A CA 1
ATOM 4761 C C . THR A 1 601 ? -2.438 -12.735 -19.246 1.00 94.94 601 THR A C 1
ATOM 4763 O O . THR A 1 601 ? -2.708 -12.914 -18.058 1.00 94.94 601 THR A O 1
ATOM 4766 N N . GLU A 1 602 ? -1.181 -12.706 -19.692 1.00 93.31 602 GLU A N 1
ATOM 4767 C CA . GLU A 1 602 ? 0.037 -12.890 -18.901 1.00 93.31 602 GLU A CA 1
ATOM 4768 C C . GLU A 1 602 ? 0.373 -11.604 -18.115 1.00 93.31 602 GLU A C 1
ATOM 4770 O O . GLU A 1 602 ? 1.446 -11.021 -18.201 1.00 93.31 602 GLU A O 1
ATOM 4775 N N . TRP A 1 603 ? -0.589 -11.103 -17.337 1.00 91.12 603 TRP A N 1
ATOM 4776 C CA . TRP A 1 603 ? -0.352 -9.976 -16.437 1.00 91.12 603 TRP A CA 1
ATOM 4777 C C . TRP A 1 603 ? 0.526 -10.409 -15.263 1.00 91.12 603 TRP A C 1
ATOM 4779 O O . TRP A 1 603 ? 0.132 -11.257 -14.456 1.00 91.12 603 TRP A O 1
ATOM 4789 N N . GLY A 1 604 ? 1.663 -9.738 -15.089 1.00 91.50 604 GLY A N 1
ATOM 4790 C CA . GLY A 1 604 ? 2.637 -10.025 -14.034 1.00 91.50 604 GLY A CA 1
ATOM 4791 C C . GLY A 1 604 ? 2.187 -9.661 -12.613 1.00 91.50 604 GLY A C 1
ATOM 4792 O O . GLY A 1 604 ? 2.980 -9.718 -11.679 1.00 91.50 604 GLY A O 1
ATOM 4793 N N . CYS A 1 605 ? 0.908 -9.331 -12.380 1.00 93.88 605 CYS A N 1
ATOM 4794 C CA . CYS A 1 605 ? 0.399 -8.977 -11.048 1.00 93.88 605 CYS A CA 1
ATOM 4795 C C . CYS A 1 605 ? 0.740 -10.040 -9.992 1.00 93.88 605 CYS A C 1
ATOM 4797 O O . CYS A 1 605 ? 1.016 -9.703 -8.840 1.00 93.88 605 CYS A O 1
ATOM 4799 N N . ARG A 1 606 ? 0.754 -11.319 -10.390 1.00 93.19 606 ARG A N 1
ATOM 4800 C CA . ARG A 1 606 ? 1.097 -12.442 -9.510 1.00 93.19 606 ARG A CA 1
ATOM 4801 C C . ARG A 1 606 ? 2.539 -12.428 -9.002 1.00 93.19 606 ARG A C 1
ATOM 4803 O O . ARG A 1 606 ? 2.802 -13.022 -7.959 1.00 93.19 606 ARG A O 1
ATOM 4810 N N . ASN A 1 607 ? 3.441 -11.736 -9.703 1.00 92.50 607 ASN A N 1
ATOM 4811 C CA . ASN A 1 607 ? 4.845 -11.619 -9.319 1.00 92.50 607 ASN A CA 1
ATOM 4812 C C . ASN A 1 607 ? 4.973 -10.937 -7.962 1.00 92.50 607 ASN A C 1
ATOM 4814 O O . ASN A 1 607 ? 5.848 -11.316 -7.200 1.00 92.50 607 ASN A O 1
ATOM 4818 N N . CYS A 1 608 ? 4.049 -10.032 -7.610 1.00 94.88 608 CYS A N 1
ATOM 4819 C CA . CYS A 1 608 ? 3.991 -9.364 -6.305 1.00 94.88 608 CYS A CA 1
ATOM 4820 C C . CYS A 1 608 ? 2.784 -9.794 -5.453 1.00 94.88 608 CYS A C 1
ATOM 4822 O O . CYS A 1 608 ? 2.892 -9.889 -4.228 1.00 94.88 608 CYS A O 1
ATOM 4824 N N . HIS A 1 609 ? 1.638 -10.063 -6.085 1.00 95.75 609 HIS A N 1
ATOM 4825 C CA . HIS A 1 609 ? 0.383 -10.440 -5.432 1.00 95.75 609 HIS A CA 1
ATOM 4826 C C . HIS A 1 609 ? 0.173 -11.953 -5.503 1.00 95.75 609 HIS A C 1
ATOM 4828 O O . HIS A 1 609 ? -0.295 -12.490 -6.504 1.00 95.75 609 HIS A O 1
ATOM 4834 N N . ASP A 1 610 ? 0.494 -12.638 -4.410 1.00 94.69 610 ASP A N 1
ATOM 4835 C CA . ASP A 1 610 ? 0.599 -14.096 -4.326 1.00 94.69 610 ASP A CA 1
ATOM 4836 C C . ASP A 1 610 ? -0.539 -14.861 -5.041 1.00 94.69 610 ASP A C 1
ATOM 4838 O O . ASP A 1 610 ? -1.724 -14.591 -4.829 1.00 94.69 610 ASP A O 1
ATOM 4842 N N . GLY A 1 611 ? -0.157 -15.840 -5.865 1.00 93.75 611 GLY A N 1
ATOM 4843 C CA . GLY A 1 611 ? -1.027 -16.771 -6.578 1.00 93.75 611 GLY A CA 1
ATOM 4844 C C . GLY A 1 611 ? -0.319 -17.465 -7.748 1.00 93.75 611 GLY A C 1
ATOM 4845 O O . GLY A 1 611 ? 0.726 -17.024 -8.233 1.00 93.75 611 GLY A O 1
ATOM 4846 N N . ALA A 1 612 ? -0.879 -18.589 -8.192 1.00 92.69 612 ALA A N 1
ATOM 4847 C CA . ALA A 1 612 ? -0.439 -19.263 -9.412 1.00 92.69 612 ALA A CA 1
ATOM 4848 C C . ALA A 1 612 ? -1.046 -18.586 -10.652 1.00 92.69 612 ALA A C 1
ATOM 4850 O O . ALA A 1 612 ? -1.962 -17.764 -10.533 1.00 92.69 612 ALA A O 1
ATOM 4851 N N . TRP A 1 613 ? -0.552 -18.949 -11.833 1.00 93.62 613 TRP A N 1
ATOM 4852 C CA . TRP A 1 613 ? -1.260 -18.685 -13.083 1.00 93.62 613 TRP A CA 1
ATOM 4853 C C . TRP A 1 613 ? -2.602 -19.424 -13.099 1.00 93.62 613 TRP A C 1
ATOM 4855 O O . TRP A 1 613 ? -2.751 -20.479 -12.478 1.00 93.62 613 TRP A O 1
ATOM 4865 N N . ARG A 1 614 ? -3.605 -18.864 -13.783 1.00 94.25 614 ARG A N 1
ATOM 4866 C CA . ARG A 1 614 ? -4.924 -19.508 -13.891 1.00 94.25 614 ARG A CA 1
ATOM 4867 C C . ARG A 1 614 ? -4.921 -20.644 -14.914 1.00 94.25 614 ARG A C 1
ATOM 4869 O O . ARG A 1 614 ? -5.585 -21.652 -14.681 1.00 94.25 614 ARG A O 1
ATOM 4876 N N . VAL A 1 615 ? -4.223 -20.466 -16.036 1.00 92.94 615 VAL A N 1
ATOM 4877 C CA . VAL A 1 615 ? -4.256 -21.381 -17.184 1.00 92.94 615 VAL A CA 1
ATOM 4878 C C . VAL A 1 615 ? -2.857 -21.888 -17.488 1.00 92.94 615 VAL A C 1
ATOM 4880 O O . VAL A 1 615 ? -1.926 -21.098 -17.648 1.00 92.94 615 VAL A O 1
ATOM 4883 N N . ALA A 1 616 ? -2.741 -23.216 -17.566 1.00 90.12 616 ALA A N 1
ATOM 4884 C CA . ALA A 1 616 ? -1.565 -23.946 -18.031 1.00 90.12 616 ALA A CA 1
ATOM 4885 C C . ALA A 1 616 ? -0.230 -23.469 -17.431 1.00 90.12 616 ALA A C 1
ATOM 4887 O O . ALA A 1 616 ? 0.775 -23.479 -18.130 1.00 90.12 616 ALA A O 1
ATOM 4888 N N . ASP A 1 617 ? -0.194 -23.007 -16.177 1.00 89.94 617 ASP A N 1
ATOM 4889 C CA . ASP A 1 617 ? 0.996 -22.408 -15.546 1.00 89.94 617 ASP A CA 1
ATOM 4890 C C . ASP A 1 617 ? 1.693 -21.316 -16.390 1.00 89.94 617 ASP A C 1
ATOM 4892 O O . ASP A 1 617 ? 2.898 -21.121 -16.259 1.00 89.94 617 ASP A O 1
ATOM 4896 N N . THR A 1 618 ? 0.949 -20.635 -17.269 1.00 90.56 618 THR A N 1
ATOM 4897 C CA . THR A 1 618 ? 1.498 -19.681 -18.253 1.00 90.56 618 THR A CA 1
ATOM 4898 C C . THR A 1 618 ? 0.839 -18.314 -18.138 1.00 90.56 618 THR A C 1
ATOM 4900 O O . THR A 1 618 ? 1.527 -17.305 -18.087 1.00 90.56 618 THR A O 1
ATOM 4903 N N . ALA A 1 619 ? -0.495 -18.260 -18.062 1.00 93.38 619 ALA A N 1
ATOM 4904 C CA . ALA A 1 619 ? -1.215 -16.995 -18.156 1.00 93.38 619 ALA A CA 1
ATOM 4905 C C . ALA A 1 619 ? -2.451 -16.930 -17.246 1.00 93.38 619 ALA A C 1
ATOM 4907 O O . ALA A 1 619 ? -2.922 -17.932 -16.690 1.00 93.38 619 ALA A O 1
ATOM 4908 N N . GLY A 1 620 ? -2.987 -15.720 -17.095 1.00 94.12 620 GLY A N 1
ATOM 4909 C CA . GLY A 1 620 ? -4.256 -15.475 -16.429 1.00 94.12 620 GLY A CA 1
ATOM 4910 C C . GLY A 1 620 ? -4.197 -15.247 -14.920 1.00 94.12 620 GLY A C 1
ATOM 4911 O O . GLY A 1 620 ? -3.377 -15.815 -14.195 1.00 94.12 620 GLY A O 1
ATOM 4912 N N . ILE A 1 621 ? -5.123 -14.438 -14.409 1.00 95.81 621 ILE A N 1
ATOM 4913 C CA . ILE A 1 621 ? -5.145 -14.025 -13.000 1.00 95.81 621 ILE A CA 1
ATOM 4914 C C . ILE A 1 621 ? -5.916 -15.053 -12.163 1.00 95.81 621 ILE A C 1
ATOM 4916 O O . ILE A 1 621 ? -7.137 -15.188 -12.271 1.00 95.81 621 ILE A O 1
ATOM 4920 N N . SER A 1 622 ? -5.237 -15.771 -11.265 1.00 96.31 622 SER A N 1
ATOM 4921 C CA . SER A 1 622 ? -5.920 -16.700 -10.352 1.00 96.31 622 SER A CA 1
ATOM 4922 C C . SER A 1 622 ? -6.829 -15.980 -9.348 1.00 96.31 622 SER A C 1
ATOM 4924 O O . SER A 1 622 ? -6.648 -14.802 -9.036 1.00 96.31 622 SER A O 1
ATOM 4926 N N . ASN A 1 623 ? -7.794 -16.712 -8.776 1.00 96.75 623 ASN A N 1
ATOM 4927 C CA . ASN A 1 623 ? -8.653 -16.184 -7.710 1.00 96.75 623 ASN A CA 1
ATOM 4928 C C . ASN A 1 623 ? -7.840 -15.652 -6.525 1.00 96.75 623 ASN A C 1
ATOM 4930 O O . ASN A 1 623 ? -8.164 -14.596 -6.002 1.00 96.75 623 ASN A O 1
ATOM 4934 N N . LYS A 1 624 ? -6.758 -16.344 -6.144 1.00 96.81 624 LYS A N 1
ATOM 4935 C CA . LYS A 1 624 ? -5.897 -15.940 -5.026 1.00 96.81 624 LYS A CA 1
ATOM 4936 C C . LYS A 1 624 ? -5.212 -14.595 -5.294 1.00 96.81 624 LYS A C 1
ATOM 4938 O O . LYS A 1 624 ? -5.288 -13.704 -4.452 1.00 96.81 624 LYS A O 1
ATOM 4943 N N . THR A 1 625 ? -4.615 -14.422 -6.477 1.00 97.19 625 THR A N 1
ATOM 4944 C CA . THR A 1 625 ? -4.012 -13.141 -6.883 1.00 97.19 625 THR A CA 1
ATOM 4945 C C . THR A 1 625 ? -5.061 -12.031 -6.905 1.00 97.19 625 THR A C 1
ATOM 4947 O O . THR A 1 625 ? -4.834 -10.959 -6.346 1.00 97.19 625 THR A O 1
ATOM 4950 N N . ALA A 1 626 ? -6.236 -12.298 -7.482 1.00 97.31 626 ALA A N 1
ATOM 4951 C CA . ALA A 1 626 ? -7.329 -11.334 -7.531 1.00 97.31 626 ALA A CA 1
ATOM 4952 C C . ALA A 1 626 ? -7.816 -10.912 -6.137 1.00 97.31 626 ALA A C 1
ATOM 4954 O O . ALA A 1 626 ? -7.946 -9.720 -5.864 1.00 97.31 626 ALA A O 1
ATOM 4955 N N . ASP A 1 627 ? -8.031 -11.871 -5.237 1.00 97.12 627 ASP A N 1
ATOM 4956 C CA . ASP A 1 627 ? -8.498 -11.614 -3.874 1.00 97.12 627 ASP A CA 1
ATOM 4957 C C . ASP A 1 627 ? -7.466 -10.801 -3.077 1.00 97.12 627 ASP A C 1
ATOM 4959 O O . ASP A 1 627 ? -7.834 -9.866 -2.365 1.00 97.12 627 ASP A O 1
ATOM 4963 N N . ASN A 1 628 ? -6.170 -11.071 -3.270 1.00 97.38 628 ASN A N 1
ATOM 4964 C CA . ASN A 1 628 ? -5.090 -10.279 -2.677 1.00 97.38 628 ASN A CA 1
ATOM 4965 C C . ASN A 1 628 ? -5.087 -8.822 -3.175 1.00 97.38 628 ASN A C 1
ATOM 4967 O O . ASN A 1 628 ? -4.917 -7.900 -2.372 1.00 97.38 628 ASN A O 1
ATOM 4971 N N . ILE A 1 629 ? -5.308 -8.598 -4.476 1.00 97.25 629 ILE A N 1
ATOM 4972 C CA . ILE A 1 629 ? -5.403 -7.252 -5.067 1.00 97.25 629 ILE A CA 1
ATOM 4973 C C . ILE A 1 629 ? -6.625 -6.508 -4.516 1.00 97.25 629 ILE A C 1
ATOM 4975 O O . ILE A 1 629 ? -6.498 -5.373 -4.049 1.00 97.25 629 ILE A O 1
ATOM 4979 N N . LEU A 1 630 ? -7.803 -7.143 -4.519 1.00 97.31 630 LEU A N 1
ATOM 4980 C CA . LEU A 1 630 ? -9.042 -6.529 -4.034 1.00 97.31 630 LEU A CA 1
ATOM 4981 C C . LEU A 1 630 ? -8.973 -6.221 -2.533 1.00 97.31 630 LEU A C 1
ATOM 4983 O O . LEU A 1 630 ? -9.344 -5.121 -2.123 1.00 97.31 630 LEU A O 1
ATOM 4987 N N . ALA A 1 631 ? -8.432 -7.132 -1.719 1.00 95.38 631 ALA A N 1
ATOM 4988 C CA . ALA A 1 631 ? -8.250 -6.911 -0.285 1.00 95.38 631 ALA A CA 1
ATOM 4989 C C . ALA A 1 631 ? -7.277 -5.756 0.006 1.00 95.38 631 ALA A C 1
ATOM 4991 O O . ALA A 1 631 ? -7.521 -4.944 0.905 1.00 95.38 631 ALA A O 1
ATOM 4992 N N . ALA A 1 632 ? -6.186 -5.646 -0.761 1.00 94.25 632 ALA A N 1
ATOM 4993 C CA . ALA A 1 632 ? -5.262 -4.521 -0.652 1.00 94.25 632 ALA A CA 1
ATOM 4994 C C . ALA A 1 632 ? -5.945 -3.200 -1.040 1.00 94.25 632 ALA A C 1
ATOM 4996 O O . ALA A 1 632 ? -5.847 -2.218 -0.297 1.00 94.25 632 ALA A O 1
ATOM 4997 N N . HIS A 1 633 ? -6.689 -3.192 -2.149 1.00 95.94 633 HIS A N 1
ATOM 4998 C CA . HIS A 1 633 ? -7.436 -2.024 -2.603 1.00 95.94 633 HIS A CA 1
ATOM 4999 C C . HIS A 1 633 ? -8.470 -1.571 -1.560 1.00 95.94 633 HIS A C 1
ATOM 5001 O O . HIS A 1 633 ? -8.504 -0.393 -1.203 1.00 95.94 633 HIS A O 1
ATOM 5007 N N . ASP A 1 634 ? -9.263 -2.497 -1.018 1.00 94.69 634 ASP A N 1
ATOM 5008 C CA . ASP A 1 634 ? -10.259 -2.227 0.025 1.00 94.69 634 ASP A CA 1
ATOM 5009 C C . ASP A 1 634 ? -9.616 -1.652 1.289 1.00 94.69 634 ASP A C 1
ATOM 5011 O O . ASP A 1 634 ? -10.067 -0.632 1.814 1.00 94.69 634 ASP A O 1
ATOM 5015 N N . LYS A 1 635 ? -8.498 -2.236 1.732 1.00 87.88 635 LYS A N 1
ATOM 5016 C CA . LYS A 1 635 ? -7.747 -1.768 2.904 1.00 87.88 635 LYS A CA 1
ATOM 5017 C C . LYS A 1 635 ? -7.175 -0.359 2.730 1.00 87.88 635 LYS A C 1
ATOM 5019 O O . LYS A 1 635 ? -7.115 0.388 3.705 1.00 87.88 635 LYS A O 1
ATOM 5024 N N . ILE A 1 636 ? -6.701 -0.015 1.532 1.00 87.12 636 ILE A N 1
ATOM 5025 C CA . ILE A 1 636 ? -6.034 1.269 1.256 1.00 87.12 636 ILE A CA 1
ATOM 5026 C C . ILE A 1 636 ? -7.055 2.372 0.968 1.00 87.12 636 ILE A C 1
ATOM 5028 O O . ILE A 1 636 ? -6.914 3.487 1.470 1.00 87.12 636 ILE A O 1
ATOM 5032 N N . ASN A 1 637 ? -8.085 2.060 0.181 1.00 89.12 637 ASN A N 1
ATOM 5033 C CA . ASN A 1 637 ? -9.032 3.042 -0.342 1.00 89.12 637 ASN A CA 1
ATOM 5034 C C . ASN A 1 637 ? -10.381 3.048 0.393 1.00 89.12 637 ASN A C 1
ATOM 5036 O O . ASN A 1 637 ? -11.229 3.886 0.091 1.00 89.12 637 ASN A O 1
ATOM 5040 N N . GLY A 1 638 ? -10.593 2.145 1.357 1.00 88.50 638 GLY A N 1
ATOM 5041 C CA . GLY A 1 638 ? -11.845 2.045 2.111 1.00 88.50 638 GLY A CA 1
ATOM 5042 C C . GLY A 1 638 ? -13.022 1.566 1.259 1.00 88.50 638 GLY A C 1
ATOM 5043 O O . GLY A 1 638 ? -14.154 2.000 1.474 1.00 88.50 638 GLY A O 1
ATOM 5044 N N . THR A 1 639 ? -12.756 0.725 0.257 1.00 93.75 639 THR A N 1
ATOM 5045 C CA . THR A 1 639 ? -13.780 0.124 -0.608 1.00 93.75 639 THR A CA 1
ATOM 5046 C C . THR A 1 639 ? -14.241 -1.244 -0.082 1.00 93.75 639 THR A C 1
ATOM 5048 O O . THR A 1 639 ? -13.758 -1.715 0.943 1.00 93.75 639 THR A O 1
ATOM 5051 N N . SER A 1 640 ? -15.217 -1.856 -0.759 1.00 95.62 640 SER A N 1
ATOM 5052 C CA . SER A 1 640 ? -15.734 -3.206 -0.470 1.00 95.62 640 SER A CA 1
ATOM 5053 C C . SER A 1 640 ? -15.805 -4.072 -1.735 1.00 95.62 640 SER A C 1
ATOM 5055 O O . SER A 1 640 ? -16.789 -4.761 -2.005 1.00 95.62 640 SER A O 1
ATOM 5057 N N . LEU A 1 641 ? -14.792 -3.954 -2.591 1.00 96.00 641 LEU A N 1
ATOM 5058 C CA . LEU A 1 641 ? -14.724 -4.624 -3.885 1.00 96.00 641 LEU A CA 1
ATOM 5059 C C . LEU A 1 641 ? -14.583 -6.142 -3.749 1.00 96.00 641 LEU A C 1
ATOM 5061 O O . LEU A 1 641 ? -15.207 -6.859 -4.531 1.00 96.00 641 LEU A O 1
ATOM 5065 N N . ALA A 1 642 ? -13.833 -6.627 -2.753 1.00 95.75 642 ALA A N 1
ATOM 5066 C CA . ALA A 1 642 ? -13.700 -8.060 -2.491 1.00 95.75 642 ALA A CA 1
ATOM 5067 C C . ALA A 1 642 ? -15.068 -8.686 -2.171 1.00 95.75 642 ALA A C 1
ATOM 5069 O O . ALA A 1 642 ? -15.489 -9.643 -2.817 1.00 95.75 642 ALA A O 1
ATOM 5070 N N . GLU A 1 643 ? -15.824 -8.057 -1.267 1.00 95.31 643 GLU A N 1
ATOM 5071 C CA . GLU A 1 643 ? -17.178 -8.487 -0.897 1.00 95.31 643 GLU A CA 1
ATOM 5072 C C . GLU A 1 643 ? -18.151 -8.446 -2.090 1.00 95.31 643 GLU A C 1
ATOM 5074 O O . GLU A 1 643 ? -18.978 -9.343 -2.266 1.00 95.31 643 GLU A O 1
ATOM 5079 N N . LYS A 1 644 ? -18.070 -7.414 -2.941 1.00 92.50 644 LYS A N 1
ATOM 5080 C CA . LYS A 1 644 ? -18.903 -7.324 -4.155 1.00 92.50 644 LYS A CA 1
ATOM 5081 C C . LYS A 1 644 ? -18.604 -8.442 -5.148 1.00 92.50 644 LYS A C 1
ATOM 5083 O O . LYS A 1 644 ? -19.541 -9.008 -5.715 1.00 92.50 644 LYS A O 1
ATOM 5088 N N . SER A 1 645 ? -17.327 -8.758 -5.336 1.00 93.94 645 SER A N 1
ATOM 5089 C CA . SER A 1 645 ? -16.876 -9.873 -6.169 1.00 93.94 645 SER A CA 1
ATOM 5090 C C . SER A 1 645 ? -17.438 -11.206 -5.654 1.00 93.94 645 SER A C 1
ATOM 5092 O O . SER A 1 645 ? -18.069 -11.941 -6.410 1.00 93.94 645 SER A O 1
ATOM 5094 N N . GLU A 1 646 ? -17.342 -11.474 -4.347 1.00 93.62 646 GLU A N 1
ATOM 5095 C CA . GLU A 1 646 ? -17.889 -12.694 -3.724 1.00 93.62 646 GLU A CA 1
ATOM 5096 C C . GLU A 1 646 ? -19.408 -12.838 -3.892 1.00 93.62 646 GLU A C 1
ATOM 5098 O O . GLU A 1 646 ? -19.922 -13.947 -4.036 1.00 93.62 646 GLU A O 1
ATOM 5103 N N . ARG A 1 647 ? -20.135 -11.716 -3.926 1.00 93.06 647 ARG A N 1
ATOM 5104 C CA . ARG A 1 647 ? -21.587 -11.684 -4.169 1.00 93.06 647 ARG A CA 1
ATOM 5105 C C . ARG A 1 647 ? -21.972 -11.816 -5.649 1.00 93.06 647 ARG A C 1
ATOM 5107 O O . ARG A 1 647 ? -23.149 -11.689 -5.974 1.00 93.06 647 ARG A O 1
ATOM 5114 N N . GLY A 1 648 ? -21.010 -12.062 -6.540 1.00 89.81 648 GLY A N 1
ATOM 5115 C CA . GLY A 1 648 ? -21.245 -12.229 -7.976 1.00 89.81 648 GLY A CA 1
ATOM 5116 C C . GLY A 1 648 ? -21.385 -10.918 -8.750 1.00 89.81 648 GLY A C 1
ATOM 5117 O O . GLY A 1 648 ? -21.889 -10.936 -9.867 1.00 89.81 648 GLY A O 1
ATOM 5118 N N . THR A 1 649 ? -20.938 -9.796 -8.179 1.00 91.50 649 THR A N 1
ATOM 5119 C CA . THR A 1 649 ? -20.915 -8.475 -8.833 1.00 91.50 649 THR A CA 1
ATOM 5120 C C . THR A 1 649 ? -19.471 -7.989 -9.005 1.00 91.50 649 THR A C 1
ATOM 5122 O O . THR A 1 649 ? -19.023 -7.105 -8.265 1.00 91.50 649 THR A O 1
ATOM 5125 N N . PRO A 1 650 ? -18.699 -8.593 -9.926 1.00 92.75 650 PRO A N 1
ATOM 5126 C CA . PRO A 1 650 ? -17.288 -8.274 -10.096 1.00 92.75 650 PRO A CA 1
ATOM 5127 C C . PRO A 1 650 ? -17.105 -6.809 -10.529 1.00 92.75 650 PRO A C 1
ATOM 5129 O O . PRO A 1 650 ? -17.779 -6.342 -11.452 1.00 92.75 650 PRO A O 1
ATOM 5132 N N . PRO A 1 651 ? -16.211 -6.039 -9.886 1.00 93.31 651 PRO A N 1
ATOM 5133 C CA . PRO A 1 651 ? -15.943 -4.665 -10.281 1.00 93.31 651 PRO A CA 1
ATOM 5134 C C . PRO A 1 651 ? -15.269 -4.563 -11.655 1.00 93.31 651 PRO A C 1
ATOM 5136 O O . PRO A 1 651 ? -14.244 -5.192 -11.920 1.00 93.31 651 PRO A O 1
ATOM 5139 N N . LYS A 1 652 ? -15.778 -3.644 -12.481 1.00 93.56 652 LYS A N 1
ATOM 5140 C CA . LYS A 1 652 ? -15.021 -3.021 -13.573 1.00 93.56 652 LYS A CA 1
ATOM 5141 C C . LYS A 1 652 ? -14.197 -1.874 -13.004 1.00 93.56 652 LYS A C 1
ATOM 5143 O O . LYS A 1 652 ? -14.783 -0.892 -12.535 1.00 93.56 652 LYS A O 1
ATOM 5148 N N . CYS A 1 653 ? -12.868 -1.960 -13.054 1.00 94.62 653 CYS A N 1
ATOM 5149 C CA . CYS A 1 653 ? -11.983 -0.914 -12.522 1.00 94.62 653 CYS A CA 1
ATOM 5150 C C . CYS A 1 653 ? -12.314 0.464 -13.121 1.00 94.62 653 CYS A C 1
ATOM 5152 O O . CYS A 1 653 ? -12.359 1.471 -12.406 1.00 94.62 653 CYS A O 1
ATOM 5154 N N . GLN A 1 654 ? -12.669 0.486 -14.409 1.00 93.38 654 GLN A N 1
ATOM 5155 C CA . GLN A 1 654 ? -12.998 1.708 -15.135 1.00 93.38 654 GLN A CA 1
ATOM 5156 C C . GLN A 1 654 ? -14.293 2.400 -14.689 1.00 93.38 654 GLN A C 1
ATOM 5158 O O . GLN A 1 654 ? -14.487 3.585 -14.943 1.00 93.38 654 GLN A O 1
ATOM 5163 N N . SER A 1 655 ? -15.163 1.704 -13.947 1.00 93.00 655 SER A N 1
ATOM 5164 C CA . SER A 1 655 ? -16.353 2.331 -13.346 1.00 93.00 655 SER A CA 1
ATOM 5165 C C . SER A 1 655 ? -15.996 3.452 -12.360 1.00 93.00 655 SER A C 1
ATOM 5167 O O . SER A 1 655 ? -16.810 4.332 -12.079 1.00 93.00 655 SER A O 1
ATOM 5169 N N . CYS A 1 656 ? -14.781 3.411 -11.804 1.00 95.38 656 CYS A N 1
ATOM 5170 C CA . CYS A 1 656 ? -14.247 4.444 -10.924 1.00 95.38 656 CYS A CA 1
ATOM 5171 C C . CYS A 1 656 ? -13.066 5.186 -11.554 1.00 95.38 656 CYS A C 1
ATOM 5173 O O . CYS A 1 656 ? -12.950 6.392 -11.349 1.00 95.38 656 CYS A O 1
ATOM 5175 N N . HIS A 1 657 ? -12.223 4.486 -12.310 1.00 96.50 657 HIS A N 1
ATOM 5176 C CA . HIS A 1 657 ? -11.019 5.033 -12.919 1.00 96.50 657 HIS A CA 1
ATOM 5177 C C . HIS A 1 657 ? -11.232 5.325 -14.406 1.00 96.50 657 HIS A C 1
ATOM 5179 O O . HIS A 1 657 ? -11.406 4.408 -15.195 1.00 96.50 657 HIS A O 1
ATOM 5185 N N . GLU A 1 658 ? -11.189 6.592 -14.803 1.00 95.25 658 GLU A N 1
ATOM 5186 C CA . GLU A 1 658 ? -11.338 6.995 -16.210 1.00 95.25 658 GLU A CA 1
ATOM 5187 C C . GLU A 1 658 ? -10.389 6.219 -17.145 1.00 95.25 658 GLU A C 1
ATOM 5189 O O . GLU A 1 658 ? -9.238 5.942 -16.792 1.00 95.25 658 GLU A O 1
ATOM 5194 N N . SER A 1 659 ? -10.869 5.862 -18.336 1.00 91.69 659 SER A N 1
ATOM 5195 C CA . SER A 1 659 ? -10.088 5.177 -19.366 1.00 91.69 659 SER A CA 1
ATOM 5196 C C . SER A 1 659 ? -10.517 5.648 -20.750 1.00 91.69 659 SER A C 1
ATOM 5198 O O . SER A 1 659 ? -11.564 5.259 -21.267 1.00 91.69 659 SER A O 1
ATOM 5200 N N . THR A 1 660 ? -9.660 6.449 -21.375 1.00 86.69 660 THR A N 1
ATOM 5201 C CA . THR A 1 660 ? -9.783 6.913 -22.765 1.00 86.69 660 THR A CA 1
ATOM 5202 C C . THR A 1 660 ? -9.791 5.757 -23.764 1.00 86.69 660 THR A C 1
ATOM 5204 O O . THR A 1 660 ? -10.535 5.812 -24.736 1.00 86.69 660 THR A O 1
ATOM 5207 N N . ARG A 1 661 ? -9.051 4.669 -23.493 1.00 84.81 661 ARG A N 1
ATOM 5208 C CA . ARG A 1 661 ? -9.040 3.454 -24.332 1.00 84.81 661 ARG A CA 1
ATOM 5209 C C . ARG A 1 661 ? -10.434 2.862 -24.523 1.00 84.81 661 ARG A C 1
ATOM 5211 O O . ARG A 1 661 ? -10.766 2.404 -25.608 1.00 84.81 661 ARG A O 1
ATOM 5218 N N . THR A 1 662 ? -11.214 2.810 -23.449 1.00 81.38 662 THR A N 1
ATOM 5219 C CA . THR A 1 662 ? -12.527 2.148 -23.418 1.00 81.38 662 THR A CA 1
ATOM 5220 C C . THR A 1 662 ? -13.689 3.142 -23.411 1.00 81.38 662 THR A C 1
ATOM 5222 O O . THR A 1 662 ? -14.842 2.721 -23.363 1.00 81.38 662 THR A O 1
ATOM 5225 N N . GLY A 1 663 ? -13.403 4.449 -23.450 1.00 85.75 663 GLY A N 1
ATOM 5226 C CA . GLY A 1 663 ? -14.402 5.519 -23.380 1.00 85.75 663 GLY A CA 1
ATOM 5227 C C . GLY A 1 663 ? -15.091 5.655 -22.015 1.00 85.75 663 GLY A C 1
ATOM 5228 O O . GLY A 1 663 ? -16.132 6.301 -21.909 1.00 85.75 663 GLY A O 1
ATOM 5229 N N . ASP A 1 664 ? -14.547 5.043 -20.961 1.00 90.56 664 ASP A N 1
ATOM 5230 C CA . ASP A 1 664 ? -15.127 5.105 -19.622 1.00 90.56 664 ASP A CA 1
ATOM 5231 C C . ASP A 1 664 ? -14.777 6.438 -18.947 1.00 90.56 664 ASP A C 1
ATOM 5233 O O . ASP A 1 664 ? -13.611 6.721 -18.672 1.00 90.56 664 ASP A O 1
ATOM 5237 N N . ALA A 1 665 ? -15.792 7.232 -18.599 1.00 90.75 665 ALA A N 1
ATOM 5238 C CA . ALA A 1 665 ? -15.597 8.536 -17.956 1.00 90.75 665 ALA A CA 1
ATOM 5239 C C . ALA A 1 665 ? -15.052 8.454 -16.514 1.00 90.75 665 ALA A C 1
ATOM 5241 O O . ALA A 1 665 ? -14.518 9.432 -15.993 1.00 90.75 665 ALA A O 1
ATOM 5242 N N . GLY A 1 666 ? -15.205 7.304 -15.843 1.00 92.75 666 GLY A N 1
ATOM 5243 C CA . GLY A 1 666 ? -14.821 7.124 -14.442 1.00 92.75 666 GLY A CA 1
ATOM 5244 C C . GLY A 1 666 ? -15.464 8.141 -13.485 1.00 92.75 666 GLY A C 1
ATOM 5245 O O . GLY A 1 666 ? -16.496 8.754 -13.765 1.00 92.75 666 GLY A O 1
ATOM 5246 N N . LYS A 1 667 ? -14.861 8.321 -12.305 1.00 95.44 667 LYS A N 1
ATOM 5247 C CA . LYS A 1 667 ? -15.273 9.333 -11.321 1.00 95.44 667 LYS A CA 1
ATOM 5248 C C . LYS A 1 667 ? -14.335 10.533 -11.386 1.00 95.44 667 LYS A C 1
ATOM 5250 O O . LYS A 1 667 ? -13.137 10.387 -11.187 1.00 95.44 667 LYS A O 1
ATOM 5255 N N . LYS A 1 668 ? -14.897 11.740 -11.510 1.00 92.06 668 LYS A N 1
ATOM 5256 C CA . LYS A 1 668 ? -14.161 13.009 -11.703 1.00 92.06 668 LYS A CA 1
ATOM 5257 C C . LYS A 1 668 ? -12.980 13.253 -10.745 1.00 92.06 668 LYS A C 1
ATOM 5259 O O . LYS A 1 668 ? -11.984 13.835 -11.147 1.00 92.06 668 LYS A O 1
ATOM 5264 N N . GLN A 1 669 ? -13.097 12.846 -9.480 1.00 93.44 669 GLN A N 1
ATOM 5265 C CA . GLN A 1 669 ? -12.079 13.081 -8.438 1.00 93.44 669 GLN A CA 1
ATOM 5266 C C . GLN A 1 669 ? -11.082 11.919 -8.269 1.00 93.44 669 GLN A C 1
ATOM 5268 O O . GLN A 1 669 ? -10.223 11.969 -7.388 1.00 93.44 669 GLN A O 1
ATOM 5273 N N . ILE A 1 670 ? -11.213 10.855 -9.066 1.00 95.88 670 ILE A N 1
ATOM 5274 C CA . ILE A 1 670 ? -10.355 9.669 -9.027 1.00 95.88 670 ILE A CA 1
ATOM 5275 C C . ILE A 1 670 ? -9.436 9.689 -10.250 1.00 95.88 670 ILE A C 1
ATOM 5277 O O . ILE A 1 670 ? -9.861 10.018 -11.358 1.00 95.88 670 ILE A O 1
ATOM 5281 N N . LEU A 1 671 ? -8.164 9.350 -10.035 1.00 97.56 671 LEU A N 1
ATOM 5282 C CA . LEU A 1 671 ? -7.166 9.237 -11.100 1.00 97.56 671 LEU A CA 1
ATOM 5283 C C . LEU A 1 671 ? -7.640 8.263 -12.187 1.00 97.56 671 LEU A C 1
ATOM 5285 O O . LEU A 1 671 ? -8.259 7.241 -11.874 1.00 97.56 671 LEU A O 1
ATOM 5289 N N . GLY A 1 672 ? -7.328 8.558 -13.448 1.00 97.19 672 GLY A N 1
ATOM 5290 C CA . GLY A 1 672 ? -7.521 7.624 -14.551 1.00 97.19 672 GLY A CA 1
ATOM 5291 C C . GLY A 1 672 ? -6.783 6.310 -14.301 1.00 97.19 672 GLY A C 1
ATOM 5292 O O . GLY A 1 672 ? -5.843 6.247 -13.506 1.00 97.19 672 GLY A O 1
ATOM 5293 N N . PHE A 1 673 ? -7.231 5.237 -14.948 1.00 96.19 673 PHE A N 1
ATOM 5294 C CA . PHE A 1 673 ? -6.799 3.875 -14.625 1.00 96.19 673 PHE A CA 1
ATOM 5295 C C . PHE A 1 673 ? -5.283 3.703 -14.747 1.00 96.19 673 PHE A C 1
ATOM 5297 O O . PHE A 1 673 ? -4.643 3.240 -13.805 1.00 96.19 673 PHE A O 1
ATOM 5304 N N . SER A 1 674 ? -4.698 4.173 -15.853 1.00 96.00 674 SER A N 1
ATOM 5305 C CA . SER A 1 674 ? -3.246 4.119 -16.050 1.00 96.00 674 SER A CA 1
ATOM 5306 C C . SER A 1 674 ? -2.490 4.935 -14.994 1.00 96.00 674 SER A C 1
ATOM 5308 O O . SER A 1 674 ? -1.563 4.423 -14.373 1.00 96.00 674 SER A O 1
ATOM 5310 N N . ALA A 1 675 ? -2.917 6.175 -14.723 1.00 97.94 675 ALA A N 1
ATOM 5311 C CA . ALA A 1 675 ? -2.275 7.038 -13.730 1.00 97.94 675 ALA A CA 1
ATOM 5312 C C . ALA A 1 675 ? -2.368 6.464 -12.306 1.00 97.94 675 ALA A C 1
ATOM 5314 O O . ALA A 1 675 ? -1.428 6.585 -11.524 1.00 97.94 675 ALA A O 1
ATOM 5315 N N . ALA A 1 676 ? -3.482 5.810 -11.967 1.00 97.44 676 ALA A N 1
ATOM 5316 C CA . ALA A 1 676 ? -3.674 5.170 -10.671 1.00 97.44 676 ALA A CA 1
ATOM 5317 C C . ALA A 1 676 ? -2.743 3.963 -10.477 1.00 97.44 676 ALA A C 1
ATOM 5319 O O . ALA A 1 676 ? -2.112 3.851 -9.425 1.00 97.44 676 ALA A O 1
ATOM 5320 N N . ILE A 1 677 ? -2.644 3.081 -11.479 1.00 96.62 677 ILE A N 1
ATOM 5321 C CA . ILE A 1 677 ? -1.791 1.888 -11.414 1.00 96.62 677 ILE A CA 1
ATOM 5322 C C . ILE A 1 677 ? -0.315 2.289 -11.404 1.00 96.62 677 ILE A C 1
ATOM 5324 O O . ILE A 1 677 ? 0.391 1.942 -10.455 1.00 96.62 677 ILE A O 1
ATOM 5328 N N . HIS A 1 678 ? 0.146 3.057 -12.393 1.00 97.88 678 HIS A N 1
ATOM 5329 C CA . HIS A 1 678 ? 1.559 3.428 -12.493 1.00 97.88 678 HIS A CA 1
ATOM 5330 C C . HIS A 1 678 ? 1.981 4.360 -11.356 1.00 97.88 678 HIS A C 1
ATOM 5332 O O . HIS A 1 678 ? 3.001 4.119 -10.717 1.00 97.88 678 HIS A O 1
ATOM 5338 N N . GLY A 1 679 ? 1.163 5.363 -11.019 1.00 97.38 679 GLY A N 1
ATOM 5339 C CA . GLY A 1 679 ? 1.469 6.305 -9.942 1.00 97.38 679 GLY A CA 1
ATOM 5340 C C . GLY A 1 679 ? 1.608 5.647 -8.571 1.00 97.38 679 GLY A C 1
ATOM 5341 O O . GLY A 1 679 ? 2.471 6.032 -7.781 1.00 97.38 679 GLY A O 1
ATOM 5342 N N . TRP A 1 680 ? 0.794 4.627 -8.283 1.00 96.62 680 TRP A N 1
ATOM 5343 C CA . TRP A 1 680 ? 0.943 3.858 -7.051 1.00 96.62 680 TRP A CA 1
ATOM 5344 C C . TRP A 1 680 ? 2.205 2.990 -7.078 1.00 96.62 680 TRP A C 1
ATOM 5346 O O . TRP A 1 680 ? 3.020 3.080 -6.162 1.00 96.62 680 TRP A O 1
ATOM 5356 N N . HIS A 1 681 ? 2.389 2.170 -8.117 1.00 97.00 681 HIS A N 1
ATOM 5357 C CA . HIS A 1 681 ? 3.479 1.188 -8.160 1.00 97.00 681 HIS A CA 1
ATOM 5358 C C . HIS A 1 681 ? 4.864 1.817 -8.334 1.00 97.00 681 HIS A C 1
ATOM 5360 O O . HIS A 1 681 ? 5.818 1.292 -7.765 1.00 97.00 681 HIS A O 1
ATOM 5366 N N . ALA A 1 682 ? 4.985 2.966 -9.008 1.00 97.19 682 ALA A N 1
ATOM 5367 C CA . ALA A 1 682 ? 6.251 3.695 -9.125 1.00 97.19 682 ALA A CA 1
ATOM 5368 C C . ALA A 1 682 ? 6.863 4.000 -7.749 1.00 97.19 682 ALA A C 1
ATOM 5370 O O . ALA A 1 682 ? 8.064 3.869 -7.553 1.00 97.19 682 ALA A O 1
ATOM 5371 N N . ASN A 1 683 ? 6.038 4.281 -6.735 1.00 96.19 683 ASN A N 1
ATOM 5372 C CA . ASN A 1 683 ? 6.520 4.526 -5.374 1.00 96.19 683 ASN A CA 1
ATOM 5373 C C . ASN A 1 683 ? 7.102 3.273 -4.683 1.00 96.19 683 ASN A C 1
ATOM 5375 O O . ASN A 1 683 ? 7.729 3.398 -3.636 1.00 96.19 683 ASN A O 1
ATOM 5379 N N . TYR A 1 684 ? 6.910 2.076 -5.235 1.00 95.62 684 TYR A N 1
ATOM 5380 C CA . TYR A 1 684 ? 7.447 0.813 -4.710 1.00 95.62 684 TYR A CA 1
ATOM 5381 C C . TYR A 1 684 ? 8.488 0.181 -5.641 1.00 95.62 684 TYR A C 1
ATOM 5383 O O . TYR A 1 684 ? 9.303 -0.627 -5.197 1.00 95.62 684 TYR A O 1
ATOM 5391 N N . LEU A 1 685 ? 8.486 0.557 -6.918 1.00 94.94 685 LEU A N 1
ATOM 5392 C CA . LEU A 1 685 ? 9.309 -0.049 -7.963 1.00 94.94 685 LEU A CA 1
ATOM 5393 C C . LEU A 1 685 ? 10.322 0.916 -8.598 1.00 94.94 685 LEU A C 1
ATOM 5395 O O . LEU A 1 685 ? 11.062 0.488 -9.472 1.00 94.94 685 LEU A O 1
ATOM 5399 N N . ALA A 1 686 ? 10.378 2.174 -8.149 1.00 91.56 686 ALA A N 1
ATOM 5400 C CA . ALA A 1 686 ? 11.407 3.135 -8.547 1.00 91.56 686 ALA A CA 1
ATOM 5401 C C . ALA A 1 686 ? 12.837 2.633 -8.273 1.00 91.56 686 ALA A C 1
ATOM 5403 O O . ALA A 1 686 ? 13.042 1.733 -7.447 1.00 91.56 686 ALA A O 1
ATOM 5404 N N . GLU A 1 687 ? 13.795 3.305 -8.914 1.00 86.81 687 GLU A N 1
ATOM 5405 C CA . GLU A 1 687 ? 15.242 3.073 -8.869 1.00 86.81 687 GLU A CA 1
ATOM 5406 C C . GLU A 1 687 ? 15.630 1.741 -9.534 1.00 86.81 687 GLU A C 1
ATOM 5408 O O . GLU A 1 687 ? 16.528 1.030 -9.090 1.00 86.81 687 GLU A O 1
ATOM 5413 N N . ARG A 1 688 ? 14.901 1.385 -10.598 1.00 84.25 688 ARG A N 1
ATOM 5414 C CA . ARG A 1 688 ? 15.077 0.168 -11.400 1.00 84.25 688 ARG A CA 1
ATOM 5415 C C . ARG A 1 688 ? 14.914 0.489 -12.884 1.00 84.25 688 ARG A C 1
ATOM 5417 O O . ARG A 1 688 ? 14.300 1.497 -13.231 1.00 84.25 688 ARG A O 1
ATOM 5424 N N . ASP A 1 689 ? 15.445 -0.368 -13.744 1.00 86.00 689 ASP A N 1
ATOM 5425 C CA . ASP A 1 689 ? 15.407 -0.172 -15.196 1.00 86.00 689 ASP A CA 1
ATOM 5426 C C . ASP A 1 689 ? 14.160 -0.831 -15.829 1.00 86.00 689 ASP A C 1
ATOM 5428 O O . ASP A 1 689 ? 13.131 -1.027 -15.164 1.00 86.00 689 ASP A O 1
ATOM 5432 N N . ASP A 1 690 ? 14.227 -1.128 -17.124 1.00 82.88 690 ASP A N 1
ATOM 5433 C CA . ASP A 1 690 ? 13.153 -1.644 -17.983 1.00 82.88 690 ASP A CA 1
ATOM 5434 C C . ASP A 1 690 ? 12.504 -2.947 -17.496 1.00 82.88 690 ASP A C 1
ATOM 5436 O O . ASP A 1 690 ? 11.287 -3.104 -17.645 1.00 82.88 690 ASP A O 1
ATOM 5440 N N . ILE A 1 691 ? 13.255 -3.796 -16.786 1.00 87.19 691 ILE A N 1
ATOM 5441 C CA . ILE A 1 691 ? 12.742 -5.014 -16.130 1.00 87.19 691 ILE A CA 1
ATOM 5442 C C . ILE A 1 691 ? 11.522 -4.753 -15.227 1.00 87.19 691 ILE A C 1
ATOM 5444 O O . ILE A 1 691 ? 10.694 -5.631 -14.969 1.00 87.19 691 ILE A O 1
ATOM 5448 N N . THR A 1 692 ? 11.360 -3.518 -14.748 1.00 91.56 692 THR A N 1
ATOM 5449 C CA . THR A 1 692 ? 10.192 -3.100 -13.962 1.00 91.56 692 THR A CA 1
ATOM 5450 C C . THR A 1 692 ? 8.906 -3.093 -14.781 1.00 91.56 692 THR A C 1
ATOM 5452 O O . THR A 1 692 ? 7.850 -3.486 -14.280 1.00 91.56 692 THR A O 1
ATOM 5455 N N . CYS A 1 693 ? 8.979 -2.643 -16.033 1.00 92.56 693 CYS A N 1
ATOM 5456 C CA . CYS A 1 693 ? 7.844 -2.635 -16.951 1.00 92.56 693 CYS A CA 1
ATOM 5457 C C . CYS A 1 693 ? 7.451 -4.077 -17.295 1.00 92.56 693 CYS A C 1
ATOM 5459 O O . CYS A 1 693 ? 6.274 -4.441 -17.225 1.00 92.56 693 CYS A O 1
ATOM 5461 N N . GLU A 1 694 ? 8.451 -4.914 -17.559 1.00 90.62 694 GLU A N 1
ATOM 5462 C CA . GLU A 1 694 ? 8.312 -6.339 -17.873 1.00 90.62 694 GLU A CA 1
ATOM 5463 C C . GLU A 1 694 ? 7.794 -7.179 -16.698 1.00 90.62 694 GLU A C 1
ATOM 5465 O O . GLU A 1 694 ? 7.116 -8.186 -16.880 1.00 90.62 694 GLU A O 1
ATOM 5470 N N . SER A 1 695 ? 8.023 -6.727 -15.464 1.00 88.94 695 SER A N 1
ATOM 5471 C CA . SER A 1 695 ? 7.474 -7.379 -14.268 1.00 88.94 695 SER A CA 1
ATOM 5472 C C . SER A 1 695 ? 5.940 -7.359 -14.228 1.00 88.94 695 SER A C 1
ATOM 5474 O O . SER A 1 695 ? 5.341 -8.138 -13.483 1.00 88.94 695 SER A O 1
ATOM 5476 N N . CYS A 1 696 ? 5.304 -6.458 -14.986 1.00 91.69 696 CYS A N 1
ATOM 5477 C CA . CYS A 1 696 ? 3.851 -6.301 -15.070 1.00 91.69 696 CYS A CA 1
ATOM 5478 C C . CYS A 1 696 ? 3.303 -6.638 -16.461 1.00 91.69 696 CYS A C 1
ATOM 5480 O O . CYS A 1 696 ? 2.218 -7.218 -16.561 1.00 91.69 696 CYS A O 1
ATOM 5482 N N . HIS A 1 697 ? 4.025 -6.243 -17.511 1.00 92.38 697 HIS A N 1
ATOM 5483 C CA . HIS A 1 697 ? 3.645 -6.425 -18.906 1.00 92.38 697 HIS A CA 1
ATOM 5484 C C . HIS A 1 697 ? 4.364 -7.629 -19.514 1.00 92.38 697 HIS A C 1
ATOM 5486 O O . HIS A 1 697 ? 5.558 -7.789 -19.281 1.00 92.38 697 HIS A O 1
ATOM 5492 N N . PRO A 1 698 ? 3.690 -8.433 -20.349 1.00 90.19 698 PRO A N 1
ATOM 5493 C CA . PRO A 1 698 ? 4.272 -9.649 -20.902 1.00 90.19 698 PRO A CA 1
ATOM 5494 C C . PRO A 1 698 ? 5.162 -9.325 -22.109 1.00 90.19 698 PRO A C 1
ATOM 5496 O O . PRO A 1 698 ? 4.819 -9.637 -23.245 1.00 90.19 698 PRO A O 1
ATOM 5499 N N . ALA A 1 699 ? 6.240 -8.581 -21.863 1.00 86.56 699 ALA A N 1
ATOM 5500 C CA . ALA A 1 699 ? 7.105 -7.986 -22.879 1.00 86.56 699 ALA A CA 1
ATOM 5501 C C . ALA A 1 699 ? 8.535 -8.544 -22.876 1.00 86.56 699 ALA A C 1
ATOM 5503 O O . ALA A 1 699 ? 9.201 -8.417 -23.894 1.00 86.56 699 ALA A O 1
ATOM 5504 N N . ALA A 1 700 ? 8.982 -9.180 -21.789 1.00 81.62 700 ALA A N 1
ATOM 5505 C CA . ALA A 1 700 ? 10.336 -9.720 -21.714 1.00 81.62 700 ALA A CA 1
ATOM 5506 C C . ALA A 1 700 ? 10.541 -10.922 -22.648 1.00 81.62 700 ALA A C 1
ATOM 5508 O O . ALA A 1 700 ? 9.631 -11.730 -22.858 1.00 81.62 700 ALA A O 1
ATOM 5509 N N . HIS A 1 701 ? 11.774 -11.106 -23.124 1.00 77.12 701 HIS A N 1
ATOM 5510 C CA . HIS A 1 701 ? 12.175 -12.255 -23.953 1.00 77.12 701 HIS A CA 1
ATOM 5511 C C . HIS A 1 701 ? 11.996 -13.607 -23.262 1.00 77.12 701 HIS A C 1
ATOM 5513 O O . HIS A 1 701 ? 11.826 -14.635 -23.913 1.00 77.12 701 HIS A O 1
ATOM 5519 N N . ASN A 1 702 ? 12.005 -13.617 -21.932 1.00 76.06 702 ASN A N 1
ATOM 5520 C CA . ASN A 1 702 ? 11.750 -14.805 -21.134 1.00 76.06 702 ASN A CA 1
ATOM 5521 C C . ASN A 1 702 ? 10.266 -14.957 -20.767 1.00 76.06 702 ASN A C 1
ATOM 5523 O O . ASN A 1 702 ? 9.981 -15.541 -19.736 1.00 76.06 702 ASN A O 1
ATOM 5527 N N . THR A 1 703 ? 9.324 -14.435 -21.552 1.00 86.94 703 THR A N 1
ATOM 5528 C CA . THR A 1 703 ? 7.879 -14.685 -21.376 1.00 86.94 703 THR A CA 1
ATOM 5529 C C . THR A 1 703 ? 7.339 -15.507 -22.534 1.00 86.94 703 THR A C 1
ATOM 5531 O O . THR A 1 703 ? 7.952 -15.538 -23.599 1.00 86.94 703 THR A O 1
ATOM 5534 N N . ASP A 1 704 ? 6.191 -16.157 -22.340 1.00 90.56 704 ASP A N 1
ATOM 5535 C CA . ASP A 1 704 ? 5.519 -16.876 -23.429 1.00 90.56 704 ASP A CA 1
ATOM 5536 C C . ASP A 1 704 ? 5.010 -15.885 -24.484 1.00 90.56 704 ASP A C 1
ATOM 5538 O O . ASP A 1 704 ? 5.089 -16.130 -25.680 1.00 90.56 704 ASP A O 1
ATOM 5542 N N . THR A 1 705 ? 4.532 -14.717 -24.049 1.00 92.12 705 THR A N 1
ATOM 5543 C CA . THR A 1 705 ? 3.997 -13.705 -24.963 1.00 92.12 705 THR A CA 1
ATOM 5544 C C . T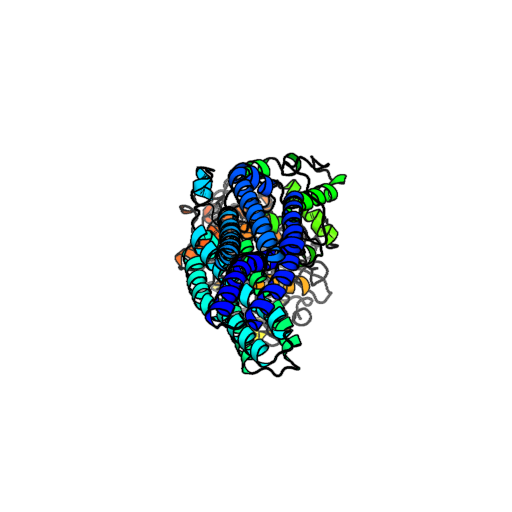HR A 1 705 ? 5.064 -12.976 -25.769 1.00 92.12 705 THR A C 1
ATOM 5546 O O . THR A 1 705 ? 4.830 -12.767 -26.952 1.00 92.12 705 THR A O 1
ATOM 5549 N N . GLN A 1 706 ? 6.174 -12.519 -25.178 1.00 90.25 706 GLN A N 1
ATOM 5550 C CA . GLN A 1 706 ? 7.151 -11.642 -25.857 1.00 90.25 706 GLN A CA 1
ATOM 5551 C C . GLN A 1 706 ? 6.479 -10.457 -26.590 1.00 90.25 706 GLN A C 1
ATOM 5553 O O . GLN A 1 706 ? 6.565 -10.282 -27.802 1.00 90.25 706 GLN A O 1
ATOM 5558 N N . GLY A 1 707 ? 5.690 -9.663 -25.865 1.00 90.12 707 GLY A N 1
ATOM 5559 C CA . GLY A 1 707 ? 4.827 -8.630 -26.446 1.00 90.12 707 GLY A CA 1
ATOM 5560 C C . GLY A 1 707 ? 5.563 -7.473 -27.128 1.00 90.12 707 GLY A C 1
ATOM 5561 O O . GLY A 1 707 ? 4.972 -6.835 -28.004 1.00 90.12 707 GLY A O 1
ATOM 5562 N N . MET A 1 708 ? 6.823 -7.222 -26.757 1.00 90.62 708 MET A N 1
ATOM 5563 C CA . MET A 1 708 ? 7.748 -6.351 -27.481 1.00 90.62 708 MET A CA 1
ATOM 5564 C C . MET A 1 708 ? 8.662 -7.231 -28.332 1.00 90.62 708 MET A C 1
ATOM 5566 O O . MET A 1 708 ? 9.474 -7.974 -27.795 1.00 90.62 708 MET A O 1
ATOM 5570 N N . ARG A 1 709 ? 8.473 -7.178 -29.650 1.00 92.19 709 ARG A N 1
ATOM 5571 C CA . ARG A 1 709 ? 9.010 -8.176 -30.589 1.00 92.19 709 ARG A CA 1
ATOM 5572 C C . ARG A 1 709 ? 9.393 -7.642 -31.959 1.00 92.19 709 ARG A C 1
ATOM 5574 O O . ARG A 1 709 ? 9.690 -8.421 -32.845 1.00 92.19 709 ARG A O 1
ATOM 5581 N N . GLY A 1 710 ? 9.262 -6.343 -32.195 1.00 90.88 710 GLY A N 1
ATOM 5582 C CA . GLY A 1 710 ? 9.652 -5.761 -33.479 1.00 90.88 710 GLY A CA 1
ATOM 5583 C C . GLY A 1 710 ? 11.127 -5.379 -33.515 1.00 90.88 710 GLY A C 1
ATOM 5584 O O . GLY A 1 710 ? 11.738 -5.253 -32.460 1.00 90.88 710 GLY A O 1
ATOM 5585 N N . LEU A 1 711 ? 11.613 -5.052 -34.710 1.00 86.50 711 LEU A N 1
ATOM 5586 C CA . LEU A 1 711 ? 12.847 -4.330 -35.084 1.00 86.50 711 LEU A CA 1
ATOM 5587 C C . LEU A 1 711 ? 13.620 -3.564 -33.981 1.00 86.50 711 LEU A C 1
ATOM 5589 O O . LEU A 1 711 ? 14.850 -3.540 -33.978 1.00 86.50 711 LEU A O 1
ATOM 5593 N N . HIS A 1 712 ? 12.925 -2.852 -33.092 1.00 88.06 712 HIS A N 1
ATOM 5594 C CA . HIS A 1 712 ? 13.539 -2.094 -31.995 1.00 88.06 712 HIS A CA 1
ATOM 5595 C C . HIS A 1 712 ? 14.240 -2.989 -30.963 1.00 88.06 712 HIS A C 1
ATOM 5597 O O . HIS A 1 712 ? 15.270 -2.595 -30.422 1.00 88.06 712 HIS A O 1
ATOM 5603 N N . VAL A 1 713 ? 13.717 -4.194 -30.733 1.00 85.69 713 VAL A N 1
ATOM 5604 C CA . VAL A 1 713 ? 14.336 -5.211 -29.876 1.00 85.69 713 VAL A CA 1
ATOM 5605 C C . VAL A 1 713 ? 15.746 -5.540 -30.360 1.00 85.69 713 VAL A C 1
ATOM 5607 O O . VAL A 1 713 ? 16.683 -5.505 -29.571 1.00 85.69 713 VAL A O 1
ATOM 5610 N N . ASP A 1 714 ? 15.914 -5.765 -31.665 1.00 81.44 714 ASP A N 1
ATOM 5611 C CA . ASP A 1 714 ? 17.197 -6.148 -32.276 1.00 81.44 714 ASP A CA 1
ATOM 5612 C C . ASP A 1 714 ? 18.272 -5.052 -32.179 1.00 81.44 714 ASP A C 1
ATOM 5614 O O . ASP A 1 714 ? 19.430 -5.265 -32.540 1.00 81.44 714 ASP A O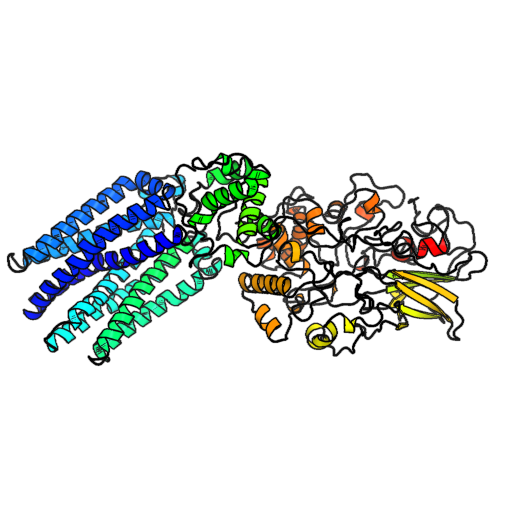 1
ATOM 5618 N N . ARG A 1 715 ? 17.883 -3.852 -31.737 1.00 82.56 715 ARG A N 1
ATOM 5619 C CA . ARG A 1 715 ? 18.740 -2.670 -31.574 1.00 82.56 715 ARG A CA 1
ATOM 5620 C C . ARG A 1 715 ? 18.905 -2.259 -30.110 1.00 82.56 715 ARG A C 1
ATOM 5622 O O . ARG A 1 715 ? 19.282 -1.120 -29.854 1.00 82.56 715 ARG A O 1
ATOM 5629 N N . ASP A 1 716 ? 18.597 -3.149 -29.167 1.00 85.31 716 ASP A N 1
ATOM 5630 C CA . ASP A 1 716 ? 18.667 -2.894 -27.721 1.00 85.31 716 ASP A CA 1
ATOM 5631 C C . ASP A 1 716 ? 17.804 -1.693 -27.263 1.00 85.31 716 ASP A C 1
ATOM 5633 O O . ASP A 1 716 ? 18.073 -1.057 -26.241 1.00 85.31 716 ASP A O 1
ATOM 5637 N N . ILE A 1 717 ? 16.737 -1.365 -28.008 1.00 87.94 717 ILE A N 1
ATOM 5638 C CA . ILE A 1 717 ? 15.785 -0.313 -27.628 1.00 87.94 717 ILE A CA 1
ATOM 5639 C C . ILE A 1 717 ? 14.735 -0.920 -26.697 1.00 87.94 717 ILE A C 1
ATOM 5641 O O . ILE A 1 717 ? 13.885 -1.717 -27.101 1.00 87.94 717 ILE A O 1
ATOM 5645 N N . THR A 1 718 ? 14.761 -0.481 -25.442 1.00 90.44 718 THR A N 1
ATOM 5646 C CA . THR A 1 718 ? 13.887 -0.986 -24.379 1.00 90.44 718 THR A CA 1
ATOM 5647 C C . THR A 1 718 ? 12.629 -0.134 -24.214 1.00 90.44 718 THR A C 1
ATOM 5649 O O . THR A 1 718 ? 12.487 0.963 -24.768 1.00 90.44 718 THR A O 1
ATOM 5652 N N . CYS A 1 719 ? 11.726 -0.585 -23.339 1.00 91.56 719 CYS A N 1
ATOM 5653 C CA . CYS A 1 719 ? 10.560 0.191 -22.916 1.00 91.56 719 CYS A CA 1
ATOM 5654 C C . CYS A 1 719 ? 10.931 1.608 -22.436 1.00 91.56 719 CYS A C 1
ATOM 5656 O O . CYS A 1 719 ? 10.162 2.550 -22.640 1.00 91.56 719 CYS A O 1
ATOM 5658 N N . THR A 1 720 ? 12.096 1.765 -21.796 1.00 92.81 720 THR A N 1
ATOM 5659 C CA . THR A 1 720 ? 12.508 3.032 -21.174 1.00 92.81 720 THR A CA 1
ATOM 5660 C C . THR A 1 720 ? 12.989 4.072 -22.179 1.00 92.81 720 THR A C 1
ATOM 5662 O O . THR A 1 720 ? 12.761 5.261 -21.960 1.00 92.81 720 THR A O 1
ATOM 5665 N N . ASN A 1 721 ? 13.534 3.649 -23.322 1.00 92.06 721 ASN A N 1
ATOM 5666 C CA . ASN A 1 721 ? 13.912 4.547 -24.418 1.00 92.06 721 ASN A CA 1
ATOM 5667 C C . ASN A 1 721 ? 12.683 5.224 -25.049 1.00 92.06 721 ASN A C 1
ATOM 5669 O O . ASN A 1 721 ? 12.767 6.345 -25.543 1.00 92.06 721 ASN A O 1
ATOM 5673 N N . CYS A 1 722 ? 11.519 4.566 -25.025 1.00 91.88 722 CYS A N 1
ATOM 5674 C CA . CYS A 1 722 ? 10.286 5.126 -25.582 1.00 91.88 722 CYS A CA 1
ATOM 5675 C C . CYS A 1 722 ? 9.410 5.796 -24.517 1.00 91.88 722 CYS A C 1
ATOM 5677 O O . CYS A 1 722 ? 8.883 6.884 -24.731 1.00 91.88 722 CYS A O 1
ATOM 5679 N N . HIS A 1 723 ? 9.212 5.147 -23.369 1.00 93.81 723 HIS A N 1
ATOM 5680 C CA . HIS A 1 723 ? 8.242 5.577 -22.360 1.00 93.81 723 HIS A CA 1
ATOM 5681 C C . HIS A 1 723 ? 8.856 6.258 -21.130 1.00 93.81 723 HIS A C 1
ATOM 5683 O O . HIS A 1 723 ? 8.090 6.798 -20.325 1.00 93.81 723 HIS A O 1
ATOM 5689 N N . GLY A 1 724 ? 10.185 6.252 -20.993 1.00 94.06 724 GLY A N 1
ATOM 5690 C CA . GLY A 1 724 ? 10.890 6.587 -19.755 1.00 94.06 724 GLY A CA 1
ATOM 5691 C C . GLY A 1 724 ? 10.852 5.445 -18.733 1.00 94.06 724 GLY A C 1
ATOM 5692 O O . GLY A 1 724 ? 10.232 4.401 -18.962 1.00 94.06 724 GLY A O 1
ATOM 5693 N N . THR A 1 725 ? 11.515 5.628 -17.590 1.00 95.81 725 THR A N 1
ATOM 5694 C CA . THR A 1 725 ? 11.445 4.658 -16.484 1.00 95.81 725 THR A CA 1
ATOM 5695 C C . THR A 1 725 ? 10.049 4.648 -15.848 1.00 95.81 725 THR A C 1
ATOM 5697 O O . THR A 1 725 ? 9.185 5.458 -16.196 1.00 95.81 725 THR A O 1
ATOM 5700 N N . ILE A 1 726 ? 9.780 3.742 -14.897 1.00 96.44 726 ILE A N 1
ATOM 5701 C CA . ILE A 1 726 ? 8.465 3.695 -14.231 1.00 96.44 726 ILE A CA 1
ATOM 5702 C C . ILE A 1 726 ? 8.123 5.025 -13.538 1.00 96.44 726 ILE A C 1
ATOM 5704 O O . ILE A 1 726 ? 6.956 5.420 -13.494 1.00 96.44 726 ILE A O 1
ATOM 5708 N N . GLU A 1 727 ? 9.135 5.733 -13.031 1.00 96.50 727 GLU A N 1
ATOM 5709 C CA . GLU A 1 727 ? 9.020 7.063 -12.439 1.00 96.50 727 GLU A CA 1
ATOM 5710 C C . GLU A 1 727 ? 8.639 8.101 -13.488 1.00 96.50 727 GLU A C 1
ATOM 5712 O O . GLU A 1 727 ? 7.650 8.802 -13.291 1.00 96.50 727 GLU A O 1
ATOM 5717 N N . ASP A 1 728 ? 9.357 8.166 -14.612 1.00 96.62 728 ASP A N 1
ATOM 5718 C CA . ASP A 1 728 ? 9.062 9.110 -15.697 1.00 96.62 728 ASP A CA 1
ATOM 5719 C C . ASP A 1 728 ? 7.658 8.882 -16.266 1.00 96.62 728 ASP A C 1
ATOM 5721 O O . ASP A 1 728 ? 6.861 9.816 -16.404 1.00 96.62 728 ASP A O 1
ATOM 5725 N N . HIS A 1 729 ? 7.319 7.614 -16.520 1.00 97.06 729 HIS A N 1
ATOM 5726 C CA . HIS A 1 729 ? 6.016 7.213 -17.029 1.00 97.06 729 HIS A CA 1
ATOM 5727 C C . HIS A 1 729 ? 4.889 7.621 -16.071 1.00 97.06 729 HIS A C 1
ATOM 5729 O O . HIS A 1 729 ? 3.887 8.218 -16.482 1.00 97.06 729 HIS A O 1
ATOM 5735 N N . ALA A 1 730 ? 5.053 7.323 -14.778 1.00 97.94 730 ALA A N 1
ATOM 5736 C CA . ALA A 1 730 ? 4.090 7.698 -13.753 1.00 97.94 730 ALA A CA 1
ATOM 5737 C C . ALA A 1 730 ? 3.984 9.219 -13.597 1.00 97.94 730 ALA A C 1
ATOM 5739 O O . ALA A 1 730 ? 2.871 9.734 -13.499 1.00 97.94 730 ALA A O 1
ATOM 5740 N N . LEU A 1 731 ? 5.104 9.944 -13.599 1.00 98.25 731 LEU A N 1
ATOM 5741 C CA . LEU A 1 731 ? 5.129 11.399 -13.457 1.00 98.25 731 LEU A CA 1
ATOM 5742 C C . LEU A 1 731 ? 4.419 12.094 -14.621 1.00 98.25 731 LEU A C 1
ATOM 5744 O O . LEU A 1 731 ? 3.600 12.976 -14.367 1.00 98.25 731 LEU A O 1
ATOM 5748 N N . GLY A 1 732 ? 4.646 11.667 -15.866 1.00 97.88 732 GLY A N 1
ATOM 5749 C CA . GLY A 1 732 ? 3.943 12.218 -17.028 1.00 97.88 732 GLY A CA 1
ATOM 5750 C C . GLY A 1 732 ? 2.422 12.040 -16.930 1.00 97.88 732 GLY A C 1
ATOM 5751 O O . GLY A 1 732 ? 1.664 12.991 -17.146 1.00 97.88 732 GLY A O 1
ATOM 5752 N N . LEU A 1 733 ? 1.965 10.849 -16.524 1.00 98.25 733 LEU A N 1
ATOM 5753 C CA . LEU A 1 733 ? 0.540 10.564 -16.302 1.00 98.25 733 LEU A CA 1
ATOM 5754 C C . LEU A 1 733 ? -0.044 11.380 -15.139 1.00 98.25 733 LEU A C 1
ATOM 5756 O O . LEU A 1 733 ? -1.120 11.966 -15.255 1.00 98.25 733 LEU A O 1
ATOM 5760 N N . LEU A 1 734 ? 0.652 11.421 -14.002 1.00 98.50 734 LEU A N 1
ATOM 5761 C CA . LEU A 1 734 ? 0.188 12.131 -12.811 1.00 98.50 734 LEU A CA 1
ATOM 5762 C C . LEU A 1 734 ? 0.174 13.646 -13.026 1.00 98.50 734 LEU A C 1
ATOM 5764 O O . LEU A 1 734 ? -0.738 14.301 -12.532 1.00 98.50 734 LEU A O 1
ATOM 5768 N N . LYS A 1 735 ? 1.116 14.203 -13.797 1.00 97.81 735 LYS A N 1
ATOM 5769 C CA . LYS A 1 735 ? 1.145 15.633 -14.130 1.00 97.81 735 LYS A CA 1
ATOM 5770 C C . LYS A 1 735 ? -0.072 16.043 -14.961 1.00 97.81 735 LYS A C 1
ATOM 5772 O O . LYS A 1 735 ? -0.684 17.064 -14.656 1.00 97.81 735 LYS A O 1
ATOM 5777 N N . ALA A 1 736 ? -0.485 15.222 -15.932 1.00 96.94 736 ALA A N 1
ATOM 5778 C CA . ALA A 1 736 ? -1.731 15.448 -16.670 1.00 96.94 736 ALA A CA 1
ATOM 5779 C C . ALA A 1 736 ? -2.963 15.411 -15.740 1.00 96.94 736 ALA A C 1
ATOM 5781 O O . ALA A 1 736 ? -3.857 16.253 -15.830 1.00 96.94 736 ALA A O 1
ATOM 5782 N N . GLU A 1 737 ? -3.002 14.479 -14.784 1.00 97.62 737 GLU A N 1
ATOM 5783 C CA . GLU A 1 737 ? -4.100 14.388 -13.811 1.00 97.62 737 GLU A CA 1
ATOM 5784 C C . GLU A 1 737 ? -4.102 15.526 -12.775 1.00 97.62 737 GLU A C 1
ATOM 5786 O O . GLU A 1 737 ? -5.169 15.961 -12.326 1.00 97.62 737 GLU A O 1
ATOM 5791 N N . ASP A 1 738 ? -2.928 16.041 -12.403 1.00 97.19 738 ASP A N 1
ATOM 5792 C CA . ASP A 1 738 ? -2.797 17.207 -11.527 1.00 97.19 738 ASP A CA 1
ATOM 5793 C C . ASP A 1 738 ? -3.307 18.480 -12.209 1.00 97.19 738 ASP A C 1
ATOM 5795 O O . ASP A 1 738 ? -4.040 19.260 -11.599 1.00 97.19 738 ASP A O 1
ATOM 5799 N N . GLN A 1 739 ? -3.021 18.646 -13.505 1.00 96.00 739 GLN A N 1
ATOM 5800 C CA . GLN A 1 739 ? -3.567 19.736 -14.322 1.00 96.00 739 GLN A CA 1
ATOM 5801 C C . GLN A 1 739 ? -5.100 19.671 -14.424 1.00 96.00 739 GLN A C 1
ATOM 5803 O O . GLN A 1 739 ? -5.765 20.708 -14.439 1.00 96.00 739 GLN A O 1
ATOM 5808 N N . LYS A 1 740 ? -5.680 18.463 -14.389 1.00 94.94 740 LYS A N 1
ATOM 5809 C CA . LYS A 1 740 ? -7.135 18.239 -14.266 1.00 94.94 740 LYS A CA 1
ATOM 5810 C C . LYS A 1 740 ? -7.679 18.497 -12.848 1.00 94.94 740 LYS A C 1
ATOM 5812 O O . LYS A 1 740 ? -8.887 18.395 -12.620 1.00 94.94 740 LYS A O 1
ATOM 5817 N N . GLY A 1 741 ? -6.819 18.836 -11.886 1.00 95.56 741 GLY A N 1
ATOM 5818 C CA . GLY A 1 741 ? -7.176 19.152 -10.504 1.00 95.56 741 GLY A CA 1
ATOM 5819 C C . GLY A 1 741 ? -7.491 17.930 -9.640 1.00 95.56 741 GLY A C 1
ATOM 5820 O O . GLY A 1 741 ? -8.212 18.065 -8.646 1.00 95.56 741 GLY A O 1
ATOM 5821 N N . LYS A 1 742 ? -7.005 16.730 -10.000 1.00 95.44 742 LYS A N 1
ATOM 5822 C CA . LYS A 1 742 ? -7.290 15.506 -9.237 1.00 95.44 742 LYS A CA 1
ATOM 5823 C C . LYS A 1 742 ? -6.395 15.426 -7.984 1.00 95.44 742 LYS A C 1
ATOM 5825 O O . LYS A 1 742 ? -5.181 15.265 -8.094 1.00 95.44 742 LYS A O 1
ATOM 5830 N N . PRO A 1 743 ? -6.962 15.443 -6.761 1.00 90.44 743 PRO A N 1
ATOM 5831 C CA . PRO A 1 743 ? -6.206 15.700 -5.527 1.00 90.44 743 PRO A CA 1
ATOM 5832 C C . PRO A 1 743 ? -5.159 14.637 -5.161 1.00 90.44 743 PRO A C 1
ATOM 5834 O O . PRO A 1 743 ? -4.248 14.913 -4.385 1.00 90.44 743 PRO A O 1
ATOM 5837 N N . ARG A 1 744 ? -5.273 13.410 -5.687 1.00 93.25 744 ARG A N 1
ATOM 5838 C CA . ARG A 1 744 ? -4.314 12.328 -5.409 1.00 93.25 744 ARG A CA 1
ATOM 5839 C C . ARG A 1 744 ? -3.044 12.393 -6.257 1.00 93.25 744 ARG A C 1
ATOM 5841 O O . ARG A 1 744 ? -2.083 11.732 -5.881 1.00 93.25 744 ARG A O 1
ATOM 5848 N N . ALA A 1 745 ? -3.021 13.178 -7.336 1.00 96.94 745 ALA A N 1
ATOM 5849 C CA . ALA A 1 745 ? -1.876 13.247 -8.239 1.00 96.94 745 ALA A CA 1
ATOM 5850 C C . ALA A 1 745 ? -0.613 13.741 -7.514 1.00 96.94 745 ALA A C 1
ATOM 5852 O O . ALA A 1 745 ? 0.363 13.001 -7.413 1.00 96.94 745 ALA A O 1
ATOM 5853 N N . LYS A 1 746 ? -0.686 14.917 -6.871 1.00 94.56 746 LYS A N 1
ATOM 5854 C CA . LYS A 1 746 ? 0.436 15.503 -6.109 1.00 94.56 746 LYS A CA 1
ATOM 5855 C C . LYS A 1 746 ? 1.004 14.572 -5.046 1.00 94.56 746 LYS A C 1
ATOM 5857 O O . LYS A 1 746 ? 2.214 14.501 -4.873 1.00 94.56 746 LYS A O 1
ATOM 5862 N N . LEU A 1 747 ? 0.131 13.845 -4.343 1.00 92.19 747 LEU A N 1
ATOM 5863 C CA . LEU A 1 747 ? 0.553 12.903 -3.306 1.00 92.19 747 LEU A CA 1
ATOM 5864 C C . LEU A 1 747 ? 1.424 11.780 -3.883 1.00 92.19 747 LEU A C 1
ATOM 5866 O O . LEU A 1 747 ? 2.416 11.413 -3.265 1.00 92.19 747 LEU A O 1
ATOM 5870 N N . LEU A 1 748 ? 1.048 11.228 -5.040 1.00 96.50 748 LEU A N 1
ATOM 5871 C CA . LEU A 1 748 ? 1.795 10.140 -5.675 1.00 96.50 748 LEU A CA 1
ATOM 5872 C C . LEU A 1 748 ? 3.081 10.625 -6.355 1.00 96.50 748 LEU A C 1
ATOM 5874 O O . LEU A 1 748 ? 4.020 9.844 -6.468 1.00 96.50 748 LEU A O 1
ATOM 5878 N N . MET A 1 749 ? 3.142 11.898 -6.758 1.00 96.94 749 MET A N 1
ATOM 5879 C CA . MET A 1 749 ? 4.340 12.521 -7.338 1.00 96.94 749 MET A CA 1
ATOM 5880 C C . MET A 1 749 ? 5.393 12.892 -6.285 1.00 96.94 749 MET A C 1
ATOM 5882 O O . MET A 1 749 ? 6.567 12.984 -6.615 1.00 96.94 749 MET A O 1
ATOM 5886 N N . ALA A 1 750 ? 4.992 13.102 -5.026 1.00 93.56 750 ALA A N 1
ATOM 5887 C CA . ALA A 1 750 ? 5.826 13.736 -4.002 1.00 93.56 750 ALA A CA 1
ATOM 5888 C C . ALA A 1 750 ? 7.174 13.042 -3.725 1.00 93.56 750 ALA A C 1
ATOM 5890 O O . ALA A 1 750 ? 8.110 13.710 -3.298 1.00 93.56 750 ALA A O 1
ATOM 5891 N N . ASN A 1 751 ? 7.269 11.726 -3.949 1.00 92.12 751 ASN A N 1
ATOM 5892 C CA . ASN A 1 751 ? 8.479 10.933 -3.695 1.00 92.12 751 ASN A CA 1
ATOM 5893 C C . ASN A 1 751 ? 9.100 10.340 -4.972 1.00 92.12 751 ASN A C 1
ATOM 5895 O O . ASN A 1 751 ? 9.947 9.451 -4.873 1.00 92.12 751 ASN A O 1
ATOM 5899 N N . LEU A 1 752 ? 8.646 10.765 -6.154 1.00 95.38 752 LEU A N 1
ATOM 5900 C CA . LEU A 1 752 ? 9.175 10.297 -7.433 1.00 95.38 752 LEU A CA 1
ATOM 5901 C C . LEU A 1 752 ? 10.156 11.324 -7.990 1.00 95.38 752 LEU A C 1
ATOM 5903 O O . LEU A 1 752 ? 9.878 12.523 -7.988 1.00 95.38 752 LEU A O 1
ATOM 5907 N N . ILE A 1 753 ? 11.292 10.837 -8.479 1.00 94.88 753 ILE A N 1
ATOM 5908 C CA . ILE A 1 753 ? 12.342 11.652 -9.087 1.00 94.88 753 ILE A CA 1
ATOM 5909 C C . ILE A 1 753 ? 12.407 11.260 -10.568 1.00 94.88 753 ILE A C 1
ATOM 5911 O O . ILE A 1 753 ? 12.551 10.067 -10.844 1.00 94.88 753 ILE A O 1
ATOM 5915 N N . PRO A 1 754 ? 12.261 12.209 -11.512 1.00 95.19 754 PRO A N 1
ATOM 5916 C CA . PRO A 1 754 ? 12.398 11.905 -12.932 1.00 95.19 754 PRO A CA 1
ATOM 5917 C C . PRO A 1 754 ? 13.837 11.496 -13.261 1.00 95.19 754 PRO A C 1
ATOM 5919 O O . PRO A 1 754 ? 14.790 11.982 -12.648 1.00 95.19 754 PRO A O 1
ATOM 5922 N N . ARG A 1 755 ? 13.983 10.606 -14.242 1.00 93.50 755 ARG A N 1
ATOM 5923 C CA . ARG A 1 755 ? 15.267 10.117 -14.765 1.00 93.50 755 ARG A CA 1
ATOM 5924 C C . ARG A 1 755 ? 15.479 10.527 -16.223 1.00 93.50 755 ARG A C 1
ATOM 5926 O O . ARG A 1 755 ? 16.622 10.723 -16.623 1.00 93.50 755 ARG A O 1
ATOM 5933 N N . ALA A 1 756 ? 14.403 10.730 -16.984 1.00 89.38 756 ALA A N 1
ATOM 5934 C CA . ALA A 1 756 ? 14.442 11.227 -18.361 1.00 89.38 756 ALA A CA 1
ATOM 5935 C C . ALA A 1 756 ? 14.435 12.767 -18.468 1.00 89.38 756 ALA A C 1
ATOM 5937 O O . ALA A 1 756 ? 14.468 13.320 -19.564 1.00 89.38 756 ALA A O 1
ATOM 5938 N N . SER A 1 757 ? 14.341 13.497 -17.354 1.00 89.81 757 SER A N 1
ATOM 5939 C CA . SER A 1 757 ? 14.347 14.970 -17.318 1.00 89.81 757 SER A CA 1
ATOM 5940 C C . SER A 1 757 ? 15.123 15.466 -16.102 1.00 89.81 757 SER A C 1
ATOM 5942 O O . SER A 1 757 ? 15.172 14.768 -15.089 1.00 89.81 757 SER A O 1
ATOM 5944 N N . ALA A 1 758 ? 15.714 16.665 -16.168 1.00 88.12 758 ALA A N 1
ATOM 5945 C CA . ALA A 1 758 ? 16.536 17.173 -15.068 1.00 88.12 758 ALA A CA 1
ATOM 5946 C C . ALA A 1 758 ? 15.681 17.599 -13.866 1.00 88.12 758 ALA A C 1
ATOM 5948 O O . ALA A 1 758 ? 16.121 17.509 -12.718 1.00 88.12 758 ALA A O 1
ATOM 5949 N N . THR A 1 759 ? 14.451 18.059 -14.119 1.00 92.94 759 THR A N 1
ATOM 5950 C CA . THR A 1 759 ? 13.518 18.495 -13.075 1.00 92.94 759 THR A CA 1
ATOM 5951 C C . THR A 1 759 ? 12.092 18.006 -13.320 1.00 92.94 759 THR A C 1
ATOM 5953 O O . THR A 1 759 ? 11.694 17.687 -14.438 1.00 92.94 759 THR A O 1
ATOM 5956 N N . LEU A 1 760 ? 11.275 17.988 -12.261 1.00 92.06 760 LEU A N 1
ATOM 5957 C CA . LEU A 1 760 ? 9.848 17.657 -12.355 1.00 92.06 760 LEU A CA 1
ATOM 5958 C C . LEU A 1 760 ? 9.067 18.644 -13.249 1.00 92.06 760 LEU A C 1
ATOM 5960 O O . LEU A 1 760 ? 8.068 18.280 -13.881 1.00 92.06 760 LEU A O 1
ATOM 5964 N N . ASP A 1 761 ? 9.521 19.895 -13.323 1.00 93.12 761 ASP A N 1
ATOM 5965 C CA . ASP A 1 761 ? 8.895 20.928 -14.149 1.00 93.12 761 ASP A CA 1
ATOM 5966 C C . ASP A 1 761 ? 9.082 20.656 -15.650 1.00 93.12 761 ASP A C 1
ATOM 5968 O O . ASP A 1 761 ? 8.172 20.948 -16.427 1.00 93.12 761 ASP A O 1
ATOM 5972 N N . GLU A 1 762 ? 10.177 19.999 -16.038 1.00 95.81 762 GLU A N 1
ATOM 5973 C CA . GLU A 1 762 ? 10.494 19.610 -17.422 1.00 95.81 762 GLU A CA 1
ATOM 5974 C C . GLU A 1 762 ? 9.750 18.357 -17.910 1.00 95.81 762 GLU A C 1
ATOM 5976 O O . GLU A 1 762 ? 9.657 18.128 -19.118 1.00 95.81 762 GLU A O 1
ATOM 5981 N N . VAL A 1 763 ? 9.178 17.559 -17.001 1.00 96.56 763 VAL A N 1
ATOM 5982 C CA . VAL A 1 763 ? 8.372 16.385 -17.374 1.00 96.56 763 VAL A CA 1
ATOM 5983 C C . VAL A 1 763 ? 7.147 16.838 -18.174 1.00 96.56 763 VAL A C 1
ATOM 5985 O O . VAL A 1 763 ? 6.341 17.626 -17.683 1.00 96.56 763 VAL A O 1
ATOM 5988 N N . GLN A 1 764 ? 6.958 16.338 -19.386 1.00 96.50 764 GLN A N 1
ATOM 5989 C CA . GLN A 1 764 ? 5.801 16.643 -20.216 1.00 96.50 764 GLN A CA 1
ATOM 5990 C C . GLN A 1 764 ? 4.589 15.822 -19.754 1.00 96.50 764 GLN A C 1
ATOM 5992 O O . GLN A 1 764 ? 4.688 14.595 -19.622 1.00 96.50 764 GLN A O 1
ATOM 5997 N N . PRO A 1 765 ? 3.435 16.466 -19.489 1.00 96.75 765 PRO A N 1
ATOM 5998 C CA . PRO A 1 765 ? 2.218 15.748 -19.139 1.00 96.75 765 PRO A CA 1
ATOM 5999 C C . PRO A 1 765 ? 1.794 14.843 -20.299 1.00 96.75 765 PRO A C 1
ATOM 6001 O O . PRO A 1 765 ? 1.913 15.216 -21.465 1.00 96.75 765 PRO A O 1
ATOM 6004 N N . ARG A 1 766 ? 1.263 13.663 -19.976 1.00 95.31 766 ARG A N 1
ATOM 6005 C CA . ARG A 1 766 ? 0.697 12.750 -20.972 1.00 95.31 766 ARG A CA 1
ATOM 6006 C C . ARG A 1 766 ? -0.623 12.166 -20.513 1.00 95.31 766 ARG A C 1
ATOM 6008 O O . ARG A 1 766 ? -0.744 11.654 -19.402 1.00 95.31 766 ARG A O 1
ATOM 6015 N N . GLU A 1 767 ? -1.603 12.167 -21.401 1.00 95.00 767 GLU A N 1
ATOM 6016 C CA . GLU A 1 767 ? -2.835 11.419 -21.216 1.00 95.00 767 GLU A CA 1
ATOM 6017 C C . GLU A 1 767 ? -2.695 10.019 -21.818 1.00 95.00 767 GLU A C 1
ATOM 6019 O O . GLU A 1 767 ? -2.290 9.840 -22.969 1.00 95.00 767 GLU A O 1
ATOM 6024 N N . ALA A 1 768 ? -3.027 8.992 -21.031 1.00 93.06 768 ALA A N 1
ATOM 6025 C CA . ALA A 1 768 ? -2.967 7.611 -21.495 1.00 93.06 768 ALA A CA 1
ATOM 6026 C C . ALA A 1 768 ? -3.801 7.435 -22.776 1.00 93.06 768 ALA A C 1
ATOM 6028 O O . ALA A 1 768 ? -4.915 7.947 -22.864 1.00 93.06 768 ALA A O 1
ATOM 6029 N N . TRP A 1 769 ? -3.271 6.691 -23.751 1.00 90.62 769 TRP A N 1
ATOM 6030 C CA . TRP A 1 769 ? -3.915 6.425 -25.051 1.00 90.62 769 TRP A CA 1
ATOM 6031 C C . TRP A 1 769 ? -4.174 7.642 -25.950 1.00 90.62 769 TRP A C 1
ATOM 6033 O O . TRP A 1 769 ? -4.677 7.441 -27.048 1.00 90.62 769 TRP A O 1
ATOM 6043 N N . GLN A 1 770 ? -3.803 8.850 -25.525 1.00 93.31 770 GLN A N 1
ATOM 6044 C CA . GLN A 1 770 ? -3.852 10.070 -26.339 1.00 93.31 770 GLN A CA 1
ATOM 6045 C C . GLN A 1 770 ? -2.436 10.536 -26.685 1.00 93.31 770 GLN A C 1
ATOM 6047 O O . GLN A 1 770 ? -2.119 10.758 -27.845 1.00 93.31 770 GLN A O 1
ATOM 6052 N N . ASN A 1 771 ? -1.563 10.588 -25.676 1.00 94.62 771 ASN A N 1
ATOM 6053 C CA . ASN A 1 771 ? -0.165 10.979 -25.806 1.00 94.62 771 ASN A CA 1
ATOM 6054 C C . ASN A 1 771 ? 0.717 9.729 -25.622 1.00 94.62 771 ASN A C 1
ATOM 6056 O O . ASN A 1 771 ? 0.816 9.155 -24.522 1.00 94.62 771 ASN A O 1
ATOM 6060 N N . GLN A 1 772 ? 1.306 9.264 -26.722 1.00 93.62 772 GLN A N 1
ATOM 6061 C CA . GLN A 1 772 ? 2.223 8.118 -26.782 1.00 93.62 772 GLN A CA 1
ATOM 6062 C C . GLN A 1 772 ? 3.578 8.563 -27.348 1.00 93.62 772 GLN A C 1
ATOM 6064 O O . GLN A 1 772 ? 3.658 9.687 -27.838 1.00 93.62 772 GLN A O 1
ATOM 6069 N N . PRO A 1 773 ? 4.639 7.741 -27.261 1.00 93.44 773 PRO A N 1
ATOM 6070 C CA . PRO A 1 773 ? 5.926 8.080 -27.864 1.00 93.44 773 PRO A CA 1
ATOM 6071 C C . PRO A 1 773 ? 5.755 8.396 -29.352 1.00 93.44 773 PRO A C 1
ATOM 6073 O O . PRO A 1 773 ? 5.124 7.618 -30.074 1.00 93.44 773 PRO A O 1
ATOM 6076 N N . ASP A 1 774 ? 6.273 9.542 -29.788 1.00 89.81 774 ASP A N 1
ATOM 6077 C CA . ASP A 1 774 ? 6.234 9.935 -31.196 1.00 89.81 774 ASP A CA 1
ATOM 6078 C C . ASP A 1 774 ? 7.423 9.326 -31.944 1.00 89.81 774 ASP A C 1
ATOM 6080 O O . ASP A 1 774 ? 8.568 9.475 -31.520 1.00 89.81 774 ASP A O 1
ATOM 6084 N N . CYS A 1 775 ? 7.174 8.652 -33.068 1.00 84.75 775 CYS A N 1
ATOM 6085 C CA . CYS A 1 775 ? 8.253 8.100 -33.884 1.00 84.75 775 CYS A CA 1
ATOM 6086 C C . CYS A 1 775 ? 9.157 9.201 -34.454 1.00 84.75 775 CYS A C 1
ATOM 6088 O O . CYS A 1 775 ? 10.366 8.997 -34.550 1.00 84.75 775 CYS A O 1
ATOM 6090 N N . SER A 1 776 ? 8.620 10.393 -34.741 1.00 86.06 776 SER A N 1
ATOM 6091 C CA . SER A 1 776 ? 9.425 11.510 -35.250 1.00 86.06 776 SER A CA 1
ATOM 6092 C C . SER A 1 776 ? 10.365 12.115 -34.202 1.00 86.06 776 SER A C 1
ATOM 6094 O O . SER A 1 776 ? 11.172 12.974 -34.542 1.00 86.06 776 SER A O 1
ATOM 6096 N N . ALA A 1 777 ? 10.279 11.689 -32.935 1.00 88.38 777 ALA A N 1
ATOM 6097 C CA . ALA A 1 777 ? 11.245 12.075 -31.906 1.00 88.38 777 ALA A CA 1
ATOM 6098 C C . ALA A 1 777 ? 12.643 11.496 -32.179 1.00 88.38 777 ALA A C 1
ATOM 6100 O O . ALA A 1 777 ? 13.641 12.095 -31.785 1.00 88.38 777 ALA A O 1
ATOM 6101 N N . CYS A 1 778 ? 12.707 10.347 -32.861 1.00 87.44 778 CYS A N 1
ATOM 6102 C CA . CYS A 1 778 ? 13.956 9.660 -33.193 1.00 87.44 778 CYS A CA 1
ATOM 6103 C C . CYS A 1 778 ? 14.169 9.519 -34.706 1.00 87.44 778 CYS A C 1
ATOM 6105 O O . CYS A 1 778 ? 15.307 9.500 -35.163 1.00 87.44 778 CYS A O 1
ATOM 6107 N N . HIS A 1 779 ? 13.093 9.398 -35.488 1.00 85.31 779 HIS A N 1
ATOM 6108 C CA . HIS A 1 779 ? 13.169 9.127 -36.921 1.00 85.31 779 HIS A CA 1
ATOM 6109 C C . HIS A 1 779 ? 13.036 10.410 -37.744 1.00 85.31 779 HIS A C 1
ATOM 6111 O O . HIS A 1 779 ? 12.037 11.121 -37.655 1.00 85.31 779 HIS A O 1
ATOM 6117 N N . THR A 1 780 ? 14.027 10.661 -38.604 1.00 80.56 780 THR A N 1
ATOM 6118 C CA . THR A 1 780 ? 13.977 11.704 -39.644 1.00 80.56 780 THR A CA 1
ATOM 6119 C C . THR A 1 780 ? 13.349 11.206 -40.947 1.00 80.56 780 THR A C 1
ATOM 6121 O O . THR A 1 780 ? 13.113 12.010 -41.841 1.00 80.56 780 THR A O 1
ATOM 6124 N N . PHE A 1 781 ? 13.090 9.895 -41.050 1.00 78.06 781 PHE A N 1
ATOM 6125 C CA . PHE A 1 781 ? 12.546 9.183 -42.219 1.00 78.06 781 PHE A CA 1
ATOM 6126 C C . PHE A 1 781 ? 13.448 9.172 -43.468 1.00 78.06 781 PHE A C 1
ATOM 6128 O O . PHE A 1 781 ? 13.037 8.699 -44.522 1.00 78.06 781 PHE A O 1
ATOM 6135 N N . PHE A 1 782 ? 14.695 9.638 -43.343 1.00 74.62 782 PHE A N 1
ATOM 6136 C CA . PHE A 1 782 ? 15.704 9.592 -44.412 1.00 74.62 782 PHE A CA 1
ATOM 6137 C C . PHE A 1 782 ? 17.024 8.959 -43.967 1.00 74.62 782 PHE A C 1
ATOM 6139 O O . PHE A 1 782 ? 17.778 8.452 -44.796 1.00 74.62 782 PHE A O 1
ATOM 6146 N N . GLU A 1 783 ? 17.313 8.982 -42.667 1.00 76.69 783 GLU A N 1
ATOM 6147 C CA . GLU A 1 783 ? 18.524 8.415 -42.080 1.00 76.69 783 GLU A CA 1
ATOM 6148 C C . GLU A 1 783 ? 18.154 7.538 -40.881 1.00 76.69 783 GLU A C 1
ATOM 6150 O O . GLU A 1 783 ? 17.105 7.713 -40.254 1.00 76.69 783 GLU A O 1
ATOM 6155 N N . SER A 1 784 ? 19.017 6.569 -40.569 1.00 75.06 784 SER A N 1
ATOM 6156 C CA . SER A 1 784 ? 18.861 5.773 -39.351 1.00 75.06 784 SER A CA 1
ATOM 6157 C C . SER A 1 784 ? 19.050 6.661 -38.112 1.00 75.06 784 SER A C 1
ATOM 6159 O O . SER A 1 784 ? 19.973 7.476 -38.115 1.00 75.06 784 SER A O 1
ATOM 6161 N N . PRO A 1 785 ? 18.228 6.501 -37.059 1.00 79.88 785 PRO A N 1
ATOM 6162 C CA . PRO A 1 785 ? 18.416 7.219 -35.800 1.00 79.88 785 PRO A CA 1
ATOM 6163 C C . PRO A 1 785 ? 19.776 6.936 -35.147 1.00 79.88 785 PRO A C 1
ATOM 6165 O O . PRO A 1 785 ? 20.347 5.857 -35.331 1.00 79.88 785 PRO A O 1
ATOM 6168 N N . ASP A 1 786 ? 20.252 7.878 -34.330 1.00 79.81 786 ASP A N 1
ATOM 6169 C CA . ASP A 1 786 ? 21.433 7.688 -33.482 1.00 79.81 786 ASP A CA 1
ATOM 6170 C C . ASP A 1 786 ? 21.213 6.572 -32.444 1.00 79.81 786 ASP A C 1
ATOM 6172 O O . ASP A 1 786 ? 20.092 6.299 -32.009 1.00 79.81 786 ASP A O 1
ATOM 6176 N N . SER A 1 787 ? 22.300 5.932 -32.001 1.00 78.56 787 SER A N 1
ATOM 6177 C CA . SER A 1 787 ? 22.238 4.807 -31.052 1.00 78.56 787 SER A CA 1
ATOM 6178 C C . SER A 1 787 ? 21.702 5.178 -29.664 1.00 78.56 787 SER A C 1
ATOM 6180 O O . SER A 1 787 ? 21.295 4.298 -28.914 1.00 78.56 787 SER A O 1
ATOM 6182 N N . ASP A 1 788 ? 21.738 6.459 -29.295 1.00 81.56 788 ASP A N 1
ATOM 6183 C CA . ASP A 1 788 ? 21.221 6.993 -28.030 1.00 81.56 788 ASP A CA 1
ATOM 6184 C C . ASP A 1 788 ? 19.858 7.696 -28.183 1.00 81.56 788 ASP A C 1
ATOM 6186 O O . ASP A 1 788 ? 19.379 8.333 -27.240 1.00 81.56 788 ASP A O 1
ATOM 6190 N N . ALA A 1 789 ? 19.206 7.561 -29.345 1.00 85.00 789 ALA A N 1
ATOM 6191 C CA . ALA A 1 789 ? 17.910 8.170 -29.605 1.00 85.00 789 ALA A CA 1
ATOM 6192 C C . ALA A 1 789 ? 16.839 7.698 -28.601 1.00 85.00 789 ALA A C 1
ATOM 6194 O O . ALA A 1 789 ? 16.709 6.513 -28.277 1.00 85.00 789 ALA A O 1
ATOM 6195 N N . SER A 1 790 ? 16.039 8.646 -28.109 1.00 89.50 790 SER A N 1
ATOM 6196 C CA . SER A 1 790 ? 15.017 8.404 -27.092 1.00 89.50 790 SER A CA 1
ATOM 6197 C C . SER A 1 790 ? 13.790 9.278 -27.328 1.00 89.50 790 SER A C 1
ATOM 6199 O O . SER A 1 790 ? 13.887 10.497 -27.474 1.00 89.50 790 SER A O 1
ATOM 6201 N N . ALA A 1 791 ? 12.621 8.641 -27.303 1.00 92.38 791 ALA A N 1
ATOM 6202 C CA . ALA A 1 791 ? 11.325 9.314 -27.342 1.00 92.38 791 ALA A CA 1
ATOM 6203 C C . ALA A 1 791 ? 10.768 9.569 -25.930 1.00 92.38 791 ALA A C 1
ATOM 6205 O O . ALA A 1 791 ? 9.659 10.089 -25.780 1.00 92.38 791 ALA A O 1
ATOM 6206 N N . ALA A 1 792 ? 11.513 9.212 -24.875 1.00 92.19 792 ALA A N 1
ATOM 6207 C CA . ALA A 1 792 ? 11.105 9.499 -23.509 1.00 92.19 792 ALA A CA 1
ATOM 6208 C C . ALA A 1 792 ? 10.849 11.006 -23.340 1.00 92.19 792 ALA A C 1
ATOM 6210 O O . ALA A 1 792 ? 11.660 11.841 -23.736 1.00 92.19 792 ALA A O 1
ATOM 6211 N N . ASN A 1 793 ? 9.708 11.347 -22.737 1.00 93.94 793 ASN A N 1
ATOM 6212 C CA . ASN A 1 793 ? 9.252 12.725 -22.538 1.00 93.94 793 ASN A CA 1
ATOM 6213 C C . ASN A 1 793 ? 8.848 13.489 -23.822 1.00 93.94 793 ASN A C 1
ATOM 6215 O O . ASN A 1 793 ? 8.578 14.688 -23.746 1.00 93.94 793 ASN A O 1
ATOM 6219 N N . GLN A 1 794 ? 8.762 12.814 -24.975 1.00 94.25 794 GLN A N 1
ATOM 6220 C CA . GLN A 1 794 ? 8.323 13.380 -26.255 1.00 94.25 794 GLN A CA 1
ATOM 6221 C C . GLN A 1 794 ? 7.078 12.642 -26.751 1.00 94.25 794 GLN A C 1
ATOM 6223 O O . GLN A 1 794 ? 7.127 11.467 -27.124 1.00 94.25 794 GLN A O 1
ATOM 6228 N N . TRP A 1 795 ? 5.935 13.325 -26.719 1.00 94.69 795 TRP A N 1
ATOM 6229 C CA . TRP A 1 795 ? 4.639 12.695 -26.944 1.00 94.69 795 TRP A CA 1
ATOM 6230 C C . TRP A 1 795 ? 3.938 13.215 -28.193 1.00 94.69 795 TRP A C 1
ATOM 6232 O O . TRP A 1 795 ? 4.023 14.399 -28.509 1.00 94.69 795 TRP A O 1
ATOM 6242 N N . THR A 1 796 ? 3.168 12.339 -28.833 1.00 94.88 796 THR A N 1
ATOM 6243 C CA . THR A 1 796 ? 2.206 12.711 -29.874 1.00 94.88 796 THR A CA 1
ATOM 6244 C C . THR A 1 796 ? 1.212 13.749 -29.349 1.00 94.88 796 THR A C 1
ATOM 6246 O O . THR A 1 796 ? 0.813 13.689 -28.181 1.00 94.88 796 THR A O 1
ATOM 6249 N N . GLU A 1 797 ? 0.770 14.666 -30.213 1.00 91.50 797 GLU A N 1
ATOM 6250 C CA . GLU A 1 797 ? -0.177 15.729 -29.841 1.00 91.50 797 GLU A CA 1
ATOM 6251 C C . GLU A 1 797 ? -1.539 15.157 -29.414 1.00 91.50 797 GLU A C 1
ATOM 6253 O O . GLU A 1 797 ? -2.078 15.531 -28.368 1.00 91.50 797 GLU A O 1
ATOM 6258 N N . ASP A 1 798 ? -2.063 14.199 -30.183 1.00 91.12 798 ASP A N 1
ATOM 6259 C CA . ASP A 1 798 ? -3.390 13.622 -29.981 1.00 91.12 798 ASP A CA 1
ATOM 6260 C C . ASP A 1 798 ? -3.523 12.167 -30.482 1.00 91.12 798 ASP A C 1
ATOM 6262 O O . ASP A 1 798 ? -2.566 11.533 -30.937 1.00 91.12 798 ASP A O 1
ATOM 6266 N N . ALA A 1 799 ? -4.748 11.632 -30.401 1.00 90.00 799 ALA A N 1
ATOM 6267 C CA . ALA A 1 799 ? -5.087 10.279 -30.836 1.00 90.00 799 ALA A CA 1
ATOM 6268 C C . ALA A 1 799 ? -4.871 10.029 -32.340 1.00 90.00 799 ALA A C 1
ATOM 6270 O O . ALA A 1 799 ? -4.608 8.887 -32.727 1.00 90.00 799 ALA A O 1
ATOM 6271 N N . GLN A 1 800 ? -5.029 11.047 -33.192 1.00 89.69 800 GLN A N 1
ATOM 6272 C CA . GLN A 1 800 ? -4.851 10.903 -34.644 1.00 89.69 800 GLN A CA 1
ATOM 6273 C C . GLN A 1 800 ? -3.371 10.850 -35.007 1.00 89.69 800 GLN A C 1
ATOM 6275 O O . GLN A 1 800 ? -2.955 10.097 -35.883 1.00 89.69 800 GLN A O 1
ATOM 6280 N N . SER A 1 801 ? -2.558 11.541 -34.215 1.00 91.50 801 SER A N 1
ATOM 6281 C CA . SER A 1 801 ? -1.105 11.530 -34.292 1.00 91.50 801 SER A CA 1
ATOM 6282 C C . SER A 1 801 ? -0.476 10.225 -33.786 1.00 91.50 801 SER A C 1
ATOM 6284 O O . SER A 1 801 ? 0.746 10.116 -33.769 1.00 91.50 801 SER A O 1
ATOM 6286 N N . LEU A 1 802 ? -1.244 9.217 -33.367 1.00 93.00 802 LEU A N 1
ATOM 6287 C CA . LEU A 1 802 ? -0.696 7.917 -32.969 1.00 93.00 802 LEU A CA 1
ATOM 6288 C C . LEU A 1 802 ? -0.257 7.109 -34.190 1.00 93.00 802 LEU A C 1
ATOM 6290 O O . LEU A 1 802 ? -0.996 7.026 -35.163 1.00 93.00 802 LEU A O 1
ATOM 6294 N N . PHE A 1 803 ? 0.859 6.381 -34.091 1.00 92.75 803 PHE A N 1
ATOM 6295 C CA . PHE A 1 803 ? 1.344 5.488 -35.157 1.00 92.75 803 PHE A CA 1
ATOM 6296 C C . PHE A 1 803 ? 0.257 4.563 -35.742 1.00 92.75 803 PHE A C 1
ATOM 6298 O O . PHE A 1 803 ? 0.205 4.337 -36.944 1.00 92.75 803 PHE A O 1
ATOM 6305 N N . LYS A 1 804 ? -0.670 4.071 -34.908 1.00 92.50 804 LYS A N 1
ATOM 6306 C CA . LYS A 1 804 ? -1.780 3.208 -35.351 1.00 92.50 804 LYS A CA 1
ATOM 6307 C C . LYS A 1 804 ? -2.856 3.895 -36.206 1.00 92.50 804 LYS A C 1
ATOM 6309 O O . LYS A 1 804 ? -3.686 3.210 -36.801 1.00 92.50 804 LYS A O 1
ATOM 6314 N N . ASN A 1 805 ? -2.888 5.224 -36.195 1.00 92.12 805 ASN A N 1
ATOM 6315 C CA . ASN A 1 805 ? -3.846 6.065 -36.913 1.00 92.12 805 ASN A CA 1
ATOM 6316 C C . ASN A 1 805 ? -3.172 6.938 -37.985 1.00 92.12 805 ASN A C 1
ATOM 6318 O O . ASN A 1 805 ? -3.873 7.498 -38.821 1.00 92.12 805 ASN A O 1
ATOM 6322 N N . ARG A 1 806 ? -1.834 7.031 -37.991 1.00 91.50 806 ARG A N 1
ATOM 6323 C CA . ARG A 1 806 ? -1.086 7.763 -39.015 1.00 91.50 806 ARG A CA 1
ATOM 6324 C C . ARG A 1 806 ? -1.127 7.051 -40.367 1.00 91.50 806 ARG A C 1
ATOM 6326 O O . ARG A 1 806 ? -1.165 5.819 -40.461 1.00 91.50 806 ARG A O 1
ATOM 6333 N N . LYS A 1 807 ? -1.080 7.882 -41.401 1.00 91.25 807 LYS A N 1
ATOM 6334 C CA . LYS A 1 807 ? -0.940 7.514 -42.806 1.00 91.25 807 LYS A CA 1
ATOM 6335 C C . LYS A 1 807 ? 0.378 8.082 -43.327 1.00 91.25 807 LYS A C 1
ATOM 6337 O O . LYS A 1 807 ? 0.987 8.926 -42.671 1.00 91.25 807 LYS A O 1
ATOM 6342 N N . ASP A 1 808 ? 0.798 7.590 -44.478 1.00 87.88 808 ASP A N 1
ATOM 6343 C CA . ASP A 1 808 ? 1.880 8.175 -45.263 1.00 87.88 808 ASP A CA 1
ATOM 6344 C C . ASP A 1 808 ? 1.613 9.641 -45.667 1.00 87.88 808 ASP A C 1
ATOM 6346 O O . ASP A 1 808 ? 0.530 10.195 -45.457 1.00 87.88 808 ASP A O 1
ATOM 6350 N N . ASP A 1 809 ? 2.605 10.256 -46.313 1.00 84.56 809 ASP A N 1
ATOM 6351 C CA . ASP A 1 809 ? 2.549 11.649 -46.780 1.00 84.56 809 ASP A CA 1
ATOM 6352 C C . ASP A 1 809 ? 1.477 11.901 -47.861 1.00 84.56 809 ASP A C 1
ATOM 6354 O O . ASP A 1 809 ? 1.113 13.048 -48.124 1.00 84.56 809 ASP A O 1
ATOM 6358 N N . LEU A 1 810 ? 0.944 10.841 -48.480 1.00 87.38 810 LEU A N 1
ATOM 6359 C CA . LEU A 1 810 ? -0.155 10.900 -49.453 1.00 87.38 810 LEU A CA 1
ATOM 6360 C C . LEU A 1 810 ? -1.537 10.755 -48.797 1.00 87.38 810 LEU A C 1
ATOM 6362 O O . LEU A 1 810 ? -2.560 10.716 -49.490 1.00 87.38 810 LEU A O 1
ATOM 6366 N N . GLU A 1 811 ? -1.574 10.629 -47.470 1.00 88.62 811 GLU A N 1
ATOM 6367 C CA . GLU A 1 811 ? -2.756 10.318 -46.670 1.00 88.62 811 GLU A CA 1
ATOM 6368 C C . GLU A 1 811 ? -3.520 9.069 -47.155 1.00 88.62 811 GLU A C 1
ATOM 6370 O O . GLU A 1 811 ? -4.753 8.988 -47.024 1.00 88.62 811 GLU A O 1
ATOM 6375 N N . ALA A 1 812 ? -2.807 8.099 -47.735 1.00 88.00 812 ALA A N 1
ATOM 6376 C CA . ALA A 1 812 ? -3.341 6.918 -48.408 1.00 88.00 812 ALA A CA 1
ATOM 6377 C C . ALA A 1 812 ? -3.092 5.622 -47.654 1.00 88.00 812 ALA A C 1
ATOM 6379 O O . ALA A 1 812 ? -4.055 4.966 -47.236 1.00 88.00 812 ALA A O 1
ATOM 6380 N N . VAL A 1 813 ? -1.832 5.247 -47.477 1.00 91.88 813 VAL A N 1
ATOM 6381 C CA . VAL A 1 813 ? -1.486 3.977 -46.848 1.00 91.88 813 VAL A CA 1
ATOM 6382 C C . VAL A 1 813 ? -1.310 4.193 -45.356 1.00 91.88 813 VAL A C 1
ATOM 6384 O O . VAL A 1 813 ? -0.594 5.090 -44.914 1.00 91.88 813 VAL A O 1
ATOM 6387 N N . MET A 1 814 ? -1.980 3.368 -44.557 1.00 93.88 814 MET A N 1
ATOM 6388 C CA . MET A 1 814 ? -1.803 3.375 -43.107 1.00 93.88 814 MET A CA 1
ATOM 6389 C C . MET A 1 814 ? -0.395 2.878 -42.767 1.00 93.88 814 MET A C 1
ATOM 6391 O O . MET A 1 814 ? 0.003 1.821 -43.257 1.00 93.88 814 MET A O 1
ATOM 6395 N N . CYS A 1 815 ? 0.335 3.551 -41.869 1.00 92.50 815 CYS A N 1
ATOM 6396 C CA . CYS A 1 815 ? 1.719 3.165 -41.544 1.00 92.50 815 CYS A CA 1
ATOM 6397 C C . CYS A 1 815 ? 1.829 1.693 -41.102 1.00 92.50 815 CYS A C 1
ATOM 6399 O O . CYS A 1 815 ? 2.777 0.994 -41.455 1.00 92.50 815 CYS A O 1
ATOM 6401 N N . GLN A 1 816 ? 0.824 1.194 -40.372 1.00 94.56 816 GLN A N 1
ATOM 6402 C CA . GLN A 1 816 ? 0.785 -0.193 -39.905 1.00 94.56 816 GLN A CA 1
ATOM 6403 C C . GLN A 1 816 ? 0.605 -1.237 -41.015 1.00 94.56 816 GLN A C 1
ATOM 6405 O O . GLN A 1 816 ? 0.943 -2.399 -40.795 1.00 94.56 816 GLN A O 1
ATOM 6410 N N . ALA A 1 817 ? 0.089 -0.846 -42.184 1.00 94.25 817 ALA A N 1
ATOM 6411 C CA . ALA A 1 817 ? 0.001 -1.738 -43.333 1.00 94.25 817 ALA A CA 1
ATOM 6412 C C . ALA A 1 817 ? 1.407 -2.109 -43.829 1.00 94.25 817 ALA A C 1
ATOM 6414 O O . ALA A 1 817 ? 1.673 -3.275 -44.102 1.00 94.25 817 ALA A O 1
ATOM 6415 N N . CYS A 1 818 ? 2.323 -1.138 -43.884 1.00 91.38 818 CYS A N 1
ATOM 6416 C CA . CYS A 1 818 ? 3.675 -1.368 -44.391 1.00 91.38 818 CYS A CA 1
ATOM 6417 C C . CYS A 1 818 ? 4.641 -1.849 -43.310 1.00 91.38 818 CYS A C 1
ATOM 6419 O O . CYS A 1 818 ? 5.408 -2.780 -43.540 1.00 91.38 818 CYS A O 1
ATOM 6421 N N . HIS A 1 819 ? 4.603 -1.235 -42.127 1.00 92.25 819 HIS A N 1
ATOM 6422 C CA . HIS A 1 819 ? 5.612 -1.457 -41.089 1.00 92.25 819 HIS A CA 1
ATOM 6423 C C . HIS A 1 819 ? 5.223 -2.520 -40.061 1.00 92.25 819 HIS A C 1
ATOM 6425 O O . HIS A 1 819 ? 6.064 -2.910 -39.256 1.00 92.25 819 HIS A O 1
ATOM 6431 N N . GLY A 1 820 ? 3.968 -2.971 -40.045 1.00 93.81 820 GLY A N 1
ATOM 6432 C CA . GLY A 1 820 ? 3.426 -3.766 -38.950 1.00 93.81 820 GLY A CA 1
ATOM 6433 C C . GLY A 1 820 ? 2.962 -2.898 -37.777 1.00 93.81 820 GLY A C 1
ATOM 6434 O O . GLY A 1 820 ? 2.820 -1.679 -37.857 1.00 93.81 820 GLY A O 1
ATOM 6435 N N . THR A 1 821 ? 2.651 -3.531 -36.653 1.00 94.25 821 THR A N 1
ATOM 6436 C CA . THR A 1 821 ? 1.970 -2.861 -35.529 1.00 94.25 821 THR A CA 1
ATOM 6437 C C . THR A 1 821 ? 2.968 -2.322 -34.501 1.00 94.25 821 THR A C 1
ATOM 6439 O O . THR A 1 821 ? 4.083 -2.821 -34.408 1.00 94.25 821 THR A O 1
ATOM 6442 N N . ALA A 1 822 ? 2.593 -1.328 -33.684 1.00 91.62 822 ALA A N 1
ATOM 6443 C CA . ALA A 1 822 ? 3.476 -0.834 -32.618 1.00 91.62 822 ALA A CA 1
ATOM 6444 C C . ALA A 1 822 ? 3.905 -1.986 -31.688 1.00 91.62 822 ALA A C 1
ATOM 6446 O O . ALA A 1 822 ? 3.047 -2.755 -31.273 1.00 91.62 822 ALA A O 1
ATOM 6447 N N . HIS A 1 823 ? 5.195 -2.082 -31.346 1.00 92.06 823 HIS A N 1
ATOM 6448 C CA . HIS A 1 823 ? 5.830 -3.218 -30.640 1.00 92.06 823 HIS A CA 1
ATOM 6449 C C . HIS A 1 823 ? 6.015 -4.510 -31.459 1.00 92.06 823 HIS A C 1
ATOM 6451 O O . HIS A 1 823 ? 6.586 -5.469 -30.949 1.00 92.06 823 HIS A O 1
ATOM 6457 N N . ALA A 1 824 ? 5.578 -4.542 -32.717 1.00 93.56 824 ALA A N 1
ATOM 6458 C CA . ALA A 1 824 ? 5.759 -5.660 -33.645 1.00 93.56 824 ALA A CA 1
ATOM 6459 C C . ALA A 1 824 ? 5.990 -5.142 -35.070 1.00 93.56 824 ALA A C 1
ATOM 6461 O O . ALA A 1 824 ? 5.305 -5.540 -36.014 1.00 93.56 824 ALA A O 1
ATOM 6462 N N . LEU A 1 825 ? 6.899 -4.171 -35.174 1.00 92.62 825 LEU A N 1
ATOM 6463 C CA . LEU A 1 825 ? 7.375 -3.650 -36.448 1.00 92.62 825 LEU A CA 1
ATOM 6464 C C . LEU A 1 825 ? 8.214 -4.718 -37.151 1.00 92.62 825 LEU A C 1
ATOM 6466 O O . LEU A 1 825 ? 8.910 -5.461 -36.468 1.00 92.62 825 LEU A O 1
ATOM 6470 N N . TYR A 1 826 ? 8.161 -4.789 -38.478 1.00 92.75 826 TYR A N 1
ATOM 6471 C CA . TYR A 1 826 ? 8.905 -5.791 -39.242 1.00 92.75 826 TYR A CA 1
ATOM 6472 C C . TYR A 1 826 ? 10.425 -5.525 -39.270 1.00 92.75 826 TYR A C 1
ATOM 6474 O O . TYR A 1 826 ? 10.814 -4.363 -39.404 1.00 92.75 826 TYR A O 1
ATOM 6482 N N . PRO A 1 827 ? 11.273 -6.577 -39.215 1.00 92.62 827 PRO A N 1
ATOM 6483 C CA . PRO A 1 827 ? 10.928 -7.956 -38.849 1.00 92.62 827 PRO A CA 1
ATOM 6484 C C . PRO A 1 827 ? 10.475 -8.058 -37.388 1.00 92.62 827 PRO A C 1
ATOM 6486 O O . PRO A 1 827 ? 11.013 -7.384 -36.513 1.00 92.62 827 PRO A O 1
ATOM 6489 N N . ALA A 1 828 ? 9.479 -8.907 -37.135 1.00 92.00 828 ALA A N 1
ATOM 6490 C CA . ALA A 1 828 ? 8.996 -9.194 -35.792 1.00 92.00 828 ALA A CA 1
ATOM 6491 C C . ALA A 1 828 ? 9.271 -10.651 -35.388 1.00 92.00 828 ALA A C 1
ATOM 6493 O O . ALA A 1 828 ? 8.811 -11.561 -36.079 1.00 92.00 828 ALA A O 1
ATOM 6494 N N . ASP A 1 829 ? 9.942 -10.873 -34.257 1.00 89.25 829 ASP A N 1
ATOM 6495 C CA . ASP A 1 829 ? 10.269 -12.198 -33.714 1.00 89.25 829 ASP A CA 1
ATOM 6496 C C . ASP A 1 829 ? 9.738 -12.375 -32.284 1.00 89.25 829 ASP A C 1
ATOM 6498 O O . ASP A 1 829 ? 10.032 -11.599 -31.380 1.00 89.25 829 ASP A O 1
ATOM 6502 N N . ASN A 1 830 ? 8.925 -13.411 -32.093 1.00 83.12 830 ASN A N 1
ATOM 6503 C CA . ASN A 1 830 ? 8.273 -13.764 -30.834 1.00 83.12 830 ASN A CA 1
ATOM 6504 C C . ASN A 1 830 ? 8.487 -15.225 -30.422 1.00 83.12 830 ASN A C 1
ATOM 6506 O O . ASN A 1 830 ? 7.708 -15.743 -29.619 1.00 83.12 830 ASN A O 1
ATOM 6510 N N . GLY A 1 831 ? 9.431 -15.934 -31.046 1.00 86.75 831 GLY A N 1
ATOM 6511 C CA . GLY A 1 831 ? 9.678 -17.350 -30.764 1.00 86.75 831 GLY A CA 1
ATOM 6512 C C . GLY A 1 831 ? 8.556 -18.319 -31.176 1.00 86.75 831 GLY A C 1
ATOM 6513 O O . GLY A 1 831 ? 8.674 -19.512 -30.912 1.00 86.75 831 GLY A O 1
ATOM 6514 N N . TYR A 1 832 ? 7.497 -17.849 -31.856 1.00 91.00 832 TYR A N 1
ATOM 6515 C CA . TYR A 1 832 ? 6.452 -18.692 -32.471 1.00 91.00 832 TYR A CA 1
ATOM 6516 C C . TYR A 1 832 ? 6.743 -19.017 -33.948 1.00 91.00 832 TYR A C 1
ATOM 6518 O O . TYR A 1 832 ? 5.856 -19.446 -34.685 1.00 91.00 832 TYR A O 1
ATOM 6526 N N . GLY A 1 833 ? 7.989 -18.819 -34.382 1.00 89.06 833 GLY A N 1
ATOM 6527 C CA . GLY A 1 833 ? 8.452 -19.027 -35.751 1.00 89.06 833 GLY A CA 1
ATOM 6528 C C . GLY A 1 833 ? 8.494 -17.741 -36.584 1.00 89.06 833 GLY A C 1
ATOM 6529 O O . GLY A 1 833 ? 7.697 -16.817 -36.404 1.00 89.06 833 GLY A O 1
ATOM 6530 N N . GLU A 1 834 ? 9.408 -17.709 -37.556 1.00 87.75 834 GLU A N 1
ATOM 6531 C CA . GLU A 1 834 ? 9.755 -16.510 -38.339 1.00 87.75 834 GLU A CA 1
ATOM 6532 C C . GLU A 1 834 ? 8.572 -15.905 -39.112 1.00 87.75 834 GLU A C 1
ATOM 6534 O O . GLU A 1 834 ? 8.519 -14.704 -39.354 1.00 87.75 834 GLU A O 1
ATOM 6539 N N . SER A 1 835 ? 7.598 -16.718 -39.528 1.00 91.75 835 SER A N 1
ATOM 6540 C CA . SER A 1 835 ? 6.519 -16.256 -40.413 1.00 91.75 835 SER A CA 1
ATOM 6541 C C . SER A 1 835 ? 5.286 -15.734 -39.681 1.00 91.75 835 SER A C 1
ATOM 6543 O O . SER A 1 835 ? 4.486 -15.019 -40.284 1.00 91.75 835 SER A O 1
ATOM 6545 N N . ARG A 1 836 ? 5.084 -16.075 -38.402 1.00 92.31 836 ARG A N 1
ATOM 6546 C CA . ARG A 1 836 ? 3.774 -15.900 -37.757 1.00 92.31 836 ARG A CA 1
ATOM 6547 C C . ARG A 1 836 ? 3.370 -14.445 -37.554 1.00 92.31 836 ARG A C 1
ATOM 6549 O O . ARG A 1 836 ? 2.211 -14.101 -37.779 1.00 92.31 836 ARG A O 1
ATOM 6556 N N . ASN A 1 837 ? 4.314 -13.587 -37.175 1.00 90.94 837 ASN A N 1
ATOM 6557 C CA . ASN A 1 837 ? 4.074 -12.142 -37.134 1.00 90.94 837 ASN A CA 1
ATOM 6558 C C . ASN A 1 837 ? 4.419 -11.450 -38.449 1.00 90.94 837 ASN A C 1
ATOM 6560 O O . ASN A 1 837 ? 3.871 -10.388 -38.709 1.00 90.94 837 ASN A O 1
ATOM 6564 N N . ASN A 1 838 ? 5.228 -12.069 -39.309 1.00 94.62 838 ASN A N 1
ATOM 6565 C CA . ASN A 1 838 ? 5.690 -11.497 -40.573 1.00 94.62 838 ASN A CA 1
ATOM 6566 C C . ASN A 1 838 ? 4.856 -11.958 -41.786 1.00 94.62 838 ASN A C 1
ATOM 6568 O O . ASN A 1 838 ? 5.368 -11.997 -42.899 1.00 94.62 838 ASN A O 1
ATOM 6572 N N . ILE A 1 839 ? 3.577 -12.322 -41.615 1.00 95.56 839 ILE A N 1
ATOM 6573 C CA . ILE A 1 839 ? 2.789 -12.972 -42.683 1.00 95.56 839 ILE A CA 1
ATOM 6574 C C . ILE A 1 839 ? 2.709 -12.120 -43.950 1.00 95.56 839 ILE A C 1
ATOM 6576 O O . ILE A 1 839 ? 2.973 -12.640 -45.028 1.00 95.56 839 ILE A O 1
ATOM 6580 N N . ALA A 1 840 ? 2.348 -10.839 -43.842 1.00 94.62 840 ALA A N 1
ATOM 6581 C CA . ALA A 1 840 ? 2.220 -9.963 -45.006 1.00 94.62 840 ALA A CA 1
ATOM 6582 C C . ALA A 1 840 ? 3.545 -9.834 -45.787 1.00 94.62 840 ALA A C 1
ATOM 6584 O O . ALA A 1 840 ? 3.550 -10.159 -46.978 1.00 94.62 840 ALA A O 1
ATOM 6585 N N . PRO A 1 841 ? 4.682 -9.458 -45.168 1.00 94.94 841 PRO A N 1
ATOM 6586 C CA . PRO A 1 841 ? 5.938 -9.383 -45.908 1.00 94.94 841 PRO A CA 1
ATOM 6587 C C . PRO A 1 841 ? 6.416 -10.757 -46.411 1.00 94.94 841 PRO A C 1
ATOM 6589 O O . PRO A 1 841 ? 6.775 -10.904 -47.580 1.00 94.94 841 PRO A O 1
ATOM 6592 N N . MET A 1 842 ? 6.288 -11.826 -45.625 1.00 95.00 842 MET A N 1
ATOM 6593 C CA . MET A 1 842 ? 6.653 -13.170 -46.097 1.00 95.00 842 MET A CA 1
ATOM 6594 C C . MET A 1 842 ? 5.772 -13.652 -47.264 1.00 95.00 842 MET A C 1
ATOM 6596 O O . MET A 1 842 ? 6.260 -14.317 -48.182 1.00 95.00 842 MET A O 1
ATOM 6600 N N . GLN A 1 843 ? 4.484 -13.297 -47.278 1.00 95.62 843 GLN A N 1
ATOM 6601 C CA . GLN A 1 843 ? 3.560 -13.607 -48.369 1.00 95.62 843 GLN A CA 1
ATOM 6602 C C . GLN A 1 843 ? 3.946 -12.861 -49.652 1.00 95.62 843 GLN A C 1
ATOM 6604 O O . GLN A 1 843 ? 4.047 -13.493 -50.713 1.00 95.62 843 GLN A O 1
ATOM 6609 N N . TYR A 1 844 ? 4.159 -11.546 -49.561 1.00 94.50 844 TYR A N 1
ATOM 6610 C CA . TYR A 1 844 ? 4.261 -10.675 -50.732 1.00 94.50 844 TYR A CA 1
ATOM 6611 C C . TYR A 1 844 ? 5.696 -10.479 -51.241 1.00 94.50 844 TYR A C 1
ATOM 6613 O O . TYR A 1 844 ? 5.917 -10.624 -52.441 1.00 94.50 844 TYR A O 1
ATOM 6621 N N . GLN A 1 845 ? 6.672 -10.235 -50.358 1.00 91.75 845 GLN A N 1
ATOM 6622 C CA . GLN A 1 845 ? 8.074 -9.956 -50.726 1.00 91.75 845 GLN A CA 1
ATOM 6623 C C . GLN A 1 845 ? 9.047 -11.120 -50.473 1.00 91.75 845 GLN A C 1
ATOM 6625 O O . GLN A 1 845 ? 10.147 -11.108 -51.011 1.00 91.75 845 GLN A O 1
ATOM 6630 N N . LYS A 1 846 ? 8.625 -12.159 -49.734 1.00 92.00 846 LYS A N 1
ATOM 6631 C CA . LYS A 1 846 ? 9.397 -13.386 -49.411 1.00 92.00 846 LYS A CA 1
ATOM 6632 C C . LYS A 1 846 ? 10.513 -13.231 -48.368 1.00 92.00 846 LYS A C 1
ATOM 6634 O O . LYS A 1 846 ? 11.237 -14.192 -48.126 1.00 92.00 846 LYS A O 1
ATOM 6639 N N . PHE A 1 847 ? 10.611 -12.076 -47.720 1.00 92.06 847 PHE A N 1
ATOM 6640 C CA . PHE A 1 847 ? 11.503 -11.824 -46.586 1.00 92.06 847 PHE A CA 1
ATOM 6641 C C . PHE A 1 847 ? 10.811 -10.917 -45.563 1.00 92.06 847 PHE A C 1
ATOM 6643 O O . PHE A 1 847 ? 9.894 -10.177 -45.915 1.00 92.06 847 PHE A O 1
ATOM 6650 N N . ALA A 1 848 ? 11.217 -10.985 -44.297 1.00 91.75 848 ALA A N 1
ATOM 6651 C CA . ALA A 1 848 ? 10.600 -10.232 -43.209 1.00 91.75 848 ALA A CA 1
ATOM 6652 C C . ALA A 1 848 ? 11.218 -8.828 -43.089 1.00 91.75 848 ALA A C 1
ATOM 6654 O O . ALA A 1 848 ? 12.209 -8.640 -42.397 1.00 91.75 848 ALA A O 1
ATOM 6655 N N . ALA A 1 849 ? 10.624 -7.843 -43.758 1.00 92.12 849 ALA A N 1
ATOM 6656 C CA . ALA A 1 849 ? 10.959 -6.424 -43.620 1.00 92.12 849 ALA A CA 1
ATOM 6657 C C . ALA A 1 849 ? 9.702 -5.577 -43.901 1.00 92.12 849 ALA A C 1
ATOM 6659 O O . ALA A 1 849 ? 8.692 -6.139 -44.340 1.00 92.12 849 ALA A O 1
ATOM 6660 N N . PRO A 1 850 ? 9.704 -4.257 -43.640 1.00 92.06 850 PRO A N 1
ATOM 6661 C CA . PRO A 1 850 ? 8.598 -3.394 -44.044 1.00 92.06 850 PRO A CA 1
ATOM 6662 C C . PRO A 1 850 ? 8.257 -3.551 -45.535 1.00 92.06 850 PRO A C 1
ATOM 6664 O O . PRO A 1 850 ? 9.155 -3.699 -46.364 1.00 92.06 850 PRO A O 1
ATOM 6667 N N . LEU A 1 851 ? 6.964 -3.527 -45.880 1.00 90.94 851 LEU A N 1
ATOM 6668 C CA . LEU A 1 851 ? 6.520 -3.677 -47.271 1.00 90.94 851 LEU A CA 1
ATOM 6669 C C . LEU A 1 851 ? 7.069 -2.544 -48.138 1.00 90.94 851 LEU A C 1
ATOM 6671 O O . LEU A 1 851 ? 6.741 -1.385 -47.899 1.00 90.94 851 LEU A O 1
ATOM 6675 N N . GLY A 1 852 ? 7.859 -2.891 -49.156 1.00 87.88 852 GLY A N 1
ATOM 6676 C CA . GLY A 1 852 ? 8.568 -1.928 -50.007 1.00 87.88 852 GLY A CA 1
ATOM 6677 C C . GLY A 1 852 ? 10.058 -1.773 -49.689 1.00 87.88 852 GLY A C 1
ATOM 6678 O O . GLY A 1 852 ? 10.748 -1.064 -50.417 1.00 87.88 852 GLY A O 1
ATOM 6679 N N . ALA A 1 853 ? 10.571 -2.445 -48.652 1.00 88.69 853 ALA A N 1
ATOM 6680 C CA . ALA A 1 853 ? 12.010 -2.566 -48.425 1.00 88.69 853 ALA A CA 1
ATOM 6681 C C . ALA A 1 853 ? 12.710 -3.242 -49.622 1.00 88.69 853 ALA A C 1
ATOM 6683 O O . ALA A 1 853 ? 12.103 -4.036 -50.345 1.00 88.69 853 ALA A O 1
ATOM 6684 N N . GLU A 1 854 ? 13.989 -2.918 -49.824 1.00 86.50 854 GLU A N 1
ATOM 6685 C CA . GLU A 1 854 ? 14.807 -3.393 -50.955 1.00 86.50 854 GLU A CA 1
ATOM 6686 C C . GLU A 1 854 ? 14.163 -3.170 -52.341 1.00 86.50 854 GLU A C 1
ATOM 6688 O O . GLU A 1 854 ? 14.216 -4.042 -53.206 1.00 86.50 854 GLU A O 1
ATOM 6693 N N . ASP A 1 855 ? 13.538 -2.004 -52.551 1.00 85.88 855 ASP A N 1
ATOM 6694 C CA . ASP A 1 855 ? 12.881 -1.617 -53.814 1.00 85.88 855 ASP A CA 1
ATOM 6695 C C . ASP A 1 855 ? 11.738 -2.578 -54.240 1.00 85.88 855 ASP A C 1
ATOM 6697 O O . ASP A 1 855 ? 11.356 -2.657 -55.410 1.00 85.88 855 ASP A O 1
ATOM 6701 N N . ASN A 1 856 ? 11.155 -3.324 -53.288 1.00 85.62 856 ASN A N 1
ATOM 6702 C CA . ASN A 1 856 ? 10.142 -4.351 -53.554 1.00 85.62 856 ASN A CA 1
ATOM 6703 C C . ASN A 1 856 ? 8.706 -3.868 -53.271 1.00 85.62 856 ASN A C 1
ATOM 6705 O O . ASN A 1 856 ? 7.984 -4.416 -52.431 1.00 85.62 856 ASN A O 1
ATOM 6709 N N . CYS A 1 857 ? 8.277 -2.804 -53.955 1.00 86.69 857 CYS A N 1
ATOM 6710 C CA . CYS A 1 857 ? 6.939 -2.221 -53.802 1.00 86.69 857 CYS A CA 1
ATOM 6711 C C . CYS A 1 857 ? 5.839 -3.098 -54.437 1.00 86.69 857 CYS A C 1
ATOM 6713 O O . CYS A 1 857 ? 5.360 -2.831 -55.536 1.00 86.69 857 CYS A O 1
ATOM 6715 N N . VAL A 1 858 ? 5.379 -4.122 -53.712 1.00 89.00 858 VAL A N 1
ATOM 6716 C CA . VAL A 1 858 ? 4.453 -5.170 -54.202 1.00 89.00 858 VAL A CA 1
ATOM 6717 C C . VAL A 1 858 ? 3.085 -4.686 -54.716 1.00 89.00 858 VAL A C 1
ATOM 6719 O O . VAL A 1 858 ? 2.403 -5.422 -55.435 1.00 89.00 858 VAL A O 1
ATOM 6722 N N . CYS A 1 859 ? 2.668 -3.467 -54.364 1.00 90.81 859 CYS A N 1
ATOM 6723 C CA . CYS A 1 859 ? 1.432 -2.862 -54.866 1.00 90.81 859 CYS A CA 1
ATOM 6724 C C . CYS A 1 859 ? 1.572 -2.331 -56.300 1.00 90.81 859 CYS A C 1
ATOM 6726 O O . CYS A 1 859 ? 0.576 -2.306 -57.016 1.00 90.81 859 CYS A O 1
ATOM 6728 N N . HIS A 1 860 ? 2.776 -1.940 -56.722 1.00 90.25 860 HIS A N 1
ATOM 6729 C CA . HIS A 1 860 ? 3.025 -1.413 -58.062 1.00 90.25 860 HIS A CA 1
ATOM 6730 C C . HIS A 1 860 ? 3.283 -2.545 -59.069 1.00 90.25 860 HIS A C 1
ATOM 6732 O O . HIS A 1 860 ? 3.793 -3.614 -58.718 1.00 90.25 860 HIS A O 1
ATOM 6738 N N . THR A 1 861 ? 2.924 -2.319 -60.334 1.00 89.44 861 THR A N 1
ATOM 6739 C CA . THR A 1 861 ? 3.245 -3.231 -61.454 1.00 89.44 861 THR A CA 1
ATOM 6740 C C . THR A 1 861 ? 4.528 -2.863 -62.198 1.00 89.44 861 THR A C 1
ATOM 6742 O O . THR A 1 861 ? 4.966 -3.618 -63.066 1.00 89.44 861 THR A O 1
ATOM 6745 N N . MET A 1 862 ? 5.148 -1.739 -61.835 1.00 86.81 862 MET A N 1
ATOM 6746 C CA . MET A 1 862 ? 6.430 -1.263 -62.354 1.00 86.81 862 MET A CA 1
ATOM 6747 C C . MET A 1 862 ? 7.528 -1.325 -61.286 1.00 86.81 862 MET A C 1
ATOM 6749 O O . MET A 1 862 ? 7.239 -1.343 -60.090 1.00 86.81 862 MET A O 1
ATOM 6753 N N . GLU A 1 863 ? 8.792 -1.340 -61.717 1.00 83.56 863 GLU A N 1
ATOM 6754 C CA . GLU A 1 863 ? 9.929 -1.186 -60.804 1.00 83.56 863 GLU A CA 1
ATOM 6755 C C . GLU A 1 863 ? 9.881 0.196 -60.139 1.00 83.56 863 GLU A C 1
ATOM 6757 O O . GLU A 1 863 ? 9.746 1.216 -60.817 1.00 83.56 863 GLU A O 1
ATOM 6762 N N . MET A 1 864 ? 10.003 0.213 -58.813 1.00 84.19 864 MET A N 1
ATOM 6763 C CA . MET A 1 864 ? 9.988 1.418 -57.989 1.00 84.19 864 MET A CA 1
ATOM 6764 C C . MET A 1 864 ? 11.256 1.435 -57.146 1.00 84.19 864 MET A C 1
ATOM 6766 O O . MET A 1 864 ? 11.456 0.523 -56.348 1.00 84.19 864 MET A O 1
ATOM 6770 N N . SER A 1 865 ? 12.102 2.458 -57.290 1.00 80.06 865 SER A N 1
ATOM 6771 C CA . SER A 1 865 ? 13.194 2.657 -56.333 1.00 80.06 865 SER A CA 1
ATOM 6772 C C . SER A 1 865 ? 12.703 3.394 -55.087 1.00 80.06 865 SER A C 1
ATOM 6774 O O . SER A 1 865 ? 11.721 4.144 -55.136 1.00 80.06 865 SER A O 1
ATOM 6776 N N . MET A 1 866 ? 13.443 3.276 -53.983 1.00 71.81 866 MET A N 1
ATOM 6777 C CA . MET A 1 866 ? 13.190 4.035 -52.750 1.00 71.81 866 MET A CA 1
ATOM 6778 C C . MET A 1 866 ? 13.121 5.561 -52.954 1.00 71.81 866 MET A C 1
ATOM 6780 O O . MET A 1 866 ? 12.557 6.257 -52.114 1.00 71.81 866 MET A O 1
ATOM 6784 N N . TYR A 1 867 ? 13.694 6.087 -54.046 1.00 72.56 867 TYR A N 1
ATOM 6785 C CA . TYR A 1 867 ? 13.683 7.515 -54.383 1.00 72.56 867 TYR A CA 1
ATOM 6786 C C . TYR A 1 867 ? 12.563 7.910 -55.354 1.00 72.56 867 TYR A C 1
ATOM 6788 O O . TYR A 1 867 ? 12.257 9.097 -55.464 1.00 72.56 867 TYR A O 1
ATOM 6796 N N . ASP A 1 868 ? 11.966 6.938 -56.049 1.00 72.62 868 ASP A N 1
ATOM 6797 C CA . ASP A 1 868 ? 10.841 7.154 -56.967 1.00 72.62 868 ASP A CA 1
ATOM 6798 C C . ASP A 1 868 ? 9.485 7.035 -56.254 1.00 72.62 868 ASP A C 1
ATOM 6800 O O . ASP A 1 868 ? 8.454 7.446 -56.791 1.00 72.62 868 ASP A O 1
ATOM 6804 N N . SER A 1 869 ? 9.476 6.479 -55.039 1.00 73.06 869 SER A N 1
ATOM 6805 C CA . SER A 1 869 ? 8.287 6.381 -54.197 1.00 73.06 869 SER A CA 1
ATOM 6806 C C . SER A 1 869 ? 7.747 7.768 -53.835 1.00 73.06 869 SER A C 1
ATOM 6808 O O . SER A 1 869 ? 8.465 8.629 -53.333 1.00 73.06 869 SER A O 1
ATOM 6810 N N . ALA A 1 870 ? 6.447 7.975 -54.058 1.00 77.12 870 ALA A N 1
ATOM 6811 C CA . ALA A 1 870 ? 5.725 9.149 -53.564 1.00 77.12 870 ALA A CA 1
ATOM 6812 C C . ALA A 1 870 ? 5.380 9.041 -52.061 1.00 77.12 870 ALA A C 1
ATOM 6814 O O . ALA A 1 870 ? 4.902 10.006 -51.467 1.00 77.12 870 ALA A O 1
ATOM 6815 N N . HIS A 1 871 ? 5.633 7.876 -51.458 1.00 83.25 871 HIS A N 1
ATOM 6816 C CA . HIS A 1 871 ? 5.679 7.664 -50.013 1.00 83.25 871 HIS A CA 1
ATOM 6817 C C . HIS A 1 871 ? 7.099 7.950 -49.502 1.00 83.25 871 HIS A C 1
ATOM 6819 O O . HIS A 1 871 ? 8.051 7.898 -50.281 1.00 83.25 871 HIS A O 1
ATOM 6825 N N . HIS A 1 872 ? 7.276 8.198 -48.201 1.00 80.56 872 HIS A N 1
ATOM 6826 C CA . HIS A 1 872 ? 8.623 8.379 -47.655 1.00 80.56 872 HIS A CA 1
ATOM 6827 C C . HIS A 1 872 ? 9.515 7.144 -47.928 1.00 80.56 872 HIS A C 1
ATOM 6829 O O . HIS A 1 872 ? 9.005 6.017 -47.951 1.00 80.56 872 HIS A O 1
ATOM 6835 N N . PRO A 1 873 ? 10.838 7.317 -48.120 1.00 78.00 873 PRO A N 1
ATOM 6836 C CA . PRO A 1 873 ? 11.743 6.192 -48.329 1.00 78.00 873 PRO A CA 1
ATOM 6837 C C . PRO A 1 873 ? 11.703 5.203 -47.155 1.00 78.00 873 PRO A C 1
ATOM 6839 O O . PRO A 1 873 ? 11.679 5.609 -45.990 1.00 78.00 873 PRO A O 1
ATOM 6842 N N . ILE A 1 874 ? 11.722 3.904 -47.464 1.00 79.12 874 ILE A N 1
ATOM 6843 C CA . ILE A 1 874 ? 11.936 2.834 -46.482 1.00 79.12 874 ILE A CA 1
ATOM 6844 C C . ILE A 1 874 ? 13.436 2.557 -46.464 1.00 79.12 874 ILE A C 1
ATOM 6846 O O . ILE A 1 874 ? 13.988 1.973 -47.396 1.00 79.12 874 ILE A O 1
ATOM 6850 N N . VAL A 1 875 ? 14.106 3.069 -45.435 1.00 71.44 875 VAL A N 1
ATOM 6851 C CA . VAL A 1 875 ? 15.572 3.012 -45.296 1.00 71.44 875 VAL A CA 1
ATOM 6852 C C . VAL A 1 875 ? 16.037 1.772 -44.535 1.00 71.44 875 VAL A C 1
ATOM 6854 O O . VAL A 1 875 ? 17.232 1.464 -44.504 1.00 71.44 875 VAL A O 1
ATOM 6857 N N . GLU A 1 876 ? 15.098 1.060 -43.915 1.00 68.00 876 GLU A N 1
ATOM 6858 C CA . GLU A 1 876 ? 15.312 -0.223 -43.270 1.00 68.00 876 GLU A CA 1
ATOM 6859 C C . GLU A 1 876 ? 15.620 -1.298 -44.322 1.00 68.00 876 GLU A C 1
ATOM 6861 O O . GLU A 1 876 ? 14.885 -1.461 -45.296 1.00 68.00 876 GLU A O 1
ATOM 6866 N N . LYS A 1 877 ? 16.733 -2.007 -44.119 1.00 60.22 877 LYS A N 1
ATOM 6867 C CA . LYS A 1 877 ? 17.159 -3.141 -44.944 1.00 60.22 877 LYS A CA 1
ATOM 6868 C C . LYS A 1 877 ? 16.687 -4.445 -44.337 1.00 60.22 877 LYS A C 1
ATOM 6870 O O . LYS A 1 877 ? 16.860 -4.575 -43.100 1.00 60.22 877 LYS A O 1
#

Secondary structure (DSSP, 8-state):
--S-----TTTHHHHHHHHHHHHHHHHHHHHHHHHHHHHHHHHHHHHTT-HHHHHHHHHHHHHHHIIIIIIIHHHHHHHHHHHHHHSHHHHHHHHHHHHHHHHHHHHHHHHHHHHHHHHHHTTTSS-HHHHHHHHHHHHHHHHHHHHHHHHHHHHTT--TTHHHH--HHHHHT-TTHHHHHHHHHHHHHHHHHHHHHHHHTT-SSHHHHHHHHHHHHHHHHHHHHHHHHHHHHHHHTS-HHHHHIIIII-SSHHHHHHHHHHHHHHHHHHHHHHHHT--TTTHHHHHHHHHHHHHHHHHHHHHHHHHHHTTEEETTTEETTS-BGGGHHHHHHH-HHHH-SS-S--S--TTTHHHHHHHHIIIIITTT-BSSSSSSBHHHHHTTB-HHHHHHHHHTTTTS-TTSPPP-S-HHHHHHHHHHHHHHTT--SSPPPPPPP------PPP--TTT--EEEEEEESSS-EE----TTT-BSS---EEEEEEEEE-BSS-EE--SSEEEEEEE-GGGS-GGGT--GGGGHHHHHSS-PPTT--TTS--SEEEPEEETTTTEEEEEEE---SB-TTS-B-S--EEEEEEEETT--EEEEEEEE--EE---GGGGTB---EEETTTEEE-HHHHHHHHHHHHHHH---HHHHHHTT---BGGGTS-BTTTTB---TTS--HHHHHHHHHHHHH-S--THHHHTTSTTSTTSSS----BTTGGGT--HHHHH--HHHHHHHHHHHHHHTT-THHHHHHTT---SSSSSTTTSPP--TTTS-B-GGGT--SSSPPPTT---TT-B-SSSTTSTTT-B-TTS-SBHHHHHEETTEESSB--SS-TTTS-HHHHHHTSSSSSTTGGG--TTBSS---TTT-SSPP----

pLDDT: mean 92.64, std 5.17, range [60.22, 98.5]

Sequence (877 aa):
MEYPVWWLPSFSGGFMIACMAVFHVFIAHFAVGGGFFLVLTERKGYAENNPKIVEYVKRHTKFFLLLTMVAGGMTGVGIWFTIGLLSPAATSVLVHRFGFGWATEWVFFLCEVVSLLIYHYRFGKMSRRDHQIIGWFYALFAFLSLFVVNGIITMMLTPGKWLETQSFWDGFWNPTFWPSLSLRFAICLMLAGLFALVTAYRLKDEEIREQMIRYAVRFVAFPFALLCASAVWYIMALPEAQFTMILTKSAQTPQLVKVFLPLSAALLAGVLTFAYITPQSVRPALLAVLLVVGLGQIGIFEWIREAGRRPYIIHGYMWSNSVHVDLTDEIRENGMLAYAKWIDTKEITDENLLKAGEELYRVQCMSCHSLNGPMLATETGAAGLTREGLIAQFNGQGKLREFMPPFLGNDAERKAVSAYIAFILGKPLEEAAAKLPHEEDVALPAFNPEDAEYVLVAWATEGMNTISDNYSKFTMQIPGSTIRAQLFLRDDIPEIVTEDVTLTYRIEKDFSTPSEHVTFWKYAKELTGKDLPPDTGTCETNLIGTFKVDEENRAFVACSLPIFPYSNDGTVNPYPLLTVEARTSDGKLLAVTKVAVPISTEWGCRNCHDGAWRVADTAGISNKTADNILAAHDKINGTSLAEKSERGTPPKCQSCHESTRTGDAGKKQILGFSAAIHGWHANYLAERDDITCESCHPAAHNTDTQGMRGLHVDRDITCTNCHGTIEDHALGLLKAEDQKGKPRAKLLMANLIPRASATLDEVQPREAWQNQPDCSACHTFFESPDSDASAANQWTEDAQSLFKNRKDDLEAVMCQACHGTAHALYPADNGYGESRNNIAPMQYQKFAAPLGAEDNCVCHTMEMSMYDSAHHPIVEK

Radius of gyration: 37.06 Å; chains: 1; bounding box: 59×51×129 Å